Protein AF-A0A401H0Y5-F1 (afdb_monomer)

Secondary structure (DSSP, 8-state):
-HHHHHHHHHHS-THHHHHHHHHS-SS-S--TT-PPP-TT-EEEEETTTSHHHHHHHHHHHHTT-EEEEEES-HHHHHHHHHHHHHHHHTS-BTB---EEEEEE--TT-HHHHHHHHHHHHTT-S--SEEEE------PPTT-B-TTS-BHHHIIIIIHHHHHHHHHHHHHHHHHHHSTTS-EEEEEE--SGGGGSPTTS--SS-SS---SSTTHHHHHHHHHHHHHHHHHHHHHTTTTEEEEEE---SB--GGGTT--GGG--TTTSPPBPHHHHHHHHHHHHH-TT--GGGTT-EEETTTEE---S-GGGG-HHHHHHHHHHHHHHHHHTT-PPPPTT-PPPP-----------------S---------------------------S---------------------------------------------------------------------------------------------------------------------------------PPPPPPPPPPPPTTPPPP---HHHHHHHHHHHHHHHHHHHS-SS-HHHHHHHHHHHHHHHHHHHHHHHHHHHHHHHHHHTSS--SSHHHHHHHHHHHHHHHHHHHHHHHHHHHHHHHHHHHHHHHHHHHHHHHHHHHHHTS-HHHHHTS-HHHHHHHHHHHHHHHHHHHHHIIIIIHHHHHHHHHHHHHHHHHH-HHHHHHHHHHHHHHHHHHHHHHHHHHHHHHHHHHHHHHHHHHHHHHHHTHHHHHHTT-HHHHHHHHHHHHHHHHHHHHHHHHHHHHHHHHHHHHHHHHHHHHHHHHHHHHHTTSS-HHHHHHHHHHHHHHHHHHTTHHHHHHHHHHHHHHHHHHHHHHHH-------TTPBPP--SS--EEEEEEEE-SBTTB-SEEEEEEEE-TT-EEEEE-STTSSHHHHHHHHTTSS--SEEEEEETTEETTTB-HHHHHHHEEEE-SS----SSBHHHHHHTT-TT--HHHHHHHHHHTT-HHHHHHSTTGGG-B-STTS----HHHHHHHHHHHHHHH--SEEEEESTTTTS-HHHHHHHHHHHHHHHHSS--EEEEE-SSGGGGTT-SEEEEEETTEEEEEE-HHHHHHTTSHHHHHHHHHHHHHHHTTS---------

Sequence (1150 aa):
MGALGVFLSVCWPPNLIQYLRELYPSEPKWSADSIGDLTGKVVLVTGANTGIGYASALQLAKHGATVYAAARSQQKGTTAVEKMNSELAAQPRGMKPGKVNFLHLDLVNLKSVKRAADEFLSKEDKLDVLLNSAGIMTPPKGSETESGIELQFATNVLGHFALTEFLLPVLLRTAKASTDGTVRVVNVSSLSPAFAPSGGINFENLTYPIFLAFGIYGQSKMGNIVFSNELARRYTDAGIISVSLNPGNIQTELWRHQTSFFDLKTIVKKYPIEYGMLTQLYAATSPDITKADSGAYFAPWARKTILARKEAYDPVLGKRLWDWCEGQMVKAGMPPLDSDAQPAFNPVLPSSIPFYQVQSRSTKFNPVLPSSIPFYQVQSRSTKFNPVLPSSIPFYQVQSRSTKFNPVLPSSIPFYQVQSRSTKFNPILPSSIPFYQVRGQRQLMARAISHHTPALGESSIRPTSWDMHVRIPPLRLLARPCQISAVHRSIPKFSSRSAFPNLQARLTQNLAHQPAKHRSVPPKAVAKSPADLGHDPVHLTQSEQRRKDWQIVKRLAENIWPKNDWGTRGRVLFGFALLISGKLLNVQVPLIFKHVIDALNVEITAGSTVWIVAGSLILGYGAARVGSTLFGEMLNAVFARVGQRAVRKVARETFEHLLNLDLKFHLSRHTGGLTRAIDRGTKGITFIMSAVIFRIVPTALEISLVCGILTYKFGWDFAAITFATMAAYTWFTVRTTSWRTRFRREANAADNKAATVAVDSLINYEAVKHFNNEKYEVAEYDKHLSTYEKSSIKIATSLALLNSGQNVIFSTALTTMMFLAAQGVVNGTMTVGDLVMVNQLVFQLSLPLNFLGSIYREMRQSLLDMEVLFNLQTQNQPPKDNPNAKPLAMRGGAIRFENVAFAYHPERAIFRNLSFTIPAGKKVAFVGPSGCGKSTIFRLLFRFYDPASGRILIDDQDISDVQLTSLRGAIGVVPQETPLFHSNILQNVRYGRLDASDEEVFAAAKKANAHDAIMRLPERYKTKVGERGLMISGGEKQRLAVARVLLKDPQILFFDEATSALDAHTEAELMRNINSLLRDKARTSIFIAHRLRTVVEADIIFVLRDGAIVEQGTHEELLRAGGVYQSMWLEQASHANADTEEEPAEAETQ

pLDDT: mean 74.4, std 25.37, range [19.28, 97.62]

Structure (mmCIF, N/CA/C/O backbone):
data_AF-A0A401H0Y5-F1
#
_entry.id   AF-A0A401H0Y5-F1
#
loop_
_atom_site.group_PDB
_atom_site.id
_atom_site.type_symbol
_atom_site.label_atom_id
_atom_site.label_alt_id
_atom_site.label_comp_id
_atom_site.label_asym_id
_atom_site.label_entity_id
_atom_site.label_seq_id
_atom_site.pdbx_PDB_ins_code
_atom_site.Cartn_x
_atom_site.Cartn_y
_atom_site.Cartn_z
_atom_site.occupancy
_atom_site.B_iso_or_equiv
_atom_site.auth_seq_id
_atom_site.auth_comp_id
_atom_site.auth_asym_id
_atom_site.auth_atom_id
_atom_site.pdbx_PDB_model_num
ATOM 1 N N . MET A 1 1 ? 0.497 22.073 -38.805 1.00 33.94 1 MET A N 1
ATOM 2 C CA . MET A 1 1 ? -0.009 21.857 -37.426 1.00 33.94 1 MET A CA 1
ATOM 3 C C . MET A 1 1 ? -1.271 20.990 -37.354 1.00 33.94 1 MET A C 1
ATOM 5 O O . MET A 1 1 ? -1.283 20.113 -36.504 1.00 33.94 1 MET A O 1
ATOM 9 N N . GLY A 1 2 ? -2.291 21.173 -38.210 1.00 33.41 2 GLY A N 1
ATOM 10 C CA . GLY A 1 2 ? -3.602 20.494 -38.093 1.00 33.41 2 GLY A CA 1
ATOM 11 C C . GLY A 1 2 ? -3.580 18.990 -37.759 1.00 33.41 2 GLY A C 1
ATOM 12 O O . GLY A 1 2 ? -4.161 18.592 -36.754 1.00 33.41 2 GLY A O 1
ATOM 13 N N . ALA A 1 3 ? -2.847 18.170 -38.523 1.00 28.14 3 ALA A N 1
ATOM 14 C CA . ALA A 1 3 ? -2.768 16.719 -38.292 1.00 28.14 3 ALA A CA 1
ATOM 15 C C . ALA A 1 3 ? -2.239 16.330 -36.892 1.00 28.14 3 ALA A C 1
ATOM 17 O O . ALA A 1 3 ? -2.717 15.368 -36.294 1.00 28.14 3 ALA A O 1
ATOM 18 N N . LEU A 1 4 ? -1.307 17.112 -36.329 1.00 29.19 4 LEU A N 1
ATOM 19 C CA . LEU A 1 4 ? -0.806 16.893 -34.968 1.00 29.19 4 LEU A CA 1
ATOM 20 C C . LEU A 1 4 ? -1.892 17.193 -33.921 1.00 29.19 4 LEU A C 1
ATOM 22 O O . LEU A 1 4 ? -1.985 16.495 -32.918 1.00 29.19 4 LEU A O 1
ATOM 26 N N . GLY A 1 5 ? -2.747 18.189 -34.178 1.00 27.38 5 GLY A N 1
ATOM 27 C CA . GLY A 1 5 ? -3.899 18.507 -33.330 1.00 27.38 5 GLY A CA 1
ATOM 28 C C . GLY A 1 5 ? -4.936 17.381 -33.277 1.00 27.38 5 GLY A C 1
ATOM 29 O O . GLY A 1 5 ? -5.469 17.110 -32.207 1.00 27.38 5 GLY A O 1
ATOM 30 N N . VAL A 1 6 ? -5.167 16.683 -34.396 1.00 36.19 6 VAL A N 1
ATOM 31 C CA . VAL A 1 6 ? -6.063 15.511 -34.452 1.00 36.19 6 VAL A CA 1
ATOM 32 C C . VAL A 1 6 ? -5.454 14.307 -33.725 1.00 36.19 6 VAL A C 1
ATOM 34 O O . VAL A 1 6 ? -6.135 13.640 -32.955 1.00 36.19 6 VAL A O 1
ATOM 37 N N . PHE A 1 7 ? -4.155 14.040 -33.894 1.00 29.52 7 PHE A N 1
ATOM 38 C CA . PHE A 1 7 ? -3.512 12.924 -33.188 1.00 29.52 7 PHE A CA 1
ATOM 39 C C . PHE A 1 7 ? -3.423 13.160 -31.665 1.00 29.52 7 PHE A C 1
ATOM 41 O O . PHE A 1 7 ? -3.514 12.220 -30.875 1.00 29.52 7 PHE A O 1
ATOM 48 N N . LEU A 1 8 ? -3.297 14.423 -31.239 1.00 33.91 8 LEU A N 1
ATOM 49 C CA . LEU A 1 8 ? -3.313 14.819 -29.827 1.00 33.91 8 LEU A CA 1
ATOM 50 C C . LEU A 1 8 ? -4.727 14.876 -29.216 1.00 33.91 8 LEU A C 1
ATOM 52 O O . LEU A 1 8 ? -4.840 14.710 -28.004 1.00 33.91 8 LEU A O 1
ATOM 56 N N . SER A 1 9 ? -5.793 15.073 -30.007 1.00 31.31 9 SER A N 1
ATOM 57 C CA . SER A 1 9 ? -7.175 15.134 -29.489 1.00 31.31 9 SER A CA 1
ATOM 58 C C . SER A 1 9 ? -7.760 13.769 -29.118 1.00 31.31 9 SER A C 1
ATOM 60 O O . SER A 1 9 ? -8.645 13.701 -28.269 1.00 31.31 9 SER A O 1
ATOM 62 N N . VAL A 1 10 ? -7.273 12.689 -29.736 1.00 38.28 10 VAL A N 1
ATOM 63 C CA . VAL A 1 10 ? -7.771 11.319 -29.513 1.00 38.28 10 VAL A CA 1
ATOM 64 C C . VAL A 1 10 ? -7.053 10.622 -28.349 1.00 38.28 10 VAL A C 1
ATOM 66 O O . VAL A 1 10 ? -7.653 9.811 -27.648 1.00 38.28 10 VAL A O 1
ATOM 69 N N . CYS A 1 11 ? -5.774 10.937 -28.120 1.00 32.31 11 CYS A N 1
ATOM 70 C CA . CYS A 1 11 ? -4.920 10.208 -27.174 1.00 32.31 11 CYS A CA 1
ATOM 71 C C . CYS A 1 11 ? -4.796 10.852 -25.780 1.00 32.31 11 CYS A C 1
ATOM 73 O O . CYS A 1 11 ? -4.359 10.180 -24.844 1.00 32.31 11 CYS A O 1
ATOM 75 N N . TRP A 1 12 ? -5.150 12.131 -25.618 1.00 39.97 12 TRP A N 1
ATOM 76 C CA . TRP A 1 12 ? -5.001 12.883 -24.364 1.00 39.97 12 TRP A CA 1
ATOM 77 C C . TRP A 1 12 ? -6.250 13.726 -24.043 1.00 39.97 12 TRP A C 1
ATOM 79 O O . TRP A 1 12 ? -7.008 14.070 -24.947 1.00 39.97 12 TRP A O 1
ATOM 89 N N . PRO A 1 13 ? -6.513 14.039 -22.754 1.00 37.44 13 PRO A N 1
ATOM 90 C CA . PRO A 1 13 ? -7.750 14.702 -22.339 1.00 37.44 13 PRO A CA 1
ATOM 91 C C . PRO A 1 13 ? -7.903 16.101 -22.966 1.00 37.44 13 PRO A C 1
ATOM 93 O O . PRO A 1 13 ? -6.898 16.794 -23.146 1.00 37.44 13 PRO A O 1
ATOM 96 N N . PRO A 1 14 ? -9.143 16.570 -23.225 1.00 36.56 14 PRO A N 1
ATOM 97 C CA . PRO A 1 14 ? -9.415 17.797 -23.990 1.00 36.56 14 PRO A CA 1
ATOM 98 C C . PRO A 1 14 ? -8.734 19.052 -23.420 1.00 36.56 14 PRO A C 1
ATOM 100 O O . PRO A 1 14 ? -8.306 19.926 -24.176 1.00 36.56 14 PRO A O 1
ATOM 103 N N . ASN A 1 15 ? -8.534 19.093 -22.098 1.00 51.03 15 ASN A N 1
ATOM 104 C CA . ASN A 1 15 ? -7.784 20.132 -21.390 1.00 51.03 15 ASN A CA 1
ATOM 105 C C . ASN A 1 15 ? -6.383 20.379 -21.985 1.00 51.03 15 ASN A C 1
ATOM 107 O O . ASN A 1 15 ? -5.862 21.482 -21.854 1.00 51.03 15 ASN A O 1
ATOM 111 N N . LEU A 1 16 ? -5.756 19.389 -22.633 1.00 50.81 16 LEU A N 1
ATOM 112 C CA . LEU A 1 16 ? -4.398 19.516 -23.164 1.00 50.81 16 LEU A CA 1
ATOM 113 C C . LEU A 1 16 ? -4.317 20.371 -24.442 1.00 50.81 16 LEU A C 1
ATOM 115 O O . LEU A 1 16 ? -3.316 21.050 -24.656 1.00 50.81 16 LEU A O 1
ATOM 119 N N . ILE A 1 17 ? -5.368 20.418 -25.267 1.00 54.50 17 ILE A N 1
ATOM 120 C CA . ILE A 1 17 ? -5.398 21.326 -26.430 1.00 54.50 17 ILE A CA 1
ATOM 121 C C . ILE A 1 17 ? -5.550 22.776 -25.960 1.00 54.50 17 ILE A C 1
ATOM 123 O O . ILE A 1 17 ? -4.876 23.668 -26.478 1.00 54.50 17 ILE A O 1
ATOM 127 N N . GLN A 1 18 ? -6.362 23.006 -24.924 1.00 59.28 18 GLN A N 1
ATOM 128 C CA . GLN A 1 18 ? -6.441 24.302 -24.253 1.00 59.28 18 GLN A CA 1
ATOM 129 C C . GLN A 1 18 ? -5.094 24.677 -23.608 1.00 59.28 18 GLN A C 1
ATOM 131 O O . GLN A 1 18 ? -4.575 25.758 -23.868 1.00 59.28 18 GLN A O 1
ATOM 136 N N . TYR A 1 19 ? -4.471 23.756 -22.869 1.00 62.97 19 TYR A N 1
ATOM 137 C CA . TYR A 1 19 ? -3.139 23.912 -22.270 1.00 62.97 19 TYR A CA 1
ATOM 138 C C . TYR A 1 19 ? -2.064 24.298 -23.300 1.00 62.97 19 TYR A C 1
ATOM 140 O O . TYR A 1 19 ? -1.272 25.205 -23.051 1.00 62.97 19 TYR A O 1
ATOM 148 N N . LEU A 1 20 ? -2.061 23.682 -24.489 1.00 60.81 20 LEU A N 1
ATOM 149 C CA . LEU A 1 20 ? -1.145 24.046 -25.577 1.00 60.81 20 LEU A CA 1
ATOM 150 C C . LEU A 1 20 ? -1.466 25.422 -26.193 1.00 60.81 20 LEU A C 1
ATOM 152 O O . LEU A 1 20 ? -0.541 26.188 -26.446 1.00 60.81 20 LEU A O 1
ATOM 156 N N . ARG A 1 21 ? -2.747 25.779 -26.372 1.00 63.66 21 ARG A N 1
ATOM 157 C CA . ARG A 1 21 ? -3.193 27.120 -26.822 1.00 63.66 21 ARG A CA 1
ATOM 158 C C . ARG A 1 21 ? -2.920 28.224 -25.781 1.00 63.66 21 ARG A C 1
ATOM 160 O O . ARG A 1 21 ? -2.848 29.409 -26.118 1.00 63.66 21 ARG A O 1
ATOM 167 N N . GLU A 1 22 ? -2.763 27.858 -24.513 1.00 63.88 22 GLU A N 1
ATOM 168 C CA . GLU A 1 22 ? -2.388 28.780 -23.438 1.00 63.88 22 GLU A CA 1
ATOM 169 C C . GLU A 1 22 ? -0.871 28.863 -23.209 1.00 63.88 22 GLU A C 1
ATOM 171 O O . GLU A 1 22 ? -0.382 29.936 -22.864 1.00 63.88 22 GLU A O 1
ATOM 176 N N . LEU A 1 23 ? -0.112 27.803 -23.512 1.00 64.19 23 LEU A N 1
ATOM 177 C CA . LEU A 1 23 ? 1.354 27.841 -23.640 1.00 64.19 23 LEU A CA 1
ATOM 178 C C . LEU A 1 23 ? 1.837 28.632 -24.865 1.00 64.19 23 LEU A C 1
ATOM 180 O O . LEU A 1 23 ? 2.885 29.273 -24.790 1.00 64.19 23 LEU A O 1
ATOM 184 N N . TYR A 1 24 ? 1.091 28.563 -25.972 1.00 64.25 24 TYR A N 1
ATOM 185 C CA . TYR A 1 24 ? 1.426 29.161 -27.268 1.00 64.25 24 TYR A CA 1
ATOM 186 C C . TYR A 1 24 ? 0.265 30.017 -27.793 1.00 64.25 24 TYR A C 1
ATOM 188 O O . TYR A 1 24 ? -0.503 29.562 -28.647 1.00 64.25 24 TYR A O 1
ATOM 196 N N . PRO A 1 25 ? 0.103 31.253 -27.286 1.00 62.75 25 PRO A N 1
ATOM 197 C CA . PRO A 1 25 ? -0.813 32.221 -27.872 1.00 62.75 25 PRO A CA 1
ATOM 198 C C . PRO A 1 25 ? -0.250 32.772 -29.196 1.00 62.75 25 PRO A C 1
ATOM 200 O O . PRO A 1 25 ? 0.920 32.560 -29.522 1.00 62.75 25 PRO A O 1
ATOM 203 N N . SER A 1 26 ? -1.077 33.501 -29.952 1.00 57.38 26 SER A N 1
ATOM 204 C CA . SER A 1 26 ? -0.668 34.177 -31.192 1.00 57.38 26 SER A CA 1
ATOM 205 C C . SER A 1 26 ? 0.123 35.462 -30.927 1.00 57.38 26 SER A C 1
ATOM 207 O O . SER A 1 26 ? 1.282 35.547 -31.321 1.00 57.38 26 SER A O 1
ATOM 209 N N . GLU A 1 27 ? -0.473 36.424 -30.217 1.00 64.50 27 GLU A N 1
ATOM 210 C CA . GLU A 1 27 ? 0.069 37.779 -30.024 1.00 64.50 27 GLU A CA 1
ATOM 211 C C . GLU A 1 27 ? -0.161 38.303 -28.591 1.00 64.50 27 GLU A C 1
ATOM 213 O O . GLU A 1 27 ? -1.151 37.918 -27.951 1.00 64.50 27 GLU A O 1
ATOM 218 N N . PRO A 1 28 ? 0.734 39.160 -28.057 1.00 65.75 28 PRO A N 1
ATOM 219 C CA . PRO A 1 28 ? 0.591 39.735 -26.726 1.00 65.75 28 PRO A CA 1
ATOM 220 C C . PRO A 1 28 ? -0.391 40.914 -26.692 1.00 65.75 28 PRO A C 1
ATOM 222 O O . PRO A 1 28 ? -0.397 41.759 -27.579 1.00 65.75 28 PRO A O 1
ATOM 225 N N . LYS A 1 29 ? -1.174 41.022 -25.612 1.00 64.00 29 LYS A N 1
ATOM 226 C CA . LYS A 1 29 ? -2.146 42.116 -25.410 1.00 64.00 29 LYS A CA 1
ATOM 227 C C . LYS A 1 29 ? -1.540 43.506 -25.145 1.00 64.00 29 LYS A C 1
ATOM 229 O O . LYS A 1 29 ? -2.283 44.479 -25.132 1.00 64.00 29 LYS A O 1
ATOM 234 N N . TRP A 1 30 ? -0.254 43.586 -24.807 1.00 71.56 30 TRP A N 1
ATOM 235 C CA . TRP A 1 30 ? 0.348 44.740 -24.126 1.00 71.56 30 TRP A CA 1
ATOM 236 C C . TRP A 1 30 ? 1.876 44.729 -24.307 1.00 71.56 30 TRP A C 1
ATOM 238 O O . TRP A 1 30 ? 2.475 43.647 -24.290 1.00 71.56 30 TRP A O 1
ATOM 248 N N . SER A 1 31 ? 2.503 45.901 -24.484 1.00 76.88 31 SER A N 1
ATOM 249 C CA . SER A 1 31 ? 3.956 46.049 -24.699 1.00 76.88 31 SER A CA 1
ATOM 250 C C . SER A 1 31 ? 4.683 46.625 -23.477 1.00 76.88 31 SER A C 1
ATOM 252 O O . SER A 1 31 ? 4.075 47.245 -22.610 1.00 76.88 31 SER A O 1
ATOM 254 N N . ALA A 1 32 ? 6.011 46.483 -23.425 1.00 70.62 32 ALA A N 1
ATOM 255 C CA . ALA A 1 32 ? 6.837 47.053 -22.353 1.00 70.62 32 ALA A CA 1
ATOM 256 C C . ALA A 1 32 ? 6.940 48.597 -22.397 1.00 70.62 32 ALA A C 1
ATOM 258 O O . ALA A 1 32 ? 7.447 49.210 -21.455 1.00 70.62 32 ALA A O 1
ATOM 259 N N . ASP A 1 33 ? 6.459 49.206 -23.481 1.00 74.00 33 ASP A N 1
ATOM 260 C CA . ASP A 1 33 ? 6.318 50.654 -23.689 1.00 74.00 33 ASP A CA 1
ATOM 261 C C . ASP A 1 33 ? 4.937 51.154 -23.229 1.00 74.00 33 ASP A C 1
ATOM 263 O O . ASP A 1 33 ? 4.731 52.349 -23.065 1.00 74.00 33 ASP A O 1
ATOM 267 N N . SER A 1 34 ? 4.001 50.232 -22.969 1.00 76.62 34 SER A N 1
ATOM 268 C CA . SER A 1 34 ? 2.660 50.495 -22.426 1.00 76.62 34 SER A CA 1
ATOM 269 C C . SER A 1 34 ? 2.655 50.600 -20.885 1.00 76.62 34 SER A C 1
ATOM 271 O O . SER A 1 34 ? 1.625 50.391 -20.240 1.00 76.62 34 SER A O 1
ATOM 273 N N . ILE A 1 35 ? 3.819 50.870 -20.285 1.00 83.56 35 ILE A N 1
ATOM 274 C CA . ILE A 1 35 ? 4.001 51.167 -18.859 1.00 83.56 35 ILE A CA 1
ATOM 275 C C . ILE A 1 35 ? 3.910 52.692 -18.704 1.00 83.56 35 ILE A C 1
ATOM 277 O O . ILE A 1 35 ? 4.564 53.422 -19.444 1.00 83.56 35 ILE A O 1
ATOM 281 N N . GLY A 1 36 ? 3.078 53.171 -17.776 1.00 81.25 36 GLY A N 1
ATOM 282 C CA . GLY A 1 36 ? 3.013 54.596 -17.430 1.00 81.25 36 GLY A CA 1
ATOM 283 C C . GLY A 1 36 ? 4.186 55.039 -16.551 1.00 81.25 36 GLY A C 1
ATOM 284 O O . GLY A 1 36 ? 4.943 54.206 -16.061 1.00 81.25 36 GLY A O 1
ATOM 285 N N . ASP A 1 37 ? 4.314 56.344 -16.306 1.00 85.94 37 ASP A N 1
ATOM 286 C CA . ASP A 1 37 ? 5.352 56.878 -15.414 1.00 85.94 37 ASP A CA 1
ATOM 287 C C . ASP A 1 37 ? 5.226 56.290 -13.993 1.00 85.94 37 ASP A C 1
ATOM 289 O O . ASP A 1 37 ? 4.183 56.393 -13.344 1.00 85.94 37 ASP A O 1
ATOM 293 N N . LEU A 1 38 ? 6.302 55.658 -13.518 1.00 89.62 38 LEU A N 1
ATOM 294 C CA . LEU A 1 38 ? 6.440 55.073 -12.183 1.00 89.62 38 LEU A CA 1
ATOM 295 C C . LEU A 1 38 ? 7.331 55.936 -11.272 1.00 89.62 38 LEU A C 1
ATOM 297 O O . LEU A 1 38 ? 7.743 55.471 -10.207 1.00 89.62 38 LEU A O 1
ATOM 301 N N . THR A 1 39 ? 7.653 57.173 -11.666 1.00 87.75 39 THR A N 1
ATOM 302 C CA . THR A 1 39 ? 8.455 58.114 -10.872 1.00 87.75 39 THR A CA 1
ATOM 303 C C . THR A 1 39 ? 7.919 58.221 -9.442 1.00 87.75 39 THR A C 1
ATOM 305 O O . THR A 1 39 ? 6.805 58.677 -9.194 1.00 87.75 39 THR A O 1
ATOM 308 N N . GLY A 1 40 ? 8.739 57.805 -8.474 1.00 85.88 40 GLY A N 1
ATOM 309 C CA . GLY A 1 40 ? 8.397 57.839 -7.050 1.00 85.88 40 GLY A CA 1
ATOM 310 C C . GLY A 1 40 ? 7.630 56.620 -6.516 1.00 85.88 40 GLY A C 1
ATOM 311 O O . GLY A 1 40 ? 7.356 56.588 -5.313 1.00 85.88 40 GLY A O 1
ATOM 312 N N . LYS A 1 41 ? 7.330 55.611 -7.345 1.00 91.94 41 LYS A N 1
ATOM 313 C CA . LYS A 1 41 ? 6.862 54.286 -6.901 1.00 91.94 41 LYS A CA 1
ATOM 314 C C . LYS A 1 41 ? 8.049 53.418 -6.455 1.00 91.94 41 LYS A C 1
ATOM 316 O O . LYS A 1 41 ? 9.109 53.436 -7.085 1.00 91.94 41 LYS A O 1
ATOM 321 N N . VAL A 1 42 ? 7.873 52.654 -5.376 1.00 95.44 42 VAL A N 1
ATOM 322 C CA . VAL A 1 42 ? 8.891 51.757 -4.798 1.00 95.44 42 VAL A CA 1
ATOM 323 C C . VAL A 1 42 ? 8.506 50.302 -5.048 1.00 95.44 42 VAL A C 1
ATOM 325 O O . VAL A 1 42 ? 7.393 49.880 -4.730 1.00 95.44 42 VAL A O 1
ATOM 328 N N . VAL A 1 43 ? 9.430 49.520 -5.612 1.00 96.56 43 VAL A N 1
ATOM 329 C CA . VAL A 1 43 ? 9.180 48.134 -6.035 1.00 96.56 43 VAL A CA 1
ATOM 330 C C . VAL A 1 43 ? 10.251 47.184 -5.505 1.00 96.56 43 VAL A C 1
ATOM 332 O O . VAL A 1 43 ? 11.442 47.407 -5.716 1.00 96.56 43 VAL A O 1
ATOM 335 N N . LEU A 1 44 ? 9.842 46.079 -4.879 1.00 97.00 44 LEU A N 1
ATOM 336 C CA . LEU A 1 44 ? 10.741 44.991 -4.480 1.00 97.00 44 LEU A CA 1
ATOM 337 C C . LEU A 1 44 ? 10.653 43.839 -5.489 1.00 97.00 44 LEU A C 1
ATOM 339 O O . LEU A 1 44 ? 9.562 43.335 -5.755 1.00 97.00 44 LEU A O 1
ATOM 343 N N . VAL A 1 45 ? 11.787 43.382 -6.027 1.00 95.25 45 VAL A N 1
ATOM 344 C CA . VAL A 1 45 ? 11.841 42.273 -6.997 1.00 95.25 45 VAL A CA 1
ATOM 345 C C . VAL A 1 45 ? 12.776 41.183 -6.490 1.00 95.25 45 VAL A C 1
ATOM 347 O O . VAL A 1 45 ? 13.991 41.372 -6.440 1.00 95.25 45 VAL A O 1
ATOM 350 N N . THR A 1 46 ? 12.228 40.022 -6.123 1.00 94.06 46 THR A N 1
ATOM 351 C CA . THR A 1 46 ? 13.051 38.861 -5.742 1.00 94.06 46 THR A CA 1
ATOM 352 C C . THR A 1 46 ? 13.640 38.178 -6.981 1.00 94.06 46 THR A C 1
ATOM 354 O O . THR A 1 46 ? 13.136 38.331 -8.091 1.00 94.06 46 THR A O 1
ATOM 357 N N . GLY A 1 47 ? 14.761 37.466 -6.830 1.00 87.94 47 GLY A N 1
ATOM 358 C CA . GLY A 1 47 ? 15.425 36.761 -7.938 1.00 87.94 47 GLY A CA 1
ATOM 359 C C . GLY A 1 47 ? 16.035 37.673 -9.014 1.00 87.94 47 GLY A C 1
ATOM 360 O O . GLY A 1 47 ? 16.382 37.199 -10.097 1.00 87.94 47 GLY A O 1
ATOM 361 N N . ALA A 1 48 ? 16.191 38.971 -8.736 1.00 88.88 48 ALA A N 1
ATOM 362 C CA . ALA A 1 48 ? 16.510 40.002 -9.727 1.00 88.88 48 ALA A CA 1
ATOM 363 C C . ALA A 1 48 ? 17.940 39.963 -10.313 1.00 88.88 48 ALA A C 1
ATOM 365 O O . ALA A 1 48 ? 18.309 40.816 -11.115 1.00 88.88 48 ALA A O 1
ATOM 366 N N . ASN A 1 49 ? 18.761 38.972 -9.955 1.00 85.88 49 ASN A N 1
ATOM 367 C CA . ASN A 1 49 ? 20.123 38.827 -10.476 1.00 85.88 49 ASN A CA 1
ATOM 368 C C . ASN A 1 49 ? 20.205 38.113 -11.844 1.00 85.88 49 ASN A C 1
ATOM 370 O O . ASN A 1 49 ? 21.278 38.096 -12.438 1.00 85.88 49 ASN A O 1
ATOM 374 N N . THR A 1 50 ? 19.135 37.454 -12.309 1.00 84.25 50 THR A N 1
ATOM 375 C CA . THR A 1 50 ? 19.101 36.689 -13.577 1.00 84.25 50 THR A CA 1
ATOM 376 C C . THR A 1 50 ? 17.672 36.507 -14.093 1.00 84.25 50 THR A C 1
ATOM 378 O O . THR A 1 50 ? 16.732 36.431 -13.305 1.00 84.25 50 THR A O 1
ATOM 381 N N . GLY A 1 51 ? 17.504 36.301 -15.403 1.00 84.38 51 GLY A N 1
ATOM 382 C CA . GLY A 1 51 ? 16.226 35.863 -15.978 1.00 84.38 51 GLY A CA 1
ATOM 383 C C . GLY A 1 51 ? 15.123 36.921 -15.880 1.00 84.38 51 GLY A C 1
ATOM 384 O O . GLY A 1 51 ? 15.396 38.111 -16.014 1.00 84.38 51 GLY A O 1
ATOM 385 N N . ILE A 1 52 ? 13.879 36.486 -15.643 1.00 85.56 52 ILE A N 1
ATOM 386 C CA . ILE A 1 52 ? 12.711 37.388 -15.617 1.00 85.56 52 ILE A CA 1
ATOM 387 C C . ILE A 1 52 ? 12.875 38.486 -14.563 1.00 85.56 52 ILE A C 1
ATOM 389 O O . ILE A 1 52 ? 12.629 39.643 -14.867 1.00 85.56 52 ILE A O 1
ATOM 393 N N . GLY A 1 53 ? 13.338 38.146 -13.353 1.00 88.25 53 GLY A N 1
ATOM 394 C CA . GLY A 1 53 ? 13.493 39.122 -12.270 1.00 88.25 53 GLY A CA 1
ATOM 395 C C . GLY A 1 53 ? 14.439 40.267 -12.642 1.00 88.25 53 GLY A C 1
ATOM 396 O O . GLY A 1 53 ? 14.147 41.416 -12.335 1.00 88.25 53 GLY A O 1
ATOM 397 N N . TYR A 1 54 ? 15.533 39.965 -13.352 1.00 90.25 54 TYR A N 1
ATOM 398 C CA . TYR A 1 54 ? 16.460 40.976 -13.874 1.00 90.25 54 TYR A CA 1
ATOM 399 C C . TYR A 1 54 ? 15.790 41.871 -14.925 1.00 90.25 54 TYR A C 1
ATOM 401 O O . TYR A 1 54 ? 15.844 43.094 -14.824 1.00 90.25 54 TYR A O 1
ATOM 409 N N . ALA A 1 55 ? 15.119 41.264 -15.909 1.00 89.12 55 ALA A N 1
ATOM 410 C CA . ALA A 1 55 ? 14.455 41.997 -16.985 1.00 89.12 55 ALA A CA 1
ATOM 411 C C . ALA A 1 55 ? 13.330 42.906 -16.447 1.00 89.12 55 ALA A C 1
ATOM 413 O O . ALA A 1 55 ? 13.285 44.093 -16.769 1.00 89.12 55 ALA A O 1
ATOM 414 N N . SER A 1 56 ? 12.485 42.377 -15.554 1.00 91.19 56 SER A N 1
ATOM 415 C CA . SER A 1 56 ? 11.426 43.127 -14.875 1.00 91.19 56 SER A CA 1
ATOM 416 C C . SER A 1 56 ? 11.990 44.278 -14.035 1.00 91.19 56 SER A C 1
ATOM 418 O O . SER A 1 56 ? 11.496 45.397 -14.142 1.00 91.19 56 SER A O 1
ATOM 420 N N . ALA A 1 57 ? 13.038 44.039 -13.236 1.00 92.88 57 ALA A N 1
ATOM 421 C CA . ALA A 1 57 ? 13.662 45.075 -12.408 1.00 92.88 57 ALA A CA 1
ATOM 422 C C . ALA A 1 57 ? 14.241 46.228 -13.247 1.00 92.88 57 ALA A C 1
ATOM 424 O O . ALA A 1 57 ? 13.995 47.395 -12.941 1.00 92.88 57 ALA A O 1
ATOM 425 N N . LEU A 1 58 ? 14.946 45.904 -14.335 1.00 92.19 58 LEU A N 1
ATOM 426 C CA . LEU A 1 58 ? 15.483 46.889 -15.271 1.00 92.19 58 LEU A CA 1
ATOM 427 C C . LEU A 1 58 ? 14.371 47.711 -15.938 1.00 92.19 58 LEU A C 1
ATOM 429 O O . LEU A 1 58 ? 14.462 48.935 -15.981 1.00 92.19 58 LEU A O 1
ATOM 433 N N . GLN A 1 59 ? 13.322 47.062 -16.452 1.00 90.88 59 GLN A N 1
ATOM 434 C CA . GLN A 1 59 ? 12.262 47.764 -17.179 1.00 90.88 59 GLN A CA 1
ATOM 435 C C . GLN A 1 59 ? 11.422 48.664 -16.260 1.00 90.88 59 GLN A C 1
ATOM 437 O O . GLN A 1 59 ? 11.052 49.759 -16.669 1.00 90.88 59 GLN A O 1
ATOM 442 N N . LEU A 1 60 ? 11.175 48.265 -15.008 1.00 92.31 60 LEU A N 1
ATOM 443 C CA . LEU A 1 60 ? 10.507 49.122 -14.019 1.00 92.31 60 LEU A CA 1
ATOM 444 C C . LEU A 1 60 ? 11.330 50.381 -13.704 1.00 92.31 60 LEU A C 1
ATOM 446 O O . LEU A 1 60 ? 10.782 51.480 -13.651 1.00 92.31 60 LEU A O 1
ATOM 450 N N . ALA A 1 61 ? 12.650 50.240 -13.549 1.00 92.25 61 ALA A N 1
ATOM 451 C CA . ALA A 1 61 ? 13.533 51.380 -13.315 1.00 92.25 61 ALA A CA 1
ATOM 452 C C . ALA A 1 61 ? 13.658 52.297 -14.550 1.00 92.25 61 ALA A C 1
ATOM 454 O O . ALA A 1 61 ? 13.735 53.514 -14.393 1.00 92.25 61 ALA A O 1
ATOM 455 N N . LYS A 1 62 ? 13.592 51.756 -15.779 1.00 90.38 62 LYS A N 1
ATOM 456 C CA . LYS A 1 62 ? 13.554 52.556 -17.026 1.00 90.38 62 LYS A CA 1
ATOM 457 C C . LYS A 1 62 ? 12.338 53.484 -17.113 1.00 90.38 62 LYS A C 1
ATOM 459 O O . LYS A 1 62 ? 12.415 54.493 -17.806 1.00 90.38 62 LYS A O 1
ATOM 464 N N . HIS A 1 63 ? 11.263 53.156 -16.394 1.00 89.88 63 HIS A N 1
ATOM 465 C CA . HIS A 1 63 ? 10.034 53.948 -16.259 1.00 89.88 63 HIS A CA 1
ATOM 466 C C . HIS A 1 63 ? 9.961 54.738 -14.935 1.00 89.88 63 HIS A C 1
ATOM 468 O O . HIS A 1 63 ? 8.883 55.138 -14.517 1.00 89.88 63 HIS A O 1
ATOM 474 N N . GLY A 1 64 ? 11.091 54.976 -14.255 1.00 89.12 64 GLY A N 1
ATOM 475 C CA . GLY A 1 64 ? 11.180 55.910 -13.118 1.00 89.12 64 GLY A CA 1
ATOM 476 C C . GLY A 1 64 ? 11.052 55.301 -11.713 1.00 89.12 64 GLY A C 1
ATOM 477 O O . GLY A 1 64 ? 11.236 56.016 -10.727 1.00 89.12 64 GLY A O 1
ATOM 478 N N . ALA A 1 65 ? 10.785 53.996 -11.582 1.00 92.69 65 ALA A N 1
ATOM 479 C CA . ALA A 1 65 ? 10.611 53.360 -10.272 1.00 92.69 65 ALA A CA 1
ATOM 480 C C . ALA A 1 65 ? 11.925 53.239 -9.469 1.00 92.69 65 ALA A C 1
ATOM 482 O O . ALA A 1 65 ? 12.996 52.963 -10.020 1.00 92.69 65 ALA A O 1
ATOM 483 N N . THR A 1 66 ? 11.833 53.332 -8.139 1.00 95.12 66 THR A N 1
ATOM 484 C CA . THR A 1 66 ? 12.909 52.900 -7.230 1.00 95.12 66 THR A CA 1
ATOM 485 C C . THR A 1 66 ? 12.789 51.394 -7.018 1.00 95.12 66 THR A C 1
ATOM 487 O O . THR A 1 66 ? 11.835 50.920 -6.400 1.00 95.12 66 THR A O 1
ATOM 490 N N . VAL A 1 67 ? 13.750 50.624 -7.529 1.00 96.12 67 VAL A N 1
ATOM 491 C CA . VAL A 1 67 ? 13.678 49.158 -7.574 1.00 96.12 67 VAL A CA 1
ATOM 492 C C . VAL A 1 67 ? 14.701 48.523 -6.638 1.00 96.12 67 VAL A C 1
ATOM 494 O O . VAL A 1 67 ? 15.904 48.724 -6.776 1.00 96.12 67 VAL A O 1
ATOM 497 N N . TYR A 1 68 ? 14.237 47.684 -5.718 1.00 96.50 68 TYR A N 1
ATOM 498 C CA . TYR A 1 68 ? 15.076 46.852 -4.861 1.00 96.50 68 TYR A CA 1
ATOM 499 C C . TYR A 1 68 ? 15.231 45.460 -5.475 1.00 96.50 68 TYR A C 1
ATOM 501 O O . TYR A 1 68 ? 14.352 44.602 -5.374 1.00 96.50 68 TYR A O 1
ATOM 509 N N . ALA A 1 69 ? 16.372 45.247 -6.127 1.00 95.00 69 ALA A N 1
ATOM 510 C CA . ALA A 1 69 ? 16.757 43.994 -6.755 1.00 95.00 69 ALA A CA 1
ATOM 511 C C . ALA A 1 69 ? 17.305 43.022 -5.695 1.00 95.00 69 ALA A C 1
ATOM 513 O O . ALA A 1 69 ? 18.473 43.087 -5.301 1.00 95.00 69 ALA A O 1
ATOM 514 N N . ALA A 1 70 ? 16.446 42.118 -5.223 1.00 94.31 70 ALA A N 1
ATOM 515 C CA . ALA A 1 70 ? 16.738 41.216 -4.119 1.00 94.31 70 ALA A CA 1
ATOM 516 C C . ALA A 1 70 ? 17.239 39.842 -4.605 1.00 94.31 70 ALA A C 1
ATOM 518 O O . ALA A 1 70 ? 16.557 39.159 -5.376 1.00 94.31 70 ALA A O 1
ATOM 519 N N . ALA A 1 71 ? 18.422 39.408 -4.153 1.00 90.81 71 ALA A N 1
ATOM 520 C CA . ALA A 1 71 ? 19.017 38.135 -4.580 1.00 90.81 71 ALA A CA 1
ATOM 521 C C . ALA A 1 71 ? 19.928 37.463 -3.536 1.00 90.81 71 ALA A C 1
ATOM 523 O O . ALA A 1 71 ? 20.509 38.113 -2.668 1.00 90.81 71 ALA A O 1
ATOM 524 N N . ARG A 1 72 ? 20.092 36.138 -3.680 1.00 88.94 72 ARG A N 1
ATOM 525 C CA . ARG A 1 72 ? 20.828 35.255 -2.751 1.00 88.94 72 ARG A CA 1
ATOM 526 C C . ARG A 1 72 ? 22.350 35.418 -2.784 1.00 88.94 72 ARG A C 1
ATOM 528 O O . ARG A 1 72 ? 23.021 35.161 -1.796 1.00 88.94 72 ARG A O 1
ATOM 535 N N . SER A 1 73 ? 22.918 35.755 -3.940 1.00 87.06 73 SER A N 1
ATOM 536 C CA . SER A 1 73 ? 24.371 35.866 -4.111 1.00 87.06 73 SER A CA 1
ATOM 537 C C . SER A 1 73 ? 24.758 37.335 -4.125 1.00 87.06 73 SER A C 1
ATOM 539 O O . SER A 1 73 ? 24.464 38.018 -5.101 1.00 87.06 73 SER A O 1
ATOM 541 N N . GLN A 1 74 ? 25.438 37.801 -3.073 1.00 86.88 74 GLN A N 1
ATOM 542 C CA . GLN A 1 74 ? 25.889 39.191 -2.955 1.00 86.88 74 GLN A CA 1
ATOM 543 C C . GLN A 1 74 ? 26.691 39.635 -4.187 1.00 86.88 74 GLN A C 1
ATOM 545 O O . GLN A 1 74 ? 26.307 40.589 -4.847 1.00 86.88 74 GLN A O 1
ATOM 550 N N . GLN A 1 75 ? 27.729 38.880 -4.569 1.00 88.25 75 GLN A N 1
ATOM 551 C CA . GLN A 1 75 ? 28.566 39.189 -5.734 1.00 88.25 75 GLN A CA 1
ATOM 552 C C . GLN A 1 75 ? 27.749 39.314 -7.033 1.00 88.25 75 GLN A C 1
ATOM 554 O O . GLN A 1 75 ? 27.829 40.328 -7.718 1.00 88.25 75 GLN A O 1
ATOM 559 N N . LYS A 1 76 ? 26.924 38.308 -7.367 1.00 86.25 76 LYS A N 1
ATOM 560 C CA . LYS A 1 76 ? 26.126 38.325 -8.609 1.00 86.25 76 LYS A CA 1
ATOM 561 C C . LYS A 1 76 ? 25.007 39.368 -8.577 1.00 86.25 76 LYS A C 1
ATOM 563 O O . LYS A 1 76 ? 24.630 39.873 -9.627 1.00 86.25 76 LYS A O 1
ATOM 568 N N . GLY A 1 77 ? 24.469 39.660 -7.395 1.00 88.62 77 GLY A N 1
ATOM 569 C CA . GLY A 1 77 ? 23.458 40.688 -7.178 1.00 88.62 77 GLY A CA 1
ATOM 570 C C . GLY A 1 77 ? 24.019 42.088 -7.398 1.00 88.62 77 GLY A C 1
ATOM 571 O O . GLY A 1 77 ? 23.476 42.823 -8.216 1.00 88.62 77 GLY A O 1
ATOM 572 N N . THR A 1 78 ? 25.146 42.421 -6.761 1.00 89.94 78 THR A N 1
ATOM 573 C CA . THR A 1 78 ? 25.832 43.705 -6.957 1.00 89.94 78 THR A CA 1
ATOM 574 C C . THR A 1 78 ? 26.186 43.924 -8.429 1.00 89.94 78 THR A C 1
ATOM 576 O O . THR A 1 78 ? 25.753 44.921 -8.994 1.00 89.94 78 THR A O 1
ATOM 579 N N . THR A 1 79 ? 26.829 42.959 -9.101 1.00 91.88 79 THR A N 1
ATOM 580 C CA . THR A 1 79 ? 27.171 43.085 -10.534 1.00 91.88 79 THR A CA 1
ATOM 581 C C . THR A 1 79 ? 25.945 43.222 -11.445 1.00 91.88 79 THR A C 1
ATOM 583 O O . THR A 1 79 ? 25.984 43.951 -12.436 1.00 91.88 79 THR A O 1
ATOM 586 N N . ALA A 1 80 ? 24.825 42.568 -11.117 1.00 89.94 80 ALA A N 1
ATOM 587 C CA . ALA A 1 80 ? 23.576 42.759 -11.852 1.00 89.94 80 ALA A CA 1
ATOM 588 C C . ALA A 1 80 ? 23.008 44.180 -11.667 1.00 89.94 80 ALA A C 1
ATOM 590 O O . ALA A 1 80 ? 22.530 44.773 -12.633 1.00 89.94 80 ALA A O 1
ATOM 591 N N . VAL A 1 81 ? 23.091 44.740 -10.457 1.00 92.75 81 VAL A N 1
ATOM 592 C CA . VAL A 1 81 ? 22.626 46.099 -10.132 1.00 92.75 81 VAL A CA 1
ATOM 593 C C . VAL A 1 81 ? 23.533 47.179 -10.724 1.00 92.75 81 VAL A C 1
ATOM 595 O O . VAL A 1 81 ? 23.026 48.153 -11.273 1.00 92.75 81 VAL A O 1
ATOM 598 N N . GLU A 1 82 ? 24.852 46.989 -10.705 1.00 92.12 82 GLU A N 1
ATOM 599 C CA . GLU A 1 82 ? 25.823 47.844 -11.403 1.00 92.12 82 GLU A CA 1
ATOM 600 C C . GLU A 1 82 ? 25.511 47.913 -12.905 1.00 92.12 82 GLU A C 1
ATOM 602 O O . GLU A 1 82 ? 25.418 49.004 -13.466 1.00 92.12 82 GLU A O 1
ATOM 607 N N . LYS A 1 83 ? 25.251 46.759 -13.539 1.00 92.44 83 LYS A N 1
ATOM 608 C CA . LYS A 1 83 ? 24.872 46.675 -14.957 1.00 92.44 83 LYS A CA 1
ATOM 609 C C . LYS A 1 83 ? 23.508 47.311 -15.255 1.00 92.44 83 LYS A C 1
ATOM 611 O O . LYS A 1 83 ? 23.362 47.971 -16.276 1.00 92.44 83 LYS A O 1
ATOM 616 N N . MET A 1 84 ? 22.509 47.140 -14.384 1.00 93.25 84 MET A N 1
ATOM 617 C CA . MET A 1 84 ? 21.214 47.813 -14.566 1.00 93.25 84 MET A CA 1
ATOM 618 C C . MET A 1 84 ? 21.354 49.336 -14.450 1.00 93.25 84 MET A C 1
ATOM 620 O O . MET A 1 84 ? 20.827 50.056 -15.291 1.00 93.25 84 MET A O 1
ATOM 624 N N . ASN A 1 85 ? 22.106 49.838 -13.467 1.00 91.75 85 ASN A N 1
ATOM 625 C CA . ASN A 1 85 ? 22.312 51.277 -13.293 1.00 91.75 85 ASN A CA 1
ATOM 626 C C . ASN A 1 85 ? 23.157 51.907 -14.418 1.00 91.75 85 ASN A C 1
ATOM 628 O O . ASN A 1 85 ? 22.898 53.052 -14.782 1.00 91.75 85 ASN A O 1
ATOM 632 N N . SER A 1 86 ? 24.111 51.184 -15.023 1.00 88.75 86 SER A N 1
ATOM 633 C CA . SER A 1 86 ? 24.834 51.691 -16.201 1.00 88.75 86 SER A CA 1
ATOM 634 C C . SER A 1 86 ? 23.981 51.692 -17.477 1.00 88.75 86 SER A C 1
ATOM 636 O O . SER A 1 86 ? 24.080 52.631 -18.263 1.00 88.75 86 SER A O 1
ATOM 638 N N . GLU A 1 87 ? 23.080 50.720 -17.658 1.00 88.69 87 GLU A N 1
ATOM 639 C CA . GLU A 1 87 ? 22.082 50.750 -18.741 1.00 88.69 87 GLU A CA 1
ATOM 640 C C . GLU A 1 87 ? 21.053 51.882 -18.578 1.00 88.69 87 GLU A C 1
ATOM 642 O O . GLU A 1 87 ? 20.631 52.468 -19.574 1.00 88.69 87 GLU A O 1
ATOM 647 N N . LEU A 1 88 ? 20.670 52.224 -17.343 1.00 87.81 88 LEU A N 1
ATOM 648 C CA . LEU A 1 88 ? 19.799 53.371 -17.044 1.00 87.81 88 LEU A CA 1
ATOM 649 C C . LEU A 1 88 ? 20.502 54.708 -17.326 1.00 87.81 88 LEU A C 1
ATOM 651 O O . LEU A 1 88 ? 19.914 55.601 -17.932 1.00 87.81 88 LEU A O 1
ATOM 655 N N . ALA A 1 89 ? 21.782 54.830 -16.962 1.00 83.56 89 ALA A N 1
ATOM 656 C CA . ALA A 1 89 ? 22.592 56.019 -17.243 1.00 83.56 89 ALA A CA 1
ATOM 657 C C . ALA A 1 89 ? 22.825 56.274 -18.749 1.00 83.56 89 ALA A C 1
ATOM 659 O O . ALA A 1 89 ? 23.185 57.387 -19.130 1.00 83.56 89 ALA A O 1
ATOM 660 N N . ALA A 1 90 ? 22.610 55.266 -19.601 1.00 80.31 90 ALA A N 1
ATOM 661 C CA . ALA A 1 90 ? 22.745 55.352 -21.055 1.00 80.31 90 ALA A CA 1
ATOM 662 C C . ALA A 1 90 ? 21.433 55.703 -21.798 1.00 80.31 90 ALA A C 1
ATOM 664 O O . ALA A 1 90 ? 21.423 55.729 -23.031 1.00 80.31 90 ALA A O 1
ATOM 665 N N . GLN A 1 91 ? 20.320 55.955 -21.095 1.00 75.38 91 GLN A N 1
ATOM 666 C CA . GLN A 1 91 ? 19.044 56.304 -21.735 1.00 75.38 91 GLN A CA 1
ATOM 667 C C . GLN A 1 91 ? 19.057 57.711 -22.379 1.00 75.38 91 GLN A C 1
ATOM 669 O O . GLN A 1 91 ? 19.721 58.624 -21.880 1.00 75.38 91 GLN A O 1
ATOM 674 N N . PRO A 1 92 ? 18.302 57.927 -23.478 1.00 64.38 92 PRO A N 1
ATOM 675 C CA . PRO A 1 92 ? 18.197 59.235 -24.124 1.00 64.38 92 PRO A CA 1
ATOM 676 C C . PRO A 1 92 ? 17.512 60.277 -23.224 1.00 64.38 92 PRO A C 1
ATOM 678 O O . PRO A 1 92 ? 16.612 59.965 -22.443 1.00 64.38 92 PRO A O 1
ATOM 681 N N . ARG A 1 93 ? 17.923 61.545 -23.363 1.00 53.47 93 ARG A N 1
ATOM 682 C CA . ARG A 1 93 ? 17.409 62.674 -22.567 1.00 53.47 93 ARG A CA 1
ATOM 683 C C . ARG A 1 93 ? 15.907 62.885 -22.801 1.00 53.47 93 ARG A C 1
ATOM 685 O O . ARG A 1 93 ? 15.516 63.328 -23.876 1.00 53.47 93 ARG A O 1
ATOM 692 N N . GLY A 1 94 ? 15.092 62.633 -21.778 1.00 58.41 94 GLY A N 1
ATOM 693 C CA . GLY A 1 94 ? 13.653 62.927 -21.787 1.00 58.41 94 GLY A CA 1
ATOM 694 C C . GLY A 1 94 ? 12.911 62.336 -20.588 1.00 58.41 94 GLY A C 1
ATOM 695 O O . GLY A 1 94 ? 12.144 63.035 -19.933 1.00 58.41 94 GLY A O 1
ATOM 696 N N . MET A 1 95 ? 13.196 61.077 -20.248 1.00 61.34 95 MET A N 1
ATOM 697 C CA . MET A 1 95 ? 12.699 60.433 -19.025 1.00 61.34 95 MET A CA 1
ATOM 698 C C . MET A 1 95 ? 13.618 60.719 -17.829 1.00 61.34 95 MET A C 1
ATOM 700 O O . MET A 1 95 ? 14.821 60.933 -17.995 1.00 61.34 95 MET A O 1
ATOM 704 N N . LYS A 1 96 ? 13.060 60.678 -16.613 1.00 65.75 96 LYS A N 1
ATOM 705 C CA . LYS A 1 96 ? 13.834 60.570 -15.369 1.00 65.75 96 LYS A CA 1
ATOM 706 C C . LYS A 1 96 ? 14.069 59.078 -15.093 1.00 65.75 96 LYS A C 1
ATOM 708 O O . LYS A 1 96 ? 13.105 58.401 -14.741 1.00 65.75 96 LYS A O 1
ATOM 713 N N . PRO A 1 97 ? 15.288 58.535 -15.266 1.00 73.06 97 PRO A N 1
ATOM 714 C CA . PRO A 1 97 ? 15.538 57.138 -14.940 1.00 73.06 97 PRO A CA 1
ATOM 715 C C . PRO A 1 97 ? 15.367 56.914 -13.434 1.00 73.06 97 PRO A C 1
ATOM 717 O O . PRO A 1 97 ? 15.775 57.741 -12.614 1.00 73.06 97 PRO A O 1
ATOM 720 N N . GLY A 1 98 ? 14.767 55.780 -13.083 1.00 84.12 98 GLY A N 1
ATOM 721 C CA . GLY A 1 98 ? 14.695 55.289 -11.715 1.00 84.12 98 GLY A CA 1
ATOM 722 C C . GLY A 1 98 ? 16.053 54.794 -11.214 1.00 84.12 98 GLY A C 1
ATOM 723 O O . GLY A 1 98 ? 17.080 54.909 -11.887 1.00 84.12 98 GLY A O 1
ATOM 724 N N . LYS A 1 99 ? 16.067 54.204 -10.018 1.00 89.12 99 LYS A N 1
ATOM 725 C CA . LYS A 1 99 ? 17.294 53.719 -9.372 1.00 89.12 99 LYS A CA 1
ATOM 726 C C . LYS A 1 99 ? 17.145 52.262 -8.967 1.00 89.12 99 LYS A C 1
ATOM 728 O O . LYS A 1 99 ? 16.179 51.920 -8.287 1.00 89.12 99 LYS A O 1
ATOM 733 N N . VAL A 1 100 ? 18.133 51.426 -9.295 1.00 93.94 100 VAL A N 1
ATOM 734 C CA . VAL A 1 100 ? 18.198 50.054 -8.776 1.00 93.94 100 VAL A CA 1
ATOM 735 C C . VAL A 1 100 ? 19.119 49.992 -7.555 1.00 93.94 100 VAL A C 1
ATOM 737 O O . VAL A 1 100 ? 20.300 50.330 -7.628 1.00 93.94 100 VAL A O 1
ATOM 740 N N . ASN A 1 101 ? 18.581 49.535 -6.427 1.00 94.62 101 ASN A N 1
ATOM 741 C CA . ASN A 1 101 ? 19.311 49.222 -5.200 1.00 94.62 101 ASN A CA 1
ATOM 742 C C . ASN A 1 101 ? 19.458 47.694 -5.068 1.00 94.62 101 ASN A C 1
ATOM 744 O O . ASN A 1 101 ? 18.535 46.952 -5.404 1.00 94.62 101 ASN A O 1
ATOM 748 N N . PHE A 1 102 ? 20.587 47.202 -4.549 1.00 95.12 102 PHE A N 1
ATOM 749 C CA . PHE A 1 102 ? 20.746 45.779 -4.217 1.00 95.12 102 PHE A CA 1
ATOM 750 C C . PHE A 1 102 ? 20.177 45.463 -2.823 1.00 95.12 102 PHE A C 1
ATOM 752 O O . PHE A 1 102 ? 20.329 46.268 -1.903 1.00 95.12 102 PHE A O 1
ATOM 759 N N . LEU A 1 103 ? 19.582 44.275 -2.658 1.00 94.88 103 LEU A N 1
ATOM 760 C CA . LEU A 1 103 ? 19.169 43.724 -1.362 1.00 94.88 103 LEU A CA 1
ATOM 761 C C . LEU A 1 103 ? 19.589 42.248 -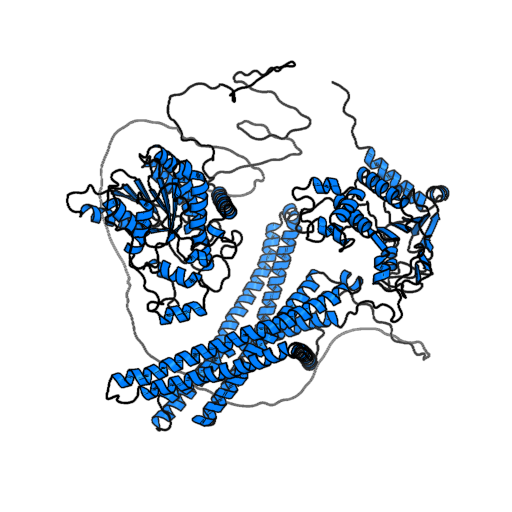1.231 1.00 94.88 103 LEU A C 1
ATOM 763 O O . LEU A 1 103 ? 19.329 41.430 -2.118 1.00 94.88 103 LEU A O 1
ATOM 767 N N . HIS A 1 104 ? 20.215 41.874 -0.113 1.00 94.69 104 HIS A N 1
ATOM 768 C CA . HIS A 1 104 ? 20.658 40.495 0.109 1.00 94.69 104 HIS A CA 1
ATOM 769 C C . HIS A 1 104 ? 19.525 39.612 0.658 1.00 94.69 104 HIS A C 1
ATOM 771 O O . HIS A 1 104 ? 19.186 39.679 1.840 1.00 94.69 104 HIS A O 1
ATOM 777 N N . LEU A 1 105 ? 18.997 38.708 -0.172 1.00 93.06 105 LEU A N 1
ATOM 778 C CA . LEU A 1 105 ? 17.844 37.867 0.159 1.00 93.06 105 LEU A CA 1
ATOM 779 C C . LEU A 1 105 ? 18.086 36.393 -0.191 1.00 93.06 105 LEU A C 1
ATOM 781 O O . LEU A 1 105 ? 18.010 36.000 -1.356 1.00 93.06 105 LEU A O 1
ATOM 785 N N . ASP A 1 106 ? 18.296 35.556 0.828 1.00 90.75 106 ASP A N 1
ATOM 786 C CA . ASP A 1 106 ? 18.202 34.101 0.698 1.00 90.75 106 ASP A CA 1
ATOM 787 C C . ASP A 1 106 ? 16.818 33.594 1.140 1.00 90.75 106 ASP A C 1
ATOM 789 O O . ASP A 1 106 ? 16.572 33.401 2.329 1.00 90.75 106 ASP A O 1
ATOM 793 N N . LEU A 1 107 ? 15.927 33.336 0.174 1.00 90.00 107 LEU A N 1
ATOM 794 C CA . LEU A 1 107 ? 14.580 32.780 0.400 1.00 90.00 107 LEU A CA 1
ATOM 795 C C . LEU A 1 107 ? 14.584 31.396 1.081 1.00 90.00 107 LEU A C 1
ATOM 797 O O . LEU A 1 107 ? 13.558 30.980 1.611 1.00 90.00 107 LEU A O 1
ATOM 801 N N . VAL A 1 108 ? 15.717 30.685 1.083 1.00 87.62 108 VAL A N 1
ATOM 802 C CA . VAL A 1 108 ? 15.884 29.398 1.782 1.00 87.62 108 VAL A CA 1
ATOM 803 C C . VAL A 1 108 ? 16.004 29.596 3.298 1.00 87.62 108 VAL A C 1
ATOM 805 O O . VAL A 1 108 ? 15.645 28.713 4.074 1.00 87.62 108 VAL A O 1
ATOM 808 N N . ASN A 1 109 ? 16.525 30.747 3.733 1.00 88.75 109 ASN A N 1
ATOM 809 C CA . ASN A 1 109 ? 16.882 31.009 5.120 1.00 88.75 109 ASN A CA 1
ATOM 810 C C . ASN A 1 109 ? 16.020 32.140 5.686 1.00 88.75 109 ASN A C 1
ATOM 812 O O . ASN A 1 109 ? 16.284 33.317 5.447 1.00 88.75 109 ASN A O 1
ATOM 816 N N . LEU A 1 110 ? 15.028 31.790 6.510 1.00 89.00 110 LEU A N 1
ATOM 817 C CA . LEU A 1 110 ? 14.097 32.754 7.106 1.00 89.00 110 LEU A CA 1
ATOM 818 C C . LEU A 1 110 ? 14.795 33.885 7.892 1.00 89.00 110 LEU A C 1
ATOM 820 O O . LEU A 1 110 ? 14.292 35.005 7.906 1.00 89.00 110 LEU A O 1
ATOM 824 N N . LYS A 1 111 ? 15.997 33.661 8.450 1.00 89.56 111 LYS A N 1
ATOM 825 C CA . LYS A 1 111 ? 16.787 34.722 9.111 1.00 89.56 111 LYS A CA 1
ATOM 826 C C . LYS A 1 111 ? 17.373 35.724 8.109 1.00 89.56 111 LYS A C 1
ATOM 828 O O . LYS A 1 111 ? 17.556 36.887 8.458 1.00 89.56 111 LYS A O 1
ATOM 833 N N . SER A 1 112 ? 17.653 35.303 6.871 1.00 92.31 112 SER A N 1
ATOM 834 C CA . SER A 1 112 ? 17.976 36.223 5.771 1.00 92.31 112 SER A CA 1
ATOM 835 C C . SER A 1 112 ? 16.732 36.909 5.220 1.00 92.31 112 SER A C 1
ATOM 837 O O . SER A 1 112 ? 16.839 38.068 4.841 1.00 92.31 112 SER A O 1
ATOM 839 N N . VAL A 1 113 ? 15.581 36.227 5.173 1.00 93.50 113 VAL A N 1
ATOM 840 C CA . VAL A 1 113 ? 14.308 36.834 4.747 1.00 93.50 113 VAL A CA 1
ATOM 841 C C . VAL A 1 113 ? 13.911 37.961 5.698 1.00 93.50 113 VAL A C 1
ATOM 843 O O . VAL A 1 113 ? 13.682 39.079 5.245 1.00 93.50 113 VAL A O 1
ATOM 846 N N . LYS A 1 114 ? 13.934 37.706 7.015 1.00 92.38 114 LYS A N 1
ATOM 847 C CA . LYS A 1 114 ? 13.678 38.736 8.025 1.00 92.38 114 LYS A CA 1
ATOM 848 C C . LYS A 1 114 ? 14.675 39.892 7.927 1.00 92.38 114 LYS A C 1
ATOM 850 O O . LYS A 1 114 ? 14.246 41.026 7.785 1.00 92.38 114 LYS A O 1
ATOM 855 N N . ARG A 1 115 ? 15.986 39.613 7.876 1.00 93.12 115 ARG A N 1
ATOM 856 C CA . ARG A 1 115 ? 17.008 40.667 7.726 1.00 93.12 115 ARG A CA 1
ATOM 857 C C . ARG A 1 115 ? 16.805 41.519 6.468 1.00 93.12 115 ARG A C 1
ATOM 859 O O . ARG A 1 115 ? 17.026 42.719 6.529 1.00 93.12 115 ARG A O 1
ATOM 866 N N . ALA A 1 116 ? 16.399 40.922 5.348 1.00 94.38 116 ALA A N 1
ATOM 867 C CA . ALA A 1 116 ? 16.128 41.656 4.114 1.00 94.38 116 ALA A CA 1
ATOM 868 C C . ALA A 1 116 ? 14.891 42.563 4.242 1.00 94.38 116 ALA A C 1
ATOM 870 O O . ALA A 1 116 ? 14.909 43.683 3.738 1.00 94.38 116 ALA A O 1
ATOM 871 N N . ALA A 1 117 ? 13.844 42.108 4.940 1.00 94.69 117 ALA A N 1
ATOM 872 C CA . ALA A 1 117 ? 12.687 42.939 5.264 1.00 94.69 117 ALA A CA 1
ATOM 873 C C . ALA A 1 117 ? 13.062 44.072 6.238 1.00 94.69 117 ALA A C 1
ATOM 875 O O . ALA A 1 117 ? 12.765 45.225 5.948 1.00 94.69 117 ALA A O 1
ATOM 876 N N . ASP A 1 118 ? 13.784 43.772 7.324 1.00 93.06 118 ASP A N 1
ATOM 877 C CA . ASP A 1 118 ? 14.288 44.764 8.286 1.00 93.06 118 ASP A CA 1
ATOM 878 C C . ASP A 1 118 ? 15.176 45.822 7.585 1.00 93.06 118 ASP A C 1
ATOM 880 O O . ASP A 1 118 ? 15.043 47.020 7.828 1.00 93.06 118 ASP A O 1
ATOM 884 N N . GLU A 1 119 ? 16.059 45.399 6.669 1.00 94.44 119 GLU A N 1
ATOM 885 C CA . GLU A 1 119 ? 16.922 46.292 5.886 1.00 94.44 119 GLU A CA 1
ATOM 886 C C . GLU A 1 119 ? 16.114 47.168 4.914 1.00 94.44 119 GLU A C 1
ATOM 888 O O . GLU A 1 119 ? 16.388 48.365 4.814 1.00 94.44 119 GLU A O 1
ATOM 893 N N . PHE A 1 120 ? 15.108 46.614 4.230 1.00 95.88 120 PHE A N 1
ATOM 894 C CA . PHE A 1 120 ? 14.208 47.385 3.365 1.00 95.88 120 PHE A CA 1
ATOM 895 C C . PHE A 1 120 ? 13.409 48.424 4.172 1.00 95.88 120 PHE A C 1
ATOM 897 O O . PHE A 1 120 ? 13.427 49.606 3.839 1.00 95.88 120 PHE A O 1
ATOM 904 N N . LEU A 1 121 ? 12.797 48.008 5.286 1.00 93.31 121 LEU A N 1
ATOM 905 C CA . LEU A 1 121 ? 12.020 48.865 6.192 1.00 93.31 121 LEU A CA 1
ATOM 906 C C . LEU A 1 121 ? 12.867 49.946 6.891 1.00 93.31 121 LEU A C 1
ATOM 908 O O . LEU A 1 121 ? 12.318 50.931 7.377 1.00 93.31 121 LEU A O 1
ATOM 912 N N . SER A 1 122 ? 14.194 49.785 6.937 1.00 92.94 122 SER A N 1
ATOM 913 C CA . SER A 1 122 ? 15.126 50.822 7.411 1.00 92.94 122 SER A CA 1
ATOM 914 C C . SER A 1 122 ? 15.472 51.891 6.361 1.00 92.94 122 SER A C 1
ATOM 916 O O . SER A 1 122 ? 16.128 52.877 6.696 1.00 92.94 122 SER A O 1
ATOM 918 N N . LYS A 1 123 ? 15.070 51.689 5.097 1.00 91.69 123 LYS A N 1
ATOM 919 C CA . LYS A 1 123 ? 15.432 52.528 3.939 1.00 91.69 123 LYS A CA 1
ATOM 920 C C . LYS A 1 123 ? 14.226 53.159 3.246 1.00 91.69 123 LYS A C 1
ATOM 922 O O . LYS A 1 123 ? 14.344 54.281 2.768 1.00 91.69 123 LYS A O 1
ATOM 927 N N . GLU A 1 124 ? 13.097 52.455 3.194 1.00 92.00 124 GLU A N 1
ATOM 928 C CA . GLU A 1 124 ? 11.864 52.899 2.538 1.00 92.00 124 GLU A CA 1
ATOM 929 C C . GLU A 1 124 ? 10.684 52.836 3.518 1.00 92.00 124 GLU A C 1
ATOM 931 O O . GLU A 1 124 ? 10.488 51.848 4.230 1.00 92.00 124 GLU A O 1
ATOM 936 N N . ASP A 1 125 ? 9.858 53.882 3.527 1.00 89.69 125 ASP A N 1
ATOM 937 C CA . ASP A 1 125 ? 8.626 53.962 4.319 1.00 89.69 125 ASP A CA 1
ATOM 938 C C . ASP A 1 125 ? 7.403 53.357 3.605 1.00 89.69 125 ASP A C 1
ATOM 940 O O . ASP A 1 125 ? 6.367 53.134 4.243 1.00 89.69 125 ASP A O 1
ATOM 944 N N . LYS A 1 126 ? 7.546 53.048 2.307 1.00 93.00 126 LYS A N 1
ATOM 945 C CA . LYS A 1 126 ? 6.509 52.558 1.390 1.00 93.00 126 LYS A CA 1
ATOM 946 C C . LYS A 1 126 ? 6.975 51.399 0.499 1.00 93.00 126 LYS A C 1
ATOM 948 O O . LYS A 1 126 ? 8.164 51.189 0.281 1.00 93.00 126 LYS A O 1
ATOM 953 N N . LEU A 1 127 ? 6.009 50.657 -0.040 1.00 96.06 127 LEU A N 1
ATOM 954 C CA . LEU A 1 127 ? 6.195 49.573 -1.004 1.00 96.06 127 LEU A CA 1
ATOM 955 C C . LEU A 1 127 ? 4.925 49.438 -1.850 1.00 96.06 127 LEU A C 1
ATOM 957 O O . LEU A 1 127 ? 3.904 48.953 -1.367 1.00 96.06 127 LEU A O 1
ATOM 961 N N . ASP A 1 128 ? 4.984 49.873 -3.106 1.00 95.31 128 ASP A N 1
ATOM 962 C CA . ASP A 1 128 ? 3.832 49.882 -4.012 1.00 95.31 128 ASP A CA 1
ATOM 963 C C . ASP A 1 128 ? 3.619 48.525 -4.699 1.00 95.31 128 ASP A C 1
ATOM 965 O O . ASP A 1 128 ? 2.483 48.102 -4.936 1.00 95.31 128 ASP A O 1
ATOM 969 N N . VAL A 1 129 ? 4.717 47.830 -5.026 1.00 96.00 129 VAL A N 1
ATOM 970 C CA . VAL A 1 129 ? 4.688 46.543 -5.735 1.00 96.00 129 VAL A CA 1
ATOM 971 C C . VAL A 1 129 ? 5.716 45.561 -5.165 1.00 96.00 129 VAL A C 1
ATOM 973 O O . VAL A 1 129 ? 6.899 45.873 -5.042 1.00 96.00 129 VAL A O 1
ATOM 976 N N . LEU A 1 130 ? 5.278 44.332 -4.886 1.00 96.81 130 LEU A N 1
ATOM 977 C CA . LEU A 1 130 ? 6.110 43.198 -4.481 1.00 96.81 130 LEU A CA 1
ATOM 978 C C . LEU A 1 130 ? 6.068 42.102 -5.559 1.00 96.81 130 LEU A C 1
ATOM 980 O O . LEU A 1 130 ? 5.040 41.455 -5.768 1.00 96.81 130 LEU A O 1
ATOM 984 N N . LEU A 1 131 ? 7.195 41.874 -6.241 1.00 94.75 131 LEU A N 1
ATOM 985 C CA . LEU A 1 131 ? 7.352 40.854 -7.281 1.00 94.75 131 LEU A CA 1
ATOM 986 C C . LEU A 1 131 ? 8.095 39.620 -6.744 1.00 94.75 131 LEU A C 1
ATOM 988 O O . LEU A 1 131 ? 9.325 39.517 -6.826 1.00 94.75 131 LEU A O 1
ATOM 992 N N . ASN A 1 132 ? 7.323 38.650 -6.250 1.00 93.69 132 ASN A N 1
ATOM 993 C CA . ASN A 1 132 ? 7.791 37.354 -5.752 1.00 93.69 132 ASN A CA 1
ATOM 994 C C . ASN A 1 132 ? 8.183 36.430 -6.927 1.00 93.69 132 ASN A C 1
ATOM 996 O O . ASN A 1 132 ? 7.408 35.590 -7.404 1.00 93.69 132 ASN A O 1
ATOM 1000 N N . SER A 1 133 ? 9.413 36.613 -7.412 1.00 84.81 133 SER A N 1
ATOM 1001 C CA . SER A 1 133 ? 9.963 36.069 -8.659 1.00 84.81 133 SER A CA 1
ATOM 1002 C C . SER A 1 133 ? 11.082 35.046 -8.406 1.00 84.81 133 SER A C 1
ATOM 1004 O O . SER A 1 133 ? 12.250 35.285 -8.702 1.00 84.81 133 SER A O 1
ATOM 1006 N N . ALA A 1 134 ? 10.735 33.850 -7.915 1.00 70.25 134 ALA A N 1
ATOM 1007 C CA . ALA A 1 134 ? 11.675 32.720 -7.845 1.00 70.25 134 ALA A CA 1
ATOM 1008 C C . ALA A 1 134 ? 11.290 31.575 -8.796 1.00 70.25 134 ALA A C 1
ATOM 1010 O O . ALA A 1 134 ? 10.122 31.173 -8.902 1.00 70.25 134 ALA A O 1
ATOM 1011 N N . GLY A 1 135 ? 12.296 31.030 -9.486 1.00 60.28 135 GLY A N 1
ATOM 1012 C CA . GLY A 1 135 ? 12.117 30.019 -10.521 1.00 60.28 135 GLY A CA 1
ATOM 1013 C C . GLY A 1 135 ? 13.224 28.966 -10.556 1.00 60.28 135 GLY A C 1
ATOM 1014 O O . GLY A 1 135 ? 14.364 29.264 -10.872 1.00 60.28 135 GLY A O 1
ATOM 1015 N N . ILE A 1 136 ? 12.827 27.715 -10.322 1.00 53.47 136 ILE A N 1
ATOM 1016 C CA . ILE A 1 136 ? 13.400 26.485 -10.899 1.00 53.47 136 ILE A CA 1
ATOM 1017 C C . ILE A 1 136 ? 14.930 26.282 -10.820 1.00 53.47 136 ILE A C 1
ATOM 1019 O O . ILE A 1 136 ? 15.565 25.992 -11.826 1.00 53.47 136 ILE A O 1
ATOM 1023 N N . MET A 1 137 ? 15.513 26.197 -9.624 1.00 49.78 137 MET A N 1
ATOM 1024 C CA . MET A 1 137 ? 16.437 25.065 -9.455 1.00 49.78 137 MET A CA 1
ATOM 1025 C C . MET A 1 137 ? 15.584 23.806 -9.289 1.00 49.78 137 MET A C 1
ATOM 1027 O O . MET A 1 137 ? 14.694 23.782 -8.439 1.00 49.78 137 MET A O 1
ATOM 1031 N N . THR A 1 138 ? 15.831 22.763 -10.083 1.00 53.91 138 THR A N 1
ATOM 1032 C CA . THR A 1 138 ? 15.566 21.384 -9.648 1.00 53.91 138 THR A CA 1
ATOM 1033 C C . THR A 1 138 ? 16.775 20.956 -8.824 1.00 53.91 138 THR A C 1
ATOM 1035 O O . THR A 1 138 ? 17.820 20.677 -9.422 1.00 53.91 138 THR A O 1
ATOM 1038 N N . PRO A 1 139 ? 16.703 20.969 -7.483 1.00 56.38 139 PRO A N 1
ATOM 1039 C CA . PRO A 1 139 ? 17.826 20.525 -6.676 1.00 56.38 139 PRO A CA 1
ATOM 1040 C C . PRO A 1 139 ? 18.008 19.000 -6.810 1.00 56.38 139 PRO A C 1
ATOM 1042 O O . PRO A 1 139 ? 17.096 18.305 -7.276 1.00 56.38 139 PRO A O 1
ATOM 1045 N N . PRO A 1 140 ? 19.164 18.446 -6.401 1.00 55.72 140 PRO A N 1
ATOM 1046 C CA . PRO A 1 140 ? 19.317 17.005 -6.225 1.00 55.72 140 PRO A CA 1
ATOM 1047 C C . PRO A 1 140 ? 18.184 16.430 -5.359 1.00 55.72 140 PRO A C 1
ATOM 1049 O O . PRO A 1 140 ? 17.761 17.060 -4.387 1.00 55.72 140 PRO A O 1
ATOM 1052 N N . LYS A 1 141 ? 17.680 15.236 -5.700 1.00 55.94 141 LYS A N 1
ATOM 1053 C CA . LYS A 1 141 ? 16.615 14.577 -4.922 1.00 55.94 141 LYS A CA 1
ATOM 1054 C C . LYS A 1 141 ? 17.053 14.418 -3.460 1.00 55.94 141 LYS A C 1
ATOM 1056 O O . LYS A 1 141 ? 18.126 13.878 -3.221 1.00 55.94 141 LYS A O 1
ATOM 1061 N N . GLY A 1 142 ? 16.209 14.851 -2.521 1.00 56.91 142 GLY A N 1
ATOM 1062 C CA . GLY A 1 142 ? 16.528 14.855 -1.086 1.00 56.91 142 GLY A CA 1
ATOM 1063 C C . GLY A 1 142 ? 17.312 16.086 -0.609 1.00 56.91 142 GLY A C 1
ATOM 1064 O O . GLY A 1 142 ? 18.007 16.002 0.394 1.00 56.91 142 GLY A O 1
ATOM 1065 N N . SER A 1 143 ? 17.243 17.214 -1.327 1.00 65.38 143 SER A N 1
ATOM 1066 C CA . SER A 1 143 ? 17.781 18.491 -0.834 1.00 65.38 143 SER A CA 1
ATOM 1067 C C . SER A 1 143 ? 16.750 19.215 0.029 1.00 65.38 143 SER A C 1
ATOM 1069 O O . SER A 1 143 ? 15.673 19.573 -0.453 1.00 65.38 143 SER A O 1
ATOM 1071 N N . GLU A 1 144 ? 17.106 19.479 1.280 1.00 75.31 144 GLU A N 1
ATOM 1072 C CA . GLU A 1 144 ? 16.246 20.113 2.284 1.00 75.31 144 GLU A CA 1
ATOM 1073 C C . GLU A 1 144 ? 16.934 21.338 2.911 1.00 75.31 144 GLU A C 1
ATOM 1075 O O . GLU A 1 144 ? 18.132 21.572 2.727 1.00 75.31 144 GLU A O 1
ATOM 1080 N N . THR A 1 145 ? 16.163 22.157 3.624 1.00 74.56 145 THR A N 1
ATOM 1081 C CA . THR A 1 145 ? 16.663 23.239 4.483 1.00 74.56 145 THR A CA 1
ATOM 1082 C C . THR A 1 145 ? 17.309 22.689 5.759 1.00 74.56 145 THR A C 1
ATOM 1084 O O . THR A 1 145 ? 17.080 21.547 6.150 1.00 74.56 145 THR A O 1
ATOM 1087 N N . GLU A 1 146 ? 18.005 23.551 6.509 1.00 67.69 146 GLU A N 1
ATOM 1088 C CA . GLU A 1 146 ? 18.430 23.277 7.899 1.00 67.69 146 GLU A CA 1
ATOM 1089 C C . GLU A 1 146 ? 17.258 22.911 8.843 1.00 67.69 146 GLU A C 1
ATOM 1091 O O . GLU A 1 146 ? 17.481 22.421 9.945 1.00 67.69 146 GLU A O 1
ATOM 1096 N N . SER A 1 147 ? 16.011 23.155 8.419 1.00 64.31 147 SER A N 1
ATOM 1097 C CA . SER A 1 147 ? 14.770 22.845 9.137 1.00 64.31 147 SER A CA 1
ATOM 1098 C C . SER A 1 147 ? 13.996 21.635 8.580 1.00 64.31 147 SER A C 1
ATOM 1100 O O . SER A 1 147 ? 12.848 21.435 8.973 1.00 64.31 147 SER A O 1
ATOM 1102 N N . GLY A 1 148 ? 14.583 20.838 7.675 1.00 73.06 148 GLY A N 1
ATOM 1103 C CA . GLY A 1 148 ? 13.948 19.629 7.121 1.00 73.06 148 GLY A CA 1
ATOM 1104 C C . GLY A 1 148 ? 12.785 19.904 6.158 1.00 73.06 148 GLY A C 1
ATOM 1105 O O . GLY A 1 148 ? 11.855 19.107 6.050 1.00 73.06 148 GLY A O 1
ATOM 1106 N N . ILE A 1 149 ? 12.785 21.062 5.491 1.00 80.12 149 ILE A N 1
ATOM 1107 C CA . ILE A 1 149 ? 11.771 21.443 4.498 1.00 80.12 149 ILE A CA 1
ATOM 1108 C C . ILE A 1 149 ? 12.376 21.274 3.103 1.00 80.12 149 ILE A C 1
ATOM 1110 O O . ILE A 1 149 ? 13.495 21.717 2.859 1.00 80.12 149 ILE A O 1
ATOM 1114 N N . GLU A 1 150 ? 11.647 20.665 2.166 1.00 84.56 150 GLU A N 1
ATOM 1115 C CA . GLU A 1 150 ? 12.133 20.479 0.793 1.00 84.56 150 GLU A CA 1
ATOM 1116 C C . GLU A 1 150 ? 12.493 21.833 0.146 1.00 84.56 150 GLU A C 1
ATOM 1118 O O . GLU A 1 150 ? 11.726 22.801 0.194 1.00 84.56 150 GLU A O 1
ATOM 1123 N N . LEU A 1 151 ? 13.693 21.905 -0.438 1.00 81.62 151 LEU A N 1
ATOM 1124 C CA . LEU A 1 151 ? 14.345 23.157 -0.822 1.00 81.62 151 LEU A CA 1
ATOM 1125 C C . LEU A 1 151 ? 13.574 23.958 -1.888 1.00 81.62 151 LEU A C 1
ATOM 1127 O O . LEU A 1 151 ? 13.557 25.193 -1.846 1.00 81.62 151 LEU A O 1
ATOM 1131 N N . GLN A 1 152 ? 12.931 23.287 -2.845 1.00 81.75 152 GLN A N 1
ATOM 1132 C CA . GLN A 1 152 ? 12.152 23.925 -3.904 1.00 81.75 152 GLN A CA 1
ATOM 1133 C C . GLN A 1 152 ? 10.818 24.488 -3.383 1.00 81.75 152 GLN A C 1
ATOM 1135 O O . GLN A 1 152 ? 10.431 25.588 -3.788 1.00 81.75 152 GLN A O 1
ATOM 1140 N N . PHE A 1 153 ? 10.142 23.801 -2.459 1.00 85.31 153 PHE A N 1
ATOM 1141 C CA . PHE A 1 153 ? 8.946 24.303 -1.777 1.00 85.31 153 PHE A CA 1
ATOM 1142 C C . PHE A 1 153 ? 9.282 25.458 -0.822 1.00 85.31 153 PHE A C 1
ATOM 1144 O O . PHE A 1 153 ? 8.605 26.488 -0.846 1.00 85.31 153 PHE A O 1
ATOM 1151 N N . ALA A 1 154 ? 10.377 25.343 -0.060 1.00 86.31 154 ALA A N 1
ATOM 1152 C CA . ALA A 1 154 ? 10.878 26.414 0.800 1.00 86.31 154 ALA A CA 1
ATOM 1153 C C . ALA A 1 154 ? 11.174 27.698 0.001 1.00 86.31 154 ALA A C 1
ATOM 1155 O O . ALA A 1 154 ? 10.685 28.769 0.352 1.00 86.31 154 ALA A O 1
ATOM 1156 N N . THR A 1 155 ? 11.898 27.578 -1.119 1.00 85.62 155 THR A N 1
ATOM 1157 C CA . THR A 1 155 ? 12.274 28.724 -1.969 1.00 85.62 155 THR A CA 1
ATOM 1158 C C . THR A 1 155 ? 11.076 29.352 -2.688 1.00 85.62 155 THR A C 1
ATOM 1160 O O . THR A 1 155 ? 10.980 30.574 -2.770 1.00 85.62 155 THR A O 1
ATOM 1163 N N . ASN A 1 156 ? 10.175 28.541 -3.259 1.00 87.25 156 ASN A N 1
ATOM 1164 C CA . ASN A 1 156 ? 9.070 29.060 -4.072 1.00 87.25 156 ASN A CA 1
ATOM 1165 C C . ASN A 1 156 ? 7.924 29.631 -3.227 1.00 87.25 156 ASN A C 1
ATOM 1167 O O . ASN A 1 156 ? 7.333 30.624 -3.658 1.00 87.25 156 ASN A O 1
ATOM 1171 N N . VAL A 1 157 ? 7.625 29.010 -2.076 1.00 90.94 157 VAL A N 1
ATOM 1172 C CA . VAL A 1 157 ? 6.431 29.283 -1.259 1.00 90.94 157 VAL A CA 1
ATOM 1173 C C . VAL A 1 157 ? 6.805 29.932 0.075 1.00 90.94 157 VAL A C 1
ATOM 1175 O O . VAL A 1 157 ? 6.521 31.108 0.274 1.00 90.94 157 VAL A O 1
ATOM 1178 N N . LEU A 1 158 ? 7.476 29.203 0.978 1.00 91.56 158 LEU A N 1
ATOM 1179 C CA . LEU A 1 158 ? 7.662 29.633 2.375 1.00 91.56 158 LEU A CA 1
ATOM 1180 C C . LEU A 1 158 ? 8.499 30.917 2.512 1.00 91.56 158 LEU A C 1
ATOM 1182 O O . LEU A 1 158 ? 8.150 31.792 3.300 1.00 91.56 158 LEU A O 1
ATOM 1186 N N . GLY A 1 159 ? 9.573 31.057 1.730 1.00 91.56 159 GLY A N 1
ATOM 1187 C CA . GLY A 1 159 ? 10.408 32.260 1.739 1.00 91.56 159 GLY A CA 1
ATOM 1188 C C . GLY A 1 159 ? 9.667 33.509 1.252 1.00 91.56 159 GLY A C 1
ATOM 1189 O O . GLY A 1 159 ? 9.841 34.583 1.821 1.00 91.56 159 GLY A O 1
ATOM 1190 N N . HIS A 1 160 ? 8.805 33.374 0.237 1.00 93.69 160 HIS A N 1
ATOM 1191 C CA . HIS A 1 160 ? 7.967 34.476 -0.251 1.00 93.69 160 HIS A CA 1
ATOM 1192 C C . HIS A 1 160 ? 6.806 34.790 0.690 1.00 93.69 160 HIS A C 1
ATOM 1194 O O . HIS A 1 160 ? 6.481 35.963 0.859 1.00 93.69 160 HIS A O 1
ATOM 1200 N N . PHE A 1 161 ? 6.209 33.773 1.318 1.00 95.00 161 PHE A N 1
ATOM 1201 C CA . PHE A 1 161 ? 5.205 33.948 2.365 1.00 95.00 161 PHE A CA 1
ATOM 1202 C C . PHE A 1 161 ? 5.780 34.809 3.496 1.00 95.00 161 PHE A C 1
ATOM 1204 O O . PHE A 1 161 ? 5.291 35.906 3.734 1.00 95.00 161 PHE A O 1
ATOM 1211 N N . ALA A 1 162 ? 6.898 34.383 4.095 1.00 93.69 162 ALA A N 1
ATOM 1212 C CA . ALA A 1 162 ? 7.538 35.108 5.191 1.00 93.69 162 ALA A CA 1
ATOM 1213 C C . ALA A 1 162 ? 7.996 36.523 4.791 1.00 93.69 162 ALA A C 1
ATOM 1215 O O . ALA A 1 162 ? 7.864 37.455 5.578 1.00 93.69 162 ALA A O 1
ATOM 1216 N N . LEU A 1 163 ? 8.499 36.707 3.562 1.00 95.19 163 LEU A N 1
ATOM 1217 C CA . LEU A 1 163 ? 8.864 38.030 3.045 1.00 95.19 163 LEU A CA 1
ATOM 1218 C C . LEU A 1 163 ? 7.647 38.954 2.919 1.00 95.19 163 LEU A C 1
ATOM 1220 O O . LEU A 1 163 ? 7.723 40.121 3.290 1.00 95.19 163 LEU A O 1
ATOM 1224 N N . THR A 1 164 ? 6.536 38.429 2.399 1.00 95.56 164 THR A N 1
ATOM 1225 C CA . THR A 1 164 ? 5.284 39.182 2.250 1.00 95.56 164 THR A CA 1
ATOM 1226 C C . THR A 1 164 ? 4.708 39.533 3.619 1.00 95.56 164 THR A C 1
ATOM 1228 O O . THR A 1 164 ? 4.276 40.662 3.809 1.00 95.56 164 THR A O 1
ATOM 1231 N N . GLU A 1 165 ? 4.781 38.611 4.581 1.00 93.50 165 GLU A N 1
ATOM 1232 C CA . GLU A 1 165 ? 4.291 38.794 5.949 1.00 93.50 165 GLU A CA 1
ATOM 1233 C C . GLU A 1 165 ? 5.079 39.877 6.703 1.00 93.50 165 GLU A C 1
ATOM 1235 O O . GLU A 1 165 ? 4.494 40.815 7.237 1.00 93.50 165 GLU A O 1
ATOM 1240 N N . PHE A 1 166 ? 6.419 39.840 6.671 1.00 93.81 166 PHE A N 1
ATOM 1241 C CA . PHE A 1 166 ? 7.238 40.892 7.293 1.00 93.81 166 PHE A CA 1
ATOM 1242 C C . PHE A 1 166 ? 7.078 42.266 6.615 1.00 93.81 166 PHE A C 1
ATOM 1244 O O . PHE A 1 166 ? 7.284 43.293 7.261 1.00 93.81 166 PHE A O 1
ATOM 1251 N N . LEU A 1 167 ? 6.696 42.306 5.333 1.00 95.06 167 LEU A N 1
ATOM 1252 C CA . LEU A 1 167 ? 6.416 43.540 4.589 1.00 95.06 167 LEU A CA 1
ATOM 1253 C C . LEU A 1 167 ? 4.927 43.943 4.607 1.00 95.06 167 LEU A C 1
ATOM 1255 O O . LEU A 1 167 ? 4.574 45.014 4.107 1.00 95.06 167 LEU A O 1
ATOM 1259 N N . LEU A 1 168 ? 4.046 43.152 5.224 1.00 93.81 168 LEU A N 1
ATOM 1260 C CA . LEU A 1 168 ? 2.609 43.420 5.278 1.00 93.81 168 LEU A CA 1
ATOM 1261 C C . LEU A 1 168 ? 2.278 44.797 5.903 1.00 93.81 168 LEU A C 1
ATOM 1263 O O . LEU A 1 168 ? 1.462 45.516 5.322 1.00 93.81 168 LEU A O 1
ATOM 1267 N N . PRO A 1 169 ? 2.949 45.272 6.980 1.00 91.31 169 PRO A N 1
ATOM 1268 C CA . PRO A 1 169 ? 2.687 46.605 7.533 1.00 91.31 169 PRO A CA 1
ATOM 1269 C C . PRO A 1 169 ? 3.131 47.770 6.638 1.00 91.31 169 PRO A C 1
ATOM 1271 O O . PRO A 1 169 ? 2.630 48.883 6.805 1.00 91.31 169 PRO A O 1
ATOM 1274 N N . VAL A 1 170 ? 4.077 47.575 5.709 1.00 93.44 170 VAL A N 1
ATOM 1275 C CA . VAL A 1 170 ? 4.440 48.619 4.732 1.00 93.44 170 VAL A CA 1
ATOM 1276 C C . VAL A 1 170 ? 3.525 48.577 3.510 1.00 93.44 170 VAL A C 1
ATOM 1278 O O . VAL A 1 170 ? 3.068 49.633 3.078 1.00 93.44 170 VAL A O 1
ATOM 1281 N N . LEU A 1 171 ? 3.139 47.386 3.041 1.00 94.06 171 LEU A N 1
ATOM 1282 C CA . LEU A 1 171 ? 2.116 47.213 2.003 1.00 94.06 171 LEU A CA 1
ATOM 1283 C C . LEU A 1 171 ? 0.782 47.859 2.422 1.00 94.06 171 LEU A C 1
ATOM 1285 O O . LEU A 1 171 ? 0.244 48.688 1.694 1.00 94.06 171 LEU A O 1
ATOM 1289 N N . LEU A 1 172 ? 0.286 47.567 3.631 1.00 91.81 172 LEU A N 1
ATOM 1290 C CA . LEU A 1 172 ? -0.978 48.115 4.146 1.00 91.81 172 LEU A CA 1
ATOM 1291 C C . LEU A 1 172 ? -0.934 49.631 4.411 1.00 91.81 172 LEU A C 1
ATOM 1293 O O . LEU A 1 172 ? -1.946 50.309 4.231 1.00 91.81 172 LEU A O 1
ATOM 1297 N N . ARG A 1 173 ? 0.214 50.188 4.827 1.00 91.69 173 ARG A N 1
ATOM 1298 C CA . ARG A 1 173 ? 0.379 51.651 4.948 1.00 91.69 173 ARG A CA 1
ATOM 1299 C C . ARG A 1 173 ? 0.421 52.324 3.577 1.00 91.69 173 ARG A C 1
ATOM 1301 O O . ARG A 1 173 ? -0.248 53.334 3.389 1.00 91.69 173 ARG A O 1
ATOM 1308 N N . THR A 1 174 ? 1.130 51.734 2.616 1.00 93.12 174 THR A N 1
ATOM 1309 C CA . THR A 1 174 ? 1.223 52.262 1.246 1.00 93.12 174 THR A CA 1
ATOM 1310 C C . THR A 1 174 ? -0.131 52.216 0.542 1.00 93.12 174 THR A C 1
ATOM 1312 O O . THR A 1 174 ? -0.528 53.204 -0.063 1.00 93.12 174 THR A O 1
ATOM 1315 N N . ALA A 1 175 ? -0.907 51.139 0.710 1.00 91.19 175 ALA A N 1
ATOM 1316 C CA . ALA A 1 175 ? -2.256 51.028 0.151 1.00 91.19 175 ALA A CA 1
ATOM 1317 C C . ALA A 1 175 ? -3.206 52.125 0.659 1.00 91.19 175 ALA A C 1
ATOM 1319 O O . ALA A 1 175 ? -4.020 52.632 -0.103 1.00 91.19 175 ALA A O 1
ATOM 1320 N N . LYS A 1 176 ? -3.073 52.533 1.929 1.00 88.50 176 LYS A N 1
ATOM 1321 C CA . LYS A 1 176 ? -3.841 53.645 2.519 1.00 88.50 176 LYS A CA 1
ATOM 1322 C C . LYS A 1 176 ? -3.364 55.036 2.079 1.00 88.50 176 LYS A C 1
ATOM 1324 O O . LYS A 1 176 ? -4.110 55.993 2.257 1.00 88.50 176 LYS A O 1
ATOM 1329 N N . ALA A 1 177 ? -2.144 55.153 1.554 1.00 84.44 177 ALA A N 1
ATOM 1330 C CA . ALA A 1 177 ? -1.527 56.416 1.138 1.00 84.44 177 ALA A CA 1
ATOM 1331 C C . ALA A 1 177 ? -1.464 56.608 -0.392 1.00 84.44 177 ALA A C 1
ATOM 1333 O O . ALA A 1 177 ? -1.245 57.726 -0.858 1.00 84.44 177 ALA A O 1
ATOM 1334 N N . SER A 1 178 ? -1.636 55.542 -1.181 1.00 84.56 178 SER A N 1
ATOM 1335 C CA . SER A 1 178 ? -1.637 55.597 -2.647 1.00 84.56 178 SER A CA 1
ATOM 1336 C C . SER A 1 178 ? -2.940 56.202 -3.180 1.00 84.56 178 SER A C 1
ATOM 1338 O O . SER A 1 178 ? -4.021 55.964 -2.644 1.00 84.56 178 SER A O 1
ATOM 1340 N N . THR A 1 179 ? -2.845 56.963 -4.271 1.00 75.94 179 THR A N 1
ATOM 1341 C CA . THR A 1 179 ? -3.964 57.698 -4.895 1.00 75.94 179 THR A CA 1
ATOM 1342 C C . THR A 1 179 ? -5.068 56.805 -5.464 1.00 75.94 179 THR A C 1
ATOM 1344 O O . THR A 1 179 ? -6.198 57.256 -5.623 1.00 75.94 179 THR A O 1
ATOM 1347 N N . ASP A 1 180 ? -4.755 55.544 -5.756 1.00 77.50 180 ASP A N 1
ATOM 1348 C CA . ASP A 1 180 ? -5.681 54.499 -6.203 1.00 77.50 180 ASP A CA 1
ATOM 1349 C C . ASP A 1 180 ? -6.217 53.626 -5.050 1.00 77.50 180 ASP A C 1
ATOM 1351 O O . ASP A 1 180 ? -7.082 52.776 -5.262 1.00 77.50 180 ASP A O 1
ATOM 1355 N N . GLY A 1 181 ? -5.699 53.804 -3.830 1.00 83.06 181 GLY A N 1
ATOM 1356 C CA . GLY A 1 181 ? -6.021 52.968 -2.676 1.00 83.06 181 GLY A CA 1
ATOM 1357 C C . GLY A 1 181 ? -5.519 51.519 -2.775 1.00 83.06 181 GLY A C 1
ATOM 1358 O O . GLY A 1 181 ? -6.116 50.642 -2.134 1.00 83.06 181 GLY A O 1
ATOM 1359 N N . THR A 1 182 ? -4.497 51.225 -3.604 1.00 89.81 182 THR A N 1
ATOM 1360 C CA . THR A 1 182 ? -4.001 49.848 -3.799 1.00 89.81 182 THR A CA 1
ATOM 1361 C C . THR A 1 182 ? -2.479 49.673 -3.798 1.00 89.81 182 THR A C 1
ATOM 1363 O O . THR A 1 182 ? -1.708 50.596 -4.050 1.00 89.81 182 THR A O 1
ATOM 1366 N N . VAL A 1 183 ? -2.053 48.438 -3.511 1.00 94.56 183 VAL A N 1
ATOM 1367 C CA . VAL A 1 183 ? -0.697 47.903 -3.737 1.00 94.56 183 VAL A CA 1
ATOM 1368 C C . VAL A 1 183 ? -0.785 46.509 -4.350 1.00 94.56 183 VAL A C 1
ATOM 1370 O O . VAL A 1 183 ? -1.818 45.842 -4.242 1.00 94.56 183 VAL A O 1
ATOM 1373 N N . ARG A 1 184 ? 0.297 46.042 -4.984 1.00 95.31 184 ARG A N 1
ATOM 1374 C CA . ARG A 1 184 ? 0.285 44.805 -5.784 1.00 95.31 184 ARG A CA 1
ATOM 1375 C C . ARG A 1 184 ? 1.290 43.768 -5.296 1.00 95.31 184 ARG A C 1
ATOM 1377 O O . ARG A 1 184 ? 2.482 44.047 -5.211 1.00 95.31 184 ARG A O 1
ATOM 1384 N N . VAL A 1 185 ? 0.826 42.543 -5.049 1.00 96.38 185 VAL A N 1
ATOM 1385 C CA . VAL A 1 185 ? 1.668 41.385 -4.695 1.00 96.38 185 VAL A CA 1
ATOM 1386 C C . VAL A 1 185 ? 1.551 40.323 -5.787 1.00 96.38 185 VAL A C 1
ATOM 1388 O O . VAL A 1 185 ? 0.524 39.653 -5.911 1.00 96.38 185 VAL A O 1
ATOM 1391 N N . VAL A 1 186 ? 2.609 40.164 -6.583 1.00 94.31 186 VAL A N 1
ATOM 1392 C CA . VAL A 1 186 ? 2.621 39.320 -7.787 1.00 94.31 186 VAL A CA 1
ATOM 1393 C C . VAL A 1 186 ? 3.462 38.064 -7.553 1.00 94.31 186 VAL A C 1
ATOM 1395 O O . VAL A 1 186 ? 4.690 38.131 -7.470 1.00 94.31 186 VAL A O 1
ATOM 1398 N N . ASN A 1 187 ? 2.812 36.900 -7.498 1.00 93.19 187 ASN A N 1
ATOM 1399 C CA . ASN A 1 187 ? 3.457 35.606 -7.260 1.00 93.19 187 ASN A CA 1
ATOM 1400 C C . ASN A 1 187 ? 3.720 34.846 -8.575 1.00 93.19 187 ASN A C 1
ATOM 1402 O O . ASN A 1 187 ? 2.796 34.382 -9.252 1.00 93.19 187 ASN A O 1
ATOM 1406 N N . VAL A 1 188 ? 4.994 34.650 -8.937 1.00 88.69 188 VAL A N 1
ATOM 1407 C CA . VAL A 1 188 ? 5.361 33.942 -10.178 1.00 88.69 188 VAL A CA 1
ATOM 1408 C C . VAL A 1 188 ? 5.188 32.429 -10.009 1.00 88.69 188 VAL A C 1
ATOM 1410 O O . VAL A 1 188 ? 5.971 31.752 -9.332 1.00 88.69 188 VAL A O 1
ATOM 1413 N N . SER A 1 189 ? 4.160 31.881 -10.650 1.00 88.12 189 SER A N 1
ATOM 1414 C CA . SER A 1 189 ? 3.876 30.449 -10.745 1.00 88.12 189 SER A CA 1
ATOM 1415 C C . SER A 1 189 ? 4.378 29.877 -12.093 1.00 88.12 189 SER A C 1
ATOM 1417 O O . SER A 1 189 ? 5.398 30.310 -12.627 1.00 88.12 189 SER A O 1
ATOM 1419 N N . SER A 1 190 ? 3.738 28.825 -12.602 1.00 81.31 190 SER A N 1
ATOM 1420 C CA . SER A 1 190 ? 3.937 28.208 -13.921 1.00 81.31 190 SER A CA 1
ATOM 1421 C C . SER A 1 190 ? 2.660 27.445 -14.303 1.00 81.31 190 SER A C 1
ATOM 1423 O O . SER A 1 190 ? 1.732 27.399 -13.499 1.00 81.31 190 SER A O 1
ATOM 1425 N N . LEU A 1 191 ? 2.608 26.792 -15.468 1.00 71.19 191 LEU A N 1
ATOM 1426 C CA . LEU A 1 191 ? 1.525 25.851 -15.820 1.00 71.19 191 LEU A CA 1
ATOM 1427 C C . LEU A 1 191 ? 1.677 24.437 -15.205 1.00 71.19 191 LEU A C 1
ATOM 1429 O O . LEU A 1 191 ? 0.847 23.559 -15.445 1.00 71.19 191 LEU A O 1
ATOM 1433 N N . SER A 1 192 ? 2.696 24.194 -14.373 1.00 72.12 192 SER A N 1
ATOM 1434 C CA . SER A 1 192 ? 2.897 22.901 -13.698 1.00 72.12 192 SER A CA 1
ATOM 1435 C C . SER A 1 192 ? 1.970 22.535 -12.516 1.00 72.12 192 SER A C 1
ATOM 1437 O O . SER A 1 192 ? 2.018 21.365 -12.132 1.00 72.12 192 SER A O 1
ATOM 1439 N N . PRO A 1 193 ? 1.089 23.395 -11.952 1.00 75.50 193 PRO A N 1
ATOM 1440 C CA . PRO A 1 193 ? 0.063 22.967 -10.987 1.00 75.50 193 PRO A CA 1
ATOM 1441 C C . PRO A 1 193 ? -0.850 21.842 -11.502 1.00 75.50 193 PRO A C 1
ATOM 1443 O O . PRO A 1 193 ? -1.385 21.068 -10.711 1.00 75.50 193 PRO A O 1
ATOM 1446 N N . ALA A 1 194 ? -0.976 21.673 -12.824 1.00 68.62 194 ALA A N 1
ATOM 1447 C CA . ALA A 1 194 ? -1.641 20.517 -13.427 1.00 68.62 194 ALA A CA 1
ATOM 1448 C C . ALA A 1 194 ? -1.040 19.163 -12.973 1.00 68.62 194 ALA A C 1
ATOM 1450 O O . ALA A 1 194 ? -1.780 18.185 -12.835 1.00 68.62 194 ALA A O 1
ATOM 1451 N N . PHE A 1 195 ? 0.267 19.118 -12.679 1.00 70.12 195 PHE A N 1
ATOM 1452 C CA . PHE A 1 195 ? 1.015 17.932 -12.232 1.00 70.12 195 PHE A CA 1
ATOM 1453 C C . PHE A 1 195 ? 1.068 17.751 -10.703 1.00 70.12 195 PHE A C 1
ATOM 1455 O O . PHE A 1 195 ? 1.748 16.846 -10.221 1.00 70.12 195 PHE A O 1
ATOM 1462 N N . ALA A 1 196 ? 0.362 18.586 -9.935 1.00 73.62 196 ALA A N 1
ATOM 1463 C CA . ALA A 1 196 ? 0.178 18.386 -8.500 1.00 73.62 196 ALA A CA 1
ATOM 1464 C C . ALA A 1 196 ? -0.573 17.062 -8.195 1.00 73.62 196 ALA A C 1
ATOM 1466 O O . ALA A 1 196 ? -1.320 16.561 -9.045 1.00 73.62 196 ALA A O 1
ATOM 1467 N N . PRO A 1 197 ? -0.414 16.465 -6.999 1.00 73.00 197 PRO A N 1
ATOM 1468 C CA . PRO A 1 197 ? -1.215 15.317 -6.583 1.00 73.00 197 PRO A CA 1
ATOM 1469 C C . PRO A 1 197 ? -2.702 15.688 -6.441 1.00 73.00 197 PRO A C 1
ATOM 1471 O O . PRO A 1 197 ? -3.073 16.858 -6.345 1.00 73.00 197 PRO A O 1
ATOM 1474 N N . SER A 1 198 ? -3.579 14.683 -6.425 1.00 68.12 198 SER A N 1
ATOM 1475 C CA . SER A 1 198 ? -4.985 14.860 -6.034 1.00 68.12 198 SER A CA 1
ATOM 1476 C C . SER A 1 198 ? -5.064 15.415 -4.607 1.00 68.12 198 SER A C 1
ATOM 1478 O O . SER A 1 198 ? -4.562 14.767 -3.689 1.00 68.12 198 SER A O 1
ATOM 1480 N N . GLY A 1 199 ? -5.668 16.595 -4.432 1.00 72.44 199 GLY A N 1
ATOM 1481 C CA . GLY A 1 199 ? -5.644 17.347 -3.166 1.00 72.44 199 GLY A CA 1
ATOM 1482 C C . GLY A 1 199 ? -4.643 18.513 -3.130 1.00 72.44 199 GLY A C 1
ATOM 1483 O O . GLY A 1 199 ? -4.504 19.165 -2.101 1.00 72.44 199 GLY A O 1
ATOM 1484 N N . GLY A 1 200 ? -3.949 18.803 -4.237 1.00 81.31 200 GLY A N 1
ATOM 1485 C CA . GLY A 1 200 ? -3.160 20.026 -4.418 1.00 81.31 200 GLY A CA 1
ATOM 1486 C C . GLY A 1 200 ? -1.773 20.008 -3.767 1.00 81.31 200 GLY A C 1
ATOM 1487 O O . GLY A 1 200 ? -0.773 20.063 -4.482 1.00 81.31 200 GLY A O 1
ATOM 1488 N N . ILE A 1 201 ? -1.690 19.948 -2.435 1.00 85.81 201 ILE A N 1
ATOM 1489 C CA . ILE A 1 201 ? -0.427 20.039 -1.675 1.00 85.81 201 ILE A CA 1
ATOM 1490 C C . ILE A 1 201 ? -0.405 18.975 -0.572 1.00 85.81 201 ILE A C 1
ATOM 1492 O O . ILE A 1 201 ? -1.296 18.934 0.275 1.00 85.81 201 ILE A O 1
ATOM 1496 N N . ASN A 1 202 ? 0.629 18.128 -0.556 1.00 85.19 202 ASN A N 1
ATOM 1497 C CA . ASN A 1 202 ? 0.840 17.147 0.504 1.00 85.19 202 ASN A CA 1
ATOM 1498 C C . ASN A 1 202 ? 1.833 17.667 1.558 1.00 85.19 202 ASN A C 1
ATOM 1500 O O . ASN A 1 202 ? 3.045 17.515 1.424 1.00 85.19 202 ASN A O 1
ATOM 1504 N N . PHE A 1 203 ? 1.297 18.248 2.629 1.00 82.69 203 PHE A N 1
ATOM 1505 C CA . PHE A 1 203 ? 2.064 18.806 3.750 1.00 82.69 203 PHE A CA 1
ATOM 1506 C C . PHE A 1 203 ? 2.811 17.765 4.601 1.00 82.69 203 PHE A C 1
ATOM 1508 O O . PHE A 1 203 ? 3.731 18.134 5.327 1.00 82.69 203 PHE A O 1
ATOM 1515 N N . GLU A 1 204 ? 2.417 16.489 4.533 1.00 75.25 204 GLU A N 1
ATOM 1516 C CA . GLU A 1 204 ? 3.042 15.380 5.273 1.00 75.25 204 GLU A CA 1
ATOM 1517 C C . GLU A 1 204 ? 4.186 14.738 4.477 1.00 75.25 204 GLU A C 1
ATOM 1519 O O . GLU A 1 204 ? 5.141 14.226 5.054 1.00 75.25 204 GLU A O 1
ATOM 1524 N N . ASN A 1 205 ? 4.109 14.777 3.143 1.00 70.31 205 ASN A N 1
ATOM 1525 C CA . ASN A 1 205 ? 5.175 14.324 2.258 1.00 70.31 205 ASN A CA 1
ATOM 1526 C C . ASN A 1 205 ? 5.196 15.143 0.955 1.00 70.31 205 ASN A C 1
ATOM 1528 O O . ASN A 1 205 ? 4.544 14.799 -0.039 1.00 70.31 205 ASN A O 1
ATOM 1532 N N . LEU A 1 206 ? 6.009 16.203 0.960 1.00 70.81 206 LEU A N 1
ATOM 1533 C CA . LEU A 1 206 ? 6.272 17.043 -0.209 1.00 70.81 206 LEU A CA 1
ATOM 1534 C C . LEU A 1 206 ? 7.014 16.274 -1.325 1.00 70.81 206 LEU A C 1
ATOM 1536 O O . LEU A 1 206 ? 6.804 16.564 -2.505 1.00 70.81 206 LEU A O 1
ATOM 1540 N N . THR A 1 207 ? 7.830 15.263 -0.994 1.00 62.41 207 THR A N 1
ATOM 1541 C CA . THR A 1 207 ? 8.650 14.471 -1.934 1.00 62.41 207 THR A CA 1
ATOM 1542 C C . THR A 1 207 ? 7.855 13.338 -2.608 1.00 62.41 207 THR A C 1
ATOM 1544 O O . THR A 1 207 ? 8.164 12.149 -2.521 1.00 62.41 207 THR A O 1
ATOM 1547 N N . TYR A 1 208 ? 6.813 13.725 -3.349 1.00 56.38 208 TYR A N 1
ATOM 1548 C CA . TYR A 1 208 ? 5.838 12.802 -3.940 1.00 56.38 208 TYR A CA 1
ATOM 1549 C C . TYR A 1 208 ? 6.451 11.824 -4.983 1.00 56.38 208 TYR A C 1
ATOM 1551 O O . TYR A 1 208 ? 7.055 12.276 -5.964 1.00 56.38 208 TYR A O 1
ATOM 1559 N N . PRO A 1 209 ? 6.264 10.490 -4.854 1.00 47.06 209 PRO A N 1
ATOM 1560 C CA . PRO A 1 209 ? 6.990 9.471 -5.629 1.00 47.06 209 PRO A CA 1
ATOM 1561 C C . PRO A 1 209 ? 6.381 9.170 -7.018 1.00 47.06 209 PRO A C 1
ATOM 1563 O O . PRO A 1 209 ? 6.119 8.020 -7.366 1.00 47.06 209 PRO A O 1
ATOM 1566 N N . ILE A 1 210 ? 6.148 10.200 -7.836 1.00 43.09 210 ILE A N 1
ATOM 1567 C CA . ILE A 1 210 ? 5.649 10.055 -9.217 1.00 43.09 210 ILE A CA 1
ATOM 1568 C C . ILE A 1 210 ? 6.803 9.846 -10.218 1.00 43.09 210 ILE A C 1
ATOM 1570 O O . ILE A 1 210 ? 7.892 10.400 -10.075 1.00 43.09 210 ILE A O 1
ATOM 1574 N N . PHE A 1 211 ? 6.550 9.047 -11.264 1.00 38.84 211 PHE A N 1
ATOM 1575 C CA . PHE A 1 211 ? 7.523 8.701 -12.317 1.00 38.84 211 PHE A CA 1
ATOM 1576 C C . PHE A 1 211 ? 7.993 9.896 -13.173 1.00 38.84 211 PHE A C 1
ATOM 1578 O O . PHE A 1 211 ? 9.041 9.818 -13.810 1.00 38.84 211 PHE A O 1
ATOM 1585 N N . LEU A 1 212 ? 7.246 11.004 -13.180 1.00 43.97 212 LEU A N 1
ATOM 1586 C CA . LEU A 1 212 ? 7.661 12.277 -13.769 1.00 43.97 212 LEU A CA 1
ATOM 1587 C C . LEU A 1 212 ? 8.304 13.178 -12.705 1.00 43.97 212 LEU A C 1
ATOM 1589 O O . LEU A 1 212 ? 7.742 13.388 -11.632 1.00 43.97 212 LEU A O 1
ATOM 1593 N N . ALA A 1 213 ? 9.422 13.822 -13.049 1.00 48.06 213 ALA A N 1
ATOM 1594 C CA . ALA A 1 213 ? 10.185 14.717 -12.168 1.00 48.06 213 ALA A CA 1
ATOM 1595 C C . ALA A 1 213 ? 9.470 16.036 -11.770 1.00 48.06 213 ALA A C 1
ATOM 1597 O O . ALA A 1 213 ? 10.096 16.932 -11.211 1.00 48.06 213 ALA A O 1
ATOM 1598 N N . PHE A 1 214 ? 8.169 16.168 -12.048 1.00 57.00 214 PHE A N 1
ATOM 1599 C CA . PHE A 1 214 ? 7.386 17.392 -11.866 1.00 57.00 214 PHE A CA 1
ATOM 1600 C C . PHE A 1 214 ? 6.507 17.411 -10.602 1.00 57.00 214 PHE A C 1
ATOM 1602 O O . PHE A 1 214 ? 5.911 18.445 -10.329 1.00 57.00 214 PHE A O 1
ATOM 1609 N N . GLY A 1 215 ? 6.426 16.332 -9.810 1.00 68.12 215 GLY A N 1
ATOM 1610 C CA . GLY A 1 215 ? 5.512 16.258 -8.651 1.00 68.12 215 GLY A CA 1
ATOM 1611 C C . GLY A 1 215 ? 5.786 17.290 -7.542 1.00 68.12 215 GLY A C 1
ATOM 1612 O O . GLY A 1 215 ? 4.869 17.963 -7.074 1.00 68.12 215 GLY A O 1
ATOM 1613 N N . ILE A 1 216 ? 7.053 17.470 -7.152 1.00 74.12 216 ILE A N 1
ATOM 1614 C CA . ILE A 1 216 ? 7.473 18.495 -6.173 1.00 74.12 216 ILE A CA 1
ATOM 1615 C C . ILE A 1 216 ? 7.264 19.899 -6.762 1.00 74.12 216 ILE A C 1
ATOM 1617 O O . ILE A 1 216 ? 6.633 20.764 -6.152 1.00 74.12 216 ILE A O 1
ATOM 1621 N N . TYR A 1 217 ? 7.710 20.096 -8.006 1.00 78.00 217 TYR A N 1
ATOM 1622 C CA . TYR A 1 217 ? 7.609 21.375 -8.705 1.00 78.00 217 TYR A CA 1
ATOM 1623 C C . TYR A 1 217 ? 6.157 21.839 -8.865 1.00 78.00 217 TYR A C 1
ATOM 1625 O O . TYR A 1 217 ? 5.842 22.989 -8.553 1.00 78.00 217 TYR A O 1
ATOM 1633 N N . GLY A 1 218 ? 5.264 20.930 -9.264 1.00 80.06 218 GLY A N 1
ATOM 1634 C CA . GLY A 1 218 ? 3.828 21.158 -9.386 1.00 80.06 218 GLY A CA 1
ATOM 1635 C C . GLY A 1 218 ? 3.176 21.546 -8.062 1.00 80.06 218 GLY A C 1
ATOM 1636 O O . GLY A 1 218 ? 2.414 22.506 -8.045 1.00 80.06 218 GLY A O 1
ATOM 1637 N N . GLN A 1 219 ? 3.533 20.896 -6.946 1.00 87.12 219 GLN A N 1
ATOM 1638 C CA . GLN A 1 219 ? 3.076 21.303 -5.608 1.00 87.12 219 GLN A CA 1
ATOM 1639 C C . GLN A 1 219 ? 3.588 22.694 -5.220 1.00 87.12 219 GLN A C 1
ATOM 1641 O O . GLN A 1 219 ? 2.804 23.529 -4.781 1.00 87.12 219 GLN A O 1
ATOM 1646 N N . SER A 1 220 ? 4.875 22.986 -5.431 1.00 86.44 220 SER A N 1
ATOM 1647 C CA . SER A 1 220 ? 5.430 24.307 -5.098 1.00 86.44 220 SER A CA 1
ATOM 1648 C C . SER A 1 220 ? 4.787 25.433 -5.919 1.00 86.44 220 SER A C 1
ATOM 1650 O O . SER A 1 220 ? 4.539 26.517 -5.406 1.00 86.44 220 SER A O 1
ATOM 1652 N N . LYS A 1 221 ? 4.438 25.176 -7.186 1.00 87.62 221 LYS A N 1
ATOM 1653 C CA . LYS A 1 221 ? 3.785 26.166 -8.051 1.00 87.62 221 LYS A CA 1
ATOM 1654 C C . LYS A 1 221 ? 2.263 26.215 -7.864 1.00 87.62 221 LYS A C 1
ATOM 1656 O O . LYS A 1 221 ? 1.682 27.275 -8.080 1.00 87.62 221 LYS A O 1
ATOM 1661 N N . MET A 1 222 ? 1.637 25.141 -7.374 1.00 88.44 222 MET A N 1
ATOM 1662 C CA . MET A 1 222 ? 0.283 25.178 -6.805 1.00 88.44 222 MET A CA 1
ATOM 1663 C C . MET A 1 222 ? 0.253 26.099 -5.577 1.00 88.44 222 MET A C 1
ATOM 1665 O O . MET A 1 222 ? -0.592 26.987 -5.508 1.00 88.44 222 MET A O 1
ATOM 1669 N N . GLY A 1 223 ? 1.235 25.962 -4.676 1.00 90.19 223 GLY A N 1
ATOM 1670 C CA . GLY A 1 223 ? 1.406 26.816 -3.497 1.00 90.19 223 GLY A CA 1
ATOM 1671 C C . GLY A 1 223 ? 1.411 28.309 -3.824 1.00 90.19 223 GLY A C 1
ATOM 1672 O O . GLY A 1 223 ? 0.707 29.067 -3.171 1.00 90.19 223 GLY A O 1
ATOM 1673 N N . ASN A 1 224 ? 2.099 28.732 -4.890 1.00 90.12 224 ASN A N 1
ATOM 1674 C CA . ASN A 1 224 ? 2.121 30.142 -5.311 1.00 90.12 224 ASN A CA 1
ATOM 1675 C C . ASN A 1 224 ? 0.743 30.689 -5.751 1.00 90.12 224 ASN A C 1
ATOM 1677 O O . ASN A 1 224 ? 0.525 31.893 -5.647 1.00 90.12 224 ASN A O 1
ATOM 1681 N N . ILE A 1 225 ? -0.171 29.841 -6.242 1.00 91.00 225 ILE A N 1
ATOM 1682 C CA . ILE A 1 225 ? -1.543 30.247 -6.609 1.00 91.00 225 ILE A CA 1
ATOM 1683 C C . ILE A 1 225 ? -2.429 30.259 -5.359 1.00 91.00 225 ILE A C 1
ATOM 1685 O O . ILE A 1 225 ? -3.073 31.263 -5.073 1.00 91.00 225 ILE A O 1
ATOM 1689 N N . VAL A 1 226 ? -2.390 29.181 -4.568 1.00 93.19 226 VAL A N 1
ATOM 1690 C CA . VAL A 1 226 ? -3.137 29.049 -3.304 1.00 93.19 226 VAL A CA 1
ATOM 1691 C C . VAL A 1 226 ? -2.785 30.183 -2.326 1.00 93.19 226 VAL A C 1
ATOM 1693 O O . VAL A 1 226 ? -3.676 30.751 -1.701 1.00 93.19 226 VAL A O 1
ATOM 1696 N N . PHE A 1 227 ? -1.507 30.572 -2.248 1.00 93.81 227 PHE A N 1
ATOM 1697 C CA . PHE A 1 227 ? -1.041 31.710 -1.450 1.00 93.81 227 PHE A CA 1
ATOM 1698 C C . PHE A 1 227 ? -1.612 33.047 -1.943 1.00 93.81 227 PHE A C 1
ATOM 1700 O O . PHE A 1 227 ? -2.138 33.800 -1.130 1.00 93.81 227 PHE A O 1
ATOM 1707 N N . SER A 1 228 ? -1.579 33.333 -3.253 1.00 93.12 228 SER A N 1
ATOM 1708 C CA . SER A 1 228 ? -2.229 34.538 -3.797 1.00 93.12 228 SER A CA 1
ATOM 1709 C C . SER A 1 228 ? -3.725 34.576 -3.498 1.00 93.12 228 SER A C 1
ATOM 1711 O O . SER A 1 228 ? -4.247 35.635 -3.166 1.00 93.12 228 SER A O 1
ATOM 1713 N N . ASN A 1 229 ? -4.404 33.432 -3.576 1.00 92.94 229 ASN A N 1
ATOM 1714 C CA . ASN A 1 229 ? -5.843 33.345 -3.352 1.00 92.94 229 ASN A CA 1
ATOM 1715 C C . ASN A 1 229 ? -6.212 33.597 -1.881 1.00 92.94 229 ASN A C 1
ATOM 1717 O O . ASN A 1 229 ? -7.141 34.354 -1.614 1.00 92.94 229 ASN A O 1
ATOM 1721 N N . GLU A 1 230 ? -5.471 33.036 -0.921 1.00 93.88 230 GLU A N 1
ATOM 1722 C CA . GLU A 1 230 ? -5.704 33.300 0.507 1.00 93.88 230 GLU A CA 1
ATOM 1723 C C . GLU A 1 230 ? -5.260 34.718 0.918 1.00 93.88 230 GLU A C 1
ATOM 1725 O O . GLU A 1 230 ? -5.963 35.369 1.688 1.00 93.88 230 GLU A O 1
ATOM 1730 N N . LEU A 1 231 ? -4.161 35.248 0.360 1.00 93.31 231 LEU A N 1
ATOM 1731 C CA . LEU A 1 231 ? -3.728 36.634 0.598 1.00 93.31 231 LEU A CA 1
ATOM 1732 C C . LEU A 1 231 ? -4.764 37.639 0.066 1.00 93.31 231 LEU A C 1
ATOM 1734 O O . LEU A 1 231 ? -5.126 38.585 0.767 1.00 93.31 231 LEU A O 1
ATOM 1738 N N . ALA A 1 232 ? -5.306 37.396 -1.132 1.00 93.06 232 ALA A N 1
ATOM 1739 C CA . ALA A 1 232 ? -6.428 38.154 -1.678 1.00 93.06 232 ALA A CA 1
ATOM 1740 C C . ALA A 1 232 ? -7.663 38.068 -0.763 1.00 93.06 232 ALA A C 1
ATOM 1742 O O . ALA A 1 232 ? -8.236 39.102 -0.412 1.00 93.06 232 ALA A O 1
ATOM 1743 N N . ARG A 1 233 ? -8.034 36.860 -0.316 1.00 91.69 233 ARG A N 1
ATOM 1744 C CA . ARG A 1 233 ? -9.187 36.624 0.573 1.00 91.69 233 ARG A CA 1
ATOM 1745 C C . ARG A 1 233 ? -9.067 37.325 1.933 1.00 91.69 233 ARG A C 1
ATOM 1747 O O . ARG A 1 233 ? -10.091 37.565 2.564 1.00 91.69 233 ARG A O 1
ATOM 1754 N N . ARG A 1 234 ? -7.849 37.643 2.388 1.00 91.69 234 ARG A N 1
ATOM 1755 C CA . ARG A 1 234 ? -7.590 38.333 3.665 1.00 91.69 234 ARG A CA 1
ATOM 1756 C C . ARG A 1 234 ? -7.428 39.854 3.546 1.00 91.69 234 ARG A C 1
ATOM 1758 O O . ARG A 1 234 ? -7.830 40.552 4.470 1.00 91.69 234 ARG A O 1
ATOM 1765 N N . TYR A 1 235 ? -6.856 40.376 2.453 1.00 93.31 235 TYR A N 1
ATOM 1766 C CA . TYR A 1 235 ? -6.397 41.780 2.404 1.00 93.31 235 TYR A CA 1
ATOM 1767 C C . TYR A 1 235 ? -6.841 42.609 1.181 1.00 93.31 235 TYR A C 1
ATOM 1769 O O . TYR A 1 235 ? -6.426 43.765 1.059 1.00 93.31 235 TYR A O 1
ATOM 1777 N N . THR A 1 236 ? -7.708 42.096 0.297 1.00 91.50 236 THR A N 1
ATOM 1778 C CA . THR A 1 236 ? -8.203 42.874 -0.867 1.00 91.50 236 THR A CA 1
ATOM 1779 C C . THR A 1 236 ? -8.979 44.127 -0.452 1.00 91.50 236 THR A C 1
ATOM 1781 O O . THR A 1 236 ? -8.743 45.214 -0.990 1.00 91.50 236 THR A O 1
ATOM 1784 N N . ASP A 1 237 ? -9.843 44.017 0.560 1.00 88.06 237 ASP A N 1
ATOM 1785 C CA . ASP A 1 237 ? -10.592 45.159 1.099 1.00 88.06 237 ASP A CA 1
ATOM 1786 C C . ASP A 1 237 ? -9.634 46.234 1.632 1.00 88.06 237 ASP A C 1
ATOM 1788 O O . ASP A 1 237 ? -9.742 47.408 1.268 1.00 88.06 237 ASP A O 1
ATOM 1792 N N . ALA A 1 238 ? -8.598 45.799 2.357 1.00 87.06 238 ALA A N 1
ATOM 1793 C CA . ALA A 1 238 ? -7.510 46.627 2.875 1.00 87.06 238 ALA A CA 1
ATOM 1794 C C . ALA A 1 238 ? -6.539 47.176 1.802 1.00 87.06 238 ALA A C 1
ATOM 1796 O O . ALA A 1 238 ? -5.603 47.896 2.144 1.00 87.06 238 ALA A O 1
ATOM 1797 N N . GLY A 1 239 ? -6.765 46.874 0.516 1.00 89.00 239 GLY A N 1
ATOM 1798 C CA . GLY A 1 239 ? -6.055 47.469 -0.622 1.00 89.00 239 GLY A CA 1
ATOM 1799 C C . GLY A 1 239 ? -4.984 46.595 -1.278 1.00 89.00 239 GLY A C 1
ATOM 1800 O O . GLY A 1 239 ? -4.358 47.043 -2.236 1.00 89.00 239 GLY A O 1
ATOM 1801 N N . ILE A 1 240 ? -4.773 45.355 -0.830 1.00 94.44 240 ILE A N 1
ATOM 1802 C CA . ILE A 1 240 ? -3.776 44.464 -1.438 1.00 94.44 240 ILE A CA 1
ATOM 1803 C C . ILE A 1 240 ? -4.398 43.677 -2.596 1.00 94.44 240 ILE A C 1
ATOM 1805 O O . ILE A 1 240 ? -5.160 42.735 -2.387 1.00 94.44 240 ILE A O 1
ATOM 1809 N N . ILE A 1 241 ? -4.015 44.019 -3.825 1.00 95.38 241 ILE A N 1
ATOM 1810 C CA . ILE A 1 241 ? -4.282 43.200 -5.010 1.00 95.38 241 ILE A CA 1
ATOM 1811 C C . ILE A 1 241 ? -3.213 42.103 -5.063 1.00 95.38 241 ILE A C 1
ATOM 1813 O O . ILE A 1 241 ? -2.051 42.379 -5.374 1.00 95.38 241 ILE A O 1
ATOM 1817 N N . SER A 1 242 ? -3.578 40.850 -4.770 1.00 95.31 242 SER A N 1
ATOM 1818 C CA . SER A 1 242 ? -2.674 39.710 -4.972 1.00 95.31 242 SER A CA 1
ATOM 1819 C C . SER A 1 242 ? -3.037 38.932 -6.225 1.00 95.31 242 SER A C 1
ATOM 1821 O O . SER A 1 242 ? -4.181 38.533 -6.403 1.00 95.31 242 SER A O 1
ATOM 1823 N N . VAL A 1 243 ? -2.054 38.674 -7.086 1.00 93.44 243 VAL A N 1
ATOM 1824 C CA . VAL A 1 243 ? -2.250 37.945 -8.345 1.00 93.44 243 VAL A CA 1
ATOM 1825 C C . VAL A 1 243 ? -1.139 36.930 -8.566 1.00 93.44 243 VAL A C 1
ATOM 1827 O O . VAL A 1 243 ? 0.010 37.135 -8.169 1.00 93.44 243 VAL A O 1
ATOM 1830 N N . SER A 1 244 ? -1.471 35.834 -9.242 1.00 92.06 244 SER A N 1
ATOM 1831 C CA . SER A 1 244 ? -0.506 34.803 -9.628 1.00 92.06 244 SER A CA 1
ATOM 1832 C C . SER A 1 244 ? -0.431 34.671 -11.149 1.00 92.06 244 SER A C 1
ATOM 1834 O O . SER A 1 244 ? -1.387 34.980 -11.858 1.00 92.06 244 SER A O 1
ATOM 1836 N N . LEU A 1 245 ? 0.708 34.237 -11.693 1.00 90.19 245 LEU A N 1
ATOM 1837 C CA . LEU A 1 245 ? 0.876 34.152 -13.152 1.00 90.19 245 LEU A CA 1
ATOM 1838 C C . LEU A 1 245 ? 1.796 33.029 -13.619 1.00 90.19 245 LEU A C 1
ATOM 1840 O O . LEU A 1 245 ? 2.698 32.599 -12.903 1.00 90.19 245 LEU A O 1
ATOM 1844 N N . ASN A 1 246 ? 1.594 32.590 -14.859 1.00 87.19 246 ASN A N 1
ATOM 1845 C CA . ASN A 1 246 ? 2.534 31.782 -15.621 1.00 87.19 246 ASN A CA 1
ATOM 1846 C C . ASN A 1 246 ? 3.297 32.678 -16.620 1.00 87.19 246 ASN A C 1
ATOM 1848 O O . ASN A 1 246 ? 2.669 33.202 -17.540 1.00 87.19 246 ASN A O 1
ATOM 1852 N N . PRO A 1 247 ? 4.635 32.802 -16.528 1.00 79.81 247 PRO A N 1
ATOM 1853 C CA . PRO A 1 247 ? 5.426 33.565 -17.498 1.00 79.81 247 PRO A CA 1
ATOM 1854 C C . PRO A 1 247 ? 5.586 32.854 -18.856 1.00 79.81 247 PRO A C 1
ATOM 1856 O O . PRO A 1 247 ? 6.172 33.410 -19.779 1.00 79.81 247 PRO A O 1
ATOM 1859 N N . GLY A 1 248 ? 5.083 31.623 -19.002 1.00 76.06 248 GLY A N 1
ATOM 1860 C CA . GLY A 1 248 ? 5.168 30.857 -20.243 1.00 76.06 248 GLY A CA 1
ATOM 1861 C C . GLY A 1 248 ? 6.471 30.071 -20.384 1.00 76.06 248 GLY A C 1
ATOM 1862 O O . GLY A 1 248 ? 7.309 30.023 -19.482 1.00 76.06 248 GLY A O 1
ATOM 1863 N N . ASN A 1 249 ? 6.622 29.398 -21.525 1.00 74.25 249 ASN A N 1
ATOM 1864 C CA . ASN A 1 249 ? 7.770 28.532 -21.785 1.00 74.25 249 ASN A CA 1
ATOM 1865 C C . ASN A 1 249 ? 8.961 29.334 -22.332 1.00 74.25 249 ASN A C 1
ATOM 1867 O O . ASN A 1 249 ? 9.230 29.340 -23.535 1.00 74.25 249 ASN A O 1
ATOM 1871 N N . ILE A 1 250 ? 9.645 30.047 -21.440 1.00 73.31 250 ILE A N 1
ATOM 1872 C CA . ILE A 1 250 ? 10.810 30.870 -21.777 1.00 73.31 250 ILE A CA 1
ATOM 1873 C C . ILE A 1 250 ? 12.144 30.117 -21.648 1.00 73.31 250 ILE A C 1
ATOM 1875 O O . ILE A 1 250 ? 12.291 29.158 -20.887 1.00 73.31 250 ILE A O 1
ATOM 1879 N N . GLN A 1 251 ? 13.150 30.584 -22.381 1.00 67.75 251 GLN A N 1
ATOM 1880 C CA . GLN A 1 251 ? 14.534 30.136 -22.264 1.00 67.75 251 GLN A CA 1
ATOM 1881 C C . GLN A 1 251 ? 15.191 30.754 -21.020 1.00 67.75 251 GLN A C 1
ATOM 1883 O O . GLN A 1 251 ? 15.223 31.969 -20.869 1.00 67.75 251 GLN A O 1
ATOM 1888 N N . THR A 1 252 ? 15.731 29.926 -20.121 1.00 62.72 252 THR A N 1
ATOM 1889 C CA . THR A 1 252 ? 16.401 30.385 -18.892 1.00 62.72 252 THR A CA 1
ATOM 1890 C C . THR A 1 252 ? 17.705 29.631 -18.651 1.00 62.72 252 THR A C 1
ATOM 1892 O O . THR A 1 252 ? 17.846 28.468 -19.028 1.00 62.72 252 THR A O 1
ATOM 1895 N N . GLU A 1 253 ? 18.659 30.259 -17.963 1.00 53.78 253 GLU A N 1
ATOM 1896 C CA . GLU A 1 253 ? 19.937 29.624 -17.602 1.00 53.78 253 GLU A CA 1
ATOM 1897 C C . GLU A 1 253 ? 19.832 28.565 -16.490 1.00 53.78 253 GLU A C 1
ATOM 1899 O O . GLU A 1 253 ? 20.825 27.965 -16.088 1.00 53.78 253 GLU A O 1
ATOM 1904 N N . LEU A 1 254 ? 18.638 28.335 -15.953 1.00 51.22 254 LEU A N 1
ATOM 1905 C CA . LEU A 1 254 ? 18.418 27.495 -14.776 1.00 51.22 254 LEU A CA 1
ATOM 1906 C C . LEU A 1 254 ? 18.472 25.985 -15.081 1.00 51.22 254 LEU A C 1
ATOM 1908 O O . LEU A 1 254 ? 18.625 25.170 -14.176 1.00 51.22 254 LEU A O 1
ATOM 1912 N N . TRP A 1 255 ? 18.446 25.606 -16.362 1.00 52.31 255 TRP A N 1
ATOM 1913 C CA . TRP A 1 255 ? 18.511 24.214 -16.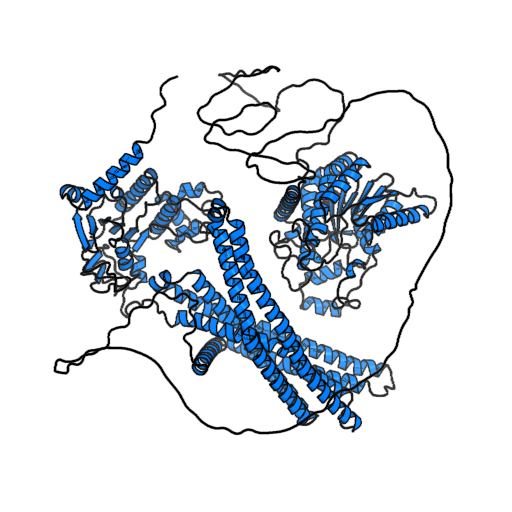825 1.00 52.31 255 TRP A CA 1
ATOM 1914 C C . TRP A 1 255 ? 19.928 23.596 -16.811 1.00 52.31 255 TRP A C 1
ATOM 1916 O O . TRP A 1 255 ? 20.085 22.449 -17.222 1.00 52.31 255 TRP A O 1
ATOM 1926 N N . ARG A 1 256 ? 20.947 24.310 -16.294 1.00 44.31 256 ARG A N 1
ATOM 1927 C CA . ARG A 1 256 ? 22.386 23.930 -16.228 1.00 44.31 256 ARG A CA 1
ATOM 1928 C C . ARG A 1 256 ? 22.709 22.527 -15.671 1.00 44.31 256 ARG A C 1
ATOM 1930 O O . ARG A 1 256 ? 23.840 22.079 -15.832 1.00 44.31 256 ARG A O 1
ATOM 1937 N N . HIS A 1 257 ? 21.770 21.853 -15.003 1.00 42.88 257 HIS A N 1
ATOM 1938 C CA . HIS A 1 257 ? 21.985 20.553 -14.350 1.00 42.88 257 HIS A CA 1
ATOM 1939 C C . HIS A 1 257 ? 21.039 19.426 -14.802 1.00 42.88 257 HIS A C 1
ATOM 1941 O O . HIS A 1 257 ? 21.082 18.344 -14.217 1.00 42.88 257 HIS A O 1
ATOM 1947 N N . GLN A 1 258 ? 20.198 19.622 -15.827 1.00 45.19 258 GLN A N 1
ATOM 1948 C CA . GLN A 1 258 ? 19.478 18.486 -16.415 1.00 45.19 258 GLN A CA 1
ATOM 1949 C C . GLN A 1 258 ? 20.360 17.711 -17.397 1.00 45.19 258 GLN A C 1
ATOM 1951 O O . GLN A 1 258 ? 21.024 18.286 -18.255 1.00 45.19 258 GLN A O 1
ATOM 1956 N N . THR A 1 259 ? 20.333 16.383 -17.283 1.00 38.56 259 THR A N 1
ATOM 1957 C CA . THR A 1 259 ? 20.941 15.477 -18.260 1.00 38.56 259 THR A CA 1
ATOM 1958 C C . THR A 1 259 ? 20.155 15.483 -19.574 1.00 38.56 259 THR A C 1
ATOM 1960 O O . THR A 1 259 ? 18.950 15.742 -19.599 1.00 38.56 259 THR A O 1
ATOM 1963 N N . SER A 1 260 ? 20.835 15.156 -20.676 1.00 37.91 260 SER A N 1
ATOM 1964 C CA . SER A 1 260 ? 20.386 15.373 -22.064 1.00 37.91 260 SER A CA 1
ATOM 1965 C C . SER A 1 260 ? 19.065 14.698 -22.472 1.00 37.91 260 SER A C 1
ATOM 1967 O O . SER A 1 260 ? 18.556 14.960 -23.556 1.00 37.91 260 SER A O 1
ATOM 1969 N N . PHE A 1 261 ? 18.481 13.858 -21.614 1.00 37.78 261 PHE A N 1
ATOM 1970 C CA . PHE A 1 261 ? 17.196 13.183 -21.829 1.00 37.78 261 PHE A CA 1
ATOM 1971 C C . PHE A 1 261 ? 16.012 14.158 -22.002 1.00 37.78 261 PHE A C 1
ATOM 1973 O O . PHE A 1 261 ? 15.011 13.805 -22.618 1.00 37.78 261 PHE A O 1
ATOM 1980 N N . PHE A 1 262 ? 16.129 15.385 -21.480 1.00 42.00 262 PHE A N 1
ATOM 1981 C CA . PHE A 1 262 ? 15.121 16.447 -21.610 1.00 42.00 262 PHE A CA 1
ATOM 1982 C C . PHE A 1 262 ? 15.508 17.569 -22.586 1.00 42.00 262 PHE A C 1
ATOM 1984 O O . PHE A 1 262 ? 14.800 18.576 -22.665 1.00 42.00 262 PHE A O 1
ATOM 1991 N N . ASP A 1 263 ? 16.578 17.413 -23.375 1.00 39.72 263 ASP A N 1
ATOM 1992 C CA . ASP A 1 263 ? 17.003 18.421 -24.359 1.00 39.72 263 ASP A CA 1
ATOM 1993 C C . ASP A 1 263 ? 16.164 18.353 -25.655 1.00 39.72 263 ASP A C 1
ATOM 1995 O O . ASP A 1 263 ? 16.661 18.228 -26.773 1.00 39.72 263 ASP A O 1
ATOM 1999 N N . LEU A 1 264 ? 14.840 18.428 -25.480 1.00 40.88 264 LEU A N 1
ATOM 2000 C CA . LEU A 1 264 ? 13.773 18.282 -26.476 1.00 40.88 264 LEU A CA 1
ATOM 2001 C C . LEU A 1 264 ? 13.653 19.513 -27.410 1.00 40.88 264 LEU A C 1
ATOM 2003 O O . LEU A 1 264 ? 12.551 19.963 -27.738 1.00 40.88 264 LEU A O 1
ATOM 2007 N N . LYS A 1 265 ? 14.800 20.082 -27.808 1.00 38.94 265 LYS A N 1
ATOM 2008 C CA . LYS A 1 265 ? 14.973 21.361 -28.528 1.00 38.94 265 LYS A CA 1
ATOM 2009 C C . LYS A 1 265 ? 14.162 21.494 -29.821 1.00 38.94 265 LYS A C 1
ATOM 2011 O O . LYS A 1 265 ? 13.927 22.610 -30.266 1.00 38.94 265 LYS A O 1
ATOM 2016 N N . THR A 1 266 ? 13.739 20.381 -30.414 1.00 41.69 266 THR A N 1
ATOM 2017 C CA . THR A 1 266 ? 13.075 20.316 -31.724 1.00 41.69 266 THR A CA 1
ATOM 2018 C C . THR A 1 266 ? 11.547 20.240 -31.679 1.00 41.69 266 THR A C 1
ATOM 2020 O O . THR A 1 266 ? 10.920 20.453 -32.711 1.00 41.69 266 THR A O 1
ATOM 2023 N N . ILE A 1 267 ? 10.925 19.950 -30.527 1.00 44.12 267 ILE A N 1
ATOM 2024 C CA . ILE A 1 267 ? 9.463 19.713 -30.449 1.00 44.12 267 ILE A CA 1
ATOM 2025 C C . ILE A 1 267 ? 8.707 20.906 -29.846 1.00 44.12 267 ILE A C 1
ATOM 2027 O O . ILE A 1 267 ? 7.542 21.136 -30.167 1.00 44.12 267 ILE A O 1
ATOM 2031 N N . VAL A 1 268 ? 9.351 21.676 -28.965 1.00 55.81 268 VAL A N 1
ATOM 2032 C CA . VAL A 1 268 ? 8.669 22.637 -28.087 1.00 55.81 268 VAL A CA 1
ATOM 2033 C C . VAL A 1 268 ? 9.396 23.988 -28.114 1.00 55.81 268 VAL A C 1
ATOM 2035 O O . VAL A 1 268 ? 10.429 24.158 -27.464 1.00 55.81 268 VAL A O 1
ATOM 2038 N N . LYS A 1 269 ? 8.855 24.960 -28.867 1.00 60.38 269 LYS A N 1
ATOM 2039 C CA . LYS A 1 269 ? 9.428 26.314 -29.024 1.00 60.38 269 LYS A CA 1
ATOM 2040 C C . LYS A 1 269 ? 9.586 26.993 -27.659 1.00 60.38 269 LYS A C 1
ATOM 2042 O O . LYS A 1 269 ? 8.618 27.081 -26.906 1.00 60.38 269 LYS A O 1
ATOM 2047 N N . LYS A 1 270 ? 10.777 27.507 -27.348 1.00 68.31 270 LYS A N 1
ATOM 2048 C CA . LYS A 1 270 ? 11.001 28.381 -26.186 1.00 68.31 270 LYS A CA 1
ATOM 2049 C C . LYS A 1 270 ? 10.985 29.839 -26.637 1.00 68.31 270 LYS A C 1
ATOM 2051 O O . LYS A 1 270 ? 11.475 30.146 -27.722 1.00 68.31 270 LYS A O 1
ATOM 2056 N N . TYR A 1 271 ? 10.406 30.718 -25.828 1.00 71.19 271 TYR A N 1
ATOM 2057 C CA . TYR A 1 271 ? 10.420 32.161 -26.073 1.00 71.19 271 TYR A CA 1
ATOM 2058 C C . TYR A 1 271 ? 11.631 32.824 -25.384 1.00 71.19 271 TYR A C 1
ATOM 2060 O O . TYR A 1 271 ? 12.091 32.324 -24.353 1.00 71.19 271 TYR A O 1
ATOM 2068 N N . PRO A 1 272 ? 12.143 33.950 -25.908 1.00 76.19 272 PRO A N 1
ATOM 2069 C CA . PRO A 1 272 ? 13.050 34.833 -25.172 1.00 76.19 272 PRO A CA 1
ATOM 2070 C C . PRO A 1 272 ? 12.453 35.315 -23.830 1.00 76.19 272 PRO A C 1
ATOM 2072 O O . PRO A 1 272 ? 11.235 35.282 -23.629 1.00 76.19 272 PRO A O 1
ATOM 2075 N N . ILE A 1 273 ? 13.309 35.730 -22.891 1.00 75.88 273 ILE A N 1
ATOM 2076 C CA . ILE A 1 273 ? 12.945 36.060 -21.493 1.00 75.88 273 ILE A CA 1
ATOM 2077 C C . ILE A 1 273 ? 11.961 37.239 -21.433 1.00 75.88 273 ILE A C 1
ATOM 2079 O O . ILE A 1 273 ? 11.055 37.270 -20.596 1.00 75.88 273 ILE A O 1
ATOM 2083 N N . GLU A 1 274 ? 12.109 38.161 -22.374 1.00 77.06 274 GLU A N 1
ATOM 2084 C CA . GLU A 1 274 ? 11.352 39.393 -22.570 1.00 77.06 274 GLU A CA 1
ATOM 2085 C C . GLU A 1 274 ? 9.843 39.108 -22.703 1.00 77.06 274 GLU A C 1
ATOM 2087 O O . GLU A 1 274 ? 9.016 39.821 -22.139 1.00 77.06 274 GLU A O 1
ATOM 2092 N N . TYR A 1 275 ? 9.463 37.997 -23.345 1.00 76.25 275 TYR A N 1
ATOM 2093 C CA . TYR A 1 275 ? 8.060 37.583 -23.485 1.00 76.25 275 TYR A CA 1
ATOM 2094 C C . TYR A 1 275 ? 7.437 37.122 -22.158 1.00 76.25 275 TYR A C 1
ATOM 2096 O O . TYR A 1 275 ? 6.230 37.273 -21.957 1.00 76.25 275 TYR A O 1
ATOM 2104 N N . GLY A 1 276 ? 8.244 36.560 -21.251 1.00 73.81 276 GLY A N 1
ATOM 2105 C CA . GLY A 1 276 ? 7.799 36.182 -19.908 1.00 73.81 276 GLY A CA 1
ATOM 2106 C C . GLY A 1 276 ? 7.701 37.382 -18.970 1.00 73.81 276 GLY A C 1
ATOM 2107 O O . GLY A 1 276 ? 6.761 37.467 -18.177 1.00 73.81 276 GLY A O 1
ATOM 2108 N N . MET A 1 277 ? 8.618 38.342 -19.128 1.00 85.56 277 MET A N 1
ATOM 2109 C CA . MET A 1 277 ? 8.611 39.632 -18.435 1.00 85.56 277 MET A CA 1
ATOM 2110 C C . MET A 1 277 ? 7.309 40.408 -18.690 1.00 85.56 277 MET A C 1
ATOM 2112 O O . MET A 1 277 ? 6.712 40.886 -17.731 1.00 85.56 277 MET A O 1
ATOM 2116 N N . LEU A 1 278 ? 6.807 40.472 -19.934 1.00 85.44 278 LEU A N 1
ATOM 2117 C CA . LEU A 1 278 ? 5.562 41.196 -20.263 1.00 85.44 278 LEU A CA 1
ATOM 2118 C C . LEU A 1 278 ? 4.367 40.788 -19.384 1.00 85.44 278 LEU A C 1
ATOM 2120 O O . LEU A 1 278 ? 3.624 41.641 -18.907 1.00 85.44 278 LEU A O 1
ATOM 2124 N N . THR A 1 279 ? 4.199 39.487 -19.123 1.00 85.56 279 THR A N 1
ATOM 2125 C CA . THR A 1 279 ? 3.096 38.982 -18.281 1.00 85.56 279 THR A CA 1
ATOM 2126 C C . THR A 1 279 ? 3.253 39.430 -16.825 1.00 85.56 279 THR A C 1
ATOM 2128 O O . THR A 1 279 ? 2.264 39.726 -16.158 1.00 85.56 279 THR A O 1
ATOM 2131 N N . GLN A 1 280 ? 4.495 39.502 -16.336 1.00 88.19 280 GLN A N 1
ATOM 2132 C CA . GLN A 1 280 ? 4.799 39.972 -14.988 1.00 88.19 280 GLN A CA 1
ATOM 2133 C C . GLN A 1 280 ? 4.642 41.486 -14.843 1.00 88.19 280 GLN A C 1
ATOM 2135 O O . GLN A 1 280 ? 4.096 41.933 -13.839 1.00 88.19 280 GLN A O 1
ATOM 2140 N N . LEU A 1 281 ? 5.084 42.268 -15.828 1.00 89.25 281 LEU A N 1
ATOM 2141 C CA . LEU A 1 281 ? 4.958 43.721 -15.782 1.00 89.25 281 LEU A CA 1
ATOM 2142 C C . LEU A 1 281 ? 3.499 44.164 -15.914 1.00 89.25 281 LEU A C 1
ATOM 2144 O O . LEU A 1 281 ? 3.069 45.000 -15.132 1.00 89.25 281 LEU A O 1
ATOM 2148 N N . TYR A 1 282 ? 2.694 43.525 -16.770 1.00 89.00 282 TYR A N 1
ATOM 2149 C CA . TYR A 1 282 ? 1.246 43.766 -16.800 1.00 89.00 282 TYR A CA 1
ATOM 2150 C C . TYR A 1 282 ? 0.592 43.522 -15.427 1.00 89.00 282 TYR A C 1
ATOM 2152 O O . TYR A 1 282 ? -0.181 44.352 -14.954 1.00 89.00 282 TYR A O 1
ATOM 2160 N N . ALA A 1 283 ? 0.946 42.423 -14.746 1.00 89.00 283 ALA A N 1
ATOM 2161 C CA . ALA A 1 283 ? 0.485 42.158 -13.380 1.00 89.00 283 ALA A CA 1
ATOM 2162 C C . ALA A 1 283 ? 0.943 43.244 -12.381 1.00 89.00 283 ALA A C 1
ATOM 2164 O O . ALA A 1 283 ? 0.176 43.666 -11.513 1.00 89.00 283 ALA A O 1
ATOM 2165 N N . ALA A 1 284 ? 2.179 43.722 -12.534 1.00 89.25 284 ALA A N 1
ATOM 2166 C CA . ALA A 1 284 ? 2.800 44.735 -11.688 1.00 89.25 284 ALA A CA 1
ATOM 2167 C C . ALA A 1 284 ? 2.217 46.148 -11.864 1.00 89.25 284 ALA A C 1
ATOM 2169 O O . ALA A 1 284 ? 2.121 46.867 -10.874 1.00 89.25 284 ALA A O 1
ATOM 2170 N N . THR A 1 285 ? 1.849 46.557 -13.086 1.00 89.19 285 THR A N 1
ATOM 2171 C CA . THR A 1 285 ? 1.584 47.974 -13.410 1.00 89.19 285 THR A CA 1
ATOM 2172 C C . THR A 1 285 ? 0.298 48.260 -14.188 1.00 89.19 285 THR A C 1
ATOM 2174 O O . THR A 1 285 ? -0.100 49.422 -14.230 1.00 89.19 285 THR A O 1
ATOM 2177 N N . SER A 1 286 ? -0.383 47.276 -14.796 1.00 87.00 286 SER A N 1
ATOM 2178 C CA . SER A 1 286 ? -1.549 47.588 -15.643 1.00 87.00 286 SER A CA 1
ATOM 2179 C C . SER A 1 286 ? -2.755 48.079 -14.824 1.00 87.00 286 SER A C 1
ATOM 2181 O O . SER A 1 286 ? -3.191 47.354 -13.916 1.00 87.00 286 SER A O 1
ATOM 2183 N N . PRO A 1 287 ? -3.354 49.243 -15.153 1.00 82.75 287 PRO A N 1
ATOM 2184 C CA . PRO A 1 287 ? -4.556 49.745 -14.486 1.00 82.75 287 PRO A CA 1
ATOM 2185 C C . PRO A 1 287 ? -5.792 48.861 -14.725 1.00 82.75 287 PRO A C 1
ATOM 2187 O O . PRO A 1 287 ? -6.731 48.924 -13.939 1.00 82.75 287 PRO A O 1
ATOM 2190 N N . ASP A 1 288 ? -5.775 47.991 -15.744 1.00 83.69 288 ASP A N 1
ATOM 2191 C CA . ASP A 1 288 ? -6.855 47.032 -16.032 1.00 83.69 288 ASP A CA 1
ATOM 2192 C C . ASP A 1 288 ? -7.139 46.069 -14.865 1.00 83.69 288 ASP A C 1
ATOM 2194 O O . ASP A 1 288 ? -8.240 45.527 -14.750 1.00 83.69 288 ASP A O 1
ATOM 2198 N N . ILE A 1 289 ? -6.122 45.794 -14.039 1.00 87.06 289 ILE A N 1
ATOM 2199 C CA . ILE A 1 289 ? -6.216 44.881 -12.898 1.00 87.06 289 ILE A CA 1
ATOM 2200 C C . ILE A 1 289 ? -6.714 45.671 -11.692 1.00 87.06 289 ILE A C 1
ATOM 2202 O O . ILE A 1 289 ? -5.983 46.474 -11.110 1.00 87.06 289 ILE A O 1
ATOM 2206 N N . THR A 1 290 ? -7.956 45.404 -11.306 1.00 87.94 290 THR A N 1
ATOM 2207 C CA . THR A 1 290 ? -8.636 46.061 -10.180 1.00 87.94 290 THR A CA 1
ATOM 2208 C C . THR A 1 290 ? -8.736 45.128 -8.967 1.00 87.94 290 THR A C 1
ATOM 2210 O O . THR A 1 290 ? -8.339 43.964 -9.029 1.00 87.94 290 THR A O 1
ATOM 2213 N N . LYS A 1 291 ? -9.326 45.596 -7.855 1.00 86.50 291 LYS A N 1
ATOM 2214 C CA . LYS A 1 291 ? -9.613 44.745 -6.682 1.00 86.50 291 LYS A CA 1
ATOM 2215 C C . LYS A 1 291 ? -10.442 43.494 -7.024 1.00 86.50 291 LYS A C 1
ATOM 2217 O O . LYS A 1 291 ? -10.245 42.462 -6.393 1.00 86.50 291 LYS A O 1
ATOM 2222 N N . ALA A 1 292 ? -11.297 43.550 -8.051 1.00 85.81 292 ALA A N 1
ATOM 2223 C CA . ALA A 1 292 ? -12.081 42.402 -8.521 1.00 85.81 292 ALA A CA 1
ATOM 2224 C C . ALA A 1 292 ? -11.230 41.273 -9.144 1.00 85.81 292 ALA A C 1
ATOM 2226 O O . ALA A 1 292 ? -11.722 40.161 -9.311 1.00 85.81 292 ALA A O 1
ATOM 2227 N N . ASP A 1 293 ? -9.961 41.548 -9.464 1.00 87.50 293 ASP A N 1
ATOM 2228 C CA . ASP A 1 293 ? -9.002 40.584 -10.014 1.00 87.50 293 ASP A CA 1
ATOM 2229 C C . ASP A 1 293 ? -8.000 40.059 -8.976 1.00 87.50 293 ASP A C 1
ATOM 2231 O O . ASP A 1 293 ? -7.085 39.307 -9.314 1.00 87.50 293 ASP A O 1
ATOM 2235 N N . SER A 1 294 ? -8.160 40.424 -7.704 1.00 90.25 294 SER A N 1
ATOM 2236 C CA . SER A 1 294 ? -7.389 39.827 -6.614 1.00 90.25 294 SER A CA 1
ATOM 2237 C C . SER A 1 294 ? -7.752 38.336 -6.488 1.00 90.25 294 SER A C 1
ATOM 2239 O O . SER A 1 294 ? -8.925 37.972 -6.442 1.00 90.25 294 SER A O 1
ATOM 2241 N N . GLY A 1 295 ? -6.751 37.453 -6.494 1.00 87.31 295 GLY A N 1
ATOM 2242 C CA . GLY A 1 295 ? -6.917 36.000 -6.647 1.00 87.31 295 GLY A CA 1
ATOM 2243 C C . GLY A 1 295 ? -6.964 35.510 -8.105 1.00 87.31 295 GLY A C 1
ATOM 2244 O O . GLY A 1 295 ? -7.126 34.314 -8.356 1.00 87.31 295 GLY A O 1
ATOM 2245 N N . ALA A 1 296 ? -6.798 36.388 -9.101 1.00 88.75 296 ALA A N 1
ATOM 2246 C CA . ALA A 1 296 ? -6.693 35.954 -10.491 1.00 88.75 296 ALA A CA 1
ATOM 2247 C C . ALA A 1 296 ? -5.370 35.213 -10.770 1.00 88.75 296 ALA A C 1
ATOM 2249 O O . ALA A 1 296 ? -4.296 35.551 -10.256 1.00 88.75 296 ALA A O 1
ATOM 2250 N N . TYR A 1 297 ? -5.458 34.217 -11.654 1.00 89.69 297 TYR A N 1
ATOM 2251 C CA . TYR A 1 297 ? -4.318 33.513 -12.232 1.00 89.69 297 TYR A CA 1
ATOM 2252 C C . TYR A 1 297 ? -4.206 33.864 -13.722 1.00 89.69 297 TYR A C 1
ATOM 2254 O O . TYR A 1 297 ? -5.161 33.698 -14.485 1.00 89.69 297 TYR A O 1
ATOM 2262 N N . PHE A 1 298 ? -3.049 34.380 -14.139 1.00 87.12 298 PHE A N 1
ATOM 2263 C CA . PHE A 1 298 ? -2.812 34.844 -15.508 1.00 87.12 298 PHE A CA 1
ATOM 2264 C C . PHE A 1 298 ? -1.971 33.849 -16.319 1.00 87.12 298 PHE A C 1
ATOM 2266 O O . PHE A 1 298 ? -0.849 33.494 -15.952 1.00 87.12 298 PHE A O 1
ATOM 2273 N N . ALA A 1 299 ? -2.503 33.439 -17.468 1.00 81.56 299 ALA A N 1
ATOM 2274 C CA . ALA A 1 299 ? -1.768 32.802 -18.551 1.00 81.56 299 ALA A CA 1
ATOM 2275 C C . ALA A 1 299 ? -0.851 33.820 -19.270 1.00 81.56 299 ALA A C 1
ATOM 2277 O O . ALA A 1 299 ? -1.049 35.035 -19.133 1.00 81.56 299 ALA A O 1
ATOM 2278 N N . PRO A 1 300 ? 0.120 33.343 -20.077 1.00 79.31 300 PRO A N 1
ATOM 2279 C CA . PRO A 1 300 ? 1.030 34.196 -20.828 1.00 79.31 300 PRO A CA 1
ATOM 2280 C C . PRO A 1 300 ? 0.313 35.285 -21.629 1.00 79.31 300 PRO A C 1
ATOM 2282 O O . PRO A 1 300 ? -0.721 35.047 -22.269 1.00 79.31 300 PRO A O 1
ATOM 2285 N N . TRP A 1 301 ? 0.913 36.472 -21.565 1.00 76.19 301 TRP A N 1
ATOM 2286 C CA . TRP A 1 301 ? 0.467 37.728 -22.163 1.00 76.19 301 TRP A CA 1
ATOM 2287 C C . TRP A 1 301 ? -0.898 38.210 -21.659 1.00 76.19 301 TRP A C 1
ATOM 2289 O O . TRP A 1 301 ? -1.805 38.504 -22.438 1.00 76.19 301 TRP A O 1
ATOM 2299 N N . ALA A 1 302 ? -1.005 38.342 -20.332 1.00 73.62 302 ALA A N 1
ATOM 2300 C CA . ALA A 1 302 ? -2.074 39.090 -19.664 1.00 73.62 302 ALA A CA 1
ATOM 2301 C C . ALA A 1 302 ? -3.495 38.522 -19.866 1.00 73.62 302 ALA A C 1
ATOM 2303 O O . ALA A 1 302 ? -4.483 39.256 -19.933 1.00 73.62 302 ALA A O 1
ATOM 2304 N N . ARG A 1 303 ? -3.628 37.192 -19.961 1.00 77.00 303 ARG A N 1
ATOM 2305 C CA . ARG A 1 303 ? -4.931 36.526 -20.130 1.00 77.00 303 ARG A CA 1
ATOM 2306 C C . ARG A 1 303 ? -5.326 35.807 -18.843 1.00 77.00 303 ARG A C 1
ATOM 2308 O O . ARG A 1 303 ? -4.649 34.868 -18.443 1.00 77.00 303 ARG A O 1
ATOM 2315 N N . LYS A 1 304 ? -6.417 36.228 -18.198 1.00 77.94 304 LYS A N 1
ATOM 2316 C CA . LYS A 1 304 ? -6.999 35.527 -17.036 1.00 77.94 304 LYS A CA 1
ATOM 2317 C C . LYS A 1 304 ? -7.353 34.088 -17.446 1.00 77.94 304 LYS A C 1
ATOM 2319 O O . LYS A 1 304 ? -7.919 33.895 -18.521 1.00 77.94 304 LYS A O 1
ATOM 2324 N N . THR A 1 305 ? -7.001 33.092 -16.632 1.00 72.62 305 THR A N 1
ATOM 2325 C CA . THR A 1 305 ? -7.242 31.669 -16.930 1.00 72.62 305 THR A CA 1
ATOM 2326 C C . THR A 1 305 ? -7.736 30.887 -15.715 1.00 72.62 305 THR A C 1
ATOM 2328 O O . THR A 1 305 ? -7.447 31.224 -14.569 1.00 72.62 305 THR A O 1
ATOM 2331 N N . ILE A 1 306 ? -8.448 29.798 -16.002 1.00 64.69 306 ILE A N 1
ATOM 2332 C CA . ILE A 1 306 ? -8.924 28.791 -15.046 1.00 64.69 306 ILE A CA 1
ATOM 2333 C C . ILE A 1 306 ? -8.193 27.443 -15.210 1.00 64.69 306 ILE A C 1
ATOM 2335 O O . ILE A 1 306 ? -8.681 26.418 -14.745 1.00 64.69 306 ILE A O 1
ATOM 2339 N N . LEU A 1 307 ? -7.029 27.411 -15.882 1.00 61.88 307 LEU A N 1
ATOM 2340 C CA . LEU A 1 307 ? -6.221 26.187 -16.054 1.00 61.88 307 LEU A CA 1
ATOM 2341 C C . LEU A 1 307 ? -5.519 25.691 -14.776 1.00 61.88 307 LEU A C 1
ATOM 2343 O O . LEU A 1 307 ? -4.956 24.591 -14.777 1.00 61.88 307 LEU A O 1
ATOM 2347 N N . ALA A 1 308 ? -5.537 26.460 -13.686 1.00 65.50 308 ALA A N 1
ATOM 2348 C CA . ALA A 1 308 ? -5.197 25.916 -12.376 1.00 65.50 308 ALA A CA 1
ATOM 2349 C C . ALA A 1 308 ? -6.241 24.857 -11.973 1.00 65.50 308 ALA A C 1
ATOM 2351 O O . ALA A 1 308 ? -7.410 24.939 -12.349 1.00 65.50 308 ALA A O 1
ATOM 2352 N N . ARG A 1 309 ? -5.838 23.829 -11.216 1.00 70.44 309 ARG A N 1
ATOM 2353 C CA . ARG A 1 309 ? -6.807 22.826 -10.749 1.00 70.44 309 ARG A CA 1
ATOM 2354 C C . ARG A 1 309 ? -7.848 23.460 -9.823 1.00 70.44 309 ARG A C 1
ATOM 2356 O O . ARG A 1 309 ? -7.568 24.471 -9.189 1.00 70.44 309 ARG A O 1
ATOM 2363 N N . LYS A 1 310 ? -9.005 22.807 -9.677 1.00 81.00 310 LYS A N 1
ATOM 2364 C CA . LYS A 1 310 ? -10.092 23.239 -8.778 1.00 81.00 310 LYS A CA 1
ATOM 2365 C C . LYS A 1 310 ? -9.575 23.475 -7.356 1.00 81.00 310 LYS A C 1
ATOM 2367 O O . LYS A 1 310 ? -9.890 24.488 -6.745 1.00 81.00 310 LYS A O 1
ATOM 2372 N N . GLU A 1 311 ? -8.704 22.575 -6.897 1.00 82.75 311 GLU A N 1
ATOM 2373 C CA . GLU A 1 311 ? -8.006 22.633 -5.610 1.00 82.75 311 GLU A CA 1
ATOM 2374 C C . GLU A 1 311 ? -7.226 23.946 -5.378 1.00 82.75 311 GLU A C 1
ATOM 2376 O O . GLU A 1 311 ? -7.031 24.335 -4.234 1.00 82.75 311 GLU A O 1
ATOM 2381 N N . ALA A 1 312 ? -6.800 24.665 -6.427 1.00 82.06 312 ALA A N 1
ATOM 2382 C CA . ALA A 1 312 ? -6.085 25.940 -6.291 1.00 82.06 312 ALA A CA 1
ATOM 2383 C C . ALA A 1 312 ? -6.955 27.066 -5.701 1.00 82.06 312 ALA A C 1
ATOM 2385 O O . ALA A 1 312 ? -6.426 28.014 -5.122 1.00 82.06 312 ALA A O 1
ATOM 2386 N N . TYR A 1 313 ? -8.276 26.963 -5.864 1.00 84.81 313 TYR A N 1
ATOM 2387 C CA . TYR A 1 313 ? -9.272 27.941 -5.419 1.00 84.81 313 TYR A CA 1
ATOM 2388 C C . TYR A 1 313 ? -10.076 27.439 -4.204 1.00 84.81 313 TYR A C 1
ATOM 2390 O O . TYR A 1 313 ? -11.089 28.034 -3.846 1.00 84.81 313 TYR A O 1
ATOM 2398 N N . ASP A 1 314 ? -9.645 26.341 -3.574 1.00 87.50 314 ASP A N 1
ATOM 2399 C CA . ASP A 1 314 ? -10.260 25.802 -2.360 1.00 87.50 314 ASP A CA 1
ATOM 2400 C C . ASP A 1 314 ? -9.825 26.629 -1.128 1.00 87.50 314 ASP A C 1
ATOM 2402 O O . ASP A 1 314 ? -8.640 26.610 -0.774 1.00 87.50 314 ASP A O 1
ATOM 2406 N N . PRO A 1 315 ? -10.741 27.334 -0.431 1.00 86.44 315 PRO A N 1
ATOM 2407 C CA . PRO A 1 315 ? -10.397 28.128 0.749 1.00 86.44 315 PRO A CA 1
ATOM 2408 C C . PRO A 1 315 ? -9.938 27.269 1.939 1.00 86.44 315 PRO A C 1
ATOM 2410 O O . PRO A 1 315 ? -9.236 27.775 2.815 1.00 86.44 315 PRO A O 1
ATOM 2413 N N . VAL A 1 316 ? -10.277 25.974 1.981 1.00 89.56 316 VAL A N 1
ATOM 2414 C CA . VAL A 1 316 ? -9.776 25.045 3.006 1.00 89.56 316 VAL A CA 1
ATOM 2415 C C . VAL A 1 316 ? -8.298 24.737 2.760 1.00 89.56 316 VAL A C 1
ATOM 2417 O O . VAL A 1 316 ? -7.510 24.723 3.707 1.00 89.56 316 VAL A O 1
ATOM 2420 N N . LEU A 1 317 ? -7.890 24.560 1.496 1.00 89.62 317 LEU A N 1
ATOM 2421 C CA . LEU A 1 317 ? -6.475 24.423 1.136 1.00 89.62 317 LEU A CA 1
ATOM 2422 C C . LEU A 1 317 ? -5.717 25.750 1.304 1.00 89.62 317 LEU A C 1
ATOM 2424 O O . LEU A 1 317 ? -4.583 25.732 1.780 1.00 89.62 317 LEU A O 1
ATOM 2428 N N . GLY A 1 318 ? -6.361 26.880 0.982 1.00 90.12 318 GLY A N 1
ATOM 2429 C CA . GLY A 1 318 ? -5.872 28.240 1.240 1.00 90.12 318 GLY A CA 1
ATOM 2430 C C . GLY A 1 318 ? -5.485 28.448 2.699 1.00 90.12 318 GLY A C 1
ATOM 2431 O O . GLY A 1 318 ? -4.314 28.685 3.003 1.00 90.12 318 GLY A O 1
ATOM 2432 N N . LYS A 1 319 ? -6.443 28.250 3.614 1.00 90.75 319 LYS A N 1
ATOM 2433 C CA . LYS A 1 319 ? -6.180 28.317 5.053 1.00 90.75 319 LYS A CA 1
ATOM 2434 C C . LYS A 1 319 ? -5.126 27.292 5.497 1.00 90.75 319 LYS A C 1
ATOM 2436 O O . LYS A 1 319 ? -4.181 27.671 6.176 1.00 90.75 319 LYS A O 1
ATOM 2441 N N . ARG A 1 320 ? -5.218 26.019 5.080 1.00 92.75 320 ARG A N 1
ATOM 2442 C CA . ARG A 1 320 ? -4.244 24.980 5.488 1.00 92.75 320 ARG A CA 1
ATOM 2443 C C . ARG A 1 320 ? -2.807 25.309 5.060 1.00 92.75 320 ARG A C 1
ATOM 2445 O O . ARG A 1 320 ? -1.880 24.970 5.791 1.00 92.75 320 ARG A O 1
ATOM 2452 N N . LEU A 1 321 ? -2.610 25.958 3.908 1.00 93.19 321 LEU A N 1
ATOM 2453 C CA . LEU A 1 321 ? -1.292 26.435 3.480 1.00 93.19 321 LEU A CA 1
ATOM 2454 C C . LEU A 1 321 ? -0.789 27.580 4.367 1.00 93.19 321 LEU A C 1
ATOM 2456 O O . LEU A 1 321 ? 0.374 27.561 4.764 1.00 93.19 321 LEU A O 1
ATOM 2460 N N . TRP A 1 322 ? -1.662 28.536 4.691 1.00 93.38 322 TRP A N 1
ATOM 2461 C CA . TRP A 1 322 ? -1.342 29.671 5.556 1.00 93.38 322 TRP A CA 1
ATOM 2462 C C . TRP A 1 322 ? -0.927 29.214 6.961 1.00 93.38 322 TRP A C 1
ATOM 2464 O O . TRP A 1 322 ? 0.204 29.462 7.378 1.00 93.38 322 TRP A O 1
ATOM 2474 N N . ASP A 1 323 ? -1.795 28.450 7.631 1.00 91.19 323 ASP A N 1
ATOM 2475 C CA . ASP A 1 323 ? -1.574 27.916 8.979 1.00 91.19 323 ASP A CA 1
ATOM 2476 C C . ASP A 1 323 ? -0.285 27.054 9.042 1.00 91.19 323 ASP A C 1
ATOM 2478 O O . ASP A 1 323 ? 0.453 27.063 10.032 1.00 91.19 323 ASP A O 1
ATOM 2482 N N . TRP A 1 324 ? 0.035 26.317 7.965 1.00 92.75 324 TRP A N 1
ATOM 2483 C CA . TRP A 1 324 ? 1.288 25.558 7.857 1.00 92.75 324 TRP A CA 1
ATOM 2484 C C . TRP A 1 324 ? 2.510 26.475 7.737 1.00 92.75 324 TRP A C 1
ATOM 2486 O O . TRP A 1 324 ? 3.513 26.229 8.407 1.00 92.75 324 TRP A O 1
ATOM 2496 N N . CYS A 1 325 ? 2.449 27.524 6.910 1.00 91.81 325 CYS A N 1
ATOM 2497 C CA . CYS A 1 325 ? 3.550 28.469 6.729 1.00 91.81 325 CYS A CA 1
ATOM 2498 C C . CYS A 1 325 ? 3.873 29.230 8.025 1.00 91.81 325 CYS A C 1
ATOM 2500 O O . CYS A 1 325 ? 5.039 29.248 8.430 1.00 91.81 325 CYS A O 1
ATOM 2502 N N . GLU A 1 326 ? 2.861 29.754 8.723 1.00 89.94 326 GLU A N 1
ATOM 2503 C CA . GLU A 1 326 ? 3.016 30.351 10.060 1.00 89.94 326 GLU A CA 1
ATOM 2504 C C . GLU A 1 326 ? 3.643 29.352 11.043 1.00 89.94 326 GLU A C 1
ATOM 2506 O O . GLU A 1 326 ? 4.624 29.667 11.718 1.00 89.94 326 GLU A O 1
ATOM 2511 N N . GLY A 1 327 ? 3.155 28.106 11.059 1.00 86.88 327 GLY A N 1
ATOM 2512 C CA . GLY A 1 327 ? 3.699 27.039 11.898 1.00 86.88 327 GLY A CA 1
ATOM 2513 C C . GLY A 1 327 ? 5.181 26.727 11.643 1.00 86.88 327 GLY A C 1
ATOM 2514 O O . GLY A 1 327 ? 5.894 26.367 12.581 1.00 86.88 327 GLY A O 1
ATOM 2515 N N . GLN A 1 328 ? 5.684 26.883 10.411 1.00 87.44 328 GLN A N 1
ATOM 2516 C CA . GLN A 1 328 ? 7.122 26.756 10.119 1.00 87.44 328 GLN A CA 1
ATOM 2517 C C . GLN A 1 328 ? 7.918 28.006 10.522 1.00 87.44 328 GLN A C 1
ATOM 2519 O O . GLN A 1 328 ? 9.046 27.882 11.001 1.00 87.44 328 GLN A O 1
ATOM 2524 N N . MET A 1 329 ? 7.342 29.201 10.375 1.00 86.94 329 MET A N 1
ATOM 2525 C CA . MET A 1 329 ? 7.963 30.457 10.811 1.00 86.94 329 MET A CA 1
ATOM 2526 C C . MET A 1 329 ? 8.136 30.496 12.342 1.00 86.94 329 MET A C 1
ATOM 2528 O O . MET A 1 329 ? 9.244 30.736 12.834 1.00 86.94 329 MET A O 1
ATOM 2532 N N . VAL A 1 330 ? 7.099 30.118 13.100 1.00 84.50 330 VAL A N 1
ATOM 2533 C CA . VAL A 1 330 ? 7.144 29.966 14.567 1.00 84.50 330 VAL A CA 1
ATOM 2534 C C . VAL A 1 330 ? 8.234 28.971 14.988 1.00 84.50 330 VAL A C 1
ATOM 2536 O O . VAL A 1 330 ? 9.073 29.304 15.826 1.00 84.50 330 VAL A O 1
ATOM 2539 N N . LYS A 1 331 ? 8.308 27.787 14.356 1.00 82.00 331 LYS A N 1
ATOM 2540 C CA . LYS A 1 331 ? 9.378 26.793 14.608 1.00 82.00 331 LYS A CA 1
ATOM 2541 C C . LYS A 1 331 ? 10.786 27.326 14.326 1.00 82.00 331 LYS A C 1
ATOM 2543 O O . LYS A 1 331 ? 11.735 26.909 14.984 1.00 82.00 331 LYS A O 1
ATOM 2548 N N . ALA A 1 332 ? 10.936 28.251 13.379 1.00 79.50 332 ALA A N 1
ATOM 2549 C CA . ALA A 1 332 ? 12.210 28.895 13.065 1.00 79.50 332 ALA A CA 1
ATOM 2550 C C . ALA A 1 332 ? 12.595 30.035 14.037 1.00 79.50 332 ALA A C 1
ATOM 2552 O O . ALA A 1 332 ? 13.635 30.673 13.844 1.00 79.50 332 ALA A O 1
ATOM 2553 N N . GLY A 1 333 ? 11.786 30.297 15.074 1.00 79.38 333 GLY A N 1
ATOM 2554 C CA . GLY A 1 333 ? 11.991 31.389 16.031 1.00 79.38 333 GLY A CA 1
ATOM 2555 C C . GLY A 1 333 ? 11.574 32.760 15.492 1.00 79.38 333 GLY A C 1
ATOM 2556 O O . GLY A 1 333 ? 12.105 33.779 15.929 1.00 79.38 333 GLY A O 1
ATOM 2557 N N . MET A 1 334 ? 10.668 32.789 14.513 1.00 80.38 334 MET A N 1
ATOM 2558 C CA . MET A 1 334 ? 10.155 33.997 13.871 1.00 80.38 334 MET A CA 1
ATOM 2559 C C . MET A 1 334 ? 8.628 33.901 13.788 1.00 80.38 334 MET A C 1
ATOM 2561 O O . MET A 1 334 ? 8.121 33.501 12.746 1.00 80.38 334 MET A O 1
ATOM 2565 N N . PRO A 1 335 ? 7.874 34.216 14.856 1.00 71.31 335 PRO A N 1
ATOM 2566 C CA . PRO A 1 335 ? 6.420 34.307 14.742 1.00 71.31 335 PRO A CA 1
ATOM 2567 C C . PRO A 1 335 ? 6.015 35.319 13.647 1.00 71.31 335 PRO A C 1
ATOM 2569 O O . PRO A 1 335 ? 6.799 36.235 13.353 1.00 71.31 335 PRO A O 1
ATOM 2572 N N . PRO A 1 336 ? 4.823 35.164 13.038 1.00 65.25 336 PRO A N 1
ATOM 2573 C CA . PRO A 1 336 ? 4.216 36.233 12.248 1.00 65.25 336 PRO A CA 1
ATOM 2574 C C . PRO A 1 336 ? 4.008 37.485 13.117 1.00 65.25 336 PRO A C 1
ATOM 2576 O O . PRO A 1 336 ? 4.155 37.448 14.341 1.00 65.25 336 PRO A O 1
ATOM 2579 N N . LEU A 1 337 ? 3.701 38.611 12.481 1.00 61.69 337 LEU A N 1
ATOM 2580 C CA . LEU A 1 337 ? 3.341 39.832 13.200 1.00 61.69 337 LEU A CA 1
ATOM 2581 C C . LEU A 1 337 ? 1.927 39.663 13.775 1.00 61.69 337 LEU A C 1
ATOM 2583 O O . LEU A 1 337 ? 1.048 39.174 13.069 1.00 61.69 337 LEU A O 1
ATOM 2587 N N . ASP A 1 338 ? 1.714 40.037 15.041 1.00 49.62 338 ASP A N 1
ATOM 2588 C CA . ASP A 1 338 ? 0.425 39.834 15.719 1.00 49.62 338 ASP A CA 1
ATOM 2589 C C . ASP A 1 338 ? -0.735 40.435 14.911 1.00 49.62 338 ASP A C 1
ATOM 2591 O O . ASP A 1 338 ? -0.708 41.609 14.533 1.00 49.62 338 ASP A O 1
ATOM 2595 N N . SER A 1 339 ? -1.776 39.636 14.664 1.00 40.50 339 SER A N 1
ATOM 2596 C CA . SER A 1 339 ? -2.858 39.967 13.722 1.00 40.50 339 SER A CA 1
ATOM 2597 C C . SER A 1 339 ? -3.731 41.163 14.126 1.00 40.50 339 SER A C 1
ATOM 2599 O O . SER A 1 339 ? -4.502 41.652 13.303 1.00 40.50 339 SER A O 1
ATOM 2601 N N . ASP A 1 340 ? -3.587 41.655 15.359 1.00 38.03 340 ASP A N 1
ATOM 2602 C CA . ASP A 1 340 ? -4.274 42.839 15.892 1.00 38.03 340 ASP A CA 1
ATOM 2603 C C . ASP A 1 340 ? -3.422 44.131 15.819 1.00 38.03 340 ASP A C 1
ATOM 2605 O O . ASP A 1 340 ? -3.871 45.209 16.219 1.00 38.03 340 ASP A O 1
ATOM 2609 N N . ALA A 1 341 ? -2.190 44.065 15.297 1.00 30.48 341 ALA A N 1
ATOM 2610 C CA . ALA A 1 341 ? -1.258 45.193 15.256 1.00 30.48 341 ALA A CA 1
ATOM 2611 C C . ALA A 1 341 ? -1.605 46.238 14.171 1.00 30.48 341 ALA A C 1
ATOM 2613 O O . ALA A 1 341 ? -1.076 46.231 13.055 1.00 30.48 341 ALA A O 1
ATOM 2614 N N . GLN A 1 342 ? -2.454 47.211 14.520 1.00 27.17 342 GLN A N 1
ATOM 2615 C CA . GLN A 1 342 ? -2.567 48.463 13.759 1.00 27.17 342 GLN A CA 1
ATOM 2616 C C . GLN A 1 342 ? -1.229 49.244 13.749 1.00 27.17 342 GLN A C 1
ATOM 2618 O O . GLN A 1 342 ? -0.430 49.115 14.678 1.00 27.17 342 GLN A O 1
ATOM 2623 N N . PRO A 1 343 ? -0.944 50.050 12.702 1.00 25.78 343 PRO A N 1
ATOM 2624 C CA . PRO A 1 343 ? 0.361 50.690 12.534 1.00 25.78 343 PRO A CA 1
ATOM 2625 C C . PRO A 1 343 ? 0.685 51.684 13.658 1.00 25.78 343 PRO A C 1
ATOM 2627 O O . PRO A 1 343 ? -0.143 52.510 14.034 1.00 25.78 343 PRO A O 1
ATOM 2630 N N . ALA A 1 344 ? 1.922 51.619 14.154 1.00 23.66 344 ALA A N 1
ATOM 2631 C CA . ALA A 1 344 ? 2.383 52.405 15.293 1.00 23.66 344 ALA A CA 1
ATOM 2632 C C . ALA A 1 344 ? 2.394 53.923 15.030 1.00 23.66 344 ALA A C 1
ATOM 2634 O O . ALA A 1 344 ? 2.865 54.386 13.989 1.00 23.66 344 ALA A O 1
ATOM 2635 N N . PHE A 1 345 ? 1.960 54.686 16.035 1.00 21.78 345 PHE A N 1
ATOM 2636 C CA . PHE A 1 345 ? 2.123 56.137 16.125 1.00 21.78 345 PHE A CA 1
ATOM 2637 C C . PHE A 1 345 ? 3.240 56.473 17.127 1.00 21.78 345 PHE A C 1
ATOM 2639 O O . PHE A 1 345 ? 3.401 55.785 18.132 1.00 21.78 345 PHE A O 1
ATOM 2646 N N . ASN A 1 346 ? 4.020 57.517 16.849 1.00 23.67 346 ASN A N 1
ATOM 2647 C CA . ASN A 1 346 ? 5.160 57.973 17.653 1.00 23.67 346 ASN A CA 1
ATOM 2648 C C . ASN A 1 346 ? 5.450 59.454 17.316 1.00 23.67 346 ASN A C 1
ATOM 2650 O O . ASN A 1 346 ? 5.176 59.843 16.180 1.00 23.67 346 ASN A O 1
ATOM 2654 N N . PRO A 1 347 ? 6.129 60.243 18.178 1.00 31.44 347 PRO A N 1
ATOM 2655 C CA . PRO A 1 347 ? 6.376 60.041 19.615 1.00 31.44 347 PRO A CA 1
ATOM 2656 C C . PRO A 1 347 ? 6.122 61.306 20.479 1.00 31.44 347 PRO A C 1
ATOM 2658 O O . PRO A 1 347 ? 6.421 62.420 20.055 1.00 31.44 347 PRO A O 1
ATOM 2661 N N . VAL A 1 348 ? 5.705 61.153 21.747 1.00 21.78 348 VAL A N 1
ATOM 2662 C CA . VAL A 1 348 ? 5.860 62.213 22.773 1.00 21.78 348 VAL A CA 1
ATOM 2663 C C . VAL A 1 348 ? 6.347 61.625 24.107 1.00 21.78 348 VAL A C 1
ATOM 2665 O O . VAL A 1 348 ? 5.941 60.547 24.520 1.00 21.78 348 VAL A O 1
ATOM 2668 N N . LEU A 1 349 ? 7.263 62.387 24.706 1.00 23.92 349 LEU A N 1
ATOM 2669 C CA . LEU A 1 349 ? 8.111 62.254 25.901 1.00 23.92 349 LEU A CA 1
ATOM 2670 C C . LEU A 1 349 ? 7.496 61.687 27.217 1.00 23.92 349 LEU A C 1
ATOM 2672 O O . LEU A 1 349 ? 6.286 61.509 27.326 1.00 23.92 349 LEU A O 1
ATOM 2676 N N . PRO A 1 350 ? 8.331 61.361 28.236 1.00 28.05 350 PRO A N 1
ATOM 2677 C CA . PRO A 1 350 ? 7.972 60.378 29.262 1.00 28.05 350 PRO A CA 1
ATOM 2678 C C . PRO A 1 350 ? 7.312 60.952 30.525 1.00 28.05 350 PRO A C 1
ATOM 2680 O O . PRO A 1 350 ? 7.880 61.815 31.189 1.00 28.05 350 PRO A O 1
ATOM 2683 N N . SER A 1 351 ? 6.188 60.362 30.946 1.00 24.86 351 SER A N 1
ATOM 2684 C CA . SER A 1 351 ? 5.835 60.117 32.361 1.00 24.86 351 SER A CA 1
ATOM 2685 C C . SER A 1 351 ? 4.530 59.306 32.488 1.00 24.86 351 SER A C 1
ATOM 2687 O O . SER A 1 351 ? 3.736 59.262 31.558 1.00 24.86 351 SER A O 1
ATOM 2689 N N . SER A 1 352 ? 4.318 58.705 33.667 1.00 22.20 352 SER A N 1
ATOM 2690 C CA . SER A 1 352 ? 3.007 58.327 34.240 1.00 22.20 352 SER A CA 1
ATOM 2691 C C . SER A 1 352 ? 2.150 57.212 33.593 1.00 22.20 352 SER A C 1
ATOM 2693 O O . SER A 1 352 ? 1.615 57.319 32.498 1.00 22.20 352 SER A O 1
ATOM 2695 N N . ILE A 1 353 ? 1.904 56.178 34.403 1.00 22.75 353 ILE A N 1
ATOM 2696 C CA . ILE A 1 353 ? 0.812 55.177 34.348 1.00 22.75 353 ILE A CA 1
ATOM 2697 C C . ILE A 1 353 ? -0.129 55.507 35.542 1.00 22.75 353 ILE A C 1
ATOM 2699 O O . ILE A 1 353 ? 0.427 55.988 36.538 1.00 22.75 353 ILE A O 1
ATOM 2703 N N . PRO A 1 354 ? -1.466 55.239 35.569 1.00 30.73 354 PRO A N 1
ATOM 2704 C CA . PRO A 1 354 ? -2.342 54.488 34.639 1.00 30.73 354 PRO A CA 1
ATOM 2705 C C . PRO A 1 354 ? -3.633 55.230 34.183 1.00 30.73 354 PRO A C 1
ATOM 2707 O O . PRO A 1 354 ? -3.955 56.310 34.666 1.00 30.73 354 PRO A O 1
ATOM 2710 N N . PHE A 1 355 ? -4.458 54.565 33.358 1.00 22.20 355 PHE A N 1
ATOM 2711 C CA . PHE A 1 355 ? -5.927 54.711 33.370 1.00 22.20 355 PHE A CA 1
ATOM 2712 C C . PHE A 1 355 ? -6.605 53.366 33.021 1.00 22.20 355 PHE A C 1
ATOM 2714 O O . PHE A 1 355 ? -5.966 52.513 32.404 1.00 22.20 355 PHE A O 1
ATOM 2721 N N . TYR A 1 356 ? -7.872 53.159 33.406 1.00 22.94 356 TYR A N 1
ATOM 2722 C CA . TYR A 1 356 ? -8.622 51.908 33.188 1.00 22.94 356 TYR A CA 1
ATOM 2723 C C . TYR A 1 356 ? -9.949 52.123 32.435 1.00 22.94 356 TYR A C 1
ATOM 2725 O O . TYR A 1 356 ? -10.694 53.039 32.750 1.00 22.94 356 TYR A O 1
ATOM 2733 N N . GLN A 1 357 ? -10.231 51.194 31.511 1.00 22.86 357 GLN A N 1
ATOM 2734 C CA . GLN A 1 357 ? -11.542 50.681 31.061 1.00 22.86 357 GLN A CA 1
ATOM 2735 C C . GLN A 1 357 ? -12.683 51.653 30.659 1.00 22.86 357 GLN A C 1
ATOM 2737 O O . GLN A 1 357 ? -13.184 52.426 31.460 1.00 22.86 357 GLN A O 1
ATOM 2742 N N . VAL A 1 358 ? -13.239 51.440 29.456 1.00 20.67 358 VAL A N 1
ATOM 2743 C CA . VAL A 1 358 ? -14.679 51.154 29.214 1.00 20.67 358 VAL A CA 1
ATOM 2744 C C . VAL A 1 358 ? -14.838 50.585 27.793 1.00 20.67 358 VAL A C 1
ATOM 2746 O O . VAL A 1 358 ? -14.128 50.985 26.874 1.00 20.67 358 VAL A O 1
ATOM 2749 N N . GLN A 1 359 ? -15.750 49.624 27.608 1.00 29.91 359 GLN A N 1
ATOM 2750 C CA . GLN A 1 359 ? -16.107 49.051 26.302 1.00 29.91 359 GLN A CA 1
ATOM 2751 C C . GLN A 1 359 ? -17.535 49.450 25.907 1.00 29.91 359 GLN A C 1
ATOM 2753 O O . GLN A 1 359 ? -18.448 49.293 26.718 1.00 29.91 359 GLN A O 1
ATOM 2758 N N . SER A 1 360 ? -17.751 49.794 24.628 1.00 24.08 360 SER A N 1
ATOM 2759 C CA . SER A 1 360 ? -19.073 50.052 24.003 1.00 24.08 360 SER A CA 1
ATOM 2760 C C . SER A 1 360 ? -19.816 51.293 24.576 1.00 24.08 360 SER A C 1
ATOM 2762 O O . SER A 1 360 ? -19.422 51.827 25.604 1.00 24.08 360 SER A O 1
ATOM 2764 N N . ARG A 1 361 ? -20.822 51.905 23.928 1.00 27.48 361 ARG A N 1
ATOM 2765 C CA . ARG A 1 361 ? -22.015 51.329 23.274 1.00 27.48 361 ARG A CA 1
ATOM 2766 C C . ARG A 1 361 ? -22.658 52.206 22.189 1.00 27.48 361 ARG A C 1
ATOM 2768 O O . ARG A 1 361 ? -22.497 53.419 22.170 1.00 27.48 361 ARG A O 1
ATOM 2775 N N . SER A 1 362 ? -23.543 51.566 21.419 1.00 23.64 362 SER A N 1
ATOM 2776 C CA . SER A 1 362 ? -24.788 52.153 20.894 1.00 23.64 362 SER A CA 1
ATOM 2777 C C . SER A 1 362 ? -26.019 51.620 21.670 1.00 23.64 362 SER A C 1
ATOM 2779 O O . SER A 1 362 ? -25.905 50.717 22.500 1.00 23.64 362 SER A O 1
ATOM 2781 N N . THR A 1 363 ? -27.204 52.209 21.468 1.00 24.28 363 THR A N 1
ATOM 2782 C CA . THR A 1 363 ? -28.421 51.933 22.273 1.00 24.28 363 THR A CA 1
ATOM 2783 C C . THR A 1 363 ? -28.889 50.463 22.187 1.00 24.28 363 THR A C 1
ATOM 2785 O O . THR A 1 363 ? -28.683 49.831 21.158 1.00 24.28 363 THR A O 1
ATOM 2788 N N . LYS A 1 364 ? -29.579 49.860 23.170 1.00 20.12 364 LYS A N 1
ATOM 2789 C CA . LYS A 1 364 ? -30.384 50.418 24.286 1.00 20.12 364 LYS A CA 1
ATOM 2790 C C . LYS A 1 364 ? -29.986 49.845 25.670 1.00 20.12 364 LYS A C 1
ATOM 2792 O O . LYS A 1 364 ? -28.949 49.195 25.813 1.00 20.12 364 LYS A O 1
ATOM 2797 N N . PHE A 1 365 ? -30.797 50.135 26.692 1.00 23.88 365 PHE A N 1
ATOM 2798 C CA . PHE A 1 365 ? -30.609 49.829 28.117 1.00 23.88 365 PHE A CA 1
ATOM 2799 C C . PHE A 1 365 ? -31.978 49.745 28.834 1.00 23.88 365 PHE A C 1
ATOM 2801 O O . PHE A 1 365 ? -32.933 50.331 28.329 1.00 23.88 365 PHE A O 1
ATOM 2808 N N . ASN A 1 366 ? -32.066 49.031 29.968 1.00 21.25 366 ASN A N 1
ATOM 2809 C CA . ASN A 1 366 ? -33.067 49.181 31.050 1.00 21.25 366 ASN A CA 1
ATOM 2810 C C . ASN A 1 366 ? -32.637 48.338 32.291 1.00 21.25 366 ASN A C 1
ATOM 2812 O O . ASN A 1 366 ? -31.749 47.495 32.130 1.00 21.25 366 ASN A O 1
ATOM 2816 N N . PRO A 1 367 ? -33.137 48.597 33.527 1.00 22.84 367 PRO A N 1
ATOM 2817 C CA . PRO A 1 367 ? -32.207 48.678 34.667 1.00 22.84 367 PRO A CA 1
ATOM 2818 C C . PRO A 1 367 ? -32.393 47.735 35.886 1.00 22.84 367 PRO A C 1
ATOM 2820 O O . PRO A 1 367 ? -33.480 47.606 36.431 1.00 22.84 367 PRO A O 1
ATOM 2823 N N . VAL A 1 368 ? -31.251 47.182 36.332 1.00 25.12 368 VAL A N 1
ATOM 2824 C CA . VAL A 1 368 ? -30.615 47.219 37.685 1.00 25.12 368 VAL A CA 1
ATOM 2825 C C . VAL A 1 368 ? -31.453 47.065 38.979 1.00 25.12 368 VAL A C 1
ATOM 2827 O O . VAL A 1 368 ? -32.338 47.873 39.228 1.00 25.12 368 VAL A O 1
ATOM 2830 N N . LEU A 1 369 ? -31.017 46.146 39.871 1.00 23.06 369 LEU A N 1
ATOM 2831 C CA . LEU A 1 369 ? -30.661 46.295 41.321 1.00 23.06 369 LEU A CA 1
ATOM 2832 C C . LEU A 1 369 ? -30.691 44.906 42.035 1.00 23.06 369 LEU A C 1
ATOM 2834 O O . LEU A 1 369 ? -31.416 44.030 41.569 1.00 23.06 369 LEU A O 1
ATOM 2838 N N . PRO A 1 370 ? -30.031 44.683 43.198 1.00 27.83 370 PRO A N 1
ATOM 2839 C CA . PRO A 1 370 ? -28.730 45.205 43.652 1.00 27.83 370 PRO A CA 1
ATOM 2840 C C . PRO A 1 370 ? -27.798 44.148 44.312 1.00 27.83 370 PRO A C 1
ATOM 2842 O O . PRO A 1 370 ? -28.244 43.275 45.051 1.00 27.83 370 PRO A O 1
ATOM 2845 N N . SER A 1 371 ? -26.478 44.296 44.153 1.00 23.19 371 SER A N 1
ATOM 2846 C CA . SER A 1 371 ? -25.422 44.000 45.159 1.00 23.19 371 SER A CA 1
ATOM 2847 C C . SER A 1 371 ? -24.047 44.296 44.539 1.00 23.19 371 SER A C 1
ATOM 2849 O O . SER A 1 371 ? -23.893 44.220 43.319 1.00 23.19 371 SER A O 1
ATOM 2851 N N . SER A 1 372 ? -23.076 44.746 45.344 1.00 21.25 372 SER A N 1
ATOM 2852 C CA . SER A 1 372 ? -22.050 45.684 44.852 1.00 21.25 372 SER A CA 1
ATOM 2853 C C . SER A 1 372 ? -20.597 45.308 45.157 1.00 21.25 372 SER A C 1
ATOM 2855 O O . SER A 1 372 ? -20.285 44.668 46.155 1.00 21.25 372 SER A O 1
ATOM 2857 N N . ILE A 1 373 ? -19.714 45.799 44.282 1.00 26.55 373 ILE A N 1
ATOM 2858 C CA . ILE A 1 373 ? -18.243 45.800 44.385 1.00 26.55 373 ILE A CA 1
ATOM 2859 C C . ILE A 1 373 ? -17.772 46.728 45.538 1.00 26.55 373 ILE A C 1
ATOM 2861 O O . ILE A 1 373 ? -18.551 47.578 45.978 1.00 26.55 373 ILE A O 1
ATOM 2865 N N . PRO A 1 374 ? -16.499 46.649 45.984 1.00 27.66 374 PRO A N 1
ATOM 2866 C CA . PRO A 1 374 ? -15.509 47.566 45.396 1.00 27.66 374 PRO A CA 1
ATOM 2867 C C . PRO A 1 374 ? -14.101 46.983 45.145 1.00 27.66 374 PRO A C 1
ATOM 2869 O O . PRO A 1 374 ? -13.571 46.174 45.899 1.00 27.66 374 PRO A O 1
ATOM 2872 N N . PHE A 1 375 ? -13.471 47.497 44.089 1.00 20.86 375 PHE A N 1
ATOM 2873 C CA . PHE A 1 375 ? -12.030 47.448 43.801 1.00 20.86 375 PHE A CA 1
ATOM 2874 C C . PHE A 1 375 ? -11.412 48.792 44.204 1.00 20.86 375 PHE A C 1
ATOM 2876 O O . PHE A 1 375 ? -12.079 49.800 43.997 1.00 20.86 375 PHE A O 1
ATOM 2883 N N . TYR A 1 376 ? -10.147 48.835 44.652 1.00 21.09 376 TYR A N 1
ATOM 2884 C CA . TYR A 1 376 ? -9.283 50.020 44.493 1.00 21.09 376 TYR A CA 1
ATOM 2885 C C . TYR A 1 376 ? -7.784 49.670 44.416 1.00 21.09 376 TYR A C 1
ATOM 2887 O O . TYR A 1 376 ? -7.356 48.555 44.703 1.00 21.09 376 TYR A O 1
ATOM 2895 N N . GLN A 1 377 ? -6.997 50.650 43.969 1.00 22.66 377 GLN A N 1
ATOM 2896 C CA . GLN A 1 377 ? -5.603 50.571 43.519 1.00 22.66 377 GLN A CA 1
ATOM 2897 C C . GLN A 1 377 ? -4.806 51.720 44.159 1.00 22.66 377 GLN A C 1
ATOM 2899 O O . GLN A 1 377 ? -5.368 52.806 44.241 1.00 22.66 377 GLN A O 1
ATOM 2904 N N . VAL A 1 378 ? -3.516 51.541 44.514 1.00 20.53 378 VAL A N 1
ATOM 2905 C CA . VAL A 1 378 ? -2.450 52.579 44.407 1.00 20.53 378 VAL A CA 1
ATOM 2906 C C . VAL A 1 378 ? -1.038 52.044 44.750 1.00 20.53 378 VAL A C 1
ATOM 2908 O O . VAL A 1 378 ? -0.848 50.904 45.156 1.00 20.53 378 VAL A O 1
ATOM 2911 N N . GLN A 1 379 ? -0.036 52.865 44.435 1.00 22.33 379 GLN A N 1
ATOM 2912 C CA . GLN A 1 379 ? 1.381 52.599 44.182 1.00 22.33 379 GLN A CA 1
ATOM 2913 C C . GLN A 1 379 ? 2.302 52.260 45.388 1.00 22.33 379 GLN A C 1
ATOM 2915 O O . GLN A 1 379 ? 2.569 53.103 46.236 1.00 22.33 379 GLN A O 1
ATOM 2920 N N . SER A 1 380 ? 3.064 51.171 45.218 1.00 24.67 380 SER A N 1
ATOM 2921 C CA . SER A 1 380 ? 4.542 51.113 45.356 1.00 24.67 380 SER A CA 1
ATOM 2922 C C . SER A 1 380 ? 5.267 50.996 46.721 1.00 24.67 380 SER A C 1
ATOM 2924 O O . SER A 1 380 ? 4.919 51.616 47.716 1.00 24.67 380 SER A O 1
ATOM 2926 N N . ARG A 1 381 ? 6.435 50.325 46.625 1.00 24.22 381 ARG A N 1
ATOM 2927 C CA . ARG A 1 381 ? 7.600 50.250 47.544 1.00 24.22 381 ARG A CA 1
ATOM 2928 C C . ARG A 1 381 ? 7.515 49.331 48.782 1.00 24.22 381 ARG A C 1
ATOM 2930 O O . ARG A 1 381 ? 6.468 49.079 49.353 1.00 24.22 381 ARG A O 1
ATOM 2937 N N . SER A 1 382 ? 8.712 48.877 49.182 1.00 23.91 382 SER A N 1
ATOM 2938 C CA . SER A 1 382 ? 9.101 48.316 50.497 1.00 23.91 382 SER A CA 1
ATOM 2939 C C . SER A 1 382 ? 8.440 47.017 51.013 1.00 23.91 382 SER A C 1
ATOM 2941 O O . SER A 1 382 ? 7.611 47.028 51.907 1.00 23.91 382 SER A O 1
ATOM 2943 N N . THR A 1 383 ? 9.024 45.891 50.576 1.00 23.08 383 THR A N 1
ATOM 2944 C CA . THR A 1 383 ? 9.540 44.784 51.429 1.00 23.08 383 THR A CA 1
ATOM 2945 C C . THR A 1 383 ? 8.639 43.976 52.391 1.00 23.08 383 THR A C 1
ATOM 2947 O O . THR A 1 383 ? 8.265 44.458 53.449 1.00 23.08 383 THR A O 1
ATOM 2950 N N . LYS A 1 384 ? 8.633 42.651 52.139 1.00 24.38 384 LYS A N 1
ATOM 2951 C CA . LYS A 1 384 ? 8.603 41.509 53.093 1.00 24.38 384 LYS A CA 1
ATOM 2952 C C . LYS A 1 384 ? 7.377 41.297 54.010 1.00 24.38 384 LYS A C 1
ATOM 2954 O O . LYS A 1 384 ? 7.319 41.868 55.091 1.00 24.38 384 LYS A O 1
ATOM 2959 N N . PHE A 1 385 ? 6.640 40.211 53.742 1.00 23.11 385 PHE A N 1
ATOM 2960 C CA . PHE A 1 385 ? 6.517 39.090 54.698 1.00 23.11 385 PHE A CA 1
ATOM 2961 C C . PHE A 1 385 ? 6.289 37.745 53.963 1.00 23.11 385 PHE A C 1
ATOM 2963 O O . PHE A 1 385 ? 6.090 37.754 52.753 1.00 23.11 385 PHE A O 1
ATOM 2970 N N . ASN A 1 386 ? 6.419 36.619 54.678 1.00 23.59 386 ASN A N 1
ATOM 2971 C CA . ASN A 1 386 ? 6.263 35.203 54.265 1.00 23.59 386 ASN A CA 1
ATOM 2972 C C . ASN A 1 386 ? 6.168 34.354 55.564 1.00 23.59 386 ASN A C 1
ATOM 2974 O O . ASN A 1 386 ? 6.678 34.842 56.577 1.00 23.59 386 ASN A O 1
ATOM 2978 N N . PRO A 1 387 ? 5.708 33.077 55.575 1.00 29.95 387 PRO A N 1
ATOM 2979 C CA . PRO A 1 387 ? 5.076 32.270 54.508 1.00 29.95 387 PRO A CA 1
ATOM 2980 C C . PRO A 1 387 ? 3.534 32.516 54.464 1.00 29.95 387 PRO A C 1
ATOM 2982 O O . PRO A 1 387 ? 3.184 33.685 54.574 1.00 29.95 387 PRO A O 1
ATOM 2985 N N . VAL A 1 388 ? 2.548 31.612 54.266 1.00 21.25 388 VAL A N 1
ATOM 2986 C CA . VAL A 1 388 ? 2.425 30.125 54.188 1.00 21.25 388 VAL A CA 1
ATOM 2987 C C . VAL A 1 388 ? 1.280 29.722 53.215 1.00 21.25 388 VAL A C 1
ATOM 2989 O O . VAL A 1 388 ? 0.752 30.576 52.510 1.00 21.25 388 VAL A O 1
ATOM 2992 N N . LEU A 1 389 ? 0.910 28.431 53.164 1.00 28.56 389 LEU A N 1
ATOM 2993 C CA . LEU A 1 389 ? -0.216 27.830 52.421 1.00 28.56 389 LEU A CA 1
ATOM 2994 C C . LEU A 1 389 ? -0.894 26.755 53.307 1.00 28.56 389 LEU A C 1
ATOM 2996 O O . LEU A 1 389 ? -0.255 26.296 54.259 1.00 28.56 389 LEU A O 1
ATOM 3000 N N . PRO A 1 390 ? -2.136 26.328 52.998 1.00 23.64 390 PRO A N 1
ATOM 3001 C CA . PRO A 1 390 ? -2.258 25.132 52.149 1.00 23.64 390 PRO A CA 1
ATOM 3002 C C . PRO A 1 390 ? -3.272 25.235 50.984 1.00 23.64 390 PRO A C 1
ATOM 3004 O O . PRO A 1 390 ? -4.237 25.991 51.024 1.00 23.64 390 PRO A O 1
ATOM 3007 N N . SER A 1 391 ? -3.078 24.352 49.994 1.00 24.06 391 SER A N 1
ATOM 3008 C CA . SER A 1 391 ? -3.963 24.040 48.848 1.00 24.06 391 SER A CA 1
ATOM 3009 C C . SER A 1 391 ? -4.105 25.072 47.702 1.00 24.06 391 SER A C 1
ATOM 3011 O O . SER A 1 391 ? -3.910 26.270 47.865 1.00 24.06 391 SER A O 1
ATOM 3013 N N . SER A 1 392 ? -4.457 24.550 46.517 1.00 23.89 392 SER A N 1
ATOM 3014 C CA . SER A 1 392 ? -5.060 25.247 45.359 1.00 23.89 392 SER A CA 1
ATOM 3015 C C . SER A 1 392 ? -4.309 26.423 44.696 1.00 23.89 392 SER A C 1
ATOM 3017 O O . SER A 1 392 ? -4.619 27.585 44.941 1.00 23.89 392 SER A O 1
ATOM 3019 N N . ILE A 1 393 ? -3.423 26.144 43.720 1.00 23.44 393 ILE A N 1
ATOM 3020 C CA . ILE A 1 393 ? -2.914 27.159 42.763 1.00 23.44 393 ILE A CA 1
ATOM 3021 C C . ILE A 1 393 ? -2.777 26.602 41.333 1.00 23.44 393 ILE A C 1
ATOM 3023 O O . ILE A 1 393 ? -2.023 25.654 41.112 1.00 23.44 393 ILE A O 1
ATOM 3027 N N . PRO A 1 394 ? -3.370 27.288 40.338 1.00 28.97 394 PRO A N 1
ATOM 3028 C CA . PRO A 1 394 ? -2.840 27.350 38.978 1.00 28.97 394 PRO A CA 1
ATOM 3029 C C . PRO A 1 394 ? -2.630 28.811 38.518 1.00 28.97 394 PRO A C 1
ATOM 3031 O O . PRO A 1 394 ? -3.584 29.491 38.144 1.00 28.97 394 PRO A O 1
ATOM 3034 N N . PHE A 1 395 ? -1.384 29.306 38.489 1.00 21.52 395 PHE A N 1
ATOM 3035 C CA . PHE A 1 395 ? -1.051 30.572 37.809 1.00 21.52 395 PHE A CA 1
ATOM 3036 C C . PHE A 1 395 ? 0.417 30.657 37.350 1.00 21.52 395 PHE A C 1
ATOM 3038 O O . PHE A 1 395 ? 1.255 29.851 37.754 1.00 21.52 395 PHE A O 1
ATOM 3045 N N . TYR A 1 396 ? 0.731 31.638 36.496 1.00 23.81 396 TYR A N 1
ATOM 3046 C CA . TYR A 1 396 ? 2.005 31.768 35.780 1.00 23.81 396 TYR A CA 1
ATOM 3047 C C . TYR A 1 396 ? 2.755 33.100 36.042 1.00 23.81 396 TYR A C 1
ATOM 3049 O O . TYR A 1 396 ? 2.176 34.177 35.974 1.00 23.81 396 TYR A O 1
ATOM 3057 N N . GLN A 1 397 ? 4.090 32.982 36.166 1.00 22.75 397 GLN A N 1
ATOM 3058 C CA . GLN A 1 397 ? 5.123 33.866 35.573 1.00 22.75 397 GLN A CA 1
ATOM 3059 C C . GLN A 1 397 ? 5.613 35.171 36.288 1.00 22.75 397 GLN A C 1
ATOM 3061 O O . GLN A 1 397 ? 5.085 36.249 36.055 1.00 22.75 397 GLN A O 1
ATOM 3066 N N . VAL A 1 398 ? 6.828 35.077 36.892 1.00 24.89 398 VAL A N 1
ATOM 3067 C CA . VAL A 1 398 ? 7.967 36.064 36.814 1.00 24.89 398 VAL A CA 1
ATOM 3068 C C . VAL A 1 398 ? 7.843 37.354 37.690 1.00 24.89 398 VAL A C 1
ATOM 3070 O O . VAL A 1 398 ? 6.745 37.806 37.960 1.00 24.89 398 VAL A O 1
ATOM 3073 N N . GLN A 1 399 ? 8.888 37.989 38.275 1.00 22.66 399 GLN A N 1
ATOM 3074 C CA . GLN A 1 399 ? 10.307 38.202 37.891 1.00 22.66 399 GLN A CA 1
ATOM 3075 C C . GLN A 1 399 ? 11.324 38.262 39.083 1.00 22.66 399 GLN A C 1
ATOM 3077 O O . GLN A 1 399 ? 10.961 38.139 40.245 1.00 22.66 399 GLN A O 1
ATOM 3082 N N . SER A 1 400 ? 12.625 38.431 38.782 1.00 25.81 400 SER A N 1
ATOM 3083 C CA . SER A 1 400 ? 13.810 38.408 39.692 1.00 25.81 400 SER A CA 1
ATOM 3084 C C . SER A 1 400 ? 13.997 39.657 40.604 1.00 25.81 400 SER A C 1
ATOM 3086 O O . SER A 1 400 ? 13.420 40.688 40.281 1.00 25.81 400 SER A O 1
ATOM 3088 N N . ARG A 1 401 ? 14.841 39.726 41.666 1.00 25.23 401 ARG A N 1
ATOM 3089 C CA . ARG A 1 401 ? 16.135 39.054 42.004 1.00 25.23 401 ARG A CA 1
ATOM 3090 C C . ARG A 1 401 ? 16.429 38.976 43.535 1.00 25.23 401 ARG A C 1
ATOM 3092 O O . ARG A 1 401 ? 15.984 39.854 44.255 1.00 25.23 401 ARG A O 1
ATOM 3099 N N . SER A 1 402 ? 17.337 38.057 43.937 1.00 26.19 402 SER A N 1
ATOM 3100 C CA . SER A 1 402 ? 18.430 38.165 44.965 1.00 26.19 402 SER A CA 1
ATOM 3101 C C . SER A 1 402 ? 18.140 38.700 46.398 1.00 26.19 402 SER A C 1
ATOM 3103 O O . SER A 1 402 ? 17.591 39.783 46.528 1.00 26.19 402 SER A O 1
ATOM 3105 N N . THR A 1 403 ? 18.596 38.105 47.521 1.00 24.48 403 THR A N 1
ATOM 3106 C CA . THR A 1 403 ? 19.810 37.284 47.804 1.00 24.48 403 THR A CA 1
ATOM 3107 C C . THR A 1 403 ? 19.638 36.223 48.931 1.00 24.48 403 THR A C 1
ATOM 3109 O O . THR A 1 403 ? 18.792 36.371 49.801 1.00 24.48 403 THR A O 1
ATOM 3112 N N . LYS A 1 404 ? 20.534 35.208 48.936 1.00 23.66 404 LYS A N 1
ATOM 3113 C CA . LYS A 1 404 ? 20.994 34.308 50.040 1.00 23.66 404 LYS A CA 1
ATOM 3114 C C . LYS A 1 404 ? 19.986 33.652 51.026 1.00 23.66 404 LYS A C 1
ATOM 3116 O O . LYS A 1 404 ? 19.595 34.283 52.000 1.00 23.66 404 LYS A O 1
ATOM 3121 N N . PHE A 1 405 ? 19.857 32.316 50.949 1.00 23.94 405 PHE A N 1
ATOM 3122 C CA . PHE A 1 405 ? 20.012 31.390 52.101 1.00 23.94 405 PHE A CA 1
ATOM 3123 C C . PHE A 1 405 ? 20.390 29.958 51.632 1.00 23.94 405 PHE A C 1
ATOM 3125 O O . PHE A 1 405 ? 20.424 29.724 50.427 1.00 23.94 405 PHE A O 1
ATOM 3132 N N . ASN A 1 406 ? 20.733 29.048 52.559 1.00 24.62 406 ASN A N 1
ATOM 3133 C CA . ASN A 1 406 ? 21.171 27.648 52.356 1.00 24.62 406 ASN A CA 1
ATOM 3134 C C . ASN A 1 406 ? 21.126 26.896 53.725 1.00 24.62 406 ASN A C 1
ATOM 3136 O O . ASN A 1 406 ? 21.421 27.551 54.722 1.00 24.62 406 ASN A O 1
ATOM 3140 N N . PRO A 1 407 ? 20.990 25.552 53.819 1.00 33.53 407 PRO A N 1
ATOM 3141 C CA . PRO A 1 407 ? 19.978 24.677 53.194 1.00 33.53 407 PRO A CA 1
ATOM 3142 C C . PRO A 1 407 ? 19.451 23.538 54.132 1.00 33.53 407 PRO A C 1
ATOM 3144 O O . PRO A 1 407 ? 20.224 22.964 54.894 1.00 33.53 407 PRO A O 1
ATOM 3147 N N . VAL A 1 408 ? 18.182 23.107 54.017 1.00 21.91 408 VAL A N 1
ATOM 3148 C CA . VAL A 1 408 ? 17.673 21.827 54.591 1.00 21.91 408 VAL A CA 1
ATOM 3149 C C . VAL A 1 408 ? 16.657 21.181 53.621 1.00 21.91 408 VAL A C 1
ATOM 3151 O O . VAL A 1 408 ? 16.037 21.883 52.826 1.00 21.91 408 VAL A O 1
ATOM 3154 N N . LEU A 1 409 ? 16.542 19.847 53.643 1.00 25.70 409 LEU A N 1
ATOM 3155 C CA . LEU A 1 409 ? 15.712 18.980 52.776 1.00 25.70 409 LEU A CA 1
ATOM 3156 C C . LEU A 1 409 ? 14.451 18.461 53.522 1.00 25.70 409 LEU A C 1
ATOM 3158 O O . LEU A 1 409 ? 14.441 18.574 54.748 1.00 25.70 409 LEU A O 1
ATOM 3162 N N . PRO A 1 410 ? 13.439 17.836 52.863 1.00 29.12 410 PRO A N 1
ATOM 3163 C CA . PRO A 1 410 ? 13.374 17.397 51.457 1.00 29.12 410 PRO A CA 1
ATOM 3164 C C . PRO A 1 410 ? 12.151 17.908 50.640 1.00 29.12 410 PRO A C 1
ATOM 3166 O O . PRO A 1 410 ? 11.320 18.667 51.122 1.00 29.12 410 PRO A O 1
ATOM 3169 N N . SER A 1 411 ? 12.049 17.430 49.386 1.00 26.16 411 SER A N 1
ATOM 3170 C CA . SER A 1 411 ? 10.917 17.525 48.427 1.00 26.16 411 SER A CA 1
ATOM 3171 C C . SER A 1 411 ? 10.473 18.908 47.886 1.00 26.16 411 SER A C 1
ATOM 3173 O O . SER A 1 411 ? 9.631 19.559 48.496 1.00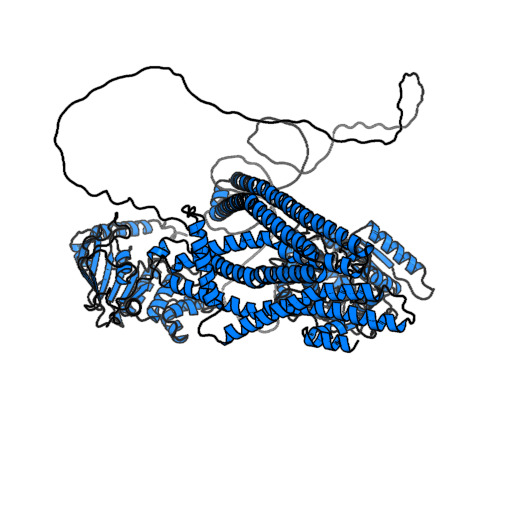 26.16 411 SER A O 1
ATOM 3175 N N . SER A 1 412 ? 10.926 19.269 46.659 1.00 24.94 412 SER A N 1
ATOM 3176 C CA . SER A 1 412 ? 10.086 19.604 45.457 1.00 24.94 412 SER A CA 1
ATOM 3177 C C . SER A 1 412 ? 10.684 20.646 44.450 1.00 24.94 412 SER A C 1
ATOM 3179 O O . SER A 1 412 ? 10.444 21.838 44.606 1.00 24.94 412 SER A O 1
ATOM 3181 N N . ILE A 1 413 ? 11.326 20.196 43.339 1.00 37.03 413 ILE A N 1
ATOM 3182 C CA . ILE A 1 413 ? 11.610 20.925 42.042 1.00 37.03 413 ILE A CA 1
ATOM 3183 C C . ILE A 1 413 ? 12.383 22.300 42.117 1.00 37.03 413 ILE A C 1
ATOM 3185 O O . ILE A 1 413 ? 12.886 22.585 43.202 1.00 37.03 413 ILE A O 1
ATOM 3189 N N . PRO A 1 414 ? 12.636 23.148 41.058 1.00 41.91 414 PRO A N 1
ATOM 3190 C CA . PRO A 1 414 ? 12.355 23.119 39.600 1.00 41.91 414 PRO A CA 1
ATOM 3191 C C . PRO A 1 414 ? 13.570 23.369 38.621 1.00 41.91 414 PRO A C 1
ATOM 3193 O O . PRO A 1 414 ? 14.337 22.446 38.366 1.00 41.91 414 PRO A O 1
ATOM 3196 N N . PHE A 1 415 ? 13.678 24.544 37.950 1.00 22.89 415 PHE A N 1
ATOM 3197 C CA . PHE A 1 415 ? 14.230 24.758 36.573 1.00 22.89 415 PHE A CA 1
ATOM 3198 C C . PHE A 1 415 ? 14.464 26.283 36.295 1.00 22.89 415 PHE A C 1
ATOM 3200 O O . PHE A 1 415 ? 13.673 27.062 36.818 1.00 22.89 415 PHE A O 1
ATOM 3207 N N . TYR A 1 416 ? 15.410 26.875 35.518 1.00 35.22 416 TYR A N 1
ATOM 3208 C CA . TYR A 1 416 ? 16.623 26.493 34.726 1.00 35.22 416 TYR A CA 1
ATOM 3209 C C . TYR A 1 416 ? 17.699 27.657 34.805 1.00 35.22 416 TYR A C 1
ATOM 3211 O O . TYR A 1 416 ? 17.924 28.084 35.931 1.00 35.22 416 TYR A O 1
ATOM 3219 N N . GLN A 1 417 ? 18.446 28.279 33.847 1.00 26.77 417 GLN A N 1
ATOM 3220 C CA . GLN A 1 417 ? 18.559 28.336 32.360 1.00 26.77 417 GLN A CA 1
ATOM 3221 C C . GLN A 1 417 ? 19.940 28.938 31.871 1.00 26.77 417 GLN A C 1
ATOM 3223 O O . GLN A 1 417 ? 20.880 29.072 32.647 1.00 26.77 417 GLN A O 1
ATOM 3228 N N . VAL A 1 418 ? 20.068 29.252 30.566 1.00 28.30 418 VAL A N 1
ATOM 3229 C CA . VAL A 1 418 ? 21.249 29.542 29.681 1.00 28.30 418 VAL A CA 1
ATOM 3230 C C . VAL A 1 418 ? 21.854 30.987 29.792 1.00 28.30 418 VAL A C 1
ATOM 3232 O O . VAL A 1 418 ? 21.075 31.928 29.879 1.00 28.30 418 VAL A O 1
ATOM 3235 N N . GLN A 1 419 ? 23.194 31.251 29.787 1.00 24.39 419 GLN A N 1
ATOM 3236 C CA . GLN A 1 419 ? 24.049 31.638 28.608 1.00 24.39 419 GLN A CA 1
ATOM 3237 C C . GLN A 1 419 ? 25.609 31.758 28.837 1.00 24.39 419 GLN A C 1
ATOM 3239 O O . GLN A 1 419 ? 26.062 32.396 29.777 1.00 24.39 419 GLN A O 1
ATOM 3244 N N . SER A 1 420 ? 26.395 31.227 27.868 1.00 23.72 420 SER A N 1
ATOM 3245 C CA . SER A 1 420 ? 27.716 31.629 27.254 1.00 23.72 420 SER A CA 1
ATOM 3246 C C . SER A 1 420 ? 29.078 31.925 27.984 1.00 23.72 420 SER A C 1
ATOM 3248 O O . SER A 1 420 ? 29.255 33.026 28.485 1.00 23.72 420 SER A O 1
ATOM 3250 N N . ARG A 1 421 ? 30.091 31.040 27.731 1.00 26.92 421 ARG A N 1
ATOM 3251 C CA . ARG A 1 421 ? 31.562 31.203 27.367 1.00 26.92 421 ARG A CA 1
ATOM 3252 C C . ARG A 1 421 ? 32.523 32.079 28.249 1.00 26.92 421 ARG A C 1
ATOM 3254 O O . ARG A 1 421 ? 32.087 33.084 28.775 1.00 26.92 421 ARG A O 1
ATOM 3261 N N . SER A 1 422 ? 33.846 31.830 28.429 1.00 23.67 422 SER A N 1
ATOM 3262 C CA . SER A 1 422 ? 34.884 30.990 27.745 1.00 23.67 422 SER A CA 1
ATOM 3263 C C . SER A 1 422 ? 36.154 30.651 28.601 1.00 23.67 422 SER A C 1
ATOM 3265 O O . SER A 1 422 ? 36.620 31.536 29.303 1.00 23.67 422 SER A O 1
ATOM 3267 N N . THR A 1 423 ? 36.767 29.453 28.421 1.00 23.70 423 THR A N 1
ATOM 3268 C CA . THR A 1 423 ? 38.222 29.046 28.556 1.00 23.70 423 THR A CA 1
ATOM 3269 C C . THR A 1 423 ? 39.135 29.542 29.719 1.00 23.70 423 THR A C 1
ATOM 3271 O O . THR A 1 423 ? 39.235 30.742 29.914 1.00 23.70 423 THR A O 1
ATOM 3274 N N . LYS A 1 424 ? 40.013 28.746 30.389 1.00 24.48 424 LYS A N 1
ATOM 3275 C CA . LYS A 1 424 ? 40.343 27.284 30.369 1.00 24.48 424 LYS A CA 1
ATOM 3276 C C . LYS A 1 424 ? 41.364 26.895 31.495 1.00 24.48 424 LYS A C 1
ATOM 3278 O O . LYS A 1 424 ? 42.496 27.357 31.420 1.00 24.48 424 LYS A O 1
ATOM 3283 N N . PHE A 1 425 ? 41.040 25.998 32.446 1.00 21.41 425 PHE A N 1
ATOM 3284 C CA . PHE A 1 425 ? 42.000 25.165 33.237 1.00 21.41 425 PHE A CA 1
ATOM 3285 C C . PHE A 1 425 ? 41.282 23.953 33.901 1.00 21.41 425 PHE A C 1
ATOM 3287 O O . PHE A 1 425 ? 40.066 23.851 33.766 1.00 21.41 425 PHE A O 1
ATOM 3294 N N . ASN A 1 426 ? 42.012 23.016 34.533 1.00 24.42 426 ASN A N 1
ATOM 3295 C CA . ASN A 1 426 ? 41.572 21.678 35.015 1.00 24.42 426 ASN A CA 1
ATOM 3296 C C . ASN A 1 426 ? 42.590 21.111 36.055 1.00 24.42 426 ASN A C 1
ATOM 3298 O O . ASN A 1 426 ? 43.700 21.643 36.060 1.00 24.42 426 ASN A O 1
ATOM 3302 N N . PRO A 1 427 ? 42.363 19.996 36.806 1.00 29.77 427 PRO A N 1
ATOM 3303 C CA . PRO A 1 427 ? 41.143 19.183 37.034 1.00 29.77 427 PRO A CA 1
ATOM 3304 C C . PRO A 1 427 ? 40.912 18.747 38.530 1.00 29.77 427 PRO A C 1
ATOM 3306 O O . PRO A 1 427 ? 41.668 19.146 39.403 1.00 29.77 427 PRO A O 1
ATOM 3309 N N . ILE A 1 428 ? 39.934 17.844 38.784 1.00 23.91 428 ILE A N 1
ATOM 3310 C CA . ILE A 1 428 ? 39.706 17.017 40.017 1.00 23.91 428 ILE A CA 1
ATOM 3311 C C . ILE A 1 428 ? 39.318 17.793 41.307 1.00 23.91 428 ILE A C 1
ATOM 3313 O O . ILE A 1 428 ? 40.084 18.609 41.792 1.00 23.91 428 ILE 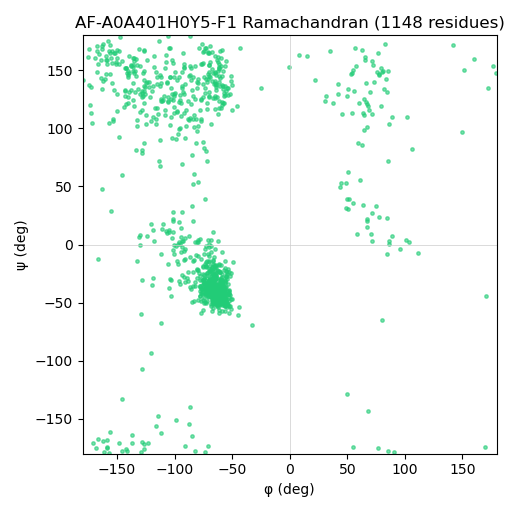A O 1
ATOM 3317 N N . LEU A 1 429 ? 38.193 17.547 42.000 1.00 40.09 429 LEU A N 1
ATOM 3318 C CA . LEU A 1 429 ? 36.968 16.768 41.724 1.00 40.09 429 LEU A CA 1
ATOM 3319 C C . LEU A 1 429 ? 35.809 17.386 42.561 1.00 40.09 429 LEU A C 1
ATOM 3321 O O . LEU A 1 429 ? 35.827 17.228 43.781 1.00 40.09 429 LEU A O 1
ATOM 3325 N N . PRO A 1 430 ? 34.820 18.098 41.973 1.00 23.05 430 PRO A N 1
ATOM 3326 C CA . PRO A 1 430 ? 33.751 18.723 42.765 1.00 23.05 430 PRO A CA 1
ATOM 3327 C C . PRO A 1 430 ? 32.323 18.425 42.270 1.00 23.05 430 PRO A C 1
ATOM 3329 O O . PRO A 1 430 ? 31.881 18.923 41.234 1.00 23.05 430 PRO A O 1
ATOM 3332 N N . SER A 1 431 ? 31.540 17.709 43.076 1.00 24.83 431 SER A N 1
ATOM 3333 C CA . SER A 1 431 ? 30.086 17.590 42.916 1.00 24.83 431 SER A CA 1
ATOM 3334 C C . SER A 1 431 ? 29.335 18.638 43.757 1.00 24.83 431 SER A C 1
ATOM 3336 O O . SER A 1 431 ? 28.688 18.270 44.734 1.00 24.83 431 SER A O 1
ATOM 3338 N N . SER A 1 432 ? 29.427 19.936 43.405 1.00 21.19 432 SER A N 1
ATOM 3339 C CA . SER A 1 432 ? 28.461 20.998 43.803 1.00 21.19 432 SER A CA 1
ATOM 3340 C C . SER A 1 432 ? 28.676 22.361 43.101 1.00 21.19 432 SER A C 1
ATOM 3342 O O . SER A 1 432 ? 29.562 23.137 43.440 1.00 21.19 432 SER A O 1
ATOM 3344 N N . ILE A 1 433 ? 27.788 22.625 42.137 1.00 32.78 433 ILE A N 1
ATOM 3345 C CA . ILE A 1 433 ? 27.271 23.898 41.563 1.00 32.78 433 ILE A CA 1
ATOM 3346 C C . ILE A 1 433 ? 27.360 25.119 42.531 1.00 32.78 433 ILE A C 1
ATOM 3348 O O . ILE A 1 433 ? 26.936 24.933 43.674 1.00 32.78 433 ILE A O 1
ATOM 3352 N N . PRO A 1 434 ? 27.815 26.358 42.144 1.00 30.83 434 PRO A N 1
ATOM 3353 C CA . PRO A 1 434 ? 26.882 27.421 41.650 1.00 30.83 434 PRO A CA 1
ATOM 3354 C C . PRO A 1 434 ? 27.404 28.683 40.864 1.00 30.83 434 PRO A C 1
ATOM 3356 O O . PRO A 1 434 ? 28.535 29.116 41.020 1.00 30.83 434 PRO A O 1
ATOM 3359 N N . PHE A 1 435 ? 26.476 29.305 40.104 1.00 23.34 435 PHE A N 1
ATOM 3360 C CA . PHE A 1 435 ? 26.124 30.747 39.850 1.00 23.34 435 PHE A CA 1
ATOM 3361 C C . PHE A 1 435 ? 27.140 31.947 39.790 1.00 23.34 435 PHE A C 1
ATOM 3363 O O . PHE A 1 435 ? 28.249 31.877 40.294 1.00 23.34 435 PHE A O 1
ATOM 3370 N N . TYR A 1 436 ? 26.650 33.109 39.278 1.00 20.97 436 TYR A N 1
ATOM 3371 C CA . TYR A 1 436 ? 27.268 34.473 39.139 1.00 20.97 436 TYR A CA 1
ATOM 3372 C C . TYR A 1 436 ? 28.230 34.684 37.929 1.00 20.97 436 TYR A C 1
ATOM 3374 O O . TYR A 1 436 ? 28.870 33.733 37.505 1.00 20.97 436 TYR A O 1
ATOM 3382 N N . GLN A 1 437 ? 28.398 35.858 37.268 1.00 19.28 437 GLN A N 1
ATOM 3383 C CA . GLN A 1 437 ? 27.775 37.213 37.296 1.00 19.28 437 GLN A CA 1
ATOM 3384 C C . GLN A 1 437 ? 27.890 37.916 35.901 1.00 19.28 437 GLN A C 1
ATOM 3386 O O . GLN A 1 437 ? 28.692 37.518 35.063 1.00 19.28 437 GLN A O 1
ATOM 3391 N N . VAL A 1 438 ? 27.125 38.995 35.648 1.00 23.45 438 VAL A N 1
ATOM 3392 C CA . VAL A 1 438 ? 27.204 39.863 34.441 1.00 23.45 438 VAL A CA 1
ATOM 3393 C C . VAL A 1 438 ? 28.122 41.093 34.636 1.00 23.45 438 VAL A C 1
ATOM 3395 O O . VAL A 1 438 ? 27.968 41.789 35.632 1.00 23.45 438 VAL A O 1
ATOM 3398 N N . ARG A 1 439 ? 28.991 41.374 33.637 1.00 24.38 439 ARG A N 1
ATOM 3399 C CA . ARG A 1 439 ? 29.765 42.615 33.306 1.00 24.38 439 ARG A CA 1
ATOM 3400 C C . ARG A 1 439 ? 30.235 43.566 34.438 1.00 24.38 439 ARG A C 1
ATOM 3402 O O . ARG A 1 439 ? 29.420 44.208 35.088 1.00 24.38 439 ARG A O 1
ATOM 3409 N N . GLY A 1 440 ? 31.538 43.884 34.455 1.00 22.97 440 GLY A N 1
ATOM 3410 C CA . GLY A 1 440 ? 32.082 45.112 35.071 1.00 22.97 440 GLY A CA 1
ATOM 3411 C C . GLY A 1 440 ? 33.611 45.253 34.945 1.00 22.97 440 GLY A C 1
ATOM 3412 O O . GLY A 1 440 ? 34.318 44.259 35.047 1.00 22.97 440 GLY A O 1
ATOM 3413 N N . GLN A 1 441 ? 34.124 46.470 34.716 1.00 31.22 441 GLN A N 1
ATOM 3414 C CA . GLN A 1 441 ? 35.563 46.814 34.716 1.00 31.22 441 GLN A CA 1
ATOM 3415 C C . GLN A 1 441 ? 35.876 47.805 35.854 1.00 31.22 441 GLN A C 1
ATOM 3417 O O . GLN A 1 441 ? 35.056 48.698 36.061 1.00 31.22 441 GLN A O 1
ATOM 3422 N N . ARG A 1 442 ? 37.092 47.756 36.441 1.00 25.12 442 ARG A N 1
ATOM 3423 C CA . ARG A 1 442 ? 38.117 48.848 36.466 1.00 25.12 442 ARG A CA 1
ATOM 3424 C C . ARG A 1 442 ? 39.048 48.846 37.700 1.00 25.12 442 ARG A C 1
ATOM 3426 O O . ARG A 1 442 ? 38.586 48.580 38.798 1.00 25.12 442 ARG A O 1
ATOM 3433 N N . GLN A 1 443 ? 40.281 49.346 37.475 1.00 26.33 443 GLN A N 1
ATOM 3434 C CA . GLN A 1 443 ? 41.210 49.989 38.444 1.00 26.33 443 GLN A CA 1
ATOM 3435 C C . GLN A 1 443 ? 41.749 49.076 39.578 1.00 26.33 443 GLN A C 1
ATOM 3437 O O . GLN A 1 443 ? 41.190 48.020 39.833 1.00 26.33 443 GLN A O 1
ATOM 3442 N N . LEU A 1 444 ? 42.868 49.342 40.271 1.00 22.47 444 LEU A N 1
ATOM 3443 C CA . LEU A 1 444 ? 43.861 50.444 40.313 1.00 22.47 444 LEU A CA 1
ATOM 3444 C C . LEU A 1 444 ? 45.249 49.943 39.798 1.00 22.47 444 LEU A C 1
ATOM 3446 O O . LEU A 1 444 ? 45.374 48.764 39.498 1.00 22.47 444 LEU A O 1
ATOM 3450 N N . MET A 1 445 ? 46.331 50.718 39.617 1.00 20.48 445 MET A N 1
ATOM 3451 C CA . MET A 1 445 ? 46.741 52.035 40.144 1.00 20.48 445 MET A CA 1
ATOM 3452 C C . MET A 1 445 ? 46.923 53.128 39.086 1.00 20.48 445 MET A C 1
ATOM 3454 O O . MET A 1 445 ? 47.113 52.866 37.903 1.00 20.48 445 MET A O 1
ATOM 3458 N N . ALA A 1 446 ? 46.917 54.373 39.565 1.00 21.33 446 ALA A N 1
ATOM 3459 C CA . ALA A 1 446 ? 47.331 55.543 38.811 1.00 21.33 446 ALA A CA 1
ATOM 3460 C C . ALA A 1 446 ? 48.755 55.971 39.193 1.00 21.33 446 ALA A C 1
ATOM 3462 O O . ALA A 1 446 ? 49.095 56.028 40.375 1.00 21.33 446 ALA A O 1
ATOM 3463 N N . ARG A 1 447 ? 49.512 56.446 38.204 1.00 23.22 447 ARG A N 1
ATOM 3464 C CA . ARG A 1 447 ? 50.225 57.721 38.330 1.00 23.22 447 ARG A CA 1
ATOM 3465 C C . ARG A 1 447 ? 50.185 58.451 36.988 1.00 23.22 447 ARG A C 1
ATOM 3467 O O . ARG A 1 447 ? 49.989 57.828 35.949 1.00 23.22 447 ARG A O 1
ATOM 3474 N N . ALA A 1 448 ? 50.235 59.777 37.053 1.00 22.94 448 ALA A N 1
ATOM 3475 C CA . ALA A 1 448 ? 50.186 60.664 35.893 1.00 22.94 448 ALA A CA 1
ATOM 3476 C C . ALA A 1 448 ? 51.606 60.894 35.329 1.00 22.94 448 ALA A C 1
ATOM 3478 O O . ALA A 1 448 ? 52.501 60.102 35.607 1.00 22.94 448 ALA A O 1
ATOM 3479 N N . ILE A 1 449 ? 51.806 62.034 34.650 1.00 24.33 449 ILE A N 1
ATOM 3480 C CA . ILE A 1 449 ? 53.092 62.558 34.140 1.00 24.33 449 ILE A CA 1
ATOM 3481 C C . ILE A 1 449 ? 53.482 62.000 32.753 1.00 24.33 449 ILE A C 1
ATOM 3483 O O . ILE A 1 449 ? 54.367 61.171 32.612 1.00 24.33 449 ILE A O 1
ATOM 3487 N N . SER A 1 450 ? 52.725 62.483 31.756 1.00 24.48 450 SER A N 1
ATOM 3488 C CA . SER A 1 450 ? 53.187 63.339 30.637 1.00 24.48 450 SER A CA 1
ATOM 3489 C C . SER A 1 450 ? 54.321 62.909 29.676 1.00 24.48 450 SER A C 1
ATOM 3491 O O . SER A 1 450 ? 55.057 61.960 29.879 1.00 24.48 450 SER A O 1
ATOM 3493 N N . HIS A 1 451 ? 54.421 63.715 28.608 1.00 25.77 451 HIS A N 1
ATOM 3494 C CA . HIS A 1 451 ? 55.510 63.865 27.635 1.00 25.77 451 HIS A CA 1
ATOM 3495 C C . HIS A 1 451 ? 55.858 62.715 26.668 1.00 25.77 451 HIS A C 1
ATOM 3497 O O . HIS A 1 451 ? 56.322 61.650 27.037 1.00 25.77 451 HIS A O 1
ATOM 3503 N N . HIS A 1 452 ? 55.754 63.090 25.388 1.00 25.38 452 HIS A N 1
ATOM 3504 C CA . HIS A 1 452 ? 56.743 62.892 24.323 1.00 25.38 452 HIS A CA 1
ATOM 3505 C C . HIS A 1 452 ? 57.140 61.472 23.844 1.00 25.38 452 HIS A C 1
ATOM 3507 O O . HIS A 1 452 ? 57.640 60.622 24.563 1.00 25.38 452 HIS A O 1
ATOM 3513 N N . THR A 1 453 ? 56.994 61.286 22.525 1.00 24.62 453 THR A N 1
ATOM 3514 C CA . THR A 1 453 ? 58.098 61.252 21.529 1.00 24.62 453 THR A CA 1
ATOM 3515 C C . THR A 1 453 ? 59.570 61.250 22.019 1.00 24.62 453 THR A C 1
ATOM 3517 O O . THR A 1 453 ? 59.859 61.822 23.060 1.00 24.62 453 THR A O 1
ATOM 3520 N N . PRO A 1 454 ? 60.559 60.873 21.178 1.00 46.44 454 PRO A N 1
ATOM 3521 C CA . PRO A 1 454 ? 60.497 60.121 19.917 1.00 46.44 454 PRO A CA 1
ATOM 3522 C C . PRO A 1 454 ? 61.619 59.047 19.813 1.00 46.44 454 PRO A C 1
ATOM 3524 O O . PRO A 1 454 ? 62.326 58.771 20.771 1.00 46.44 454 PRO A O 1
ATOM 3527 N N . ALA A 1 455 ? 61.834 58.577 18.578 1.00 24.12 455 ALA A N 1
ATOM 3528 C CA . ALA A 1 455 ? 63.155 58.466 17.939 1.00 24.12 455 ALA A CA 1
ATOM 3529 C C . ALA A 1 455 ? 64.072 57.251 18.204 1.00 24.12 455 ALA A C 1
ATOM 3531 O O . ALA A 1 455 ? 64.262 56.807 19.326 1.00 24.12 455 ALA A O 1
ATOM 3532 N N . LEU A 1 456 ? 64.741 56.876 17.098 1.00 23.88 456 LEU A N 1
ATOM 3533 C CA . LEU A 1 456 ? 65.995 56.115 16.960 1.00 23.88 456 LEU A CA 1
ATOM 3534 C C . LEU A 1 456 ? 65.972 54.634 17.426 1.00 23.88 456 LEU A C 1
ATOM 3536 O O . LEU A 1 456 ? 65.387 54.285 18.439 1.00 23.88 456 LEU A O 1
ATOM 3540 N N . GLY A 1 457 ? 66.588 53.698 16.698 1.00 22.31 457 GLY A N 1
ATOM 3541 C CA . GLY A 1 457 ? 67.268 53.834 15.405 1.00 22.31 457 GLY A CA 1
ATOM 3542 C C . GLY A 1 457 ? 67.602 52.483 14.757 1.00 22.31 457 GLY A C 1
ATOM 3543 O O . GLY A 1 457 ? 67.161 51.435 15.214 1.00 22.31 457 GLY A O 1
ATOM 3544 N N . GLU A 1 458 ? 68.316 52.565 13.633 1.00 24.03 458 GLU A N 1
ATOM 3545 C CA . GLU A 1 458 ? 69.550 51.824 13.296 1.00 24.03 458 GLU A CA 1
ATOM 3546 C C . GLU A 1 458 ? 69.882 50.494 14.028 1.00 24.03 458 GLU A C 1
ATOM 3548 O O . GLU A 1 458 ? 69.792 50.398 15.243 1.00 24.03 458 GLU A O 1
ATOM 3553 N N . SER A 1 459 ? 70.428 49.457 13.374 1.00 23.11 459 SER A N 1
ATOM 3554 C CA . SER A 1 459 ? 70.703 49.234 11.941 1.00 23.11 459 SER A CA 1
ATOM 3555 C C . SER A 1 459 ? 71.031 47.742 11.668 1.00 23.11 459 SER A C 1
ATOM 3557 O O . SER A 1 459 ? 70.781 46.881 12.503 1.00 23.11 459 SER A O 1
ATOM 3559 N N . SER A 1 460 ? 71.551 47.465 10.463 1.00 22.86 460 SER A N 1
ATOM 3560 C CA . SER A 1 460 ? 72.562 46.456 10.060 1.00 22.86 460 SER A CA 1
ATOM 3561 C C . SER A 1 460 ? 73.201 45.522 11.136 1.00 22.86 460 SER A C 1
ATOM 3563 O O . SER A 1 460 ? 73.371 45.911 12.281 1.00 22.86 460 SER A O 1
ATOM 3565 N N . ILE A 1 461 ? 73.675 44.293 10.845 1.00 23.52 461 ILE A N 1
ATOM 3566 C CA . ILE A 1 461 ? 74.273 43.773 9.592 1.00 23.52 461 ILE A CA 1
ATOM 3567 C C . ILE A 1 461 ? 74.265 42.207 9.523 1.00 23.52 461 ILE A C 1
ATOM 3569 O O . ILE A 1 461 ? 73.729 41.539 10.402 1.00 23.52 461 ILE A O 1
ATOM 3573 N N . ARG A 1 462 ? 74.811 41.619 8.442 1.00 23.59 462 ARG A N 1
ATOM 3574 C CA . ARG A 1 462 ? 74.959 40.158 8.123 1.00 23.59 462 ARG A CA 1
ATOM 3575 C C . ARG A 1 462 ? 76.270 39.552 8.738 1.00 23.59 462 ARG A C 1
ATOM 3577 O O . ARG A 1 462 ? 76.975 40.366 9.323 1.00 23.59 462 ARG A O 1
ATOM 3584 N N . PRO A 1 463 ? 76.684 38.244 8.630 1.00 35.22 463 PRO A N 1
ATOM 3585 C CA . PRO A 1 463 ? 76.662 37.377 7.421 1.00 35.22 463 PRO A CA 1
ATOM 3586 C C . PRO A 1 463 ? 76.641 35.819 7.616 1.00 35.22 463 PRO A C 1
ATOM 3588 O O . PRO A 1 463 ? 76.315 35.326 8.687 1.00 35.22 463 PRO A O 1
ATOM 3591 N N . THR A 1 464 ? 77.017 35.078 6.545 1.00 24.45 464 THR A N 1
ATOM 3592 C CA . THR A 1 464 ? 77.405 33.632 6.428 1.00 24.45 464 THR A CA 1
ATOM 3593 C C . THR A 1 464 ? 76.338 32.565 6.772 1.00 24.45 464 THR A C 1
ATOM 3595 O O . THR A 1 464 ? 75.823 32.556 7.879 1.00 24.45 464 THR A O 1
ATOM 3598 N N . SER A 1 465 ? 75.814 31.731 5.847 1.00 25.52 465 SER A N 1
ATOM 3599 C CA . SER A 1 465 ? 76.400 30.635 5.008 1.00 25.52 465 SER A CA 1
ATOM 3600 C C . SER A 1 465 ? 76.790 29.382 5.823 1.00 25.52 465 SER A C 1
ATOM 3602 O O . SER A 1 465 ? 77.463 29.528 6.835 1.00 25.52 465 SER A O 1
ATOM 3604 N N . TRP A 1 466 ? 76.428 28.137 5.463 1.00 25.42 466 TRP A N 1
ATOM 3605 C CA . TRP A 1 466 ? 76.336 27.521 4.119 1.00 25.42 466 TRP A CA 1
ATOM 3606 C C . TRP A 1 466 ? 75.153 26.532 3.907 1.00 25.42 466 TRP A C 1
ATOM 3608 O O . TRP A 1 466 ? 74.708 25.889 4.849 1.00 25.42 466 TRP A O 1
ATOM 3618 N N . ASP A 1 467 ? 74.711 26.449 2.641 1.00 26.78 467 ASP A N 1
ATOM 3619 C CA . ASP A 1 467 ? 74.291 25.317 1.761 1.00 26.78 467 ASP A CA 1
ATOM 3620 C C . ASP A 1 467 ? 73.968 23.871 2.271 1.00 26.78 467 ASP A C 1
ATOM 3622 O O . ASP A 1 467 ? 74.347 23.469 3.361 1.00 26.78 467 ASP A O 1
ATOM 3626 N N . MET A 1 468 ? 73.267 22.993 1.511 1.00 24.48 468 MET A N 1
ATOM 3627 C CA . MET A 1 468 ? 73.179 22.927 0.032 1.00 24.48 468 MET A CA 1
ATOM 3628 C C . MET A 1 468 ? 71.866 22.375 -0.601 1.00 24.48 468 MET A C 1
ATOM 3630 O O . MET A 1 468 ? 71.439 21.261 -0.327 1.00 24.48 468 MET A O 1
ATOM 3634 N N . HIS A 1 469 ? 71.346 23.157 -1.559 1.00 26.05 469 HIS A N 1
ATOM 3635 C CA . HIS A 1 469 ? 70.590 22.855 -2.806 1.00 26.05 469 HIS A CA 1
ATOM 3636 C C . HIS A 1 469 ? 69.288 22.012 -2.930 1.00 26.05 469 HIS A C 1
ATOM 3638 O O . HIS A 1 469 ? 69.006 21.030 -2.258 1.00 26.05 469 HIS A O 1
ATOM 3644 N N . VAL A 1 470 ? 68.534 22.423 -3.967 1.00 28.03 470 VAL A N 1
ATOM 3645 C CA . VAL A 1 470 ? 67.274 21.905 -4.547 1.00 28.03 470 VAL A CA 1
ATOM 3646 C C . VAL A 1 470 ? 67.486 21.685 -6.059 1.00 28.03 470 VAL A C 1
ATOM 3648 O O . VAL A 1 470 ? 68.211 22.488 -6.650 1.00 28.03 470 VAL A O 1
ATOM 3651 N N . ARG A 1 471 ? 66.820 20.709 -6.721 1.00 24.50 471 ARG A N 1
ATOM 3652 C CA . ARG A 1 471 ? 66.517 20.743 -8.185 1.00 24.50 471 ARG A CA 1
ATOM 3653 C C . ARG A 1 471 ? 65.491 19.694 -8.680 1.00 24.50 471 ARG A C 1
ATOM 3655 O O . ARG A 1 471 ? 65.048 18.843 -7.921 1.00 24.50 471 ARG A O 1
ATOM 3662 N N . ILE A 1 472 ? 65.089 19.859 -9.949 1.00 28.55 472 ILE A N 1
ATOM 3663 C CA . ILE A 1 472 ? 63.896 19.405 -10.726 1.00 28.55 472 ILE A CA 1
ATOM 3664 C C . ILE A 1 472 ? 64.312 19.496 -12.242 1.00 28.55 472 ILE A C 1
ATOM 3666 O O . ILE A 1 472 ? 65.284 20.234 -12.456 1.00 28.55 472 ILE A O 1
ATOM 3670 N N . PRO A 1 473 ? 63.696 18.882 -13.310 1.00 40.06 473 PRO A N 1
ATOM 3671 C CA . PRO A 1 473 ? 62.372 18.216 -13.447 1.00 40.06 473 PRO A CA 1
ATOM 3672 C C . PRO A 1 473 ? 62.252 16.691 -13.879 1.00 40.06 473 PRO A C 1
ATOM 3674 O O . PRO A 1 473 ? 62.148 15.900 -12.947 1.00 40.06 473 PRO A O 1
ATOM 3677 N N . PRO A 1 474 ? 62.077 16.212 -15.160 1.00 47.88 474 PRO A N 1
ATOM 3678 C CA . PRO A 1 474 ? 60.958 15.274 -15.479 1.00 47.88 474 PRO A CA 1
ATOM 3679 C C . PRO A 1 474 ? 61.171 14.074 -16.475 1.00 47.88 474 PRO A C 1
ATOM 3681 O O . PRO A 1 474 ? 62.184 13.973 -17.155 1.00 47.88 474 PRO A O 1
ATOM 3684 N N . LEU A 1 475 ? 60.065 13.327 -16.714 1.00 25.05 475 LEU A N 1
ATOM 3685 C CA . LEU A 1 475 ? 59.584 12.725 -18.000 1.00 25.05 475 LEU A CA 1
ATOM 3686 C C . LEU A 1 475 ? 60.066 11.335 -18.538 1.00 25.05 475 LEU A C 1
ATOM 3688 O O . LEU A 1 475 ? 61.227 10.971 -18.446 1.00 25.05 475 LEU A O 1
ATOM 3692 N N . ARG A 1 476 ? 59.124 10.684 -19.274 1.00 25.58 476 ARG A N 1
ATOM 3693 C CA . ARG A 1 476 ? 59.201 9.607 -20.322 1.00 25.58 476 ARG A CA 1
ATOM 3694 C C . ARG A 1 476 ? 59.168 8.085 -19.979 1.00 25.58 476 ARG A C 1
ATOM 3696 O O . ARG A 1 476 ? 60.169 7.510 -19.597 1.00 25.58 476 ARG A O 1
ATOM 3703 N N . LEU A 1 477 ? 58.029 7.461 -20.360 1.00 25.86 477 LEU A N 1
ATOM 3704 C CA . LEU A 1 477 ? 57.814 6.374 -21.369 1.00 25.86 477 LEU A CA 1
ATOM 3705 C C . LEU A 1 477 ? 58.518 4.981 -21.307 1.00 25.86 477 LEU A C 1
ATOM 3707 O O . LEU A 1 477 ? 59.664 4.871 -20.908 1.00 25.86 477 LEU A O 1
ATOM 3711 N N . LEU A 1 478 ? 57.833 3.969 -21.902 1.00 26.86 478 LEU A N 1
ATOM 3712 C CA . LEU A 1 478 ? 58.216 2.542 -22.145 1.00 26.86 478 LEU A CA 1
ATOM 3713 C C . LEU A 1 478 ? 58.158 1.606 -20.898 1.00 26.86 478 LEU A C 1
ATOM 3715 O O . LEU A 1 478 ? 58.380 2.078 -19.794 1.00 26.86 478 LEU A O 1
ATOM 3719 N N . ALA A 1 479 ? 57.857 0.287 -20.952 1.00 23.69 479 ALA A N 1
ATOM 3720 C CA . ALA A 1 479 ? 57.226 -0.601 -21.963 1.00 23.69 479 ALA A CA 1
ATOM 3721 C C . ALA A 1 479 ? 56.648 -1.919 -21.320 1.00 23.69 479 ALA A C 1
ATOM 3723 O O . ALA A 1 479 ? 56.600 -2.046 -20.101 1.00 23.69 479 ALA A O 1
ATOM 3724 N N . ARG A 1 480 ? 56.159 -2.873 -22.148 1.00 24.50 480 ARG A N 1
ATOM 3725 C CA . ARG A 1 480 ? 55.646 -4.255 -21.838 1.00 24.50 480 ARG A CA 1
ATOM 3726 C C . ARG A 1 480 ? 56.794 -5.256 -21.492 1.00 24.50 480 ARG A C 1
ATOM 3728 O O . ARG A 1 480 ? 57.928 -4.799 -21.606 1.00 24.50 480 ARG A O 1
ATOM 3735 N N . PRO A 1 481 ? 56.606 -6.586 -21.199 1.00 33.03 481 PRO A N 1
ATOM 3736 C CA . PRO A 1 481 ? 55.429 -7.510 -21.137 1.00 33.03 481 PRO A CA 1
ATOM 3737 C C . PRO A 1 481 ? 55.271 -8.200 -19.740 1.00 33.03 481 PRO A C 1
ATOM 3739 O O . PRO A 1 481 ? 55.890 -7.737 -18.795 1.00 33.03 481 PRO A O 1
ATOM 3742 N N . CYS A 1 482 ? 54.437 -9.209 -19.402 1.00 22.44 482 CYS A N 1
ATOM 3743 C CA . CYS A 1 482 ? 53.510 -10.180 -20.040 1.00 22.44 482 CYS A CA 1
ATOM 3744 C C . CYS A 1 482 ? 53.991 -11.658 -20.246 1.00 22.44 482 CYS A C 1
ATOM 3746 O O . CYS A 1 482 ? 54.732 -11.935 -21.179 1.00 22.44 482 CYS A O 1
ATOM 3748 N N . GLN A 1 483 ? 53.393 -12.584 -19.461 1.00 26.47 483 GLN A N 1
ATOM 3749 C CA . GLN A 1 483 ? 53.117 -14.032 -19.709 1.00 26.47 483 GLN A CA 1
ATOM 3750 C C . GLN A 1 483 ? 54.207 -15.147 -19.629 1.00 26.47 483 GLN A C 1
ATOM 3752 O O . GLN A 1 483 ? 55.402 -14.896 -19.684 1.00 26.47 483 GLN A O 1
ATOM 3757 N N . ILE A 1 484 ? 53.691 -16.402 -19.570 1.00 23.95 484 ILE A N 1
ATOM 3758 C CA . ILE A 1 484 ? 54.328 -17.746 -19.725 1.00 23.95 484 ILE A CA 1
ATOM 3759 C C . ILE A 1 484 ? 55.136 -18.271 -18.501 1.00 23.95 484 ILE A C 1
ATOM 3761 O O . ILE A 1 484 ? 55.821 -17.495 -17.853 1.00 23.95 484 ILE A O 1
ATOM 3765 N N . SER A 1 485 ? 55.211 -19.577 -18.164 1.00 24.31 485 SER A N 1
ATOM 3766 C CA . SER A 1 485 ? 54.214 -20.663 -17.914 1.00 24.31 485 SER A CA 1
ATOM 3767 C C . SER A 1 485 ? 54.918 -22.034 -17.756 1.00 24.31 485 SER A C 1
ATOM 3769 O O . SER A 1 485 ? 55.718 -22.394 -18.610 1.00 24.31 485 SER A O 1
ATOM 3771 N N . ALA A 1 486 ? 54.541 -22.844 -16.753 1.00 25.75 486 ALA A N 1
ATOM 3772 C CA . ALA A 1 486 ? 54.780 -24.303 -16.672 1.00 25.75 486 ALA A CA 1
ATOM 3773 C C . ALA A 1 486 ? 53.687 -24.946 -15.763 1.00 25.75 486 ALA A C 1
ATOM 3775 O O . ALA A 1 486 ? 53.268 -24.283 -14.820 1.00 25.75 486 ALA A O 1
ATOM 3776 N N . VAL A 1 487 ? 53.041 -26.113 -15.982 1.00 26.47 487 VAL A N 1
ATOM 3777 C CA . VAL A 1 487 ? 53.406 -27.433 -16.578 1.00 26.47 487 VAL A CA 1
ATOM 3778 C C . VAL A 1 487 ? 54.197 -28.295 -15.559 1.00 26.47 487 VAL A C 1
ATOM 3780 O O . VAL A 1 487 ? 55.245 -27.847 -15.126 1.00 26.47 487 VAL A O 1
ATOM 3783 N N . HIS A 1 488 ? 53.780 -29.499 -15.100 1.00 24.47 488 HIS A N 1
ATOM 3784 C CA . HIS A 1 488 ? 52.645 -30.385 -15.468 1.00 24.47 488 HIS A CA 1
ATOM 3785 C C . HIS A 1 488 ? 52.246 -31.429 -14.363 1.00 24.47 488 HIS A C 1
ATOM 3787 O O . HIS A 1 488 ? 53.082 -31.819 -13.565 1.00 24.47 488 HIS A O 1
ATOM 3793 N N . ARG A 1 489 ? 50.997 -31.946 -14.434 1.00 26.09 489 ARG A N 1
ATOM 3794 C CA . ARG A 1 489 ? 50.466 -33.319 -14.118 1.00 26.09 489 ARG A CA 1
ATOM 3795 C C . ARG A 1 489 ? 50.615 -34.078 -12.750 1.00 26.09 489 ARG A C 1
ATOM 3797 O O . ARG A 1 489 ? 51.696 -34.361 -12.265 1.00 26.09 489 ARG A O 1
ATOM 3804 N N . SER A 1 490 ? 49.448 -34.605 -12.316 1.00 23.72 490 SER A N 1
ATOM 3805 C CA . SER A 1 490 ? 49.103 -35.966 -11.785 1.00 23.72 490 SER A CA 1
ATOM 3806 C C . SER A 1 490 ? 49.609 -36.561 -10.440 1.00 23.72 490 SER A C 1
ATOM 3808 O O . SER A 1 490 ? 50.648 -37.205 -10.391 1.00 23.72 490 SER A O 1
ATOM 3810 N N . ILE A 1 491 ? 48.728 -36.530 -9.419 1.00 31.89 491 ILE A N 1
ATOM 3811 C CA . ILE A 1 491 ? 47.983 -37.674 -8.793 1.00 31.89 491 ILE A CA 1
ATOM 3812 C C . ILE A 1 491 ? 48.718 -39.036 -8.628 1.00 31.89 491 ILE A C 1
ATOM 3814 O O . ILE A 1 491 ? 49.005 -39.680 -9.636 1.00 31.89 491 ILE A O 1
ATOM 3818 N N . PRO A 1 492 ? 48.851 -39.569 -7.385 1.00 35.59 492 PRO A N 1
ATOM 3819 C CA . PRO A 1 492 ? 48.063 -40.759 -6.965 1.00 35.59 492 PRO A CA 1
ATOM 3820 C C . PRO A 1 492 ? 47.553 -40.765 -5.488 1.00 35.59 492 PRO A C 1
ATOM 3822 O O . PRO A 1 492 ? 47.675 -39.781 -4.766 1.00 35.59 492 PRO A O 1
ATOM 3825 N N . LYS A 1 493 ? 46.905 -41.869 -5.059 1.00 28.03 493 LYS A N 1
ATOM 3826 C CA . LYS A 1 493 ? 46.276 -42.121 -3.728 1.00 28.03 493 LYS A CA 1
ATOM 3827 C C . LYS A 1 493 ? 47.106 -43.128 -2.894 1.00 28.03 493 LYS A C 1
ATOM 3829 O O . LYS A 1 493 ? 47.687 -43.989 -3.542 1.00 28.03 493 LYS A O 1
ATOM 3834 N N . PHE A 1 494 ? 47.009 -43.156 -1.543 1.00 25.62 494 PHE A N 1
ATOM 3835 C CA . PHE A 1 494 ? 46.539 -44.325 -0.726 1.00 25.62 494 PHE A CA 1
ATOM 3836 C C . PHE A 1 494 ? 46.583 -44.157 0.835 1.00 25.62 494 PHE A C 1
ATOM 3838 O O . PHE A 1 494 ? 47.354 -43.377 1.373 1.00 25.62 494 PHE A O 1
ATOM 3845 N N . SER A 1 495 ? 45.695 -44.906 1.518 1.00 23.66 495 SER A N 1
ATOM 3846 C CA . SER A 1 495 ? 45.686 -45.526 2.883 1.00 23.66 495 SER A CA 1
ATOM 3847 C C . SER A 1 495 ? 46.399 -44.998 4.175 1.00 23.66 495 SER A C 1
ATOM 3849 O O . SER A 1 495 ? 47.611 -45.080 4.309 1.00 23.66 495 SER A O 1
ATOM 3851 N N . SER A 1 496 ? 45.569 -44.798 5.226 1.00 26.12 496 SER A N 1
ATOM 3852 C CA . SER A 1 496 ? 45.503 -45.540 6.533 1.00 26.12 496 SER A CA 1
ATOM 3853 C C . SER A 1 496 ? 46.376 -45.282 7.803 1.00 26.12 496 SER A C 1
ATOM 3855 O O . SER A 1 496 ? 47.581 -45.479 7.784 1.00 26.12 496 SER A O 1
ATOM 3857 N N . ARG A 1 497 ? 45.644 -45.197 8.946 1.00 26.42 497 ARG A N 1
ATOM 3858 C CA . ARG A 1 497 ? 45.828 -45.825 10.301 1.00 26.42 497 ARG A CA 1
ATOM 3859 C C . ARG A 1 497 ? 46.781 -45.263 11.399 1.00 26.42 497 ARG A C 1
ATOM 3861 O O . ARG A 1 497 ? 47.986 -45.189 11.222 1.00 26.42 497 ARG A O 1
ATOM 3868 N N . SER A 1 498 ? 46.210 -45.213 12.625 1.00 25.39 498 SER A N 1
ATOM 3869 C CA . SER A 1 498 ? 46.820 -45.358 13.986 1.00 25.39 498 SER A CA 1
ATOM 3870 C C . SER A 1 498 ? 47.724 -44.215 14.526 1.00 25.39 498 SER A C 1
ATOM 3872 O O . SER A 1 498 ? 48.187 -43.410 13.735 1.00 25.39 498 SER A O 1
ATOM 3874 N N . ALA A 1 499 ? 47.953 -44.026 15.845 1.00 24.12 499 ALA A N 1
ATOM 3875 C CA . ALA A 1 499 ? 47.669 -44.860 17.038 1.00 24.12 499 ALA A CA 1
ATOM 3876 C C . ALA A 1 499 ? 47.301 -44.064 18.339 1.00 24.12 499 ALA A C 1
ATOM 3878 O O . ALA A 1 499 ? 47.189 -42.843 18.321 1.00 24.12 499 ALA A O 1
ATOM 3879 N N . PHE A 1 500 ? 47.096 -44.802 19.446 1.00 27.02 500 PHE A N 1
ATOM 3880 C CA . PHE A 1 500 ? 46.776 -44.413 20.852 1.00 27.02 500 PHE A CA 1
ATOM 3881 C C . PHE A 1 500 ? 48.064 -44.211 21.716 1.00 27.02 500 PHE A C 1
ATOM 3883 O O . PHE A 1 500 ? 49.131 -44.296 21.102 1.00 27.02 500 PHE A O 1
ATOM 3890 N N . PRO A 1 501 ? 48.075 -43.982 23.070 1.00 50.91 501 PRO A N 1
ATOM 3891 C CA . PRO A 1 501 ? 47.069 -44.143 24.161 1.00 50.91 501 PRO A CA 1
ATOM 3892 C C . PRO A 1 501 ? 46.669 -42.786 24.824 1.00 50.91 501 PRO A C 1
ATOM 3894 O O . PRO A 1 501 ? 46.746 -41.785 24.124 1.00 50.91 501 PRO A O 1
ATOM 3897 N N . ASN A 1 502 ? 46.170 -42.592 26.065 1.00 30.47 502 ASN A N 1
ATOM 3898 C CA . ASN A 1 502 ? 45.941 -43.378 27.313 1.00 30.47 502 ASN A CA 1
ATOM 3899 C C . ASN A 1 502 ? 44.825 -42.649 28.162 1.00 30.47 502 ASN A C 1
ATOM 3901 O O . ASN A 1 502 ? 44.221 -41.741 27.600 1.00 30.47 502 ASN A O 1
ATOM 3905 N N . LEU A 1 503 ? 44.434 -42.861 29.442 1.00 25.92 503 LEU A N 1
ATOM 3906 C CA . LEU A 1 503 ? 44.748 -43.754 30.590 1.00 25.92 503 LEU A CA 1
ATOM 3907 C C . LEU A 1 503 ? 43.570 -43.707 31.624 1.00 25.92 503 LEU A C 1
ATOM 3909 O O . LEU A 1 503 ? 43.119 -42.606 31.900 1.00 25.92 503 LEU A O 1
ATOM 3913 N N . GLN A 1 504 ? 43.175 -44.842 32.251 1.00 28.22 504 GLN A N 1
ATOM 3914 C CA . GLN A 1 504 ? 42.367 -45.020 33.511 1.00 28.22 504 GLN A CA 1
ATOM 3915 C C . GLN A 1 504 ? 40.982 -44.315 33.680 1.00 28.22 504 GLN A C 1
ATOM 3917 O O . GLN A 1 504 ? 40.808 -43.174 33.288 1.00 28.22 504 GLN A O 1
ATOM 3922 N N . ALA A 1 505 ? 39.947 -44.846 34.366 1.00 29.62 505 ALA A N 1
ATOM 3923 C CA . ALA A 1 505 ? 39.502 -46.178 34.862 1.00 29.62 505 ALA A CA 1
ATOM 3924 C C . ALA A 1 505 ? 38.027 -46.000 35.403 1.00 29.62 505 ALA A C 1
ATOM 3926 O O . ALA A 1 505 ? 37.474 -44.930 35.175 1.00 29.62 505 ALA A O 1
ATOM 3927 N N . ARG A 1 506 ? 37.272 -46.878 36.108 1.00 29.56 506 ARG A N 1
ATOM 3928 C CA . ARG A 1 506 ? 37.352 -48.277 36.618 1.00 29.56 506 ARG A CA 1
ATOM 3929 C C . ARG A 1 506 ? 35.913 -48.767 37.001 1.00 29.56 506 ARG A C 1
ATOM 3931 O O . ARG A 1 506 ? 35.052 -47.922 37.188 1.00 29.56 506 ARG A O 1
ATOM 3938 N N . LEU A 1 507 ? 35.726 -50.079 37.255 1.00 26.81 507 LEU A N 1
ATOM 3939 C CA . LEU A 1 507 ? 34.595 -50.767 37.961 1.00 26.81 507 LEU A CA 1
ATOM 3940 C C . LEU A 1 507 ? 33.211 -50.788 37.236 1.00 26.81 507 LEU A C 1
ATOM 3942 O O . LEU A 1 507 ? 32.699 -49.734 36.892 1.00 26.81 507 LEU A O 1
ATOM 3946 N N . THR A 1 508 ? 32.589 -51.909 36.808 1.00 29.30 508 THR A N 1
ATOM 3947 C CA . THR A 1 508 ? 32.133 -53.194 37.444 1.00 29.30 508 THR A CA 1
ATOM 3948 C C . THR A 1 508 ? 30.891 -53.041 38.353 1.00 29.30 508 THR A C 1
ATOM 3950 O O . THR A 1 508 ? 30.838 -52.074 39.097 1.00 29.30 508 THR A O 1
ATOM 3953 N N . GLN A 1 509 ? 29.881 -53.936 38.389 1.00 27.84 509 GLN A N 1
ATOM 3954 C CA . GLN A 1 509 ? 29.787 -55.355 37.957 1.00 27.84 509 GLN A CA 1
ATOM 3955 C C . GLN A 1 509 ? 28.314 -55.810 37.682 1.00 27.84 509 GLN A C 1
ATOM 3957 O O . GLN A 1 509 ? 27.383 -55.053 37.937 1.00 27.84 509 GLN A O 1
ATOM 3962 N N . ASN A 1 510 ? 28.099 -57.042 37.181 1.00 27.08 510 ASN A N 1
ATOM 3963 C CA . ASN A 1 510 ? 26.775 -57.717 37.047 1.00 27.08 510 ASN A CA 1
ATOM 3964 C C . ASN A 1 510 ? 26.350 -58.386 38.404 1.00 27.08 510 ASN A C 1
ATOM 3966 O O . ASN A 1 510 ? 27.119 -58.279 39.351 1.00 27.08 510 ASN A O 1
ATOM 3970 N N . LEU A 1 511 ? 25.235 -59.122 38.629 1.00 26.95 511 LEU A N 1
ATOM 3971 C CA . LEU A 1 511 ? 24.327 -59.909 37.758 1.00 26.95 511 LEU A CA 1
ATOM 3972 C C . LEU A 1 511 ? 23.063 -60.408 38.535 1.00 26.95 511 LEU A C 1
ATOM 3974 O O . LEU A 1 511 ? 23.238 -60.973 39.608 1.00 26.95 511 LEU A O 1
ATOM 3978 N N . ALA A 1 512 ? 21.835 -60.307 37.986 1.00 24.48 512 ALA A N 1
ATOM 3979 C CA . ALA A 1 512 ? 20.648 -61.163 38.285 1.00 24.48 512 ALA A CA 1
ATOM 3980 C C . ALA A 1 512 ? 19.495 -60.827 37.289 1.00 24.48 512 ALA A C 1
ATOM 3982 O O . ALA A 1 512 ? 19.118 -59.666 37.210 1.00 24.48 512 ALA A O 1
ATOM 3983 N N . HIS A 1 513 ? 19.014 -61.648 36.340 1.00 27.39 513 HIS A N 1
ATOM 3984 C CA . HIS A 1 513 ? 18.384 -62.992 36.319 1.00 27.39 513 HIS A CA 1
ATOM 3985 C C . HIS A 1 513 ? 16.849 -62.994 36.039 1.00 27.39 513 HIS A C 1
ATOM 3987 O O . HIS A 1 513 ? 16.052 -63.182 36.946 1.00 27.39 513 HIS A O 1
ATOM 3993 N N . GLN A 1 514 ? 16.492 -62.916 34.737 1.00 23.33 514 GLN A N 1
ATOM 3994 C CA . GLN A 1 514 ? 15.272 -63.456 34.068 1.00 23.33 514 GLN A CA 1
ATOM 3995 C C . GLN A 1 514 ? 13.855 -62.944 34.474 1.00 23.33 514 GLN A C 1
ATOM 3997 O O . GLN A 1 514 ? 13.713 -62.297 35.506 1.00 23.33 514 GLN A O 1
ATOM 4002 N N . PRO A 1 515 ? 12.770 -63.241 33.701 1.00 35.22 515 PRO A N 1
ATOM 4003 C CA . PRO A 1 515 ? 12.660 -63.791 32.336 1.00 35.22 515 PRO A CA 1
ATOM 4004 C C . PRO A 1 515 ? 12.041 -62.767 31.334 1.00 35.22 515 PRO A C 1
ATOM 4006 O O . PRO A 1 515 ? 12.322 -61.577 31.429 1.00 35.22 515 PRO A O 1
ATOM 4009 N N . ALA A 1 516 ? 11.283 -63.201 30.310 1.00 26.31 516 ALA A N 1
ATOM 4010 C CA . ALA A 1 516 ? 11.010 -62.418 29.089 1.00 26.31 516 ALA A CA 1
ATOM 4011 C C . ALA A 1 516 ? 9.528 -62.314 28.642 1.00 26.31 516 ALA A C 1
ATOM 4013 O O . ALA A 1 516 ? 8.686 -63.110 29.040 1.00 26.31 516 ALA A O 1
ATOM 4014 N N . LYS A 1 517 ? 9.298 -61.401 27.675 1.00 35.38 517 LYS A N 1
ATOM 4015 C CA . LYS A 1 517 ? 8.102 -61.178 26.820 1.00 35.38 517 LYS A CA 1
ATOM 4016 C C . LYS A 1 517 ? 6.837 -60.586 27.470 1.00 35.38 517 LYS A C 1
ATOM 4018 O O . LYS A 1 517 ? 6.046 -61.302 28.060 1.00 35.38 517 LYS A O 1
ATOM 4023 N N . HIS A 1 518 ? 6.513 -59.350 27.078 1.00 25.00 518 HIS A N 1
ATOM 4024 C CA . HIS A 1 518 ? 5.194 -59.014 26.513 1.00 25.00 518 HIS A CA 1
ATOM 4025 C C . HIS A 1 518 ? 5.316 -57.832 25.527 1.00 25.00 518 HIS A C 1
ATOM 4027 O O . HIS A 1 518 ? 6.274 -57.064 25.593 1.00 25.00 518 HIS A O 1
ATOM 4033 N N . ARG A 1 519 ? 4.382 -57.703 24.571 1.00 35.62 519 ARG A N 1
ATOM 4034 C CA . ARG A 1 519 ? 4.313 -56.551 23.645 1.00 35.62 519 ARG A CA 1
ATOM 4035 C C . ARG A 1 519 ? 3.755 -55.319 24.367 1.00 35.62 519 ARG A C 1
ATOM 4037 O O . ARG A 1 519 ? 2.722 -55.430 25.018 1.00 35.62 519 ARG A O 1
ATOM 4044 N N . SER A 1 520 ? 4.338 -54.145 24.129 1.00 26.02 520 SER A N 1
ATOM 4045 C CA . SER A 1 520 ? 3.735 -52.843 24.443 1.00 26.02 520 SER A CA 1
ATOM 4046 C C . SER A 1 520 ? 3.857 -51.874 23.257 1.00 26.02 520 SER A C 1
ATOM 4048 O O . SER A 1 520 ? 4.699 -52.040 22.374 1.00 26.02 520 SER A O 1
ATOM 4050 N N . VAL A 1 521 ? 2.940 -50.907 23.194 1.00 27.89 521 VAL A N 1
ATOM 4051 C CA . VAL A 1 521 ? 2.800 -49.926 22.101 1.00 27.89 521 VAL A CA 1
ATOM 4052 C C . VAL A 1 521 ? 3.735 -48.731 22.362 1.00 27.89 521 VAL A C 1
ATOM 4054 O O . VAL A 1 521 ? 3.857 -48.330 23.520 1.00 27.89 521 VAL A O 1
ATOM 4057 N N . PRO A 1 522 ? 4.389 -48.133 21.342 1.00 30.00 522 PRO A N 1
ATOM 4058 C CA . PRO A 1 522 ? 5.227 -46.950 21.547 1.00 30.00 522 PRO A CA 1
ATOM 4059 C C . PRO A 1 522 ? 4.420 -45.763 22.114 1.00 30.00 522 PRO A C 1
ATOM 4061 O O . PRO A 1 522 ? 3.259 -45.573 21.734 1.00 30.00 522 PRO A O 1
ATOM 4064 N N . PRO A 1 523 ? 5.010 -44.946 23.008 1.00 29.61 523 PRO A N 1
ATOM 4065 C CA . PRO A 1 523 ? 4.306 -43.847 23.663 1.00 29.61 523 PRO A CA 1
ATOM 4066 C C . PRO A 1 523 ? 3.902 -42.743 22.675 1.00 29.61 523 PRO A C 1
ATOM 4068 O O . PRO A 1 523 ? 4.598 -42.467 21.695 1.00 29.61 523 PRO A O 1
ATOM 4071 N N . LYS A 1 524 ? 2.768 -42.085 22.951 1.00 31.31 524 LYS A N 1
ATOM 4072 C CA . LYS A 1 524 ? 2.277 -40.949 22.155 1.00 31.31 524 LYS A CA 1
ATOM 4073 C C . LYS A 1 524 ? 3.241 -39.760 22.241 1.00 31.31 524 LYS A C 1
ATOM 4075 O O . LYS A 1 524 ? 3.851 -39.514 23.278 1.00 31.31 524 LYS A O 1
ATOM 4080 N N . ALA A 1 525 ? 3.349 -39.014 21.144 1.00 27.89 525 ALA A N 1
ATOM 4081 C CA . ALA A 1 525 ? 4.237 -37.861 21.042 1.00 27.89 525 ALA A CA 1
ATOM 4082 C C . ALA A 1 525 ? 3.819 -36.710 21.976 1.00 27.89 525 ALA A C 1
ATOM 4084 O O . ALA A 1 525 ? 2.640 -36.364 22.056 1.00 27.89 525 ALA A O 1
ATOM 4085 N N . VAL A 1 526 ? 4.812 -36.083 22.613 1.00 29.41 526 VAL A N 1
ATOM 4086 C CA . VAL A 1 526 ? 4.660 -34.838 23.383 1.00 29.41 526 VAL A CA 1
ATOM 4087 C C . VAL A 1 526 ? 4.242 -33.696 22.448 1.00 29.41 526 VAL A C 1
ATOM 4089 O O . VAL A 1 526 ? 4.755 -33.578 21.330 1.00 29.41 526 VAL A O 1
ATOM 4092 N N . ALA A 1 527 ? 3.308 -32.854 22.893 1.00 28.27 527 ALA A N 1
ATOM 4093 C CA . ALA A 1 527 ? 2.796 -31.741 22.101 1.00 28.27 527 ALA A CA 1
ATOM 4094 C C . ALA A 1 527 ? 3.861 -30.648 21.874 1.00 28.27 527 ALA A C 1
ATOM 4096 O O . ALA A 1 527 ? 4.632 -30.306 22.769 1.00 28.27 527 ALA A O 1
ATOM 4097 N N . LYS A 1 528 ? 3.889 -30.064 20.668 1.00 30.33 528 LYS A N 1
ATOM 4098 C CA . LYS A 1 528 ? 4.739 -28.903 20.356 1.00 30.33 528 LYS A CA 1
ATOM 4099 C C . LYS A 1 528 ? 4.027 -27.589 20.689 1.00 30.33 528 LYS A C 1
ATOM 4101 O O . LYS A 1 528 ? 2.821 -27.464 20.486 1.00 30.33 528 LYS A O 1
ATOM 4106 N N . SER A 1 529 ? 4.809 -26.611 21.146 1.00 26.89 529 SER A N 1
ATOM 4107 C CA . SER A 1 529 ? 4.369 -25.237 21.431 1.00 26.89 529 SER A CA 1
ATOM 4108 C C . SER A 1 529 ? 3.800 -24.530 20.178 1.00 26.89 529 SER A C 1
ATOM 4110 O O . SER A 1 529 ? 4.198 -24.893 19.064 1.00 26.89 529 SER A O 1
ATOM 4112 N N . PRO A 1 530 ? 2.893 -23.535 20.304 1.00 34.91 530 PRO A N 1
ATOM 4113 C CA . PRO A 1 530 ? 2.305 -22.841 19.155 1.00 34.91 530 PRO A CA 1
ATOM 4114 C C . PRO A 1 530 ? 3.361 -22.110 18.311 1.00 34.91 530 PRO A C 1
ATOM 4116 O O . PRO A 1 530 ? 4.029 -21.192 18.779 1.00 34.91 530 PRO A O 1
ATOM 4119 N N . ALA A 1 531 ? 3.509 -22.517 17.049 1.00 31.92 531 ALA A N 1
ATOM 4120 C CA . ALA A 1 531 ? 4.518 -21.965 16.149 1.00 31.92 531 ALA A CA 1
ATOM 4121 C C . ALA A 1 531 ? 4.049 -20.673 15.460 1.00 31.92 531 ALA A C 1
ATOM 4123 O O . ALA A 1 531 ? 3.015 -20.672 14.782 1.00 31.92 531 ALA A O 1
ATOM 4124 N N . ASP A 1 532 ? 4.853 -19.612 15.554 1.00 34.38 532 ASP A N 1
ATOM 4125 C CA . ASP A 1 532 ? 4.682 -18.376 14.782 1.00 34.38 532 ASP A CA 1
ATOM 4126 C C . ASP A 1 532 ? 4.734 -18.625 13.254 1.00 34.38 532 ASP A C 1
ATOM 4128 O O . ASP A 1 532 ? 5.253 -19.630 12.763 1.00 34.38 532 ASP A O 1
ATOM 4132 N N . LEU A 1 533 ? 4.196 -17.681 12.480 1.00 38.97 533 LEU A N 1
ATOM 4133 C CA . LEU A 1 533 ? 4.142 -17.682 11.013 1.00 38.97 533 LEU A CA 1
ATOM 4134 C C . LEU A 1 533 ? 5.522 -17.516 10.332 1.00 38.97 533 LEU A C 1
ATOM 4136 O O . LEU A 1 533 ? 5.582 -17.414 9.105 1.00 38.97 533 LEU A O 1
ATOM 4140 N N . GLY A 1 534 ? 6.610 -17.472 11.108 1.00 34.75 534 GLY A N 1
ATOM 4141 C CA . GLY A 1 534 ? 7.997 -17.351 10.652 1.00 34.75 534 GLY A CA 1
ATOM 4142 C C . GLY A 1 534 ? 8.878 -18.591 10.851 1.00 34.75 534 GLY A C 1
ATOM 4143 O O . GLY A 1 534 ? 10.094 -18.460 10.749 1.00 34.75 534 GLY A O 1
ATOM 4144 N N . HIS A 1 535 ? 8.319 -19.768 11.162 1.00 33.38 535 HIS A N 1
ATOM 4145 C CA . HIS A 1 535 ? 9.133 -20.963 11.427 1.00 33.38 535 HIS A CA 1
ATOM 4146 C C . HIS A 1 535 ? 9.976 -21.389 10.208 1.00 33.38 535 HIS A C 1
ATOM 4148 O O . HIS A 1 535 ? 9.494 -21.368 9.071 1.00 33.38 535 HIS A O 1
ATOM 4154 N N . ASP A 1 536 ? 11.222 -21.806 10.457 1.00 33.41 536 ASP A N 1
ATOM 4155 C CA . ASP A 1 536 ? 12.128 -22.341 9.440 1.00 33.41 536 ASP A CA 1
ATOM 4156 C C . ASP A 1 536 ? 11.476 -23.454 8.608 1.00 33.41 536 ASP A C 1
ATOM 4158 O O . ASP A 1 536 ? 10.689 -24.254 9.133 1.00 33.41 536 ASP A O 1
ATOM 4162 N N . PRO A 1 537 ? 11.801 -23.552 7.306 1.00 34.88 537 PRO A N 1
ATOM 4163 C CA . PRO A 1 537 ? 11.234 -24.589 6.471 1.00 34.88 537 PRO A CA 1
ATOM 4164 C C . PRO A 1 537 ? 11.638 -25.963 7.006 1.00 34.88 537 PRO A C 1
ATOM 4166 O O . PRO A 1 537 ? 12.819 -26.313 7.037 1.00 34.88 537 PRO A O 1
ATOM 4169 N N . VAL A 1 538 ? 10.635 -26.797 7.299 1.00 37.50 538 VAL A N 1
ATOM 4170 C CA . VAL A 1 538 ? 10.788 -28.250 7.161 1.00 37.50 538 VAL A CA 1
ATOM 4171 C C . VAL A 1 538 ? 11.449 -28.470 5.801 1.00 37.50 538 VAL A C 1
ATOM 4173 O O . VAL A 1 538 ? 10.910 -28.016 4.790 1.00 37.50 538 VAL A O 1
ATOM 4176 N N . HIS A 1 539 ? 12.640 -29.074 5.787 1.00 39.78 539 HIS A N 1
ATOM 4177 C CA . HIS A 1 539 ? 13.508 -29.141 4.609 1.00 39.78 539 HIS A CA 1
ATOM 4178 C C . HIS A 1 539 ? 12.951 -30.101 3.541 1.00 39.78 539 HIS A C 1
ATOM 4180 O O . HIS A 1 539 ? 13.479 -31.184 3.301 1.00 39.78 539 HIS A O 1
ATOM 4186 N N . LEU A 1 540 ? 11.872 -29.669 2.885 1.00 56.38 540 LEU A N 1
ATOM 4187 C CA . LEU A 1 540 ? 11.288 -30.289 1.703 1.00 56.38 540 LEU A CA 1
ATOM 4188 C C . LEU A 1 540 ? 12.370 -30.451 0.640 1.00 56.38 540 LEU A C 1
ATOM 4190 O O . LEU A 1 540 ? 13.139 -29.522 0.360 1.00 56.38 540 LEU A O 1
ATOM 4194 N N . THR A 1 541 ? 12.420 -31.622 0.012 1.00 65.94 541 THR A N 1
ATOM 4195 C CA . THR A 1 541 ? 13.367 -31.854 -1.075 1.00 65.94 541 THR A CA 1
ATOM 4196 C C . THR A 1 541 ? 13.077 -30.889 -2.229 1.00 65.94 541 THR A C 1
ATOM 4198 O O . THR A 1 541 ? 11.936 -30.484 -2.476 1.00 65.94 541 THR A O 1
ATOM 4201 N N . GLN A 1 542 ? 14.104 -30.524 -3.003 1.00 66.31 542 GLN A N 1
ATOM 4202 C CA . GLN A 1 542 ? 13.922 -29.601 -4.135 1.00 66.31 542 GLN A CA 1
ATOM 4203 C C . GLN A 1 542 ? 12.961 -30.139 -5.212 1.00 66.31 542 GLN A C 1
ATOM 4205 O O . GLN A 1 542 ? 12.493 -29.371 -6.053 1.00 66.31 542 GLN A O 1
ATOM 4210 N N . SER A 1 543 ? 12.702 -31.446 -5.216 1.00 66.25 543 SER A N 1
ATOM 4211 C CA . SER A 1 543 ? 11.673 -32.147 -5.988 1.00 66.25 543 SER A CA 1
ATOM 4212 C C . SER A 1 543 ? 10.263 -31.881 -5.457 1.00 66.25 543 SER A C 1
ATOM 4214 O O . SER A 1 543 ? 9.380 -31.512 -6.230 1.00 66.25 543 SER A O 1
ATOM 4216 N N . GLU A 1 544 ? 10.047 -32.012 -4.147 1.00 74.50 544 GLU A N 1
ATOM 4217 C CA . GLU A 1 544 ? 8.743 -31.773 -3.516 1.00 74.50 544 GLU A CA 1
ATOM 4218 C C . GLU A 1 544 ? 8.332 -30.307 -3.616 1.00 74.50 544 GLU A C 1
ATOM 4220 O O . GLU A 1 544 ? 7.195 -30.021 -3.996 1.00 74.50 544 GLU A O 1
ATOM 4225 N N . GLN A 1 545 ? 9.264 -29.375 -3.378 1.00 73.75 545 GLN A N 1
ATOM 4226 C CA . GLN A 1 545 ? 8.975 -27.952 -3.556 1.00 73.75 545 GLN A CA 1
ATOM 4227 C C . GLN A 1 545 ? 8.615 -27.640 -5.014 1.00 73.75 545 GLN A C 1
ATOM 4229 O O . GLN A 1 545 ? 7.594 -27.012 -5.261 1.00 73.75 545 GLN A O 1
ATOM 4234 N N . ARG A 1 546 ? 9.364 -28.163 -6.001 1.00 75.00 546 ARG A N 1
ATOM 4235 C CA . ARG A 1 546 ? 9.021 -27.996 -7.429 1.00 75.00 546 ARG A CA 1
ATOM 4236 C C . ARG A 1 546 ? 7.638 -28.560 -7.779 1.00 75.00 546 ARG A C 1
ATOM 4238 O O . ARG A 1 546 ? 6.923 -27.957 -8.577 1.00 75.00 546 ARG A O 1
ATOM 4245 N N . ARG A 1 547 ? 7.236 -29.683 -7.173 1.00 78.25 547 ARG A N 1
ATOM 4246 C CA . ARG A 1 547 ? 5.891 -30.261 -7.332 1.00 78.25 547 ARG A CA 1
ATOM 4247 C C . ARG A 1 547 ? 4.804 -29.351 -6.743 1.00 78.25 547 ARG A C 1
ATOM 4249 O O . ARG A 1 547 ? 3.779 -29.168 -7.399 1.00 78.25 547 ARG A O 1
ATOM 4256 N N . LYS A 1 548 ? 5.025 -28.755 -5.565 1.00 76.69 548 LYS A N 1
ATOM 4257 C CA . LYS A 1 548 ? 4.123 -27.746 -4.974 1.00 76.69 548 LYS A CA 1
ATOM 4258 C C . LYS A 1 548 ? 4.036 -26.485 -5.835 1.00 76.69 548 LYS A C 1
ATOM 4260 O O . LYS A 1 548 ? 2.934 -26.080 -6.197 1.00 76.69 548 LYS A O 1
ATOM 4265 N N . ASP A 1 549 ? 5.183 -25.922 -6.222 1.00 81.00 549 ASP A N 1
ATOM 4266 C CA . ASP A 1 549 ? 5.285 -24.734 -7.077 1.00 81.00 549 ASP A CA 1
ATOM 4267 C C . ASP A 1 549 ? 4.420 -24.904 -8.346 1.00 81.00 549 ASP A C 1
ATOM 4269 O O . ASP A 1 549 ? 3.622 -24.033 -8.698 1.00 81.00 549 ASP A O 1
ATOM 4273 N N . TRP A 1 550 ? 4.521 -26.068 -9.002 1.00 81.81 550 TRP A N 1
ATOM 4274 C CA . TRP A 1 550 ? 3.753 -26.395 -10.206 1.00 81.81 550 TRP A CA 1
ATOM 4275 C C . TRP A 1 550 ? 2.247 -26.565 -9.951 1.00 81.81 550 TRP A C 1
ATOM 4277 O O . TRP A 1 550 ? 1.431 -26.108 -10.752 1.00 81.81 550 TRP A O 1
ATOM 4287 N N . GLN A 1 551 ? 1.851 -27.168 -8.824 1.00 82.62 551 GLN A N 1
ATOM 4288 C CA . GLN A 1 551 ? 0.439 -27.256 -8.430 1.00 82.62 551 GLN A CA 1
ATOM 4289 C C . GLN A 1 551 ? -0.180 -25.869 -8.199 1.00 82.62 551 GLN A C 1
ATOM 4291 O O . GLN A 1 551 ? -1.328 -25.645 -8.588 1.00 82.62 551 GLN A O 1
ATOM 4296 N N . ILE A 1 552 ? 0.579 -24.926 -7.630 1.00 83.00 552 ILE A N 1
ATOM 4297 C CA . ILE A 1 552 ? 0.129 -23.539 -7.459 1.00 83.00 552 ILE A CA 1
ATOM 4298 C C . ILE A 1 552 ? -0.028 -22.858 -8.827 1.00 83.00 552 ILE A C 1
ATOM 4300 O O . ILE A 1 552 ? -1.091 -22.305 -9.109 1.00 83.00 552 ILE A O 1
ATOM 4304 N N . VAL A 1 553 ? 0.966 -22.964 -9.718 1.00 81.88 553 VAL A N 1
ATOM 4305 C CA . VAL A 1 553 ? 0.880 -22.416 -11.088 1.00 81.88 553 VAL A CA 1
ATOM 4306 C C . VAL A 1 553 ? -0.322 -22.987 -11.854 1.00 81.88 553 VAL A C 1
ATOM 4308 O O . VAL A 1 553 ? -1.040 -22.228 -12.507 1.00 81.88 553 VAL A O 1
ATOM 4311 N N . LYS A 1 554 ? -0.621 -24.288 -11.717 1.00 83.25 554 LYS A N 1
ATOM 4312 C CA . LYS A 1 554 ? -1.814 -24.906 -12.320 1.00 83.25 554 LYS A CA 1
ATOM 4313 C C . LYS A 1 554 ? -3.121 -24.296 -11.788 1.00 83.25 554 LYS A C 1
ATOM 4315 O O . LYS A 1 554 ? -3.977 -23.923 -12.588 1.00 83.25 554 LYS A O 1
ATOM 4320 N N . ARG A 1 555 ? -3.258 -24.120 -10.466 1.00 79.81 555 ARG A N 1
ATOM 4321 C CA . ARG A 1 555 ? -4.431 -23.458 -9.852 1.00 79.81 555 ARG A CA 1
ATOM 4322 C C . ARG A 1 555 ? -4.602 -22.007 -10.320 1.00 79.81 555 ARG A C 1
ATOM 4324 O O . ARG A 1 555 ? -5.730 -21.527 -10.424 1.00 79.81 555 ARG A O 1
ATOM 4331 N N . LEU A 1 556 ? -3.515 -21.298 -10.631 1.00 79.25 556 LEU A N 1
ATOM 4332 C CA . LEU A 1 556 ? -3.599 -19.962 -11.234 1.00 79.25 556 LEU A CA 1
ATOM 4333 C C . LEU A 1 556 ? -4.048 -20.019 -12.698 1.00 79.25 556 LEU A C 1
ATOM 4335 O O . LEU A 1 556 ? -4.923 -19.247 -13.083 1.00 79.25 556 LEU A O 1
ATOM 4339 N N . ALA A 1 557 ? -3.530 -20.957 -13.495 1.00 80.38 557 ALA A N 1
ATOM 4340 C CA . ALA A 1 557 ? -3.954 -21.146 -14.885 1.00 80.38 557 ALA A CA 1
ATOM 4341 C C . ALA A 1 557 ? -5.467 -21.430 -15.001 1.00 80.38 557 ALA A C 1
ATOM 4343 O O . ALA A 1 557 ? -6.135 -20.856 -15.858 1.00 80.38 557 ALA A O 1
ATOM 4344 N N . GLU A 1 558 ? -6.032 -22.218 -14.082 1.00 81.12 558 GLU A N 1
ATOM 4345 C CA . GLU A 1 558 ? -7.478 -22.491 -13.994 1.00 81.12 558 GLU A CA 1
ATOM 4346 C C . GLU A 1 558 ? -8.325 -21.237 -13.671 1.00 81.12 558 GLU A C 1
ATOM 4348 O O . GLU A 1 558 ? -9.497 -21.171 -14.044 1.00 81.12 558 GLU A O 1
ATOM 4353 N N . ASN A 1 559 ? -7.740 -20.215 -13.033 1.00 77.62 559 ASN A N 1
ATOM 4354 C CA . ASN A 1 559 ? -8.384 -18.914 -12.801 1.00 77.62 559 ASN A CA 1
ATOM 4355 C C . ASN A 1 559 ? -8.163 -17.908 -13.950 1.00 77.62 559 ASN A C 1
ATOM 4357 O O . ASN A 1 559 ? -8.979 -17.005 -14.125 1.00 77.62 559 ASN A O 1
ATOM 4361 N N . ILE A 1 560 ? -7.098 -18.064 -14.746 1.00 78.94 560 ILE A N 1
ATOM 4362 C CA . ILE A 1 560 ? -6.850 -17.282 -15.974 1.00 78.94 560 ILE A CA 1
ATOM 4363 C C . ILE A 1 560 ? -7.754 -17.763 -17.115 1.00 78.94 560 ILE A C 1
ATOM 4365 O O . ILE A 1 560 ? -8.273 -16.947 -17.876 1.00 78.94 560 ILE A O 1
ATOM 4369 N N . TRP A 1 561 ? -7.970 -19.077 -17.213 1.00 82.81 561 TRP A N 1
ATOM 4370 C CA . TRP A 1 561 ? -8.836 -19.717 -18.201 1.00 82.81 561 TRP A CA 1
ATOM 4371 C C . TRP A 1 561 ? -10.067 -20.358 -17.531 1.00 82.81 561 TRP A C 1
ATOM 4373 O O . TRP A 1 561 ? -10.194 -21.588 -17.493 1.00 82.81 561 TRP A O 1
ATOM 4383 N N . PRO A 1 562 ? -10.991 -19.548 -16.974 1.00 80.31 562 PRO A N 1
ATOM 4384 C CA . PRO A 1 562 ? -12.168 -20.060 -16.284 1.00 80.31 562 PRO A CA 1
ATOM 4385 C C . PRO A 1 562 ? -13.021 -20.928 -17.218 1.00 80.31 562 PRO A C 1
ATOM 4387 O O . PRO A 1 562 ? -13.154 -20.652 -18.416 1.00 80.31 562 PRO A O 1
ATOM 4390 N N . LYS A 1 563 ? -13.640 -21.978 -16.665 1.00 75.31 563 LYS A N 1
ATOM 4391 C CA . LYS A 1 563 ? -14.481 -22.896 -17.450 1.00 75.31 563 LYS A CA 1
ATOM 4392 C C . LYS A 1 563 ? -15.743 -22.225 -18.016 1.00 75.31 563 LYS A C 1
ATOM 4394 O O . LYS A 1 563 ? -16.119 -22.542 -19.139 1.00 75.31 563 LYS A O 1
ATOM 4399 N N . ASN A 1 564 ? -16.322 -21.265 -17.283 1.00 78.75 564 ASN A N 1
ATOM 4400 C CA . ASN A 1 564 ? -17.678 -20.755 -17.534 1.00 78.75 564 ASN A CA 1
ATOM 4401 C C . ASN A 1 564 ? -17.747 -19.248 -17.898 1.00 78.75 564 ASN A C 1
ATOM 4403 O O . ASN A 1 564 ? -18.844 -18.730 -18.068 1.00 78.75 564 ASN A O 1
ATOM 4407 N N . ASP A 1 565 ? -16.621 -18.526 -18.026 1.00 84.69 565 ASP A N 1
ATOM 4408 C CA . ASP A 1 565 ? -16.603 -17.101 -18.437 1.00 84.69 565 ASP A CA 1
ATOM 4409 C C . ASP A 1 565 ? -15.947 -16.929 -19.820 1.00 84.69 565 ASP A C 1
ATOM 4411 O O . ASP A 1 565 ? -14.738 -16.705 -19.952 1.00 84.69 565 ASP A O 1
ATOM 4415 N N . TRP A 1 566 ? -16.779 -17.005 -20.864 1.00 86.00 566 TRP A N 1
ATOM 4416 C CA . TRP A 1 566 ? -16.391 -16.741 -22.253 1.00 86.00 566 TRP A CA 1
ATOM 4417 C C . TRP A 1 566 ? -15.868 -15.313 -22.478 1.00 86.00 566 TRP A C 1
ATOM 4419 O O . TRP A 1 566 ? -14.969 -15.118 -23.294 1.00 86.00 566 TRP A O 1
ATOM 4429 N N . GLY A 1 567 ? -16.349 -14.323 -21.719 1.00 87.00 567 GLY A N 1
ATOM 4430 C CA . GLY A 1 567 ? -15.886 -12.935 -21.807 1.00 87.00 567 GLY A CA 1
ATOM 4431 C C . GLY A 1 567 ? -14.475 -12.724 -21.246 1.00 87.00 567 GLY A C 1
ATOM 4432 O O . GLY A 1 567 ? -13.765 -11.817 -21.681 1.00 87.00 567 GLY A O 1
ATOM 4433 N N . THR A 1 568 ? -14.033 -13.563 -20.306 1.00 86.69 568 THR A N 1
ATOM 4434 C CA . THR A 1 568 ? -12.624 -13.624 -19.884 1.00 86.69 568 THR A CA 1
ATOM 4435 C C . THR A 1 568 ? -11.780 -14.402 -20.895 1.00 86.69 568 THR A C 1
ATOM 4437 O O . THR A 1 568 ? -10.735 -13.894 -21.298 1.00 86.69 568 THR A O 1
ATOM 4440 N N . ARG A 1 569 ? -12.248 -15.556 -21.398 1.00 88.44 569 ARG A N 1
ATOM 4441 C CA . ARG A 1 569 ? -11.543 -16.323 -22.451 1.00 88.44 569 ARG A CA 1
ATOM 4442 C C . ARG A 1 569 ? -11.264 -15.489 -23.704 1.00 88.44 569 ARG A C 1
ATOM 4444 O O . ARG A 1 569 ? -10.129 -15.454 -24.168 1.00 88.44 569 ARG A O 1
ATOM 4451 N N . GLY A 1 570 ? -12.266 -14.762 -24.207 1.00 90.19 570 GLY A N 1
ATOM 4452 C CA . GLY A 1 570 ? -12.122 -13.887 -25.374 1.00 90.19 570 GLY A CA 1
ATOM 4453 C C . GLY A 1 570 ? -11.076 -12.785 -25.173 1.00 90.19 570 GLY A C 1
ATOM 4454 O O . GLY A 1 570 ? -10.296 -12.510 -26.080 1.00 90.19 570 GLY A O 1
ATOM 4455 N N . ARG A 1 571 ? -10.975 -12.212 -23.963 1.00 90.62 571 ARG A N 1
ATOM 4456 C CA . ARG A 1 571 ? -9.914 -11.244 -23.620 1.00 90.62 571 ARG A CA 1
ATOM 4457 C C . ARG A 1 571 ? -8.529 -11.879 -23.564 1.00 90.62 571 ARG A C 1
ATOM 4459 O O . ARG A 1 571 ? -7.575 -11.244 -23.994 1.00 90.62 571 ARG A O 1
ATOM 4466 N N . VAL A 1 572 ? -8.412 -13.109 -23.062 1.00 89.81 572 VAL A N 1
ATOM 4467 C CA . VAL A 1 572 ? -7.137 -13.843 -23.049 1.00 89.81 572 VAL A CA 1
ATOM 4468 C C . VAL A 1 572 ? -6.679 -14.147 -24.480 1.00 89.81 572 VAL A C 1
ATOM 4470 O O . VAL A 1 572 ? -5.524 -13.886 -24.804 1.00 89.81 572 VAL A O 1
ATOM 4473 N N . LEU A 1 573 ? -7.580 -14.601 -25.361 1.00 91.38 573 LEU A N 1
ATOM 4474 C CA . LEU A 1 573 ? -7.284 -14.827 -26.784 1.00 91.38 573 LEU A CA 1
ATOM 4475 C C . LEU A 1 573 ? -6.897 -13.531 -27.516 1.00 91.38 573 LEU A C 1
ATOM 4477 O O . LEU A 1 573 ? -5.875 -13.498 -28.197 1.00 91.38 573 LEU A O 1
ATOM 4481 N N . PHE A 1 574 ? -7.658 -12.448 -27.330 1.00 93.31 574 PHE A N 1
ATOM 4482 C CA . PHE A 1 574 ? -7.334 -11.135 -27.899 1.00 93.31 574 PHE A CA 1
ATOM 4483 C C . PHE A 1 574 ? -5.990 -10.595 -27.381 1.00 93.31 574 PHE A C 1
ATOM 4485 O O . PHE A 1 574 ? -5.200 -10.049 -28.147 1.00 93.31 574 PHE A O 1
ATOM 4492 N N . GLY A 1 575 ? -5.684 -10.817 -26.100 1.00 92.50 575 GLY A N 1
ATOM 4493 C CA . GLY A 1 575 ? -4.374 -10.530 -25.526 1.00 92.50 575 GLY A CA 1
ATOM 4494 C C . GLY A 1 575 ? -3.252 -11.329 -26.198 1.00 92.50 575 GLY A C 1
ATOM 4495 O O . GLY A 1 575 ? -2.251 -10.744 -26.595 1.00 92.50 575 GLY A O 1
ATOM 4496 N N . PHE A 1 576 ? -3.415 -12.640 -26.406 1.00 91.06 576 PHE A N 1
ATOM 4497 C CA . PHE A 1 576 ? -2.425 -13.436 -27.146 1.00 91.06 576 PHE A CA 1
ATOM 4498 C C . PHE A 1 576 ? -2.236 -12.961 -28.596 1.00 91.06 576 PHE A C 1
ATOM 4500 O O . PHE A 1 576 ? -1.100 -12.930 -29.067 1.00 91.06 576 PHE A O 1
ATOM 4507 N N . ALA A 1 577 ? -3.300 -12.522 -29.276 1.00 93.88 577 ALA A N 1
ATOM 4508 C CA . ALA A 1 577 ? -3.188 -11.910 -30.600 1.00 93.88 577 ALA A CA 1
ATOM 4509 C C . ALA A 1 577 ? -2.356 -10.612 -30.560 1.00 93.88 577 ALA A C 1
ATOM 4511 O O . ALA A 1 577 ? -1.395 -10.489 -31.315 1.00 93.88 577 ALA A O 1
ATOM 4512 N N . LEU A 1 578 ? -2.639 -9.698 -29.619 1.00 94.69 578 LEU A N 1
ATOM 4513 C CA . LEU A 1 578 ? -1.848 -8.475 -29.408 1.00 94.69 578 LEU A CA 1
ATOM 4514 C C . LEU A 1 578 ? -0.373 -8.772 -29.092 1.00 94.69 578 LEU A C 1
ATOM 4516 O O . LEU A 1 578 ? 0.510 -8.099 -29.620 1.00 94.69 578 LEU A O 1
ATOM 4520 N N . LEU A 1 579 ? -0.088 -9.794 -28.277 1.00 94.00 579 LEU A N 1
ATOM 4521 C CA . LEU A 1 579 ? 1.281 -10.227 -27.981 1.00 94.00 579 LEU A CA 1
ATOM 4522 C C . LEU A 1 579 ? 2.027 -10.661 -29.251 1.00 94.00 579 LEU A C 1
ATOM 4524 O O . LEU A 1 579 ? 3.144 -10.203 -29.497 1.00 94.00 579 LEU A O 1
ATOM 4528 N N . ILE A 1 580 ? 1.415 -11.532 -30.056 1.00 94.38 580 ILE A N 1
ATOM 4529 C CA . ILE A 1 580 ? 2.025 -12.043 -31.289 1.00 94.38 580 ILE A CA 1
ATOM 4530 C C . ILE A 1 580 ? 2.234 -10.893 -32.282 1.00 94.38 580 ILE A C 1
ATOM 4532 O O . ILE A 1 580 ? 3.350 -10.707 -32.763 1.00 94.38 580 ILE A O 1
ATOM 4536 N N . SER A 1 581 ? 1.214 -10.062 -32.521 1.00 94.94 581 SER A N 1
ATOM 4537 C CA . SER A 1 581 ? 1.316 -8.887 -33.397 1.00 94.94 581 SER A CA 1
ATOM 4538 C C . SER A 1 581 ? 2.395 -7.903 -32.932 1.00 94.94 581 SER A C 1
ATOM 4540 O O . SER A 1 581 ? 3.190 -7.436 -33.746 1.00 94.94 581 SER A O 1
ATOM 4542 N N . GLY A 1 582 ? 2.478 -7.623 -31.627 1.00 94.62 582 GLY A N 1
ATOM 4543 C CA . GLY A 1 582 ? 3.493 -6.740 -31.050 1.00 94.62 582 GLY A CA 1
ATOM 4544 C C . GLY A 1 582 ? 4.915 -7.269 -31.241 1.00 94.62 582 GLY A C 1
ATOM 4545 O O . GLY A 1 582 ? 5.799 -6.514 -31.642 1.00 94.62 582 GLY A O 1
ATOM 4546 N N . LYS A 1 583 ? 5.146 -8.573 -31.029 1.00 93.94 583 LYS A N 1
ATOM 4547 C CA . LYS A 1 583 ? 6.470 -9.184 -31.238 1.00 93.94 583 LYS A CA 1
ATOM 4548 C C . LYS A 1 583 ? 6.857 -9.310 -32.709 1.00 93.94 583 LYS A C 1
ATOM 4550 O O . LYS A 1 583 ? 8.017 -9.061 -33.027 1.00 93.94 583 LYS A O 1
ATOM 4555 N N . LEU A 1 584 ? 5.91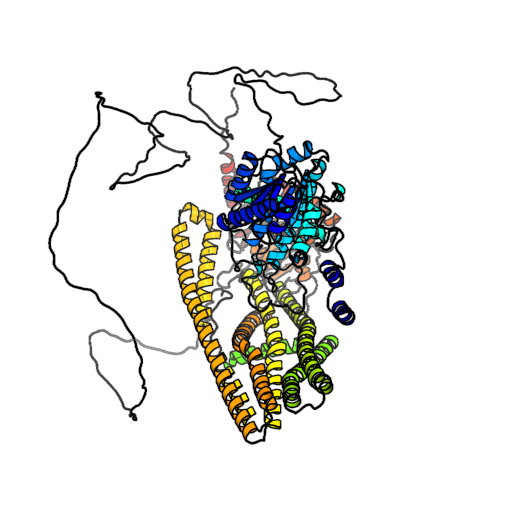0 -9.590 -33.607 1.00 94.69 584 LEU A N 1
ATOM 4556 C CA . LEU A 1 584 ? 6.162 -9.547 -35.051 1.00 94.69 584 LEU A CA 1
ATOM 4557 C C . LEU A 1 584 ? 6.578 -8.137 -35.502 1.00 94.69 584 LEU A C 1
ATOM 4559 O O . LEU A 1 584 ? 7.600 -7.999 -36.172 1.00 94.69 584 LEU A O 1
ATOM 4563 N N . LEU A 1 585 ? 5.876 -7.084 -35.060 1.00 94.75 585 LEU A N 1
ATOM 4564 C CA . LEU A 1 585 ? 6.291 -5.700 -35.324 1.00 94.75 585 LEU A CA 1
ATOM 4565 C C . LEU A 1 585 ? 7.663 -5.372 -34.712 1.00 94.75 585 LEU A C 1
ATOM 4567 O O . LEU A 1 585 ? 8.481 -4.731 -35.367 1.00 94.75 585 LEU A O 1
ATOM 4571 N N . ASN A 1 586 ? 7.958 -5.827 -33.488 1.00 94.00 586 ASN A N 1
ATOM 4572 C CA . ASN A 1 586 ? 9.236 -5.525 -32.831 1.00 94.00 586 ASN A CA 1
ATOM 4573 C C . ASN A 1 586 ? 10.447 -6.079 -33.599 1.00 94.00 586 ASN A C 1
ATOM 4575 O O . ASN A 1 586 ? 11.481 -5.416 -33.696 1.00 94.00 586 ASN A O 1
ATOM 4579 N N . VAL A 1 587 ? 10.288 -7.276 -34.167 1.00 94.75 587 VAL A N 1
ATOM 4580 C CA . VAL A 1 587 ? 11.295 -7.982 -34.970 1.00 94.75 587 VAL A CA 1
ATOM 4581 C C . VAL A 1 587 ? 11.360 -7.447 -36.413 1.00 94.75 587 VAL A C 1
ATOM 4583 O O . VAL A 1 587 ? 12.402 -7.539 -37.061 1.00 94.75 587 VAL A O 1
ATOM 4586 N N . GLN A 1 588 ? 10.301 -6.792 -36.904 1.00 94.25 588 GLN A N 1
ATOM 4587 C CA . GLN A 1 588 ? 10.345 -6.022 -38.154 1.00 94.25 588 GLN A CA 1
ATOM 4588 C C . GLN A 1 588 ? 11.141 -4.711 -38.035 1.00 94.25 588 GLN A C 1
ATOM 4590 O O . GLN A 1 588 ? 11.676 -4.252 -39.039 1.00 94.25 588 GLN A O 1
ATOM 4595 N N . VAL A 1 589 ? 11.285 -4.112 -36.845 1.00 94.94 589 VAL A N 1
ATOM 4596 C CA . VAL A 1 589 ? 12.015 -2.836 -36.678 1.00 94.94 589 VAL A CA 1
ATOM 4597 C C . VAL A 1 589 ? 13.479 -2.915 -37.170 1.00 94.94 589 VAL A C 1
ATOM 4599 O O . VAL A 1 589 ? 13.866 -2.051 -37.961 1.00 94.94 589 VAL A O 1
ATOM 4602 N N . PRO A 1 590 ? 14.295 -3.934 -36.815 1.00 94.44 590 PRO A N 1
ATOM 4603 C CA . PRO A 1 590 ? 15.619 -4.141 -37.416 1.00 94.44 590 PRO A CA 1
ATOM 4604 C C . PRO A 1 590 ? 15.587 -4.423 -38.921 1.00 94.44 590 PRO A C 1
ATOM 4606 O O . PRO A 1 590 ? 16.450 -3.938 -39.647 1.00 94.44 590 PRO A O 1
ATOM 4609 N N . LEU A 1 591 ? 14.594 -5.183 -39.398 1.00 93.38 591 LEU A N 1
ATOM 4610 C CA . LEU A 1 591 ? 14.444 -5.501 -40.821 1.00 93.38 591 LEU A CA 1
ATOM 4611 C C . LEU A 1 591 ? 14.175 -4.238 -41.645 1.00 93.38 591 LEU A C 1
ATOM 4613 O O . LEU A 1 591 ? 14.801 -4.053 -42.681 1.00 93.38 591 LEU A O 1
ATOM 4617 N N . ILE A 1 592 ? 13.296 -3.339 -41.199 1.00 94.38 592 ILE A N 1
ATOM 4618 C CA . ILE A 1 592 ? 13.057 -2.067 -41.898 1.00 94.38 592 ILE A CA 1
ATOM 4619 C C . ILE A 1 592 ? 14.304 -1.177 -41.809 1.00 94.38 592 ILE A C 1
ATOM 4621 O O . ILE A 1 592 ? 14.680 -0.560 -42.802 1.00 94.38 592 ILE A O 1
ATOM 4625 N N . PHE A 1 593 ? 15.000 -1.161 -40.664 1.00 94.00 593 PHE A N 1
ATOM 4626 C CA . PHE A 1 593 ? 16.229 -0.376 -40.513 1.00 94.00 593 PHE A CA 1
ATOM 4627 C C . PHE A 1 593 ? 17.355 -0.845 -41.451 1.00 94.00 593 PHE A C 1
ATOM 4629 O O . PHE A 1 593 ? 18.032 0.007 -42.019 1.00 94.00 593 PHE A O 1
ATOM 4636 N N . LYS A 1 594 ? 17.489 -2.158 -41.714 1.00 94.00 594 LYS A N 1
ATOM 4637 C CA . LYS A 1 594 ? 18.349 -2.679 -42.795 1.00 94.00 594 LYS A CA 1
ATOM 4638 C C . LYS A 1 594 ? 18.042 -1.987 -44.128 1.00 94.00 594 LYS A C 1
ATOM 4640 O O . LYS A 1 594 ? 18.938 -1.406 -44.728 1.00 94.00 594 LYS A O 1
ATOM 4645 N N . HIS A 1 595 ? 16.781 -2.020 -44.565 1.00 91.19 595 HIS A N 1
ATOM 4646 C CA . HIS A 1 595 ? 16.397 -1.479 -45.873 1.00 91.19 595 HIS A CA 1
ATOM 4647 C C . HIS A 1 595 ? 16.600 0.043 -45.962 1.00 91.19 595 HIS A C 1
ATOM 4649 O O . HIS A 1 595 ? 16.911 0.533 -47.040 1.00 91.19 595 HIS A O 1
ATOM 4655 N N . VAL A 1 596 ? 16.488 0.788 -44.851 1.00 90.25 596 VAL A N 1
ATOM 4656 C CA . VAL A 1 596 ? 16.870 2.216 -44.805 1.00 90.25 596 VAL A CA 1
ATOM 4657 C C . VAL A 1 596 ? 18.360 2.400 -45.107 1.00 90.25 596 VAL A C 1
ATOM 4659 O O . VAL A 1 596 ? 18.708 3.281 -45.886 1.00 90.25 596 VAL A O 1
ATOM 4662 N N . ILE A 1 597 ? 19.237 1.585 -44.510 1.00 91.00 597 ILE A N 1
ATOM 4663 C CA . ILE A 1 597 ? 20.689 1.667 -44.732 1.00 91.00 597 ILE A CA 1
ATOM 4664 C C . ILE A 1 597 ? 21.048 1.264 -46.166 1.00 91.00 597 ILE A C 1
ATOM 4666 O O . ILE A 1 597 ? 21.764 2.001 -46.837 1.00 91.00 597 ILE A O 1
ATOM 4670 N N . ASP A 1 598 ? 20.514 0.147 -46.666 1.00 89.56 598 ASP A N 1
ATOM 4671 C CA . ASP A 1 598 ? 20.822 -0.326 -48.021 1.00 89.56 598 ASP A CA 1
ATOM 4672 C C . ASP A 1 598 ? 20.299 0.633 -49.107 1.00 89.56 598 ASP A C 1
ATOM 4674 O O . ASP A 1 598 ? 21.001 0.899 -50.080 1.00 89.56 598 ASP A O 1
ATOM 4678 N N . ALA A 1 599 ? 19.103 1.212 -48.931 1.00 84.88 599 ALA A N 1
ATOM 4679 C CA . ALA A 1 599 ? 18.531 2.175 -49.879 1.00 84.88 599 ALA A CA 1
ATOM 4680 C C . ALA A 1 599 ? 19.274 3.526 -49.913 1.00 84.88 599 ALA A C 1
ATOM 4682 O O . ALA A 1 599 ? 19.122 4.277 -50.873 1.00 84.88 599 ALA A O 1
ATOM 4683 N N . LEU A 1 600 ? 20.071 3.838 -48.885 1.00 83.00 600 LEU A N 1
ATOM 4684 C CA . LEU A 1 600 ? 20.956 5.008 -48.842 1.00 83.00 600 LEU A CA 1
ATOM 4685 C C . LEU A 1 600 ? 22.372 4.711 -49.375 1.00 83.00 600 LEU A C 1
ATOM 4687 O O . LEU A 1 600 ? 23.183 5.627 -49.467 1.00 83.00 600 LEU A O 1
ATOM 4691 N N . ASN A 1 601 ? 22.673 3.459 -49.737 1.00 78.75 601 ASN A N 1
ATOM 4692 C CA . ASN A 1 601 ? 23.994 2.997 -50.183 1.00 78.75 601 ASN A CA 1
ATOM 4693 C C . ASN A 1 601 ? 24.089 2.855 -51.722 1.00 78.75 601 ASN A C 1
ATOM 4695 O O . ASN A 1 601 ? 24.833 2.021 -52.236 1.00 78.75 601 ASN A O 1
ATOM 4699 N N . VAL A 1 602 ? 23.303 3.645 -52.458 1.00 75.00 602 VAL A N 1
ATOM 4700 C CA . VAL A 1 602 ? 23.229 3.672 -53.930 1.00 75.00 602 VAL A CA 1
ATOM 4701 C C . VAL A 1 602 ? 23.412 5.119 -54.398 1.00 75.00 602 VAL A C 1
ATOM 4703 O O . VAL A 1 602 ? 22.982 6.043 -53.710 1.00 75.00 602 VAL A O 1
ATOM 4706 N N . GLU A 1 603 ? 24.018 5.345 -55.566 1.00 63.97 603 GLU A N 1
ATOM 4707 C CA . GLU A 1 603 ? 24.080 6.682 -56.171 1.00 63.97 603 GLU A CA 1
ATOM 4708 C C . GLU A 1 603 ? 22.684 7.135 -56.635 1.00 63.97 603 GLU A C 1
ATOM 4710 O O . GLU A 1 603 ? 22.156 6.668 -57.646 1.00 63.97 603 GLU A O 1
ATOM 4715 N N . ILE A 1 604 ? 22.052 8.040 -55.881 1.00 62.12 604 ILE A N 1
ATOM 4716 C CA . ILE A 1 604 ? 20.692 8.508 -56.179 1.00 62.12 604 ILE A CA 1
ATOM 4717 C C . ILE A 1 604 ? 20.753 9.733 -57.099 1.00 62.12 604 ILE A C 1
ATOM 4719 O O . ILE A 1 604 ? 20.973 10.861 -56.661 1.00 62.12 604 ILE A O 1
ATOM 4723 N N . THR A 1 605 ? 20.491 9.506 -58.386 1.00 59.72 605 THR A N 1
ATOM 4724 C CA . THR A 1 605 ? 20.587 10.493 -59.479 1.00 59.72 605 THR A CA 1
ATOM 4725 C C . THR A 1 605 ? 19.554 11.629 -59.444 1.00 59.72 605 THR A C 1
ATOM 4727 O O . THR A 1 605 ? 19.657 12.567 -60.232 1.00 59.72 605 THR A O 1
ATOM 4730 N N . ALA A 1 606 ? 18.571 11.593 -58.536 1.00 60.47 606 ALA A N 1
ATOM 4731 C CA . ALA A 1 606 ? 17.587 12.663 -58.352 1.00 60.47 606 ALA A CA 1
ATOM 4732 C C . ALA A 1 606 ? 17.233 12.864 -56.868 1.00 60.47 606 ALA A C 1
ATOM 4734 O O . ALA A 1 606 ? 16.715 11.964 -56.204 1.00 60.47 606 ALA A O 1
ATOM 4735 N N . GLY A 1 607 ? 17.459 14.077 -56.348 1.00 62.00 607 GLY A N 1
ATOM 4736 C CA . GLY A 1 607 ? 17.314 14.384 -54.917 1.00 62.00 607 GLY A CA 1
ATOM 4737 C C . GLY A 1 607 ? 15.904 14.190 -54.336 1.00 62.00 607 GLY A C 1
ATOM 4738 O O . GLY A 1 607 ? 15.765 13.956 -53.138 1.00 62.00 607 GLY A O 1
ATOM 4739 N N . SER A 1 608 ? 14.855 14.231 -55.162 1.00 61.00 608 SER A N 1
ATOM 4740 C CA . SER A 1 608 ? 13.470 13.942 -54.758 1.00 61.00 608 SER A CA 1
ATOM 4741 C C . SER A 1 608 ? 13.248 12.464 -54.411 1.00 61.00 608 SER A C 1
ATOM 4743 O O . SER A 1 608 ? 12.535 12.157 -53.454 1.00 61.00 608 SER A O 1
ATOM 4745 N N . THR A 1 609 ? 13.893 11.547 -55.136 1.00 67.00 609 THR A N 1
ATOM 4746 C CA . THR A 1 609 ? 13.766 10.093 -54.944 1.00 67.00 609 THR A CA 1
ATOM 4747 C C . THR A 1 609 ? 14.279 9.655 -53.571 1.00 67.00 609 THR A C 1
ATOM 4749 O O . THR A 1 609 ? 13.658 8.803 -52.934 1.00 67.00 609 THR A O 1
ATOM 4752 N N . VAL A 1 610 ? 15.348 10.296 -53.069 1.00 67.75 610 VAL A N 1
ATOM 4753 C CA . VAL A 1 610 ? 15.914 10.057 -51.725 1.00 67.75 610 VAL A CA 1
ATOM 4754 C C . VAL A 1 610 ? 14.831 10.188 -50.650 1.00 67.75 610 VAL A C 1
ATOM 4756 O O . VAL A 1 610 ? 14.622 9.280 -49.846 1.00 67.75 610 VAL A O 1
ATOM 4759 N N . TRP A 1 611 ? 14.104 11.310 -50.659 1.00 69.50 611 TRP A N 1
ATOM 4760 C CA . TRP A 1 611 ? 13.106 11.633 -49.639 1.00 69.50 611 TRP A CA 1
ATOM 4761 C C . TRP A 1 611 ? 11.868 10.740 -49.710 1.00 69.50 611 TRP A C 1
ATOM 4763 O O . TRP A 1 611 ? 11.282 10.440 -48.672 1.00 69.50 611 TRP A O 1
ATOM 4773 N N . ILE A 1 612 ? 11.489 10.275 -50.902 1.00 76.06 612 ILE A N 1
ATOM 4774 C CA . ILE A 1 612 ? 10.353 9.363 -51.078 1.00 76.06 612 ILE A CA 1
ATOM 4775 C C . ILE A 1 612 ? 10.716 7.957 -50.577 1.00 76.06 612 ILE A C 1
ATOM 4777 O O . ILE A 1 612 ? 9.992 7.394 -49.754 1.00 76.06 612 ILE A O 1
ATOM 4781 N N . VAL A 1 613 ? 11.849 7.395 -51.013 1.00 76.12 613 VAL A N 1
ATOM 4782 C CA . VAL A 1 613 ? 12.235 6.013 -50.677 1.00 76.12 613 VAL A CA 1
ATOM 4783 C C . VAL A 1 613 ? 12.740 5.904 -49.236 1.00 76.12 613 VAL A C 1
ATOM 4785 O O . VAL A 1 613 ? 12.164 5.164 -48.439 1.00 76.12 613 VAL A O 1
ATOM 4788 N N . ALA A 1 614 ? 13.759 6.675 -48.848 1.00 75.94 614 ALA A N 1
ATOM 4789 C CA . ALA A 1 614 ? 14.291 6.603 -47.487 1.00 75.94 614 ALA A CA 1
ATOM 4790 C C . ALA A 1 614 ? 13.295 7.167 -46.460 1.00 75.94 614 ALA A C 1
ATOM 4792 O O . ALA A 1 614 ? 13.143 6.602 -45.378 1.00 75.94 614 ALA A O 1
ATOM 4793 N N . GLY A 1 615 ? 12.557 8.232 -46.799 1.00 82.62 615 GLY A N 1
ATOM 4794 C CA . GLY A 1 615 ? 11.551 8.817 -45.908 1.00 82.62 615 GLY A CA 1
ATOM 4795 C C . GLY A 1 615 ? 10.384 7.871 -45.616 1.00 82.62 615 GLY A C 1
ATOM 4796 O O . GLY A 1 615 ? 9.996 7.734 -44.455 1.00 82.62 615 GLY A O 1
ATOM 4797 N N . SER A 1 616 ? 9.861 7.160 -46.623 1.00 86.69 616 SER A N 1
ATOM 4798 C CA . SER A 1 616 ? 8.795 6.168 -46.407 1.00 86.69 616 SER A CA 1
ATOM 4799 C C . SER A 1 616 ? 9.267 4.973 -45.567 1.00 86.69 616 SER A C 1
ATOM 4801 O O . SER A 1 616 ? 8.555 4.561 -44.649 1.00 86.69 616 SER A O 1
ATOM 4803 N N . LEU A 1 617 ? 10.492 4.479 -45.780 1.00 88.38 617 LEU A N 1
ATOM 4804 C CA . LEU A 1 617 ? 11.088 3.421 -44.954 1.00 88.38 617 LEU A CA 1
ATOM 4805 C C . LEU A 1 617 ? 11.359 3.878 -43.506 1.00 88.38 617 LEU A C 1
ATOM 4807 O O . LEU A 1 617 ? 11.083 3.130 -42.567 1.00 88.38 617 LEU A O 1
ATOM 4811 N N . ILE A 1 618 ? 11.825 5.114 -43.290 1.00 90.38 618 ILE A N 1
ATOM 4812 C CA . ILE A 1 618 ? 12.027 5.693 -41.947 1.00 90.38 618 ILE A CA 1
ATOM 4813 C C . ILE A 1 618 ? 10.686 5.887 -41.216 1.00 90.38 618 ILE A C 1
ATOM 4815 O O . ILE A 1 618 ? 10.584 5.589 -40.022 1.00 90.38 618 ILE A O 1
ATOM 4819 N N . LEU A 1 619 ? 9.635 6.316 -41.923 1.00 90.88 619 LEU A N 1
ATOM 4820 C CA . LEU A 1 619 ? 8.273 6.364 -41.379 1.00 90.88 619 LEU A CA 1
ATOM 4821 C C . LEU A 1 619 ? 7.756 4.959 -41.036 1.00 90.88 619 LEU A C 1
ATOM 4823 O O . LEU A 1 619 ? 7.182 4.779 -39.963 1.00 90.88 619 LEU A O 1
ATOM 4827 N N . GLY A 1 620 ? 8.023 3.955 -41.878 1.00 93.00 620 GLY A N 1
ATOM 4828 C CA . GLY A 1 620 ? 7.714 2.548 -41.607 1.00 93.00 620 GLY A CA 1
ATOM 4829 C C . GLY A 1 620 ? 8.421 2.009 -40.358 1.00 93.00 620 GLY A C 1
ATOM 4830 O O . GLY A 1 620 ? 7.783 1.392 -39.506 1.00 93.00 620 GLY A O 1
ATOM 4831 N N . TYR A 1 621 ? 9.713 2.311 -40.189 1.00 93.75 621 TYR A N 1
ATOM 4832 C CA . TYR A 1 621 ? 10.490 1.993 -38.984 1.00 93.75 621 TYR A CA 1
ATOM 4833 C C . TYR A 1 621 ? 9.861 2.623 -37.730 1.00 93.75 621 TYR A C 1
ATOM 4835 O O . TYR A 1 621 ? 9.673 1.947 -36.713 1.00 93.75 621 TYR A O 1
ATOM 4843 N N . GLY A 1 622 ? 9.491 3.906 -37.810 1.00 92.88 622 GLY A N 1
ATOM 4844 C CA . GLY A 1 622 ? 8.814 4.622 -36.728 1.00 92.88 622 GLY A CA 1
ATOM 4845 C C . GLY A 1 622 ? 7.458 4.003 -36.381 1.00 92.88 622 GLY A C 1
ATOM 4846 O O . GLY A 1 622 ? 7.192 3.719 -35.213 1.00 92.88 622 GLY A O 1
ATOM 4847 N N . ALA A 1 623 ? 6.633 3.725 -37.392 1.00 94.56 623 ALA A N 1
ATOM 4848 C CA . ALA A 1 623 ? 5.313 3.123 -37.240 1.00 94.56 623 ALA A CA 1
ATOM 4849 C C . ALA A 1 623 ? 5.380 1.706 -36.646 1.00 94.56 623 ALA A C 1
ATOM 4851 O O . ALA A 1 623 ? 4.649 1.416 -35.701 1.00 94.56 623 ALA A O 1
ATOM 4852 N N . ALA A 1 624 ? 6.293 0.849 -37.116 1.00 94.00 624 ALA A N 1
ATOM 4853 C CA . ALA A 1 624 ? 6.493 -0.493 -36.564 1.00 94.00 624 ALA A CA 1
ATOM 4854 C C . ALA A 1 624 ? 6.960 -0.449 -35.098 1.00 94.00 624 ALA A C 1
ATOM 4856 O O . ALA A 1 624 ? 6.466 -1.205 -34.259 1.00 94.00 624 ALA A O 1
ATOM 4857 N N . ARG A 1 625 ? 7.855 0.486 -34.750 1.00 92.69 625 ARG A N 1
ATOM 4858 C CA . ARG A 1 625 ? 8.353 0.671 -33.377 1.00 92.69 625 ARG A CA 1
ATOM 4859 C C . ARG A 1 625 ? 7.271 1.188 -32.422 1.00 92.69 625 ARG A C 1
ATOM 4861 O O . ARG A 1 625 ? 7.157 0.691 -31.298 1.00 92.69 625 ARG A O 1
ATOM 4868 N N . VAL A 1 626 ? 6.458 2.147 -32.869 1.00 94.75 626 VAL A N 1
ATOM 4869 C CA . VAL A 1 626 ? 5.297 2.648 -32.114 1.00 94.75 626 VAL A CA 1
ATOM 4870 C C . VAL A 1 626 ? 4.226 1.563 -31.986 1.00 94.75 626 VAL A C 1
ATOM 4872 O O . VAL A 1 626 ? 3.748 1.332 -30.880 1.00 94.75 626 VAL A O 1
ATOM 4875 N N . GLY A 1 627 ? 3.903 0.840 -33.062 1.00 95.31 627 GLY A N 1
ATOM 4876 C CA . GLY A 1 627 ? 2.920 -0.249 -33.066 1.00 95.31 627 GLY A CA 1
ATOM 4877 C C . GLY A 1 627 ? 3.308 -1.429 -32.168 1.00 95.31 627 GLY A C 1
ATOM 4878 O O . GLY A 1 627 ? 2.475 -1.912 -31.406 1.00 95.31 627 GLY A O 1
ATOM 4879 N N . SER A 1 628 ? 4.586 -1.830 -32.174 1.00 92.75 628 SER A N 1
ATOM 4880 C CA . SER A 1 628 ? 5.160 -2.809 -31.233 1.00 92.75 628 SER A CA 1
ATOM 4881 C C . SER A 1 628 ? 4.886 -2.415 -29.774 1.00 92.75 628 SER A C 1
ATOM 4883 O O . SER A 1 628 ? 4.359 -3.207 -28.989 1.00 92.75 628 SER A O 1
ATOM 4885 N N . THR A 1 629 ? 5.161 -1.152 -29.429 1.00 91.94 629 THR A N 1
ATOM 4886 C CA . THR A 1 629 ? 4.960 -0.623 -28.071 1.00 91.94 629 THR A CA 1
ATOM 4887 C C . THR A 1 629 ? 3.470 -0.508 -27.734 1.00 91.94 629 THR A C 1
ATOM 4889 O O . THR A 1 629 ? 3.049 -0.910 -26.652 1.00 91.94 629 THR A O 1
ATOM 4892 N N . LEU A 1 630 ? 2.653 -0.023 -28.674 1.00 94.69 630 LEU A N 1
ATOM 4893 C CA . LEU A 1 630 ? 1.206 0.124 -28.520 1.00 94.69 630 LEU A CA 1
ATOM 4894 C C . LEU A 1 630 ? 0.521 -1.224 -28.268 1.00 94.69 630 LEU A C 1
ATOM 4896 O O . LEU A 1 630 ? -0.256 -1.338 -27.325 1.00 94.69 630 LEU A O 1
ATOM 4900 N N . PHE A 1 631 ? 0.835 -2.263 -29.047 1.00 94.50 631 PHE A N 1
ATOM 4901 C CA . PHE A 1 631 ? 0.289 -3.602 -28.816 1.00 94.50 631 PHE A CA 1
ATOM 4902 C C . PHE A 1 631 ? 0.783 -4.215 -27.497 1.00 94.50 631 PHE A C 1
ATOM 4904 O O . PHE A 1 631 ? 0.008 -4.901 -26.832 1.00 94.50 631 PHE A O 1
ATOM 4911 N N . GLY A 1 632 ? 2.012 -3.907 -27.063 1.00 90.81 632 GLY A N 1
ATOM 4912 C CA . GLY A 1 632 ? 2.515 -4.260 -25.731 1.00 90.81 632 GLY A CA 1
ATOM 4913 C C . GLY A 1 632 ? 1.716 -3.621 -24.586 1.00 90.81 632 GLY A C 1
ATOM 4914 O O . GLY A 1 632 ? 1.337 -4.308 -23.638 1.00 90.81 632 GLY A O 1
ATOM 4915 N N . GLU A 1 633 ? 1.376 -2.335 -24.682 1.00 91.69 633 GLU A N 1
ATOM 4916 C CA . GLU A 1 633 ? 0.577 -1.664 -23.647 1.00 91.69 633 GLU A CA 1
ATOM 4917 C C . GLU A 1 633 ? -0.924 -1.995 -23.730 1.00 91.69 633 GLU A C 1
ATOM 4919 O O . GLU A 1 633 ? -1.594 -2.108 -22.701 1.00 91.69 633 GLU A O 1
ATOM 4924 N N . MET A 1 634 ? -1.461 -2.261 -24.925 1.00 93.25 634 MET A N 1
ATOM 4925 C CA . MET A 1 634 ? -2.814 -2.812 -25.081 1.00 93.25 634 MET A CA 1
ATOM 4926 C C . MET A 1 634 ? -2.919 -4.219 -24.472 1.00 93.25 634 MET A C 1
ATOM 4928 O O . MET A 1 634 ? -3.896 -4.511 -23.781 1.00 93.25 634 MET A O 1
ATOM 4932 N N . LEU A 1 635 ? -1.902 -5.070 -24.657 1.00 91.44 635 LEU A N 1
ATOM 4933 C CA . LEU A 1 635 ? -1.774 -6.370 -23.991 1.00 91.44 635 LEU A CA 1
ATOM 4934 C C . LEU A 1 635 ? -1.808 -6.207 -22.461 1.00 91.44 635 LEU A C 1
ATOM 4936 O O . LEU A 1 635 ? -2.603 -6.880 -21.794 1.00 91.44 635 LEU A O 1
ATOM 4940 N N . ASN A 1 636 ? -1.001 -5.289 -21.914 1.00 89.00 636 ASN A N 1
ATOM 4941 C CA . ASN A 1 636 ? -0.978 -4.973 -20.482 1.00 89.00 636 ASN A CA 1
ATOM 4942 C C . ASN A 1 636 ? -2.375 -4.557 -19.981 1.00 89.00 636 ASN A C 1
ATOM 4944 O O . ASN A 1 636 ? -2.878 -5.119 -19.004 1.00 89.00 636 ASN A O 1
ATOM 4948 N N . ALA A 1 637 ? -3.039 -3.625 -20.673 1.00 89.69 637 ALA A N 1
ATOM 4949 C CA . ALA A 1 637 ? -4.358 -3.111 -20.300 1.00 89.69 637 ALA A CA 1
ATOM 4950 C C . ALA A 1 637 ? -5.469 -4.180 -20.352 1.00 89.69 637 ALA A C 1
ATOM 4952 O O . ALA A 1 637 ? -6.299 -4.264 -19.440 1.00 89.69 637 ALA A O 1
ATOM 4953 N N . VAL A 1 638 ? -5.477 -5.035 -21.383 1.00 90.31 638 VAL A N 1
ATOM 4954 C CA . VAL A 1 638 ? -6.454 -6.130 -21.531 1.00 90.31 638 VAL A CA 1
ATOM 4955 C C . VAL A 1 638 ? -6.291 -7.165 -20.414 1.00 90.31 638 VAL A C 1
ATOM 4957 O O . VAL A 1 638 ? -7.279 -7.534 -19.766 1.00 90.31 638 VAL A O 1
ATOM 4960 N N . PHE A 1 639 ? -5.059 -7.605 -20.136 1.00 87.81 639 PHE A N 1
ATOM 4961 C CA . PHE A 1 639 ? -4.798 -8.597 -19.089 1.00 87.81 639 PHE A CA 1
ATOM 4962 C C . PHE A 1 639 ? -4.905 -8.039 -17.668 1.00 87.81 639 PHE A C 1
ATOM 4964 O O . PHE A 1 639 ? -5.265 -8.800 -16.768 1.00 87.81 639 PHE A O 1
ATOM 4971 N N . ALA A 1 640 ? -4.689 -6.739 -17.433 1.00 87.75 640 ALA A N 1
ATOM 4972 C CA . ALA A 1 640 ? -4.872 -6.132 -16.111 1.00 87.75 640 ALA A CA 1
ATOM 4973 C C . ALA A 1 640 ? -6.279 -6.404 -15.543 1.00 87.75 640 ALA A C 1
ATOM 4975 O O . ALA A 1 640 ? -6.425 -6.769 -14.374 1.00 87.75 640 ALA A O 1
ATOM 4976 N N . ARG A 1 641 ? -7.321 -6.339 -16.388 1.00 86.31 641 ARG A N 1
ATOM 4977 C CA . ARG A 1 641 ? -8.707 -6.657 -15.995 1.00 86.31 641 ARG A CA 1
ATOM 4978 C C . ARG A 1 641 ? -8.927 -8.146 -15.690 1.00 86.31 641 ARG A C 1
ATOM 4980 O O . ARG A 1 641 ? -9.816 -8.469 -14.904 1.00 86.31 641 ARG A O 1
ATOM 4987 N N . VAL A 1 642 ? -8.136 -9.045 -16.281 1.00 86.25 642 VAL A N 1
ATOM 4988 C CA . VAL A 1 642 ? -8.156 -10.493 -15.990 1.00 86.25 642 VAL A CA 1
ATOM 4989 C C . VAL A 1 642 ? -7.431 -10.779 -14.670 1.00 86.25 642 VAL A C 1
ATOM 4991 O O . VAL A 1 642 ? -8.000 -11.416 -13.785 1.00 86.25 642 VAL A O 1
ATOM 4994 N N . GLY A 1 643 ? -6.225 -10.233 -14.486 1.00 85.88 643 GLY A N 1
ATOM 4995 C CA . GLY A 1 643 ? -5.439 -10.387 -13.260 1.00 85.88 643 GLY A CA 1
ATOM 4996 C C . GLY A 1 643 ? -6.149 -9.848 -12.021 1.00 85.88 643 GLY A C 1
ATOM 4997 O O . GLY A 1 643 ? -6.304 -10.571 -11.041 1.00 85.88 643 GLY A O 1
ATOM 4998 N N . GLN A 1 644 ? -6.681 -8.625 -12.079 1.00 87.19 644 GLN A N 1
ATOM 4999 C CA . GLN A 1 644 ? -7.396 -8.032 -10.941 1.00 87.19 644 GLN A CA 1
ATOM 5000 C C . GLN A 1 644 ? -8.705 -8.769 -10.598 1.00 87.19 644 GLN A C 1
ATOM 5002 O O . GLN A 1 644 ? -9.097 -8.815 -9.432 1.00 87.19 644 GLN A O 1
ATOM 5007 N N . ARG A 1 645 ? -9.361 -9.422 -11.574 1.00 86.12 645 ARG A N 1
ATOM 5008 C CA . ARG A 1 645 ? -10.491 -10.334 -11.309 1.00 86.12 645 ARG A CA 1
ATOM 5009 C C . ARG A 1 645 ? -10.045 -11.571 -10.521 1.00 86.12 645 ARG A C 1
ATOM 5011 O O . ARG A 1 645 ? -10.684 -11.896 -9.523 1.00 86.12 645 ARG A O 1
ATOM 5018 N N . ALA A 1 646 ? -8.958 -12.225 -10.935 1.00 84.31 646 ALA A N 1
ATOM 5019 C CA . ALA A 1 646 ? -8.415 -13.395 -10.241 1.00 84.31 646 ALA A CA 1
ATOM 5020 C C . ALA A 1 646 ? -7.944 -13.050 -8.815 1.00 84.31 646 ALA A C 1
ATOM 5022 O O . ALA A 1 646 ? -8.289 -13.751 -7.866 1.00 84.31 646 ALA A O 1
ATOM 5023 N N . VAL A 1 647 ? -7.244 -11.923 -8.649 1.00 88.44 647 VAL A N 1
ATOM 5024 C CA . VAL A 1 647 ? -6.796 -11.414 -7.342 1.00 88.44 647 VAL A CA 1
ATOM 5025 C C . VAL A 1 647 ? -7.984 -11.118 -6.424 1.00 88.44 647 VAL A C 1
ATOM 5027 O O . VAL A 1 647 ? -8.016 -11.628 -5.307 1.00 88.44 647 VAL A O 1
ATOM 5030 N N . ARG A 1 648 ? -9.001 -10.374 -6.893 1.00 88.81 648 ARG A N 1
ATOM 5031 C CA . ARG A 1 648 ? -10.219 -10.089 -6.108 1.00 88.81 648 ARG A CA 1
ATOM 5032 C C . ARG A 1 648 ? -10.937 -11.368 -5.674 1.00 88.81 648 ARG A C 1
ATOM 5034 O O . ARG A 1 648 ? -11.418 -11.426 -4.544 1.00 88.81 648 ARG A O 1
ATOM 5041 N N . LYS A 1 649 ? -11.021 -12.369 -6.557 1.00 87.06 649 LYS A N 1
ATOM 5042 C CA . LYS A 1 649 ? -11.644 -13.665 -6.264 1.00 87.06 649 LYS A CA 1
ATOM 5043 C C . LYS A 1 649 ? -10.911 -14.376 -5.120 1.00 87.06 649 LYS A C 1
ATOM 5045 O O . LYS A 1 649 ? -11.516 -14.600 -4.077 1.00 87.06 649 LYS A O 1
ATOM 5050 N N . VAL A 1 650 ? -9.611 -14.645 -5.276 1.00 86.38 650 VAL A N 1
ATOM 5051 C CA . VAL A 1 650 ? -8.826 -15.389 -4.271 1.00 86.38 650 VAL A CA 1
ATOM 5052 C C . VAL A 1 650 ? -8.710 -14.616 -2.950 1.00 86.38 650 VAL A C 1
ATOM 5054 O O . VAL A 1 650 ? -8.744 -15.221 -1.881 1.00 86.38 650 VAL A O 1
ATOM 5057 N N . ALA A 1 651 ? -8.623 -13.282 -2.994 1.00 87.94 651 ALA A N 1
ATOM 5058 C CA . ALA A 1 651 ? -8.643 -12.449 -1.791 1.00 87.94 651 ALA A CA 1
ATOM 5059 C C . ALA A 1 651 ? -9.957 -12.606 -1.006 1.00 87.94 651 ALA A C 1
ATOM 5061 O O . ALA A 1 651 ? -9.915 -12.800 0.210 1.00 87.94 651 ALA A O 1
ATOM 5062 N N . ARG A 1 652 ? -11.110 -12.573 -1.696 1.00 91.25 652 ARG A N 1
ATOM 5063 C CA . ARG A 1 652 ? -12.422 -12.789 -1.068 1.00 91.25 652 ARG A CA 1
ATOM 5064 C C . ARG A 1 652 ? -12.532 -14.201 -0.507 1.00 91.25 652 ARG A C 1
ATOM 5066 O O . ARG A 1 652 ? -12.849 -14.335 0.662 1.00 91.25 652 ARG A O 1
ATOM 5073 N N . GLU A 1 653 ? -12.219 -15.220 -1.303 1.00 89.25 653 GLU A N 1
ATOM 5074 C CA . GLU A 1 653 ? -12.331 -16.632 -0.907 1.00 89.25 653 GLU A CA 1
ATOM 5075 C C . GLU A 1 653 ? -11.447 -16.964 0.309 1.00 89.25 653 GLU A C 1
ATOM 5077 O O . GLU A 1 653 ? -11.884 -17.679 1.205 1.00 89.25 653 GLU A O 1
ATOM 5082 N N . THR A 1 654 ? -10.241 -16.389 0.410 1.00 89.31 654 THR A N 1
ATOM 5083 C CA . THR A 1 654 ? -9.405 -16.522 1.618 1.00 89.31 654 THR A CA 1
ATOM 5084 C C . THR A 1 654 ? -9.994 -15.788 2.822 1.00 89.31 654 THR A C 1
ATOM 5086 O O . THR A 1 654 ? -9.986 -16.338 3.916 1.00 89.31 654 THR A O 1
ATOM 5089 N N . PHE A 1 655 ? -10.496 -14.560 2.658 1.00 90.00 655 PHE A N 1
ATOM 5090 C CA . PHE A 1 655 ? -11.077 -13.793 3.768 1.00 90.00 655 PHE A CA 1
ATOM 5091 C C . PHE A 1 655 ? -12.370 -14.435 4.298 1.00 90.00 655 PHE A C 1
ATOM 5093 O O . PHE A 1 655 ? -12.547 -14.582 5.502 1.00 90.00 655 PHE A O 1
ATOM 5100 N N . GLU A 1 656 ? -13.224 -14.892 3.384 1.00 91.06 656 GLU A N 1
ATOM 5101 C CA . GLU A 1 656 ? -14.447 -15.658 3.631 1.00 91.06 656 GLU A CA 1
ATOM 5102 C C . GLU A 1 656 ? -14.140 -16.980 4.352 1.00 91.06 656 GLU A C 1
ATOM 5104 O O . GLU A 1 656 ? -14.766 -17.283 5.363 1.00 91.06 656 GLU A O 1
ATOM 5109 N N . HIS A 1 657 ? -13.117 -17.725 3.918 1.00 90.12 657 HIS A N 1
ATOM 5110 C CA . HIS A 1 657 ? -12.650 -18.918 4.627 1.00 90.12 657 HIS A CA 1
ATOM 5111 C C . HIS A 1 657 ? -12.130 -18.590 6.038 1.00 90.12 657 HIS A C 1
ATOM 5113 O O . HIS A 1 657 ? -12.530 -19.244 6.997 1.00 90.12 657 HIS A O 1
ATOM 5119 N N . LEU A 1 658 ? -11.279 -17.565 6.180 1.00 89.75 658 LEU A N 1
ATOM 5120 C CA . LEU A 1 658 ? -10.694 -17.169 7.467 1.00 89.75 658 LEU A CA 1
ATOM 5121 C C . LEU A 1 658 ? -11.751 -16.736 8.490 1.00 89.75 658 LEU A C 1
ATOM 5123 O O . LEU A 1 658 ? -11.605 -17.084 9.651 1.00 89.75 658 LEU A O 1
ATOM 5127 N N . LEU A 1 659 ? -12.809 -16.023 8.086 1.00 89.62 659 LEU A N 1
ATOM 5128 C CA . LEU A 1 659 ? -13.903 -15.630 8.989 1.00 89.62 659 LEU A CA 1
ATOM 5129 C C . LEU A 1 659 ? -14.740 -16.810 9.508 1.00 89.62 659 LEU A C 1
ATOM 5131 O O . LEU A 1 659 ? -15.474 -16.645 10.479 1.00 89.62 659 LEU A O 1
ATOM 5135 N N . ASN A 1 660 ? -14.654 -17.974 8.862 1.00 88.94 660 ASN A N 1
ATOM 5136 C CA . ASN A 1 660 ? -15.376 -19.178 9.264 1.00 88.94 660 ASN A CA 1
ATOM 5137 C C . ASN A 1 660 ? -14.511 -20.164 10.072 1.00 88.94 660 ASN A C 1
ATOM 5139 O O . ASN A 1 660 ? -15.025 -21.205 10.470 1.00 88.94 660 ASN A O 1
ATOM 5143 N N . LEU A 1 661 ? -13.224 -19.881 10.316 1.00 89.88 661 LEU A N 1
ATOM 5144 C CA . LEU A 1 661 ? -12.362 -20.759 11.116 1.00 89.88 661 LEU A CA 1
ATOM 5145 C C . LEU A 1 661 ? -12.717 -20.739 12.612 1.00 89.88 661 LEU A C 1
ATOM 5147 O O . LEU A 1 661 ? -13.466 -19.897 13.108 1.00 89.88 661 LEU A O 1
ATOM 5151 N N . ASP A 1 662 ? -12.192 -21.723 13.337 1.00 87.19 662 ASP A N 1
ATOM 5152 C CA . ASP A 1 662 ? -12.423 -21.888 14.766 1.00 87.19 662 ASP A CA 1
ATOM 5153 C C . ASP A 1 662 ? -11.735 -20.795 15.608 1.00 87.19 662 ASP A C 1
ATOM 5155 O O . ASP A 1 662 ? -10.709 -20.216 15.238 1.00 87.19 662 ASP A O 1
ATOM 5159 N N . LEU A 1 663 ? -12.273 -20.526 16.802 1.00 87.25 663 LEU A N 1
ATOM 5160 C CA . LEU A 1 663 ? -11.739 -19.476 17.674 1.00 87.25 663 LEU A CA 1
ATOM 5161 C C . LEU A 1 663 ? -10.300 -19.771 18.143 1.00 87.25 663 LEU A C 1
ATOM 5163 O O . LEU A 1 663 ? -9.540 -18.840 18.407 1.00 87.25 663 LEU A O 1
ATOM 5167 N N . LYS A 1 664 ? -9.888 -21.042 18.212 1.00 86.12 664 LYS A N 1
ATOM 5168 C CA . LYS A 1 664 ? -8.527 -21.441 18.601 1.00 86.12 664 LYS A CA 1
ATOM 5169 C C . LYS A 1 664 ? -7.507 -21.156 17.498 1.00 86.12 664 LYS A C 1
ATOM 5171 O O . LYS A 1 664 ? -6.388 -20.754 17.825 1.00 86.12 664 LYS A O 1
ATOM 5176 N N . PHE A 1 665 ? -7.875 -21.244 16.221 1.00 86.88 665 PHE A N 1
ATOM 5177 C CA . PHE A 1 665 ? -7.068 -20.716 15.122 1.00 86.88 665 PHE A CA 1
ATOM 5178 C C . PHE A 1 665 ? -6.830 -19.209 15.288 1.00 86.88 665 PHE A C 1
ATOM 5180 O O . PHE A 1 665 ? -5.687 -18.762 15.226 1.00 86.88 665 PHE A O 1
ATOM 5187 N N . HIS A 1 666 ? -7.873 -18.423 15.574 1.00 87.19 666 HIS A N 1
ATOM 5188 C CA . HIS A 1 666 ? -7.726 -16.975 15.760 1.00 87.19 666 HIS A CA 1
ATOM 5189 C C . HIS A 1 666 ? -6.907 -16.605 17.006 1.00 87.19 666 HIS A C 1
ATOM 5191 O O . HIS A 1 666 ? -6.015 -15.767 16.917 1.00 87.19 666 HIS A O 1
ATOM 5197 N N . LEU A 1 667 ? -7.140 -17.257 18.150 1.00 84.75 667 LEU A N 1
ATOM 5198 C CA . LEU A 1 667 ? -6.398 -16.985 19.390 1.00 84.75 667 LEU A CA 1
ATOM 5199 C C . LEU A 1 667 ? -4.925 -17.432 19.339 1.00 84.75 667 LEU A C 1
ATOM 5201 O O . LEU A 1 667 ? -4.108 -16.911 20.091 1.00 84.75 667 LEU A O 1
ATOM 5205 N N . SER A 1 668 ? -4.563 -18.367 18.453 1.00 81.12 668 SER A N 1
ATOM 5206 C CA . SER A 1 668 ? -3.175 -18.825 18.260 1.00 81.12 668 SER A CA 1
ATOM 5207 C C . SER A 1 668 ? -2.424 -18.103 17.131 1.00 81.12 668 SER A C 1
ATOM 5209 O O . SER A 1 668 ? -1.300 -18.486 16.793 1.00 81.12 668 SER A O 1
ATOM 5211 N N . ARG A 1 669 ? -3.014 -17.061 16.522 1.00 77.50 669 ARG A N 1
ATOM 5212 C CA . ARG A 1 669 ? -2.446 -16.348 15.368 1.00 77.50 669 ARG A CA 1
ATOM 5213 C C . ARG A 1 669 ? -2.559 -14.833 15.515 1.00 77.50 669 ARG A C 1
ATOM 5215 O O . ARG A 1 669 ? -3.648 -14.277 15.490 1.00 77.50 669 ARG A O 1
ATOM 5222 N N . HIS A 1 670 ? -1.421 -14.138 15.529 1.00 76.56 670 HIS A N 1
ATOM 5223 C CA . HIS A 1 670 ? -1.407 -12.675 15.460 1.00 76.56 670 HIS A CA 1
ATOM 5224 C C . HIS A 1 670 ? -2.114 -12.176 14.186 1.00 76.56 670 HIS A C 1
ATOM 5226 O O . HIS A 1 670 ? -1.685 -12.480 13.068 1.00 76.56 670 HIS A O 1
ATOM 5232 N N . THR A 1 671 ? -3.154 -11.351 14.340 1.00 77.19 671 THR A N 1
ATOM 5233 C CA . THR A 1 671 ? -3.983 -10.822 13.239 1.00 77.19 671 THR A CA 1
ATOM 5234 C C . THR A 1 671 ? -3.149 -10.131 12.156 1.00 77.19 671 THR A C 1
ATOM 5236 O O . THR A 1 671 ? -3.325 -10.389 10.966 1.00 77.19 671 THR A O 1
ATOM 5239 N N . GLY A 1 672 ? -2.149 -9.331 12.549 1.00 76.88 672 GLY A N 1
ATOM 5240 C CA . GLY A 1 672 ? -1.207 -8.693 11.620 1.00 76.88 672 GLY A CA 1
ATOM 5241 C C . GLY A 1 672 ? -0.308 -9.673 10.847 1.00 76.88 672 GLY A C 1
ATOM 5242 O O . GLY A 1 672 ? 0.254 -9.317 9.812 1.00 76.88 672 GLY A O 1
ATOM 5243 N N . GLY A 1 673 ? -0.167 -10.920 11.300 1.00 77.88 673 GLY A N 1
ATOM 5244 C CA . GLY A 1 673 ? 0.447 -12.008 10.535 1.00 77.88 673 GLY A CA 1
ATOM 5245 C C . GLY A 1 673 ? -0.472 -12.525 9.425 1.00 77.88 673 GLY A C 1
ATOM 5246 O O . GLY A 1 673 ? -0.038 -12.629 8.277 1.00 77.88 673 GLY A O 1
ATOM 5247 N N . LEU A 1 674 ? -1.750 -12.760 9.741 1.00 83.69 674 LEU A N 1
ATOM 5248 C CA . LEU A 1 674 ? -2.766 -13.208 8.779 1.00 83.69 674 LEU A CA 1
ATOM 5249 C C . LEU A 1 674 ? -3.007 -12.154 7.684 1.00 83.69 674 LEU A C 1
ATOM 5251 O O . LEU A 1 674 ? -2.937 -12.475 6.499 1.00 83.69 674 LEU A O 1
ATOM 5255 N N . THR A 1 675 ? -3.167 -10.876 8.047 1.00 82.25 675 THR A N 1
ATOM 5256 C CA . THR A 1 675 ? -3.312 -9.775 7.073 1.00 82.25 675 THR A CA 1
ATOM 5257 C C . THR A 1 675 ? -2.101 -9.676 6.135 1.00 82.25 675 THR A C 1
ATOM 5259 O O . THR A 1 675 ? -2.268 -9.546 4.922 1.00 82.25 675 THR A O 1
ATOM 5262 N N . ARG A 1 676 ? -0.872 -9.828 6.660 1.00 82.31 676 ARG A N 1
ATOM 5263 C CA . ARG A 1 676 ? 0.359 -9.881 5.844 1.00 82.31 676 ARG A CA 1
ATOM 5264 C C . ARG A 1 676 ? 0.460 -11.135 4.971 1.00 82.31 676 ARG A C 1
ATOM 5266 O O . ARG A 1 676 ? 1.175 -11.095 3.973 1.00 82.31 676 ARG A O 1
ATOM 5273 N N . ALA A 1 677 ? -0.198 -12.241 5.318 1.00 82.75 677 ALA A N 1
ATOM 5274 C CA . ALA A 1 677 ? -0.267 -13.427 4.463 1.00 82.75 677 ALA A CA 1
ATOM 5275 C C . ALA A 1 677 ? -1.227 -13.209 3.280 1.00 82.75 677 ALA A C 1
ATOM 5277 O O . ALA A 1 677 ? -0.862 -13.514 2.145 1.00 82.75 677 ALA A O 1
ATOM 5278 N N . ILE A 1 678 ? -2.399 -12.603 3.516 1.00 88.00 678 ILE A N 1
ATOM 5279 C CA . ILE A 1 678 ? -3.351 -12.233 2.451 1.00 88.00 678 ILE A CA 1
ATOM 5280 C C . ILE A 1 678 ? -2.705 -11.241 1.473 1.00 88.00 678 ILE A C 1
ATOM 5282 O O . ILE A 1 678 ? -2.714 -11.464 0.260 1.00 88.00 678 ILE A O 1
ATOM 5286 N N . ASP A 1 679 ? -2.102 -10.168 1.990 1.00 87.69 679 ASP A N 1
ATOM 5287 C CA . ASP A 1 679 ? -1.465 -9.121 1.185 1.00 87.69 679 ASP A CA 1
ATOM 5288 C C . ASP A 1 679 ? -0.277 -9.651 0.360 1.00 87.69 679 ASP A C 1
ATOM 5290 O O . ASP A 1 679 ? -0.235 -9.469 -0.859 1.00 87.69 679 ASP A O 1
ATOM 5294 N N . ARG A 1 680 ? 0.662 -10.382 0.982 1.00 88.12 680 ARG A N 1
ATOM 5295 C CA . ARG A 1 680 ? 1.798 -10.967 0.249 1.00 88.12 680 ARG A CA 1
ATOM 5296 C C . ARG A 1 680 ? 1.358 -12.025 -0.757 1.00 88.12 680 ARG A C 1
ATOM 5298 O O . ARG A 1 680 ? 1.837 -12.005 -1.887 1.00 88.12 680 ARG A O 1
ATOM 5305 N N . GLY A 1 681 ? 0.430 -12.910 -0.392 1.00 88.62 681 GLY A N 1
ATOM 5306 C CA . GLY A 1 681 ? -0.071 -13.948 -1.292 1.00 88.62 681 GLY A CA 1
ATOM 5307 C C . GLY A 1 681 ? -0.756 -13.363 -2.531 1.00 88.62 681 GLY A C 1
ATOM 5308 O O . GLY A 1 681 ? -0.451 -13.759 -3.653 1.00 88.62 681 GLY A O 1
ATOM 5309 N N . THR A 1 682 ? -1.620 -12.359 -2.358 1.00 89.62 682 THR A N 1
ATOM 5310 C CA . THR A 1 682 ? -2.309 -11.681 -3.476 1.00 89.62 682 THR A CA 1
ATOM 5311 C C . THR A 1 682 ? -1.363 -10.850 -4.352 1.00 89.62 682 THR A C 1
ATOM 5313 O O . THR A 1 682 ? -1.489 -10.859 -5.584 1.00 89.62 682 THR A O 1
ATOM 5316 N N . LYS A 1 683 ? -0.345 -10.209 -3.763 1.00 89.56 683 LYS A N 1
ATOM 5317 C CA . LYS A 1 683 ? 0.769 -9.598 -4.512 1.00 89.56 683 LYS A CA 1
ATOM 5318 C C . LYS A 1 683 ? 1.582 -10.647 -5.278 1.00 89.56 683 LYS A C 1
ATOM 5320 O O . LYS A 1 683 ? 1.914 -10.410 -6.437 1.00 89.56 683 LYS A O 1
ATOM 5325 N N . GLY A 1 684 ? 1.819 -11.823 -4.695 1.00 89.19 684 GLY A N 1
ATOM 5326 C CA . GLY A 1 684 ? 2.501 -12.948 -5.338 1.00 89.19 684 GLY A CA 1
ATOM 5327 C C . GLY A 1 684 ? 1.754 -13.500 -6.558 1.00 89.19 684 GLY A C 1
ATOM 5328 O O . GLY A 1 684 ? 2.363 -13.701 -7.611 1.00 89.19 684 GLY A O 1
ATOM 5329 N N . ILE A 1 685 ? 0.424 -13.641 -6.464 1.00 87.75 685 ILE A N 1
ATOM 5330 C CA . ILE A 1 685 ? -0.452 -13.971 -7.606 1.00 87.75 685 ILE A CA 1
ATOM 5331 C C . ILE A 1 685 ? -0.265 -12.934 -8.721 1.00 87.75 685 ILE A C 1
ATOM 5333 O O . ILE A 1 685 ? 0.040 -13.285 -9.863 1.00 87.75 685 ILE A O 1
ATOM 5337 N N . THR A 1 686 ? -0.398 -11.650 -8.372 1.00 88.69 686 THR A N 1
ATOM 5338 C CA . THR A 1 686 ? -0.268 -10.526 -9.314 1.00 88.69 686 THR A CA 1
ATOM 5339 C C . THR A 1 686 ? 1.093 -10.536 -10.011 1.00 88.69 686 THR A C 1
ATOM 5341 O O . THR A 1 686 ? 1.169 -10.375 -11.233 1.00 88.69 686 THR A O 1
ATOM 5344 N N . PHE A 1 687 ? 2.167 -10.766 -9.250 1.00 90.69 687 PHE A N 1
ATOM 5345 C CA . PHE A 1 687 ? 3.524 -10.819 -9.773 1.00 90.69 687 PHE A CA 1
ATOM 5346 C C . PHE A 1 687 ? 3.712 -11.978 -10.753 1.00 90.69 687 PHE A C 1
ATOM 5348 O O . PHE A 1 687 ? 4.180 -11.751 -11.865 1.00 90.69 687 PHE A O 1
ATOM 5355 N N . ILE A 1 688 ? 3.336 -13.207 -10.385 1.00 88.94 688 ILE A N 1
ATOM 5356 C CA . ILE A 1 688 ? 3.589 -14.385 -11.228 1.00 88.94 688 ILE A CA 1
ATOM 5357 C C . ILE A 1 688 ? 2.775 -14.348 -12.516 1.00 88.94 688 ILE A C 1
ATOM 5359 O O . ILE A 1 688 ? 3.326 -14.634 -13.579 1.00 88.94 688 ILE A O 1
ATOM 5363 N N . MET A 1 689 ? 1.513 -13.914 -12.458 1.00 85.62 689 MET A N 1
ATOM 5364 C CA . MET A 1 689 ? 0.724 -13.677 -13.669 1.00 85.62 689 MET A CA 1
ATOM 5365 C C . MET A 1 689 ? 1.424 -12.677 -14.599 1.00 85.62 689 MET A C 1
ATOM 5367 O O . MET A 1 689 ? 1.610 -12.957 -15.783 1.00 85.62 689 MET A O 1
ATOM 5371 N N . SER A 1 690 ? 1.884 -11.550 -14.051 1.00 87.25 690 SER A N 1
ATOM 5372 C CA . SER A 1 690 ? 2.565 -10.499 -14.817 1.00 87.25 690 SER A CA 1
ATOM 5373 C C . SER A 1 690 ? 3.920 -10.955 -15.373 1.00 87.25 690 SER A C 1
ATOM 5375 O O . SER A 1 690 ? 4.271 -10.640 -16.508 1.00 87.25 690 SER A O 1
ATOM 5377 N N . ALA A 1 691 ? 4.688 -11.722 -14.598 1.00 89.62 691 ALA A N 1
ATOM 5378 C CA . ALA A 1 691 ? 5.989 -12.245 -14.997 1.00 89.62 691 ALA A CA 1
ATOM 5379 C C . ALA A 1 691 ? 5.867 -13.284 -16.119 1.00 89.62 691 ALA A C 1
ATOM 5381 O O . ALA A 1 691 ? 6.631 -13.228 -17.080 1.00 89.62 691 ALA A O 1
ATOM 5382 N N . VAL A 1 692 ? 4.896 -14.200 -16.039 1.00 87.50 692 VAL A N 1
ATOM 5383 C CA . VAL A 1 692 ? 4.672 -15.206 -17.086 1.00 87.50 692 VAL A CA 1
ATOM 5384 C C . VAL A 1 692 ? 4.162 -14.550 -18.372 1.00 87.50 692 VAL A C 1
ATOM 5386 O O . VAL A 1 692 ? 4.769 -14.741 -19.425 1.00 87.50 692 VAL A O 1
ATOM 5389 N N . ILE A 1 693 ? 3.094 -13.748 -18.281 1.00 85.19 693 ILE A N 1
ATOM 5390 C CA . ILE A 1 693 ? 2.361 -13.229 -19.448 1.00 85.19 693 ILE A CA 1
ATOM 5391 C C . ILE A 1 693 ? 3.110 -12.084 -20.143 1.00 85.19 693 ILE A C 1
ATOM 5393 O O . ILE A 1 693 ? 3.157 -12.061 -21.368 1.00 85.19 693 ILE A O 1
ATOM 5397 N N . PHE A 1 694 ? 3.719 -11.156 -19.395 1.00 86.44 694 PHE A N 1
ATOM 5398 C CA . PHE A 1 694 ? 4.346 -9.956 -19.974 1.00 86.44 694 PHE A CA 1
ATOM 5399 C C . PHE A 1 694 ? 5.871 -10.046 -20.110 1.00 86.44 694 PHE A C 1
ATOM 5401 O O . PHE A 1 694 ? 6.475 -9.157 -20.709 1.00 86.44 694 PHE A O 1
ATOM 5408 N N . ARG A 1 695 ? 6.525 -11.084 -19.560 1.00 88.38 695 ARG A N 1
ATOM 5409 C CA . ARG A 1 695 ? 7.996 -11.207 -19.606 1.00 88.38 695 ARG A CA 1
ATOM 5410 C C . ARG A 1 695 ? 8.484 -12.560 -20.113 1.00 88.38 695 ARG A C 1
ATOM 5412 O O . ARG A 1 695 ? 9.150 -12.591 -21.141 1.00 88.38 695 ARG A O 1
ATOM 5419 N N . ILE A 1 696 ? 8.145 -13.668 -19.455 1.00 89.62 696 ILE A N 1
ATOM 5420 C CA . ILE A 1 696 ? 8.699 -14.993 -19.789 1.00 89.62 696 ILE A CA 1
ATOM 5421 C C . ILE A 1 696 ? 8.216 -15.465 -21.167 1.00 89.62 696 ILE A C 1
ATOM 5423 O O . ILE A 1 696 ? 9.046 -15.700 -22.043 1.00 89.62 696 ILE A O 1
ATOM 5427 N N . VAL A 1 697 ? 6.899 -15.552 -21.394 1.00 90.19 697 VAL A N 1
ATOM 5428 C CA . VAL A 1 697 ? 6.347 -16.000 -22.688 1.00 90.19 697 VAL A CA 1
ATOM 5429 C C . VAL A 1 697 ? 6.721 -15.047 -23.840 1.00 90.19 697 VAL A C 1
ATOM 5431 O O . VAL A 1 697 ? 7.193 -15.542 -24.864 1.00 90.19 697 VAL A O 1
ATOM 5434 N N . PRO A 1 698 ? 6.630 -13.706 -23.696 1.00 90.81 698 PRO A N 1
ATOM 5435 C CA . PRO A 1 698 ? 7.049 -12.778 -24.749 1.00 90.81 698 PRO A CA 1
ATOM 5436 C C . PRO A 1 698 ? 8.537 -12.859 -25.099 1.00 90.81 698 PRO A C 1
ATOM 5438 O O . PRO A 1 698 ? 8.877 -12.735 -26.270 1.00 90.81 698 PRO A O 1
ATOM 5441 N N . THR A 1 699 ? 9.419 -13.069 -24.115 1.00 90.94 699 THR A N 1
ATOM 5442 C CA . THR A 1 699 ? 10.870 -13.171 -24.363 1.00 90.94 699 THR A CA 1
ATOM 5443 C C . THR A 1 699 ? 11.228 -14.511 -25.001 1.00 90.94 699 THR A C 1
ATOM 5445 O O . THR A 1 699 ? 12.053 -14.546 -25.906 1.00 90.94 699 THR A O 1
ATOM 5448 N N . ALA A 1 700 ? 10.583 -15.609 -24.590 1.00 91.50 700 ALA A N 1
ATOM 5449 C CA . ALA A 1 700 ? 10.768 -16.910 -25.230 1.00 91.50 700 ALA A CA 1
ATOM 5450 C C . ALA A 1 700 ? 10.345 -16.875 -26.710 1.00 91.50 700 ALA A C 1
ATOM 5452 O O . ALA A 1 700 ? 11.113 -17.297 -27.569 1.00 91.50 700 ALA A O 1
ATOM 5453 N N . LEU A 1 701 ? 9.178 -16.287 -27.010 1.00 92.69 701 LEU A N 1
ATOM 5454 C CA . LEU A 1 701 ? 8.705 -16.076 -28.382 1.00 92.69 701 LEU A CA 1
ATOM 5455 C C . LEU A 1 701 ? 9.683 -15.216 -29.202 1.00 92.69 701 LEU A C 1
ATOM 5457 O O . LEU A 1 701 ? 9.989 -15.547 -30.342 1.00 92.69 701 LEU A O 1
ATOM 5461 N N . GLU A 1 702 ? 10.197 -14.131 -28.623 1.00 92.31 702 GLU A N 1
ATOM 5462 C CA . GLU A 1 702 ? 11.130 -13.221 -29.295 1.00 92.31 702 GLU A CA 1
ATOM 5463 C C . GLU A 1 702 ? 12.493 -13.871 -29.579 1.00 92.31 702 GLU A C 1
ATOM 5465 O O . GLU A 1 702 ? 12.996 -13.748 -30.693 1.00 92.31 702 GLU A O 1
ATOM 5470 N N . ILE A 1 703 ? 13.050 -14.641 -28.635 1.00 92.19 703 ILE A N 1
ATOM 5471 C CA . ILE A 1 703 ? 14.270 -15.437 -28.857 1.00 92.19 703 ILE A CA 1
ATOM 5472 C C . ILE A 1 703 ? 14.047 -16.455 -29.985 1.00 92.19 703 ILE A C 1
ATOM 5474 O O . ILE A 1 703 ? 14.900 -16.577 -30.864 1.00 92.19 703 ILE A O 1
ATOM 5478 N N . SER A 1 704 ? 12.904 -17.154 -30.001 1.00 93.50 704 SER A N 1
ATOM 5479 C CA . SER A 1 704 ? 12.565 -18.108 -31.066 1.00 93.50 704 SER A CA 1
ATOM 5480 C C . SER A 1 704 ? 12.448 -17.438 -32.440 1.00 93.50 704 SER A C 1
ATOM 5482 O O . SER A 1 704 ? 12.993 -17.958 -33.412 1.00 93.50 704 SER A O 1
ATOM 5484 N N . LEU A 1 705 ? 11.797 -16.271 -32.525 1.00 94.50 705 LEU A N 1
ATOM 5485 C CA . LEU A 1 705 ? 11.674 -15.497 -33.766 1.00 94.50 705 LEU A CA 1
ATOM 5486 C C . LEU A 1 705 ? 13.038 -14.999 -34.270 1.00 94.50 705 LEU A C 1
ATOM 5488 O O . LEU A 1 705 ? 13.344 -15.159 -35.451 1.00 94.50 705 LEU A O 1
ATOM 5492 N N . VAL A 1 706 ? 13.877 -14.443 -33.388 1.00 94.19 706 VAL A N 1
ATOM 5493 C CA . VAL A 1 706 ? 15.219 -13.961 -33.758 1.00 94.19 706 VAL A CA 1
ATOM 5494 C C . VAL A 1 706 ? 16.109 -15.117 -34.222 1.00 94.19 706 VAL A C 1
ATOM 5496 O O . VAL A 1 706 ? 16.700 -15.023 -35.295 1.00 94.19 706 VAL A O 1
ATOM 5499 N N . CYS A 1 707 ? 16.162 -16.235 -33.489 1.00 94.06 707 CYS A N 1
ATOM 5500 C CA . CYS A 1 707 ? 16.966 -17.394 -33.896 1.00 94.06 707 CYS A CA 1
ATOM 5501 C C . CYS A 1 707 ? 16.476 -17.993 -35.227 1.00 94.06 707 CYS A C 1
ATOM 5503 O O . CYS A 1 707 ? 17.299 -18.365 -36.063 1.00 94.06 707 CYS A O 1
ATOM 5505 N N . GLY A 1 708 ? 15.159 -18.036 -35.460 1.00 94.69 708 GLY A N 1
ATOM 5506 C CA . GLY A 1 708 ? 14.585 -18.478 -36.734 1.00 94.69 708 GLY A CA 1
ATOM 5507 C C . GLY A 1 708 ? 14.995 -17.590 -37.914 1.00 94.69 708 GLY A C 1
ATOM 5508 O O . GLY A 1 708 ? 15.440 -18.100 -38.939 1.00 94.69 708 GLY A O 1
ATOM 5509 N N . ILE A 1 709 ? 14.923 -16.263 -37.758 1.00 94.25 709 ILE A N 1
ATOM 5510 C CA . ILE A 1 709 ? 15.311 -15.303 -38.808 1.00 94.25 709 ILE A CA 1
ATOM 5511 C C . ILE A 1 709 ? 16.816 -15.334 -39.083 1.00 94.25 709 ILE A C 1
ATOM 5513 O O . ILE A 1 709 ? 17.207 -15.299 -40.248 1.00 94.25 709 ILE A O 1
ATOM 5517 N N . LEU A 1 710 ? 17.653 -15.428 -38.043 1.00 93.69 710 LEU A N 1
ATOM 5518 C CA . LEU A 1 710 ? 19.104 -15.556 -38.213 1.00 93.69 710 LEU A CA 1
ATOM 5519 C C . LEU A 1 710 ? 19.456 -16.852 -38.957 1.00 93.69 710 LEU A C 1
ATOM 5521 O O . LEU A 1 710 ? 20.195 -16.790 -39.934 1.00 93.69 710 LEU A O 1
ATOM 5525 N N . THR A 1 711 ? 18.846 -17.984 -38.577 1.00 94.81 711 THR A N 1
ATOM 5526 C CA . THR A 1 711 ? 19.032 -19.274 -39.271 1.00 94.81 711 THR A CA 1
ATOM 5527 C C . THR A 1 711 ? 18.634 -19.185 -40.746 1.00 94.81 711 THR A C 1
ATOM 5529 O O . THR A 1 711 ? 19.374 -19.644 -41.611 1.00 94.81 711 THR A O 1
ATOM 5532 N N . TYR A 1 712 ? 17.478 -18.579 -41.036 1.00 93.81 712 TYR A N 1
ATOM 5533 C CA . TYR A 1 712 ? 16.932 -18.479 -42.391 1.00 93.81 712 TYR A CA 1
ATOM 5534 C C . TYR A 1 712 ? 17.719 -17.525 -43.305 1.00 93.81 712 TYR A C 1
ATOM 5536 O O . TYR A 1 712 ? 17.808 -17.777 -44.503 1.00 93.81 712 TYR A O 1
ATOM 5544 N N . LYS A 1 713 ? 18.274 -16.425 -42.771 1.00 90.00 713 LYS A N 1
ATOM 5545 C CA . LYS A 1 713 ? 18.982 -15.413 -43.578 1.00 90.00 713 LYS A CA 1
ATOM 5546 C C . LYS A 1 713 ? 20.500 -15.562 -43.634 1.00 90.00 713 LYS A C 1
ATOM 5548 O O . LYS A 1 713 ? 21.080 -15.172 -44.639 1.00 90.00 713 LYS A O 1
ATOM 5553 N N . PHE A 1 714 ? 21.135 -16.067 -42.577 1.00 89.00 714 PHE A N 1
ATOM 5554 C CA . PHE A 1 714 ? 22.599 -16.047 -42.427 1.00 89.00 714 PHE A CA 1
ATOM 5555 C C . PHE A 1 714 ? 23.197 -17.408 -42.050 1.00 89.00 714 PHE A C 1
ATOM 5557 O O . PHE A 1 714 ? 24.382 -17.495 -41.740 1.00 89.00 714 PHE A O 1
ATOM 5564 N N . GLY A 1 715 ? 22.388 -18.470 -42.056 1.00 89.12 715 GLY A N 1
ATOM 5565 C CA . GLY A 1 715 ? 22.810 -19.795 -41.621 1.00 89.12 715 GLY A CA 1
ATOM 5566 C C . GLY A 1 715 ? 22.749 -19.990 -40.105 1.00 89.12 715 GLY A C 1
ATOM 5567 O O . GLY A 1 715 ? 22.469 -19.083 -39.315 1.00 89.12 715 GLY A O 1
ATOM 5568 N N . TRP A 1 716 ? 22.971 -21.235 -39.692 1.00 92.25 716 TRP A N 1
ATOM 5569 C CA . TRP A 1 716 ? 22.760 -21.681 -38.316 1.00 92.25 716 TRP A CA 1
ATOM 5570 C C . TRP A 1 716 ? 23.779 -21.099 -37.322 1.00 92.25 716 TRP A C 1
ATOM 5572 O O . TRP A 1 716 ? 23.453 -20.987 -36.142 1.00 92.25 716 TRP A O 1
ATOM 5582 N N . ASP A 1 717 ? 24.961 -20.666 -37.771 1.00 92.19 717 ASP A N 1
ATOM 5583 C CA . ASP A 1 717 ? 26.044 -20.160 -36.915 1.00 92.19 717 ASP A CA 1
ATOM 5584 C C . ASP A 1 717 ? 25.624 -18.938 -36.081 1.00 92.19 717 ASP A C 1
ATOM 5586 O O . ASP A 1 717 ? 25.798 -18.911 -34.860 1.00 92.19 717 ASP A O 1
ATOM 5590 N N . PHE A 1 718 ? 24.977 -17.946 -36.705 1.00 92.75 718 PHE A N 1
ATOM 5591 C CA . PHE A 1 718 ? 24.467 -16.754 -36.012 1.00 92.75 718 PHE A CA 1
ATOM 5592 C C . PHE A 1 718 ? 23.381 -17.103 -34.981 1.00 92.75 718 PHE A C 1
ATOM 5594 O O . PHE A 1 718 ? 23.320 -16.508 -33.899 1.00 92.75 718 PHE A O 1
ATOM 5601 N N . ALA A 1 719 ? 22.535 -18.091 -35.284 1.00 93.06 719 ALA A N 1
ATOM 5602 C CA . ALA A 1 719 ? 21.518 -18.579 -34.360 1.00 93.06 719 ALA A CA 1
ATOM 5603 C C . ALA A 1 719 ? 22.128 -19.397 -33.209 1.00 93.06 719 ALA A C 1
ATOM 5605 O O . ALA A 1 719 ? 21.696 -19.248 -32.066 1.00 93.06 719 ALA A O 1
ATOM 5606 N N . ALA A 1 720 ? 23.171 -20.190 -33.471 1.00 93.94 720 ALA A N 1
ATOM 5607 C CA . ALA A 1 720 ? 23.912 -20.940 -32.461 1.00 93.94 720 ALA A CA 1
ATOM 5608 C C . ALA A 1 720 ? 24.644 -20.006 -31.486 1.00 93.94 720 ALA A C 1
ATOM 5610 O O . ALA A 1 720 ? 24.510 -20.177 -30.273 1.00 93.94 720 ALA A O 1
ATOM 5611 N N . ILE A 1 721 ? 25.333 -18.971 -31.985 1.00 94.69 721 ILE A N 1
ATOM 5612 C CA . ILE A 1 721 ? 25.966 -17.943 -31.141 1.00 94.69 721 ILE A CA 1
ATOM 5613 C C . ILE A 1 721 ? 24.902 -17.208 -30.317 1.00 94.69 721 ILE A C 1
ATOM 5615 O O . ILE A 1 721 ? 25.068 -17.042 -29.106 1.00 94.69 721 ILE A O 1
ATOM 5619 N N . THR A 1 722 ? 23.777 -16.821 -30.928 1.00 93.00 722 THR A N 1
ATOM 5620 C CA . THR A 1 722 ? 22.666 -16.165 -30.218 1.00 93.00 722 THR A CA 1
ATOM 5621 C C . THR A 1 722 ? 22.115 -17.056 -29.101 1.00 93.00 722 THR A C 1
ATOM 5623 O O . THR A 1 722 ? 22.055 -16.625 -27.949 1.00 93.00 722 THR A O 1
ATOM 5626 N N . PHE A 1 723 ? 21.780 -18.315 -29.393 1.00 91.81 723 PHE A N 1
ATOM 5627 C CA . PHE A 1 723 ? 21.248 -19.266 -28.415 1.00 91.81 723 PHE A CA 1
ATOM 5628 C C . PHE A 1 723 ? 22.246 -19.567 -27.286 1.00 91.81 723 PHE A C 1
ATOM 5630 O O . PHE A 1 723 ? 21.876 -19.515 -26.111 1.00 91.81 723 PHE A O 1
ATOM 5637 N N . ALA A 1 724 ? 23.521 -19.799 -27.616 1.00 94.81 724 ALA A N 1
ATOM 5638 C CA . ALA A 1 724 ? 24.588 -19.991 -26.635 1.00 94.81 724 ALA A CA 1
ATOM 5639 C C . ALA A 1 724 ? 24.749 -18.763 -25.723 1.00 94.81 724 ALA A C 1
ATOM 5641 O O . ALA A 1 724 ? 24.898 -18.913 -24.510 1.00 94.81 724 ALA A O 1
ATOM 5642 N N . THR A 1 725 ? 24.623 -17.553 -26.276 1.00 94.44 725 THR A N 1
ATOM 5643 C CA . THR A 1 725 ? 24.637 -16.297 -25.510 1.00 94.44 725 THR A CA 1
ATOM 5644 C C . THR A 1 725 ? 23.443 -16.211 -24.560 1.00 94.44 725 THR A C 1
ATOM 5646 O O . THR A 1 725 ? 23.630 -15.927 -23.377 1.00 94.44 725 THR A O 1
ATOM 5649 N N . MET A 1 726 ? 22.223 -16.522 -25.022 1.00 92.88 726 MET A N 1
ATOM 5650 C CA . MET A 1 726 ? 21.027 -16.523 -24.165 1.00 92.88 726 MET A CA 1
ATOM 5651 C C . MET A 1 726 ? 21.146 -17.556 -23.032 1.00 92.88 726 MET A C 1
ATOM 5653 O O . MET A 1 726 ? 20.774 -17.273 -21.888 1.00 92.88 726 MET A O 1
ATOM 5657 N N . ALA A 1 727 ? 21.697 -18.739 -23.323 1.00 93.06 727 ALA A N 1
ATOM 5658 C CA . ALA A 1 727 ? 21.929 -19.801 -22.349 1.00 93.06 727 ALA A CA 1
ATOM 5659 C C . ALA A 1 727 ? 22.999 -19.413 -21.313 1.00 93.06 727 ALA A C 1
ATOM 5661 O O . ALA A 1 727 ? 22.748 -19.512 -20.109 1.00 93.06 727 ALA A O 1
ATOM 5662 N N . ALA A 1 728 ? 24.153 -18.903 -21.756 1.00 95.00 728 ALA A N 1
ATOM 5663 C CA . ALA A 1 728 ? 25.235 -18.438 -20.889 1.00 95.00 728 ALA A CA 1
ATOM 5664 C C . ALA A 1 728 ? 24.789 -17.269 -19.997 1.00 95.00 728 ALA A C 1
ATOM 5666 O O . ALA A 1 728 ? 25.012 -17.293 -18.785 1.00 95.00 728 ALA A O 1
ATOM 5667 N N . TYR A 1 729 ? 24.082 -16.288 -20.569 1.00 93.50 729 TYR A N 1
ATOM 5668 C CA . TYR A 1 729 ? 23.496 -15.166 -19.836 1.00 93.50 729 TYR A CA 1
ATOM 5669 C C . TYR A 1 729 ? 22.498 -15.647 -18.778 1.00 93.50 729 TYR A C 1
ATOM 5671 O O . TYR A 1 729 ? 22.556 -15.210 -17.626 1.00 93.50 729 TYR A O 1
ATOM 5679 N N . THR A 1 730 ? 21.596 -16.565 -19.140 1.00 91.12 730 THR A N 1
ATOM 5680 C CA . THR A 1 730 ? 20.591 -17.134 -18.228 1.00 91.12 730 THR A CA 1
ATOM 5681 C C . THR A 1 730 ? 21.254 -17.887 -17.078 1.00 91.12 730 THR A C 1
ATOM 5683 O O . THR A 1 730 ? 20.949 -17.625 -15.912 1.00 91.12 730 THR A O 1
ATOM 5686 N N . TRP A 1 731 ? 22.207 -18.770 -17.389 1.00 93.69 731 TRP A N 1
ATOM 5687 C CA . TRP A 1 731 ? 22.970 -19.530 -16.401 1.00 93.69 731 TRP A CA 1
ATOM 5688 C C . TRP A 1 731 ? 23.725 -18.604 -15.444 1.00 93.69 731 TRP A C 1
ATOM 5690 O O . TRP A 1 731 ? 23.535 -18.700 -14.230 1.00 93.69 731 TRP A O 1
ATOM 5700 N N . PHE A 1 732 ? 24.505 -17.654 -15.971 1.00 94.75 732 PHE A N 1
ATOM 5701 C CA . PHE A 1 732 ? 25.268 -16.695 -15.171 1.00 94.75 732 PHE A CA 1
ATOM 5702 C C . PHE A 1 732 ? 24.348 -15.841 -14.290 1.00 94.75 732 PHE A C 1
ATOM 5704 O O . PHE A 1 732 ? 24.582 -15.705 -13.086 1.00 94.75 732 PHE A O 1
ATOM 5711 N N . THR A 1 733 ? 23.258 -15.322 -14.860 1.00 92.25 733 THR A N 1
ATOM 5712 C CA . THR A 1 733 ? 22.292 -14.477 -14.148 1.00 92.25 733 THR A CA 1
ATOM 5713 C C . THR A 1 733 ? 21.636 -15.230 -12.996 1.00 92.25 733 THR A C 1
ATOM 5715 O O . THR A 1 733 ? 21.628 -14.726 -11.871 1.00 92.25 733 THR A O 1
ATOM 5718 N N . VAL A 1 734 ? 21.129 -16.447 -13.222 1.00 88.88 734 VAL A N 1
ATOM 5719 C CA . VAL A 1 734 ? 20.478 -17.255 -12.175 1.00 88.88 734 VAL A CA 1
ATOM 5720 C C . VAL A 1 734 ? 21.493 -17.720 -11.125 1.00 88.88 734 VAL A C 1
ATOM 5722 O O . VAL A 1 734 ? 21.241 -17.577 -9.925 1.00 88.88 734 VAL A O 1
ATOM 5725 N N . ARG A 1 735 ? 22.673 -18.202 -11.541 1.00 91.38 735 ARG A N 1
ATOM 5726 C CA . ARG A 1 735 ? 23.736 -18.696 -10.646 1.00 91.38 735 ARG A CA 1
ATOM 5727 C C . ARG A 1 735 ? 24.298 -17.603 -9.734 1.00 91.38 735 ARG A C 1
ATOM 5729 O O . ARG A 1 735 ? 24.550 -17.871 -8.554 1.00 91.38 735 ARG A O 1
ATOM 5736 N N . THR A 1 736 ? 24.459 -16.388 -10.255 1.00 91.00 736 THR A N 1
ATOM 5737 C CA . THR A 1 736 ? 24.928 -15.212 -9.505 1.00 91.00 736 THR A CA 1
ATOM 5738 C C . THR A 1 736 ? 23.814 -14.627 -8.635 1.00 91.00 736 THR A C 1
ATOM 5740 O O . THR A 1 736 ? 24.051 -14.339 -7.462 1.00 91.00 736 THR A O 1
ATOM 5743 N N . THR A 1 737 ? 22.576 -14.538 -9.143 1.00 89.25 737 THR A N 1
ATOM 5744 C CA . THR A 1 737 ? 21.392 -14.089 -8.378 1.00 89.25 737 THR A CA 1
ATOM 5745 C C . THR A 1 737 ? 21.127 -14.983 -7.167 1.00 89.25 737 THR A C 1
ATOM 5747 O O . THR A 1 737 ? 20.930 -14.480 -6.058 1.00 89.25 737 THR A O 1
ATOM 5750 N N . SER A 1 738 ? 21.163 -16.308 -7.345 1.00 85.12 738 SER A N 1
ATOM 5751 C CA . SER A 1 738 ? 20.942 -17.260 -6.252 1.00 85.12 738 SER A CA 1
ATOM 5752 C C . SER A 1 738 ? 22.012 -17.138 -5.163 1.00 85.12 738 SER A C 1
ATOM 5754 O O . SER A 1 738 ? 21.687 -17.213 -3.982 1.00 85.12 738 SER A O 1
ATOM 5756 N N . TRP A 1 739 ? 23.272 -16.892 -5.542 1.00 88.81 739 TRP A N 1
ATOM 5757 C CA . TRP A 1 739 ? 24.368 -16.658 -4.598 1.00 88.81 739 TRP A CA 1
ATOM 5758 C C . TRP A 1 739 ? 24.182 -15.354 -3.812 1.00 88.81 739 TRP A C 1
ATOM 5760 O O . TRP A 1 739 ? 24.139 -15.383 -2.584 1.00 88.81 739 TRP A O 1
ATOM 5770 N N . ARG A 1 740 ? 24.000 -14.214 -4.492 1.00 90.44 740 ARG A N 1
ATOM 5771 C CA . ARG A 1 740 ? 23.898 -12.896 -3.832 1.00 90.44 740 ARG A CA 1
ATOM 5772 C C . ARG A 1 740 ? 22.610 -12.675 -3.036 1.00 90.44 740 ARG A C 1
ATOM 5774 O O . ARG A 1 740 ? 22.554 -11.769 -2.210 1.00 90.44 740 ARG A O 1
ATOM 5781 N N . THR A 1 741 ? 21.589 -13.514 -3.232 1.00 84.88 741 THR A N 1
ATOM 5782 C CA . THR A 1 741 ? 20.349 -13.474 -2.435 1.00 84.88 741 THR A CA 1
ATOM 5783 C C . THR A 1 741 ? 20.622 -13.679 -0.936 1.00 84.88 741 THR A C 1
ATOM 5785 O O . THR A 1 741 ? 19.876 -13.140 -0.119 1.00 84.88 741 THR A O 1
ATOM 5788 N N . ARG A 1 742 ? 21.723 -14.350 -0.552 1.00 87.19 742 ARG A N 1
ATOM 5789 C CA . ARG A 1 742 ? 22.149 -14.466 0.857 1.00 87.19 742 ARG A CA 1
ATOM 5790 C C . ARG A 1 742 ? 22.408 -13.107 1.519 1.00 87.19 742 ARG A C 1
ATOM 5792 O O . ARG A 1 742 ? 21.849 -12.851 2.574 1.00 87.19 742 ARG A O 1
ATOM 5799 N N . PHE A 1 743 ? 23.095 -12.188 0.835 1.00 89.50 743 PHE A N 1
ATOM 5800 C CA . PHE A 1 743 ? 23.412 -10.857 1.367 1.00 89.50 743 PHE A CA 1
ATOM 5801 C C . PHE A 1 743 ? 22.156 -10.011 1.606 1.00 89.50 743 PHE A C 1
ATOM 5803 O O . PHE A 1 743 ? 22.110 -9.200 2.524 1.00 89.50 743 PHE A O 1
ATOM 5810 N N . ARG A 1 744 ? 21.106 -10.232 0.802 1.00 83.62 744 ARG A N 1
ATOM 5811 C CA . ARG A 1 744 ? 19.795 -9.613 1.017 1.00 83.62 744 ARG A CA 1
ATOM 5812 C C . ARG A 1 744 ? 19.031 -10.251 2.177 1.00 83.62 744 ARG A C 1
ATOM 5814 O O . ARG A 1 744 ? 18.338 -9.531 2.876 1.00 83.62 744 ARG A O 1
ATOM 5821 N N . ARG A 1 745 ? 19.192 -11.552 2.443 1.00 84.12 745 ARG A N 1
ATOM 5822 C CA . ARG A 1 745 ? 18.677 -12.176 3.678 1.00 84.12 745 ARG A CA 1
ATOM 5823 C C . ARG A 1 745 ? 19.422 -11.671 4.918 1.00 84.12 745 ARG A C 1
ATOM 5825 O O . ARG A 1 745 ? 18.765 -11.326 5.888 1.00 84.12 745 ARG A O 1
ATOM 5832 N N . GLU A 1 746 ? 20.753 -11.563 4.855 1.00 88.12 746 GLU A N 1
ATOM 5833 C CA . GLU A 1 746 ? 21.600 -10.952 5.898 1.00 88.12 746 GLU A CA 1
ATOM 5834 C C . GLU A 1 746 ? 21.132 -9.519 6.215 1.00 88.12 746 GLU A C 1
ATOM 5836 O O . GLU A 1 746 ? 20.853 -9.208 7.371 1.00 88.12 746 GLU A O 1
ATOM 5841 N N . ALA A 1 747 ? 20.956 -8.675 5.188 1.00 87.94 747 ALA A N 1
ATOM 5842 C CA . ALA A 1 747 ? 20.455 -7.311 5.355 1.00 87.94 747 ALA A CA 1
ATOM 5843 C C . ALA A 1 747 ? 19.032 -7.279 5.934 1.00 87.94 747 ALA A C 1
ATOM 5845 O O . ALA A 1 747 ? 18.829 -6.664 6.971 1.00 87.94 747 ALA A O 1
ATOM 5846 N N . ASN A 1 748 ? 18.064 -7.983 5.332 1.00 80.38 748 ASN A N 1
ATOM 5847 C CA . ASN A 1 748 ? 16.681 -8.026 5.822 1.00 80.38 748 ASN A CA 1
ATOM 5848 C C . ASN A 1 748 ? 16.567 -8.558 7.269 1.00 80.38 748 ASN A C 1
ATOM 5850 O O . ASN A 1 748 ? 15.663 -8.156 7.993 1.00 80.38 748 ASN A O 1
ATOM 5854 N N . ALA A 1 749 ? 17.465 -9.446 7.710 1.00 84.62 749 ALA A N 1
ATOM 5855 C CA . ALA A 1 749 ? 17.495 -9.926 9.091 1.00 84.62 749 ALA A CA 1
ATOM 5856 C C . ALA A 1 749 ? 18.058 -8.883 10.074 1.00 84.62 749 ALA A C 1
ATOM 5858 O O . ALA A 1 749 ? 17.594 -8.814 11.209 1.00 84.62 749 ALA A O 1
ATOM 5859 N N . ALA A 1 750 ? 19.030 -8.066 9.653 1.00 90.12 750 ALA A N 1
ATOM 5860 C CA . ALA A 1 750 ? 19.534 -6.942 10.444 1.00 90.12 750 ALA A CA 1
ATOM 5861 C C . ALA A 1 750 ? 18.527 -5.776 10.496 1.00 90.12 750 ALA A C 1
ATOM 5863 O O . ALA A 1 750 ? 18.283 -5.236 11.568 1.00 90.12 750 ALA A O 1
ATOM 5864 N N . ASP A 1 751 ? 17.893 -5.467 9.364 1.00 91.25 751 ASP A N 1
ATOM 5865 C CA . ASP A 1 751 ? 16.812 -4.484 9.201 1.00 91.25 751 ASP A CA 1
ATOM 5866 C C . ASP A 1 751 ? 15.621 -4.801 10.121 1.00 91.25 751 ASP A C 1
ATOM 5868 O O . ASP A 1 751 ? 15.238 -3.981 10.948 1.00 91.25 751 ASP A O 1
ATOM 5872 N N . ASN A 1 752 ? 15.122 -6.045 10.097 1.00 83.50 752 ASN A N 1
ATOM 5873 C CA . ASN A 1 752 ? 14.065 -6.496 11.011 1.00 83.50 752 ASN A CA 1
ATOM 5874 C C . ASN A 1 752 ? 14.449 -6.347 12.496 1.00 83.50 752 ASN A C 1
ATOM 5876 O O . ASN A 1 752 ? 13.587 -6.027 13.314 1.00 83.50 752 ASN A O 1
ATOM 5880 N N . LYS A 1 753 ? 15.715 -6.588 12.866 1.00 89.38 753 LYS A N 1
ATOM 5881 C CA . LYS A 1 753 ? 16.180 -6.431 14.255 1.00 89.38 753 LYS A CA 1
ATOM 5882 C C . LYS A 1 753 ? 16.294 -4.965 14.660 1.00 89.38 753 LYS A C 1
ATOM 5884 O O . LYS A 1 753 ? 15.830 -4.614 15.737 1.00 89.38 753 LYS A O 1
ATOM 5889 N N . ALA A 1 754 ? 16.837 -4.113 13.790 1.00 91.25 754 ALA A N 1
ATOM 5890 C CA . ALA A 1 754 ? 16.859 -2.668 13.994 1.00 91.25 754 ALA A CA 1
ATOM 5891 C C . ALA A 1 754 ? 15.429 -2.118 14.151 1.00 91.25 754 ALA A C 1
ATOM 5893 O O . ALA A 1 754 ? 15.152 -1.378 15.089 1.00 91.25 754 ALA A O 1
ATOM 5894 N N . ALA A 1 755 ? 14.499 -2.550 13.294 1.00 85.38 755 ALA A N 1
ATOM 5895 C CA . ALA A 1 755 ? 13.089 -2.185 13.378 1.00 85.38 755 ALA A CA 1
ATOM 5896 C C . ALA A 1 755 ? 12.404 -2.713 14.651 1.00 85.38 755 ALA A C 1
ATOM 5898 O O . ALA A 1 755 ? 11.580 -2.002 15.211 1.00 85.38 755 ALA A O 1
ATOM 5899 N N . THR A 1 756 ? 12.747 -3.918 15.125 1.00 88.69 756 THR A N 1
ATOM 5900 C CA . THR A 1 756 ? 12.234 -4.455 16.401 1.00 88.69 756 THR A CA 1
ATOM 5901 C C . THR A 1 756 ? 12.690 -3.584 17.566 1.00 88.69 756 THR A C 1
ATOM 5903 O O . THR A 1 756 ? 11.836 -3.063 18.270 1.00 88.69 756 THR A O 1
ATOM 5906 N N . VAL A 1 757 ? 14.000 -3.319 17.692 1.00 92.56 757 VAL A N 1
ATOM 5907 C CA . VAL A 1 757 ? 14.540 -2.419 18.729 1.00 92.56 757 VAL A CA 1
ATOM 5908 C C . VAL A 1 757 ? 13.847 -1.059 18.662 1.00 92.56 757 VAL A C 1
ATOM 5910 O O . VAL A 1 757 ? 13.237 -0.650 19.637 1.00 92.56 757 VAL A O 1
ATOM 5913 N N . ALA A 1 758 ? 13.826 -0.399 17.500 1.00 91.88 758 ALA A N 1
ATOM 5914 C CA . ALA A 1 758 ? 13.203 0.919 17.366 1.00 91.88 758 ALA A CA 1
ATOM 5915 C C . ALA A 1 758 ? 11.697 0.935 17.699 1.00 91.88 758 ALA A C 1
ATOM 5917 O O . ALA A 1 758 ? 11.208 1.928 18.231 1.00 91.88 758 ALA A O 1
ATOM 5918 N N . VAL A 1 759 ? 10.952 -0.135 17.398 1.00 89.88 759 VAL A N 1
ATOM 5919 C CA . VAL A 1 759 ? 9.537 -0.262 17.784 1.00 89.88 759 VAL A CA 1
ATOM 5920 C C . VAL A 1 759 ? 9.400 -0.477 19.289 1.00 89.88 759 VAL A C 1
ATOM 5922 O O . VAL A 1 759 ? 8.584 0.198 19.911 1.00 89.88 759 VAL A O 1
ATOM 5925 N N . ASP A 1 760 ? 10.217 -1.340 19.889 1.00 89.50 760 ASP A N 1
ATOM 5926 C CA . ASP A 1 760 ? 10.172 -1.626 21.323 1.00 89.50 760 ASP A CA 1
ATOM 5927 C C . ASP A 1 760 ? 10.596 -0.398 22.154 1.00 89.50 760 ASP A C 1
ATOM 5929 O O . ASP A 1 760 ? 9.903 -0.060 23.115 1.00 89.50 760 ASP A O 1
ATOM 5933 N N . SER A 1 761 ? 11.633 0.349 21.750 1.00 92.56 761 SER A N 1
ATOM 5934 C CA . SER A 1 761 ? 12.037 1.613 22.394 1.00 92.56 761 SER A CA 1
ATOM 5935 C C . SER A 1 761 ? 10.968 2.712 22.281 1.00 92.56 761 SER A C 1
ATOM 5937 O O . SER A 1 761 ? 10.904 3.594 23.135 1.00 92.56 761 SER A O 1
ATOM 5939 N N . LEU A 1 762 ? 10.145 2.698 21.221 1.00 91.75 762 LEU A N 1
ATOM 5940 C CA . LEU A 1 762 ? 9.078 3.685 20.997 1.00 91.75 762 LEU A CA 1
ATOM 5941 C C . LEU A 1 762 ? 7.762 3.312 21.691 1.00 91.75 762 LEU A C 1
ATOM 5943 O O . LEU A 1 762 ? 7.081 4.201 22.194 1.00 91.75 762 LEU A O 1
ATOM 5947 N N . ILE A 1 763 ? 7.411 2.024 21.754 1.00 89.56 763 ILE A N 1
ATOM 5948 C CA . ILE A 1 763 ? 6.275 1.536 22.552 1.00 89.56 763 ILE A CA 1
ATOM 5949 C C . ILE A 1 763 ? 6.562 1.756 24.040 1.00 89.56 763 ILE A C 1
ATOM 5951 O O . ILE A 1 763 ? 5.715 2.268 24.763 1.00 89.56 763 ILE A O 1
ATOM 5955 N N . ASN A 1 764 ? 7.780 1.441 24.485 1.00 93.44 764 ASN A N 1
ATOM 5956 C CA . ASN A 1 764 ? 8.213 1.596 25.873 1.00 93.44 764 ASN A CA 1
ATOM 5957 C C . ASN A 1 764 ? 8.916 2.947 26.124 1.00 93.44 764 ASN A C 1
ATOM 5959 O O . ASN A 1 764 ? 9.760 3.047 27.015 1.00 93.44 764 ASN A O 1
ATOM 5963 N N . TYR A 1 765 ? 8.580 3.991 25.353 1.00 92.00 765 TYR A N 1
ATOM 5964 C CA . TYR A 1 765 ? 9.227 5.312 25.419 1.00 92.00 765 TYR A CA 1
ATOM 5965 C C . TYR A 1 765 ? 9.261 5.894 26.841 1.00 92.00 765 TYR A C 1
ATOM 5967 O O . TYR A 1 765 ? 10.277 6.450 27.261 1.00 92.00 765 TYR A O 1
ATOM 5975 N N . GLU A 1 766 ? 8.178 5.726 27.604 1.00 93.25 766 GLU A N 1
ATOM 5976 C CA . GLU A 1 766 ? 8.100 6.169 28.999 1.00 93.25 766 GLU A CA 1
ATOM 5977 C C . GLU A 1 766 ? 9.123 5.441 29.878 1.00 93.25 766 GLU A C 1
ATOM 5979 O O . GLU A 1 766 ? 9.880 6.097 30.588 1.00 93.25 766 GLU A O 1
ATOM 5984 N N . ALA A 1 767 ? 9.264 4.116 29.752 1.00 96.56 767 ALA A N 1
ATOM 5985 C CA . ALA A 1 767 ? 10.283 3.351 30.473 1.00 96.56 767 ALA A CA 1
ATOM 5986 C C . ALA A 1 767 ? 11.712 3.769 30.076 1.00 96.56 767 ALA A C 1
ATOM 5988 O O . ALA A 1 767 ? 12.550 4.004 30.950 1.00 96.56 767 ALA A O 1
ATOM 5989 N N . VAL A 1 768 ? 11.987 3.946 28.777 1.00 97.38 768 VAL A N 1
ATOM 5990 C CA . VAL A 1 768 ? 13.290 4.440 28.287 1.00 97.38 768 VAL A CA 1
ATOM 5991 C C . VAL A 1 768 ? 13.637 5.795 28.922 1.00 97.38 768 VAL A C 1
ATOM 5993 O O . VAL A 1 768 ? 14.794 6.027 29.281 1.00 97.38 768 VAL A O 1
ATOM 5996 N N . LYS A 1 769 ? 12.638 6.668 29.122 1.00 94.50 769 LYS A N 1
ATOM 5997 C CA . LYS A 1 769 ? 12.790 7.970 29.789 1.00 94.50 769 LYS A CA 1
ATOM 5998 C C . LYS A 1 769 ? 12.903 7.872 31.309 1.00 94.50 769 LYS A C 1
ATOM 6000 O O . LYS A 1 769 ? 13.767 8.536 31.873 1.00 94.50 769 LYS A O 1
ATOM 6005 N N . HIS A 1 770 ? 12.108 7.034 31.973 1.00 96.81 770 HIS A N 1
ATOM 6006 C CA . HIS A 1 770 ? 12.194 6.812 33.421 1.00 96.81 770 HIS A CA 1
ATOM 6007 C C . HIS A 1 770 ? 13.580 6.304 33.845 1.00 96.81 770 HIS A C 1
ATOM 6009 O O . HIS A 1 770 ? 14.089 6.711 34.888 1.00 96.81 770 HIS A O 1
ATOM 6015 N N . PHE A 1 771 ? 14.225 5.480 33.011 1.00 96.56 771 PHE A N 1
ATOM 6016 C CA . PHE A 1 771 ? 15.569 4.956 33.266 1.00 96.56 771 PHE A CA 1
ATOM 6017 C C . PHE A 1 771 ? 16.710 5.742 32.581 1.00 96.56 771 PHE A C 1
ATOM 6019 O O . PHE A 1 771 ? 17.868 5.369 32.746 1.00 96.56 771 PHE A O 1
ATOM 6026 N N . ASN A 1 772 ? 16.425 6.839 31.858 1.00 94.25 772 ASN A N 1
ATOM 6027 C CA . ASN A 1 772 ? 17.404 7.649 31.097 1.00 94.25 772 ASN A CA 1
ATOM 6028 C C . ASN A 1 772 ? 18.325 6.819 30.167 1.00 94.25 772 ASN A C 1
ATOM 6030 O O . ASN A 1 772 ? 19.531 7.069 30.051 1.00 94.25 772 ASN A O 1
ATOM 6034 N N . ASN A 1 773 ? 17.757 5.795 29.525 1.00 96.62 773 ASN A N 1
ATOM 6035 C CA . ASN A 1 773 ? 18.494 4.783 28.766 1.00 96.62 773 ASN A CA 1
ATOM 6036 C C . ASN A 1 773 ? 18.597 5.078 27.258 1.00 96.62 773 ASN A C 1
ATOM 6038 O O . ASN A 1 773 ? 19.012 4.207 26.496 1.00 96.62 773 ASN A O 1
ATOM 6042 N N . GLU A 1 774 ? 18.307 6.297 26.785 1.00 96.75 774 GLU A N 1
ATOM 6043 C CA . GLU A 1 774 ? 18.291 6.606 25.342 1.00 96.75 774 GLU A CA 1
ATOM 6044 C C . GLU A 1 774 ? 19.621 6.285 24.641 1.00 96.75 774 GLU A C 1
ATOM 6046 O O . GLU A 1 774 ? 19.637 5.891 23.478 1.00 96.75 774 GLU A O 1
ATOM 6051 N N . LYS A 1 775 ? 20.751 6.424 25.347 1.00 97.12 775 LYS A N 1
ATOM 6052 C CA . LYS A 1 775 ? 22.082 6.080 24.817 1.00 97.12 775 LYS A CA 1
ATOM 6053 C C . LYS A 1 775 ? 22.274 4.577 24.604 1.00 97.12 775 LYS A C 1
ATOM 6055 O O . LYS A 1 775 ? 23.025 4.200 23.711 1.00 97.12 775 LYS A O 1
ATOM 6060 N N . TYR A 1 776 ? 21.632 3.742 25.421 1.00 96.75 776 TYR A N 1
ATOM 6061 C CA . TYR A 1 776 ? 21.664 2.287 25.285 1.00 96.75 776 TYR A CA 1
ATOM 6062 C C . TYR A 1 776 ? 20.806 1.849 24.092 1.00 96.75 776 TYR A C 1
ATOM 6064 O O . TYR A 1 776 ? 21.318 1.180 23.196 1.00 96.75 776 TYR A O 1
ATOM 6072 N N . GLU A 1 777 ? 19.564 2.337 24.013 1.00 97.25 777 GLU A N 1
ATOM 6073 C CA . GLU A 1 777 ? 18.648 2.068 22.893 1.00 97.25 777 GLU A CA 1
ATOM 6074 C C . GLU A 1 777 ? 19.261 2.477 21.541 1.00 97.25 777 GLU A C 1
ATOM 6076 O O . GLU A 1 777 ? 19.283 1.694 20.590 1.00 97.25 777 GLU A O 1
ATOM 6081 N N . VAL A 1 778 ? 19.848 3.680 21.463 1.00 97.31 778 VAL A N 1
ATOM 6082 C CA . VAL A 1 778 ? 20.530 4.170 20.251 1.00 97.31 778 VAL A CA 1
ATOM 6083 C C . VAL A 1 778 ? 21.741 3.305 19.882 1.00 97.31 778 VAL A C 1
ATOM 6085 O O . VAL A 1 778 ? 21.970 3.071 18.696 1.00 97.31 778 VAL A O 1
ATOM 6088 N N . ALA A 1 779 ? 22.503 2.799 20.857 1.00 97.44 779 ALA A N 1
ATOM 6089 C CA . ALA A 1 779 ? 23.666 1.951 20.592 1.00 97.44 779 ALA A CA 1
ATOM 6090 C C . ALA A 1 779 ? 23.279 0.538 20.112 1.00 97.44 779 ALA A C 1
ATOM 6092 O O . ALA A 1 779 ? 23.911 0.009 19.196 1.00 97.44 779 ALA A O 1
ATOM 6093 N N . GLU A 1 780 ? 22.233 -0.069 20.681 1.00 96.31 780 GLU A N 1
ATOM 6094 C CA . GLU A 1 780 ? 21.739 -1.383 20.242 1.00 96.31 780 GLU A CA 1
ATOM 6095 C C . GLU A 1 780 ? 21.057 -1.296 18.861 1.00 96.31 780 GLU A C 1
ATOM 6097 O O . GLU A 1 780 ? 21.217 -2.190 18.024 1.00 96.31 780 GLU A O 1
ATOM 6102 N N . TYR A 1 781 ? 20.395 -0.172 18.564 1.00 96.12 781 TYR A N 1
ATOM 6103 C CA . TYR A 1 781 ? 19.885 0.143 17.229 1.00 96.12 781 TYR A CA 1
ATOM 6104 C C . TYR A 1 781 ? 21.020 0.324 16.199 1.00 96.12 781 TYR A C 1
ATOM 6106 O O . TYR A 1 781 ? 21.012 -0.337 15.155 1.00 96.12 781 TYR A O 1
ATOM 6114 N N . ASP A 1 782 ? 22.043 1.138 16.495 1.00 97.56 782 ASP A N 1
ATOM 6115 C CA . ASP A 1 782 ? 23.188 1.379 15.597 1.00 97.56 782 ASP A CA 1
ATOM 6116 C C . ASP A 1 782 ? 23.995 0.101 15.298 1.00 97.56 782 ASP A C 1
ATOM 6118 O O . ASP A 1 782 ? 24.338 -0.189 14.150 1.00 97.56 782 ASP A O 1
ATOM 6122 N N . LYS A 1 783 ? 24.200 -0.753 16.303 1.00 97.06 783 LYS A N 1
ATOM 6123 C CA . LYS A 1 783 ? 24.788 -2.099 16.169 1.00 97.06 783 LYS A CA 1
ATOM 6124 C C . LYS A 1 783 ? 24.077 -2.951 15.105 1.00 97.06 783 LYS A C 1
ATOM 6126 O O . LYS A 1 783 ? 24.726 -3.682 14.340 1.00 97.06 783 LYS A O 1
ATOM 6131 N N . HIS A 1 784 ? 22.750 -2.859 15.013 1.00 95.25 784 HIS A N 1
ATOM 6132 C CA . HIS A 1 784 ? 21.976 -3.513 13.959 1.00 95.25 784 HIS A CA 1
ATOM 6133 C C . HIS A 1 784 ? 22.047 -2.759 12.622 1.00 95.25 784 HIS A C 1
ATOM 6135 O O . HIS A 1 784 ? 22.258 -3.407 11.590 1.00 95.25 784 HIS A O 1
ATOM 6141 N N . LEU A 1 785 ? 22.010 -1.421 12.619 1.00 95.81 785 LEU A N 1
ATOM 6142 C CA . LEU A 1 785 ? 22.209 -0.612 11.408 1.00 95.81 785 LEU A CA 1
ATOM 6143 C C . LEU A 1 785 ? 23.573 -0.852 10.745 1.00 95.81 785 LEU A C 1
ATOM 6145 O O . LEU A 1 785 ? 23.622 -1.068 9.539 1.00 95.81 785 LEU A O 1
ATOM 6149 N N . SER A 1 786 ? 24.673 -0.926 11.495 1.00 97.50 786 SER A N 1
ATOM 6150 C CA . SER A 1 786 ? 26.000 -1.223 10.936 1.00 97.50 786 SER A CA 1
ATOM 6151 C C . SER A 1 786 ? 26.079 -2.641 10.344 1.00 97.50 786 SER A C 1
ATOM 6153 O O . SER A 1 786 ? 26.796 -2.896 9.373 1.00 97.50 786 SER A O 1
ATOM 6155 N N . THR A 1 787 ? 25.297 -3.588 10.874 1.00 94.88 787 THR A N 1
ATOM 6156 C CA . THR A 1 787 ? 25.167 -4.937 10.293 1.00 94.88 787 THR A CA 1
ATOM 6157 C C . THR A 1 787 ? 24.364 -4.906 8.983 1.00 94.88 787 THR A C 1
ATOM 6159 O O . THR A 1 787 ? 24.725 -5.581 8.009 1.00 94.88 787 THR A O 1
ATOM 6162 N N . TYR A 1 788 ? 23.314 -4.082 8.923 1.00 94.62 788 TYR A N 1
ATOM 6163 C CA . TYR A 1 788 ? 22.534 -3.813 7.714 1.00 94.62 788 TYR A CA 1
ATOM 6164 C C . TYR A 1 788 ? 23.356 -3.080 6.638 1.00 94.62 788 TYR A C 1
ATOM 6166 O O . TYR A 1 788 ? 23.325 -3.480 5.475 1.00 94.62 788 TYR A O 1
ATOM 6174 N N . GLU A 1 789 ? 24.151 -2.078 7.013 1.00 96.19 789 GLU A N 1
ATOM 6175 C CA . GLU A 1 789 ? 25.057 -1.309 6.151 1.00 96.19 789 GLU A CA 1
ATOM 6176 C C . GLU A 1 789 ? 26.081 -2.228 5.468 1.00 96.19 789 GLU A C 1
ATOM 6178 O O . GLU A 1 789 ? 26.107 -2.342 4.238 1.00 96.19 789 GLU A O 1
ATOM 6183 N N . LYS A 1 790 ? 26.859 -2.979 6.262 1.00 96.56 790 LYS A N 1
ATOM 6184 C CA . LYS A 1 790 ? 27.854 -3.954 5.774 1.00 96.56 790 LYS A CA 1
ATOM 6185 C C . LYS A 1 790 ? 27.233 -4.998 4.843 1.00 96.56 790 LYS A C 1
ATOM 6187 O O . LYS A 1 790 ? 27.882 -5.462 3.905 1.00 96.56 790 LYS A O 1
ATOM 6192 N N . SER A 1 791 ? 25.973 -5.368 5.071 1.00 94.00 791 SER A N 1
ATOM 6193 C CA . SER A 1 791 ? 25.228 -6.286 4.202 1.00 94.00 791 SER A CA 1
ATOM 6194 C C . SER A 1 791 ? 24.730 -5.601 2.923 1.00 94.00 791 SER A C 1
ATOM 6196 O O . SER A 1 791 ? 24.832 -6.170 1.837 1.00 94.00 791 SER A O 1
ATOM 6198 N N . SER A 1 792 ? 24.285 -4.350 3.011 1.00 92.44 792 SER A N 1
ATOM 6199 C CA . SER A 1 792 ? 23.821 -3.535 1.882 1.00 92.44 792 SER A CA 1
ATOM 6200 C C . SER A 1 792 ? 24.946 -3.185 0.905 1.00 92.44 792 SER A C 1
ATOM 6202 O O . SER A 1 792 ? 24.750 -3.265 -0.310 1.00 92.44 792 SER A O 1
ATOM 6204 N N . ILE A 1 793 ? 26.163 -2.937 1.399 1.00 95.75 793 ILE A N 1
ATOM 6205 C CA . ILE A 1 793 ? 27.363 -2.768 0.562 1.00 95.75 793 ILE A CA 1
ATOM 6206 C C . ILE A 1 793 ? 27.646 -4.046 -0.254 1.00 95.75 793 ILE A C 1
ATOM 6208 O O . ILE A 1 793 ? 27.927 -3.962 -1.454 1.00 95.75 793 ILE A O 1
ATOM 6212 N N . LYS A 1 794 ? 27.481 -5.247 0.329 1.00 95.62 794 LYS A N 1
ATOM 6213 C CA . LYS A 1 794 ? 27.555 -6.524 -0.418 1.00 95.62 794 LYS A CA 1
ATOM 6214 C C . LYS A 1 794 ? 26.431 -6.656 -1.458 1.00 95.62 794 LYS A C 1
ATOM 6216 O O . LYS A 1 794 ? 26.650 -7.223 -2.531 1.00 95.62 794 LYS A O 1
ATOM 6221 N N . ILE A 1 795 ? 25.224 -6.144 -1.192 1.00 91.81 795 ILE A N 1
ATOM 6222 C CA . ILE A 1 795 ? 24.120 -6.139 -2.174 1.00 91.81 795 ILE A CA 1
ATOM 6223 C C . ILE A 1 795 ? 24.464 -5.237 -3.367 1.00 91.81 795 ILE A C 1
ATOM 6225 O O . ILE A 1 795 ? 24.278 -5.669 -4.507 1.00 91.81 795 ILE A O 1
ATOM 6229 N N . ALA A 1 796 ? 24.989 -4.033 -3.124 1.00 92.19 796 ALA A N 1
ATOM 6230 C CA . ALA A 1 796 ? 25.368 -3.077 -4.164 1.00 92.19 796 ALA A CA 1
ATOM 6231 C C . ALA A 1 796 ? 26.552 -3.575 -5.014 1.00 92.19 796 ALA A C 1
ATOM 6233 O O . ALA A 1 796 ? 26.448 -3.661 -6.237 1.00 92.19 796 ALA A O 1
ATOM 6234 N N . THR A 1 797 ? 27.646 -4.006 -4.383 1.00 95.19 797 THR A N 1
ATOM 6235 C CA . THR A 1 797 ? 28.825 -4.545 -5.091 1.00 95.19 797 THR A CA 1
ATOM 6236 C C . THR A 1 797 ? 28.500 -5.815 -5.886 1.00 95.19 797 THR A C 1
ATOM 6238 O O . THR A 1 797 ? 28.918 -5.950 -7.036 1.00 95.19 797 THR A O 1
ATOM 6241 N N . SER A 1 798 ? 27.661 -6.712 -5.354 1.00 94.62 798 SER A N 1
ATOM 6242 C CA . SER A 1 798 ? 27.176 -7.875 -6.117 1.00 94.62 798 SER A CA 1
ATOM 6243 C C . SER A 1 798 ? 26.165 -7.528 -7.223 1.00 94.62 798 SER A C 1
ATOM 6245 O O . SER A 1 798 ? 25.914 -8.373 -8.083 1.00 94.62 798 SER A O 1
ATOM 6247 N N . LEU A 1 799 ? 25.588 -6.314 -7.239 1.00 91.69 799 LEU A N 1
ATOM 6248 C CA . LEU A 1 799 ? 24.832 -5.808 -8.394 1.00 91.69 799 LEU A CA 1
ATOM 6249 C C . LEU A 1 799 ? 25.789 -5.389 -9.506 1.00 91.69 799 LEU A C 1
ATOM 6251 O O . LEU A 1 799 ? 25.602 -5.812 -10.639 1.00 91.69 799 LEU A O 1
ATOM 6255 N N . ALA A 1 800 ? 26.832 -4.625 -9.171 1.00 92.56 800 ALA A N 1
ATOM 6256 C CA . ALA A 1 800 ? 27.854 -4.223 -10.132 1.00 92.56 800 ALA A CA 1
ATOM 6257 C C . ALA A 1 800 ? 28.505 -5.446 -10.802 1.00 92.56 800 ALA A C 1
ATOM 6259 O O . ALA A 1 800 ? 28.569 -5.503 -12.025 1.00 92.56 800 ALA A O 1
ATOM 6260 N N . LEU A 1 801 ? 28.883 -6.472 -10.028 1.00 93.75 801 LEU A N 1
ATOM 6261 C CA . LEU A 1 801 ? 29.442 -7.718 -10.572 1.00 93.75 801 LEU A CA 1
ATOM 6262 C C . LEU A 1 801 ? 28.473 -8.454 -11.519 1.00 93.75 801 LEU A C 1
ATOM 6264 O O . LEU A 1 801 ? 28.897 -8.945 -12.565 1.00 93.75 801 LEU A O 1
ATOM 6268 N N . LEU A 1 802 ? 27.180 -8.520 -11.172 1.00 92.69 802 LEU A N 1
ATOM 6269 C CA . LEU A 1 802 ? 26.157 -9.124 -12.032 1.00 92.69 802 LEU A CA 1
ATOM 6270 C C . LEU A 1 802 ? 26.018 -8.342 -13.345 1.00 92.69 802 LEU A C 1
ATOM 6272 O O . LEU A 1 802 ? 26.136 -8.934 -14.414 1.00 92.69 802 LEU A O 1
ATOM 6276 N N . ASN A 1 803 ? 25.829 -7.024 -13.262 1.00 91.50 803 ASN A N 1
ATOM 6277 C CA . ASN A 1 803 ? 25.630 -6.162 -14.424 1.00 91.50 803 ASN A CA 1
ATOM 6278 C C . ASN A 1 803 ? 26.865 -6.169 -15.346 1.00 91.50 803 ASN A C 1
ATOM 6280 O O . ASN A 1 803 ? 26.726 -6.260 -16.563 1.00 91.50 803 ASN A O 1
ATOM 6284 N N . SER A 1 804 ? 28.079 -6.123 -14.787 1.00 94.00 804 SER A N 1
ATOM 6285 C CA . SER A 1 804 ? 29.321 -6.194 -15.565 1.00 94.00 804 SER A CA 1
ATOM 6286 C C . SER A 1 804 ? 29.477 -7.537 -16.279 1.00 94.00 804 SER A C 1
ATOM 6288 O O . SER A 1 804 ? 29.775 -7.550 -17.469 1.00 94.00 804 SER A O 1
ATOM 6290 N N . GLY A 1 805 ? 29.217 -8.666 -15.608 1.00 94.75 805 GLY A N 1
ATOM 6291 C CA . GLY A 1 805 ? 29.271 -9.984 -16.253 1.00 94.75 805 GLY A CA 1
ATOM 6292 C C . GLY A 1 805 ? 28.205 -10.165 -17.341 1.00 94.75 805 GLY A C 1
ATOM 6293 O O . GLY A 1 805 ? 28.500 -10.690 -18.411 1.00 94.75 805 GLY A O 1
ATOM 6294 N N . GLN A 1 806 ? 26.990 -9.657 -17.111 1.00 93.88 806 GLN A N 1
ATOM 6295 C CA . GLN A 1 806 ? 25.911 -9.625 -18.105 1.00 93.88 806 GLN A CA 1
ATOM 6296 C C . GLN A 1 806 ? 26.293 -8.806 -19.350 1.00 93.88 806 GLN A C 1
ATOM 6298 O O . GLN A 1 806 ? 26.096 -9.277 -20.470 1.00 93.88 806 GLN A O 1
ATOM 6303 N N . ASN A 1 807 ? 26.891 -7.624 -19.159 1.00 93.19 807 ASN A N 1
ATOM 6304 C CA . ASN A 1 807 ? 27.395 -6.794 -20.254 1.00 93.19 807 ASN A CA 1
ATOM 6305 C C . ASN A 1 807 ? 28.550 -7.469 -21.007 1.00 93.19 807 ASN A C 1
ATOM 6307 O O . ASN A 1 807 ? 28.548 -7.456 -22.230 1.00 93.19 807 ASN A O 1
ATOM 6311 N N . VAL A 1 808 ? 29.507 -8.106 -20.321 1.00 96.25 808 VAL A N 1
ATOM 6312 C CA . VAL A 1 808 ? 30.616 -8.828 -20.981 1.00 96.25 808 VAL A CA 1
ATOM 6313 C C . VAL A 1 808 ? 30.097 -9.961 -21.876 1.00 96.25 808 VAL A C 1
ATOM 6315 O O . VAL A 1 808 ? 30.558 -10.093 -23.011 1.00 96.25 808 VAL A O 1
ATOM 6318 N N . ILE A 1 809 ? 29.111 -10.738 -21.411 1.00 95.50 809 ILE A N 1
ATOM 6319 C CA . ILE A 1 809 ? 28.489 -11.818 -22.199 1.00 95.50 809 ILE A CA 1
ATOM 6320 C C . ILE A 1 809 ? 27.810 -11.265 -23.463 1.00 95.50 809 ILE A C 1
ATOM 6322 O O . ILE A 1 809 ? 28.010 -11.810 -24.545 1.00 95.50 809 ILE A O 1
ATOM 6326 N N . PHE A 1 810 ? 27.052 -10.167 -23.359 1.00 92.25 810 PHE A N 1
ATOM 6327 C CA . PHE A 1 810 ? 26.411 -9.566 -24.535 1.00 92.25 810 PHE A CA 1
ATOM 6328 C C . PHE A 1 810 ? 27.410 -8.886 -25.478 1.00 92.25 810 PHE A C 1
ATOM 6330 O O . PHE A 1 810 ? 27.337 -9.105 -26.684 1.00 92.25 810 PHE A O 1
ATOM 6337 N N . SER A 1 811 ? 28.357 -8.099 -24.963 1.00 93.62 811 SER A N 1
ATOM 6338 C CA . SER A 1 811 ? 29.317 -7.360 -25.790 1.00 93.62 811 SER A CA 1
ATOM 6339 C C . SER A 1 811 ? 30.268 -8.276 -26.555 1.00 93.62 811 SER A C 1
ATOM 6341 O O . SER A 1 811 ? 30.581 -7.980 -27.705 1.00 93.62 811 SER A O 1
ATOM 6343 N N . THR A 1 812 ? 30.707 -9.394 -25.967 1.00 95.69 812 THR A N 1
ATOM 6344 C CA . THR A 1 812 ? 31.534 -10.379 -26.690 1.00 95.69 812 THR A CA 1
ATOM 6345 C C . THR A 1 812 ? 30.745 -11.029 -27.823 1.00 95.69 812 THR A C 1
ATOM 6347 O O . THR A 1 812 ? 31.179 -10.954 -28.968 1.00 95.69 812 THR A O 1
ATOM 6350 N N . ALA A 1 813 ? 29.548 -11.552 -27.543 1.00 94.31 813 ALA A N 1
ATOM 6351 C CA . ALA A 1 813 ? 28.674 -12.147 -28.554 1.00 94.31 813 ALA A CA 1
ATOM 6352 C C . ALA A 1 813 ? 28.328 -11.180 -29.700 1.00 94.31 813 ALA A C 1
ATOM 6354 O O . ALA A 1 813 ? 28.408 -11.547 -30.872 1.00 94.31 813 ALA A O 1
ATOM 6355 N N . LEU A 1 814 ? 27.987 -9.932 -29.364 1.00 93.38 814 LEU A N 1
ATOM 6356 C CA . LEU A 1 814 ? 27.670 -8.882 -30.331 1.00 93.38 814 LEU A CA 1
ATOM 6357 C C . LEU A 1 814 ? 28.889 -8.542 -31.200 1.00 93.38 814 LEU A C 1
ATOM 6359 O O . LEU A 1 814 ? 28.765 -8.483 -32.418 1.00 93.38 814 LEU A O 1
ATOM 6363 N N . THR A 1 815 ? 30.078 -8.418 -30.598 1.00 94.38 815 THR A N 1
ATOM 6364 C CA . THR A 1 815 ? 31.339 -8.181 -31.327 1.00 94.38 815 THR A CA 1
ATOM 6365 C C . THR A 1 815 ? 31.668 -9.343 -32.267 1.00 94.38 815 THR A C 1
ATOM 6367 O O . THR A 1 815 ? 32.013 -9.109 -33.423 1.00 94.38 815 THR A O 1
ATOM 6370 N N . THR A 1 816 ? 31.511 -10.595 -31.821 1.00 94.75 816 THR A N 1
ATOM 6371 C CA . THR A 1 816 ? 31.722 -11.784 -32.663 1.00 94.75 816 THR A CA 1
ATOM 6372 C C . THR A 1 816 ? 30.758 -11.811 -33.849 1.00 94.75 816 THR A C 1
ATOM 6374 O O . THR A 1 816 ? 31.192 -12.027 -34.976 1.00 94.75 816 THR A O 1
ATOM 6377 N N . MET A 1 817 ? 29.467 -11.538 -33.637 1.00 93.12 817 MET A N 1
ATOM 6378 C CA . MET A 1 817 ? 28.487 -11.520 -34.730 1.00 93.12 817 MET A CA 1
ATOM 6379 C C . MET A 1 817 ? 28.655 -10.317 -35.668 1.00 93.12 817 MET A C 1
ATOM 6381 O O . MET A 1 817 ? 28.453 -10.469 -36.868 1.00 93.12 817 MET A O 1
ATOM 6385 N N . MET A 1 818 ? 29.094 -9.153 -35.175 1.00 93.31 818 MET A N 1
ATOM 6386 C CA . MET A 1 818 ? 29.481 -8.025 -36.034 1.00 93.31 818 MET A CA 1
ATOM 6387 C C . MET A 1 818 ? 30.727 -8.339 -36.872 1.00 93.31 818 MET A C 1
ATOM 6389 O O . MET A 1 818 ? 30.778 -7.950 -38.034 1.00 93.31 818 MET A O 1
ATOM 6393 N N . PHE A 1 819 ? 31.707 -9.065 -36.323 1.00 94.69 819 PHE A N 1
ATOM 6394 C CA . PHE A 1 819 ? 32.892 -9.505 -37.065 1.00 94.69 819 PHE A CA 1
ATOM 6395 C C . PHE A 1 819 ? 32.533 -10.512 -38.169 1.00 94.69 819 PHE A C 1
ATOM 6397 O O . PHE A 1 819 ? 32.932 -10.321 -39.315 1.00 94.69 819 PHE A O 1
ATOM 6404 N N . LEU A 1 820 ? 31.711 -11.522 -37.859 1.00 93.19 820 LEU A N 1
ATOM 6405 C CA . LEU A 1 820 ? 31.201 -12.476 -38.853 1.00 93.19 820 LEU A CA 1
ATOM 6406 C C . LEU A 1 820 ? 30.365 -11.778 -39.938 1.00 93.19 820 LEU A C 1
ATOM 6408 O O . LEU A 1 820 ? 30.543 -12.054 -41.122 1.00 93.19 820 LEU A O 1
ATOM 6412 N N . ALA A 1 821 ? 29.507 -10.824 -39.562 1.00 93.38 821 ALA A N 1
ATOM 6413 C CA . ALA A 1 821 ? 28.751 -10.026 -40.524 1.00 93.38 821 ALA A CA 1
ATOM 6414 C C . ALA A 1 821 ? 29.668 -9.162 -41.409 1.00 93.38 821 ALA A C 1
ATOM 6416 O O . ALA A 1 821 ? 29.453 -9.085 -42.615 1.00 93.38 821 ALA A O 1
ATOM 6417 N N . ALA A 1 822 ? 30.721 -8.557 -40.849 1.00 93.62 822 ALA A N 1
ATOM 6418 C CA . ALA A 1 822 ? 31.703 -7.791 -41.615 1.00 93.62 822 ALA A CA 1
ATOM 6419 C C . ALA A 1 822 ? 32.492 -8.673 -42.600 1.00 93.62 822 ALA A C 1
ATOM 6421 O O . ALA A 1 822 ? 32.708 -8.261 -43.738 1.00 93.62 822 ALA A O 1
ATOM 6422 N N . GLN A 1 823 ? 32.859 -9.901 -42.214 1.00 93.56 823 GLN A N 1
ATOM 6423 C CA . GLN A 1 823 ? 33.429 -10.885 -43.144 1.00 93.56 823 GLN A CA 1
ATOM 6424 C C . GLN A 1 823 ? 32.433 -11.251 -44.255 1.00 93.56 823 GLN A C 1
ATOM 6426 O O . GLN A 1 823 ? 32.812 -11.295 -45.422 1.00 93.56 823 GLN A O 1
ATOM 6431 N N . GLY A 1 824 ? 31.151 -11.435 -43.922 1.00 92.62 824 GLY A N 1
ATOM 6432 C CA . GLY A 1 824 ? 30.089 -11.661 -44.905 1.00 92.62 824 GLY A CA 1
ATOM 6433 C C . GLY A 1 824 ? 29.932 -10.515 -45.912 1.00 92.62 824 GLY A C 1
ATOM 6434 O O . GLY A 1 824 ? 29.739 -10.781 -47.100 1.00 92.62 824 GLY A O 1
ATOM 6435 N N . VAL A 1 825 ? 30.076 -9.260 -45.464 1.00 93.56 825 VAL A N 1
ATOM 6436 C CA . VAL A 1 825 ? 30.071 -8.058 -46.321 1.00 93.56 825 VAL A CA 1
ATOM 6437 C C . VAL A 1 825 ? 31.303 -8.008 -47.228 1.00 93.56 825 VAL A C 1
ATOM 6439 O O . VAL A 1 825 ? 31.158 -7.797 -48.428 1.00 93.56 825 VAL A O 1
ATOM 6442 N N . VAL A 1 826 ? 32.506 -8.261 -46.696 1.00 93.88 826 VAL A N 1
ATOM 6443 C CA . VAL A 1 826 ? 33.749 -8.322 -47.497 1.00 93.88 826 VAL A CA 1
ATOM 6444 C C . VAL A 1 826 ? 33.689 -9.434 -48.551 1.00 93.88 826 VAL A C 1
ATOM 6446 O O . VAL A 1 826 ? 34.156 -9.244 -49.670 1.00 93.88 826 VAL A O 1
ATOM 6449 N N . ASN A 1 827 ? 33.050 -10.561 -48.230 1.00 91.88 827 ASN A N 1
ATOM 6450 C CA . ASN A 1 827 ? 32.842 -11.681 -49.150 1.00 91.88 827 ASN A CA 1
ATOM 6451 C C . ASN A 1 827 ? 31.662 -11.472 -50.129 1.00 91.88 827 ASN A C 1
ATOM 6453 O O . ASN A 1 827 ? 31.337 -12.386 -50.882 1.00 91.88 827 ASN A O 1
ATOM 6457 N N . GLY A 1 828 ? 30.973 -10.322 -50.101 1.00 89.19 828 GLY A N 1
ATOM 6458 C CA . GLY A 1 828 ? 29.823 -10.027 -50.971 1.00 89.19 828 GLY A CA 1
ATOM 6459 C C . GLY A 1 828 ? 28.540 -10.817 -50.665 1.00 89.19 828 GLY A C 1
ATOM 6460 O O . GLY A 1 828 ? 27.586 -10.762 -51.435 1.00 89.19 828 GLY A O 1
ATOM 6461 N N . THR A 1 829 ? 28.495 -11.548 -49.548 1.00 89.69 829 THR A N 1
ATOM 6462 C CA . THR A 1 829 ? 27.358 -12.407 -49.146 1.00 89.69 829 THR A CA 1
ATOM 6463 C C . THR A 1 829 ? 26.321 -11.703 -48.264 1.00 89.69 829 THR A C 1
ATOM 6465 O O . THR A 1 829 ? 25.225 -12.223 -48.069 1.00 89.69 829 THR A O 1
ATOM 6468 N N . MET A 1 830 ? 26.653 -10.529 -47.719 1.00 92.94 830 MET A N 1
ATOM 6469 C CA . MET A 1 830 ? 25.801 -9.728 -46.831 1.00 92.94 830 MET A CA 1
ATOM 6470 C C . MET A 1 830 ? 25.900 -8.243 -47.201 1.00 92.94 830 MET A C 1
ATOM 6472 O O . MET A 1 830 ? 26.922 -7.802 -47.726 1.00 92.94 830 MET A O 1
ATOM 6476 N N . THR A 1 831 ? 24.869 -7.449 -46.907 1.00 93.62 831 THR A N 1
ATOM 6477 C CA . THR A 1 831 ? 24.904 -5.989 -47.109 1.00 93.62 831 THR A CA 1
ATOM 6478 C C . THR A 1 831 ? 25.360 -5.245 -45.850 1.00 93.62 831 THR A C 1
ATOM 6480 O O . THR A 1 831 ? 25.328 -5.781 -44.739 1.00 93.62 831 THR A O 1
ATOM 6483 N N . VAL A 1 832 ? 25.732 -3.967 -45.985 1.00 91.94 832 VAL A N 1
ATOM 6484 C CA . VAL A 1 832 ? 26.029 -3.101 -44.825 1.00 91.94 832 VAL A CA 1
ATOM 6485 C C . VAL A 1 832 ? 24.812 -3.003 -43.888 1.00 91.94 832 VAL A C 1
ATOM 6487 O O . VAL A 1 832 ? 24.968 -3.008 -42.664 1.00 91.94 832 VAL A O 1
ATOM 6490 N N . GLY A 1 833 ? 23.591 -3.015 -44.434 1.00 92.44 833 GLY A N 1
ATOM 6491 C CA . GLY A 1 833 ? 22.360 -3.102 -43.655 1.00 92.44 833 GLY A CA 1
ATOM 6492 C C . GLY A 1 833 ? 22.168 -4.427 -42.900 1.00 92.44 833 GLY A C 1
ATOM 6493 O O . GLY A 1 833 ? 21.555 -4.408 -41.833 1.00 92.44 833 GLY A O 1
ATOM 6494 N N . ASP A 1 834 ? 22.712 -5.565 -43.358 1.00 93.94 834 ASP A N 1
ATOM 6495 C CA . ASP A 1 834 ? 22.662 -6.832 -42.598 1.00 93.94 834 ASP A CA 1
ATOM 6496 C C . ASP A 1 834 ? 23.489 -6.775 -41.311 1.00 93.94 834 ASP A C 1
ATOM 6498 O O . ASP A 1 834 ? 23.041 -7.274 -40.279 1.00 93.94 834 ASP A O 1
ATOM 6502 N N . LEU A 1 835 ? 24.657 -6.123 -41.331 1.00 92.88 835 LEU A N 1
ATOM 6503 C CA . LEU A 1 835 ? 25.473 -5.919 -40.127 1.00 92.88 835 LEU A CA 1
ATOM 6504 C C . LEU A 1 835 ? 24.684 -5.137 -39.063 1.00 92.88 835 LEU A C 1
ATOM 6506 O O . LEU A 1 835 ? 24.672 -5.512 -37.887 1.00 92.88 835 LEU A O 1
ATOM 6510 N N . VAL A 1 836 ? 23.948 -4.105 -39.487 1.00 93.31 836 VAL A N 1
ATOM 6511 C CA . VAL A 1 836 ? 23.027 -3.345 -38.627 1.00 93.31 836 VAL A CA 1
ATOM 6512 C C . VAL A 1 836 ? 21.847 -4.212 -38.161 1.00 93.31 836 VAL A C 1
ATOM 6514 O O . VAL A 1 836 ? 21.469 -4.148 -36.988 1.00 93.31 836 VAL A O 1
ATOM 6517 N N . MET A 1 837 ? 21.296 -5.061 -39.038 1.00 94.56 837 MET A N 1
ATOM 6518 C CA . MET A 1 837 ? 20.188 -5.977 -38.737 1.00 94.56 837 MET A CA 1
ATOM 6519 C C . MET A 1 837 ? 20.553 -6.985 -37.640 1.00 94.56 837 MET A C 1
ATOM 6521 O O . MET A 1 837 ? 19.826 -7.103 -36.653 1.00 94.56 837 MET A O 1
ATOM 6525 N N . VAL A 1 838 ? 21.684 -7.685 -37.796 1.00 93.44 838 VAL A N 1
ATOM 6526 C CA . VAL A 1 838 ? 22.195 -8.689 -36.848 1.00 93.44 838 VAL A CA 1
ATOM 6527 C C . VAL A 1 838 ? 22.474 -8.040 -35.495 1.00 93.44 838 VAL A C 1
ATOM 6529 O O . VAL A 1 838 ? 21.966 -8.508 -34.475 1.00 93.44 838 VAL A O 1
ATOM 6532 N N . ASN A 1 839 ? 23.205 -6.919 -35.493 1.00 92.94 839 ASN A N 1
ATOM 6533 C CA . ASN A 1 839 ? 23.491 -6.152 -34.284 1.00 92.94 839 ASN A CA 1
ATOM 6534 C C . ASN A 1 839 ? 22.200 -5.771 -33.535 1.00 92.94 839 ASN A C 1
ATOM 6536 O O . ASN A 1 839 ? 22.071 -6.029 -32.338 1.00 92.94 839 ASN A O 1
ATOM 6540 N N . GLN A 1 840 ? 21.214 -5.203 -34.235 1.00 93.75 840 GLN A N 1
ATOM 6541 C CA . GLN A 1 840 ? 20.001 -4.698 -33.595 1.00 93.75 840 GLN A CA 1
ATOM 6542 C C . GLN A 1 840 ? 19.057 -5.819 -33.118 1.00 93.75 840 GLN A C 1
ATOM 6544 O O . GLN A 1 840 ? 18.485 -5.686 -32.034 1.00 93.75 840 GLN A O 1
ATOM 6549 N N . LEU A 1 841 ? 18.916 -6.922 -33.869 1.00 93.25 841 LEU A N 1
ATOM 6550 C CA . LEU A 1 841 ? 18.114 -8.090 -33.463 1.00 93.25 841 LEU A CA 1
ATOM 6551 C C . LEU A 1 841 ? 18.657 -8.729 -32.178 1.00 93.25 841 LEU A C 1
ATOM 6553 O O . LEU A 1 841 ? 17.899 -8.988 -31.245 1.00 93.25 841 LEU A O 1
ATOM 6557 N N . VAL A 1 842 ? 19.974 -8.945 -32.103 1.00 91.69 842 VAL A N 1
ATOM 6558 C CA . VAL A 1 842 ? 20.624 -9.508 -30.909 1.00 91.69 842 VAL A CA 1
ATOM 6559 C C . VAL A 1 842 ? 20.541 -8.530 -29.736 1.00 91.69 842 VAL A C 1
ATOM 6561 O O . VAL A 1 842 ? 20.207 -8.929 -28.620 1.00 91.69 842 VAL A O 1
ATOM 6564 N N . PHE A 1 843 ? 20.793 -7.238 -29.973 1.00 91.44 843 PHE A N 1
ATOM 6565 C CA . PHE A 1 843 ? 20.746 -6.221 -28.923 1.00 91.44 843 PHE A CA 1
ATOM 6566 C C . PHE A 1 843 ? 19.350 -6.080 -28.294 1.00 91.44 843 PHE A C 1
ATOM 6568 O O . PHE A 1 843 ? 19.247 -5.939 -27.072 1.00 91.44 843 PHE A O 1
ATOM 6575 N N . GLN A 1 844 ? 18.270 -6.187 -29.083 1.00 90.81 844 GLN A N 1
ATOM 6576 C CA . GLN A 1 844 ? 16.891 -6.167 -28.572 1.00 90.81 844 GLN A CA 1
ATOM 6577 C C . GLN A 1 844 ? 16.640 -7.241 -27.497 1.00 90.81 844 GLN A C 1
ATOM 6579 O O . GLN A 1 844 ? 15.962 -6.947 -26.510 1.00 90.81 844 GLN A O 1
ATOM 6584 N N . LEU A 1 845 ? 17.232 -8.438 -27.625 1.00 90.50 845 LEU A N 1
ATOM 6585 C CA . LEU A 1 845 ? 17.076 -9.533 -26.653 1.00 90.50 845 LEU A CA 1
ATOM 6586 C C . LEU A 1 845 ? 17.666 -9.208 -25.268 1.00 90.50 845 LEU A C 1
ATOM 6588 O O . LEU A 1 845 ? 17.198 -9.741 -24.262 1.00 90.50 845 LEU A O 1
ATOM 6592 N N . SER A 1 846 ? 18.653 -8.308 -25.182 1.00 87.44 846 SER A N 1
ATOM 6593 C CA . SER A 1 846 ? 19.261 -7.914 -23.899 1.00 87.44 846 SER A CA 1
ATOM 6594 C C . SER A 1 846 ? 18.284 -7.175 -22.974 1.00 87.44 846 SER A C 1
ATOM 6596 O O . SER A 1 846 ? 18.314 -7.352 -21.754 1.00 87.44 846 SER A O 1
ATOM 6598 N N . LEU A 1 847 ? 17.371 -6.381 -23.546 1.00 86.62 847 LEU A N 1
ATOM 6599 C CA . LEU A 1 847 ? 16.484 -5.479 -22.812 1.00 86.62 847 LEU A CA 1
ATOM 6600 C C . LEU A 1 847 ? 15.519 -6.204 -21.849 1.00 86.62 847 LEU A C 1
ATOM 6602 O O . LEU A 1 847 ? 15.499 -5.834 -20.671 1.00 86.62 847 LEU A O 1
ATOM 6606 N N . PRO A 1 848 ? 14.747 -7.236 -22.260 1.00 85.12 848 PRO A N 1
ATOM 6607 C CA . PRO A 1 848 ? 13.932 -8.006 -21.319 1.00 85.12 848 PRO A CA 1
ATOM 6608 C C . PRO A 1 848 ? 14.784 -8.860 -20.367 1.00 85.12 848 PRO A C 1
ATOM 6610 O O . PRO A 1 848 ? 14.431 -9.015 -19.193 1.00 85.12 848 PRO A O 1
ATOM 6613 N N . LEU A 1 849 ? 15.919 -9.384 -20.845 1.00 85.75 849 LEU A N 1
ATOM 6614 C CA . LEU A 1 849 ? 16.790 -10.282 -20.086 1.00 85.75 849 LEU A CA 1
ATOM 6615 C C . LEU A 1 849 ? 17.484 -9.603 -18.895 1.00 85.75 849 LEU A C 1
ATOM 6617 O O . LEU A 1 849 ? 17.667 -10.252 -17.864 1.00 85.75 849 LEU A O 1
ATOM 6621 N N . ASN A 1 850 ? 17.742 -8.294 -18.956 1.00 83.94 850 ASN A N 1
ATOM 6622 C CA . ASN A 1 850 ? 18.272 -7.514 -17.826 1.00 83.94 850 ASN A CA 1
ATOM 6623 C C . ASN A 1 850 ? 17.401 -7.588 -16.554 1.00 83.94 850 ASN A C 1
ATOM 6625 O O . ASN A 1 850 ? 17.906 -7.420 -15.443 1.00 83.94 850 ASN A O 1
ATOM 6629 N N . PHE A 1 851 ? 16.112 -7.925 -16.676 1.00 80.38 851 PHE A N 1
ATOM 6630 C CA . PHE A 1 851 ? 15.217 -8.137 -15.533 1.00 80.38 851 PHE A CA 1
ATOM 6631 C C . PHE A 1 851 ? 15.146 -9.596 -15.049 1.00 80.38 851 PHE A C 1
ATOM 6633 O O . PHE A 1 851 ? 14.530 -9.867 -14.019 1.00 80.38 851 PHE A O 1
ATOM 6640 N N . LEU A 1 852 ? 15.779 -10.556 -15.732 1.00 83.81 852 LEU A N 1
ATOM 6641 C CA . LEU A 1 852 ? 15.670 -11.990 -15.425 1.00 83.81 852 LEU A CA 1
ATOM 6642 C C . LEU A 1 852 ? 16.091 -12.328 -13.982 1.00 83.81 852 LEU A C 1
ATOM 6644 O O . LEU A 1 852 ? 15.465 -13.166 -13.331 1.00 83.81 852 LEU A O 1
ATOM 6648 N N . GLY A 1 853 ? 17.103 -11.635 -13.448 1.00 81.31 853 GLY A N 1
ATOM 6649 C CA . GLY A 1 853 ? 17.565 -11.809 -12.067 1.00 81.31 853 GLY A CA 1
ATOM 6650 C C . GLY A 1 853 ? 16.543 -11.366 -11.010 1.00 81.31 853 GLY A C 1
ATOM 6651 O O . GLY A 1 853 ? 16.345 -12.067 -10.015 1.00 81.31 853 GLY A O 1
ATOM 6652 N N . SER A 1 854 ? 15.842 -10.241 -11.211 1.00 83.88 854 SER A N 1
ATOM 6653 C CA . SER A 1 854 ? 14.758 -9.850 -10.297 1.00 83.88 854 SER A CA 1
ATOM 6654 C C . SER A 1 854 ? 13.553 -10.772 -10.457 1.00 83.88 854 SER A C 1
ATOM 6656 O O . SER A 1 854 ? 13.051 -11.258 -9.445 1.00 83.88 854 SER A O 1
ATOM 6658 N N . ILE A 1 855 ? 13.183 -11.115 -11.699 1.00 87.50 855 ILE A N 1
ATOM 6659 C CA . ILE A 1 855 ? 12.070 -12.022 -12.011 1.00 87.50 855 ILE A CA 1
ATOM 6660 C C . ILE A 1 855 ? 12.244 -13.380 -11.327 1.00 87.50 855 ILE A C 1
ATOM 6662 O O . ILE A 1 855 ? 11.323 -13.837 -10.657 1.00 87.50 855 ILE A O 1
ATOM 6666 N N . TYR A 1 856 ? 13.421 -14.007 -11.427 1.00 83.94 856 TYR A N 1
ATOM 6667 C CA . TYR A 1 856 ? 13.679 -15.304 -10.792 1.00 83.94 856 TYR A CA 1
ATOM 6668 C C . TYR A 1 856 ? 13.488 -15.254 -9.266 1.00 83.94 856 TYR A C 1
ATOM 6670 O O . TYR A 1 856 ? 12.821 -16.116 -8.687 1.00 83.94 856 TYR A O 1
ATOM 6678 N N . ARG A 1 857 ? 14.037 -14.223 -8.607 1.00 82.12 857 ARG A N 1
ATOM 6679 C CA . ARG A 1 857 ? 13.919 -14.038 -7.152 1.00 82.12 857 ARG A CA 1
ATOM 6680 C C . ARG A 1 857 ? 12.481 -13.728 -6.729 1.00 82.12 857 ARG A C 1
ATOM 6682 O O . ARG A 1 857 ? 12.019 -14.261 -5.725 1.00 82.12 857 ARG A O 1
ATOM 6689 N N . GLU A 1 858 ? 11.784 -12.865 -7.461 1.00 85.75 858 GLU A N 1
ATOM 6690 C CA . GLU A 1 858 ? 10.420 -12.430 -7.133 1.00 85.75 858 GLU A CA 1
ATOM 6691 C C . GLU A 1 858 ? 9.392 -13.518 -7.425 1.00 85.75 858 GLU A C 1
ATOM 6693 O O . GLU A 1 858 ? 8.483 -13.704 -6.623 1.00 85.75 858 GLU A O 1
ATOM 6698 N N . MET A 1 859 ? 9.591 -14.328 -8.469 1.00 86.44 859 MET A N 1
ATOM 6699 C CA . MET A 1 859 ? 8.808 -15.540 -8.710 1.00 86.44 859 MET A CA 1
ATOM 6700 C C . MET A 1 859 ? 8.998 -16.546 -7.569 1.00 86.44 859 MET A C 1
ATOM 6702 O O . MET A 1 859 ? 8.018 -17.060 -7.039 1.00 86.44 859 MET A O 1
ATOM 6706 N N . ARG A 1 860 ? 10.245 -16.785 -7.132 1.00 82.88 860 ARG A N 1
ATOM 6707 C CA . ARG A 1 860 ? 10.543 -17.667 -5.989 1.00 82.88 860 ARG A CA 1
ATOM 6708 C C . ARG A 1 860 ? 9.905 -17.191 -4.684 1.00 82.88 860 ARG A C 1
ATOM 6710 O O . ARG A 1 860 ? 9.347 -18.011 -3.967 1.00 82.88 860 ARG A O 1
ATOM 6717 N N . GLN A 1 861 ? 9.960 -15.892 -4.397 1.00 82.88 861 GLN A N 1
ATOM 6718 C CA . GLN A 1 861 ? 9.312 -15.306 -3.221 1.00 82.88 861 GLN A CA 1
ATOM 6719 C C . GLN A 1 861 ? 7.781 -15.415 -3.312 1.00 82.88 861 GLN A C 1
ATOM 6721 O O . GLN A 1 861 ? 7.138 -15.898 -2.387 1.00 82.88 861 GLN A O 1
ATOM 6726 N N . SER A 1 862 ? 7.213 -15.065 -4.468 1.00 89.50 862 SER A N 1
ATOM 6727 C CA . SER A 1 862 ? 5.770 -15.105 -4.725 1.00 89.50 862 SER A CA 1
ATOM 6728 C C . SER A 1 862 ? 5.181 -16.514 -4.608 1.00 89.50 862 SER A C 1
ATOM 6730 O O . SER A 1 862 ? 4.078 -16.665 -4.095 1.00 89.50 862 SER A O 1
ATOM 6732 N N . LEU A 1 863 ? 5.908 -17.552 -5.044 1.00 86.25 863 LEU A N 1
ATOM 6733 C CA . LEU A 1 863 ? 5.502 -18.952 -4.859 1.00 86.25 863 LEU A CA 1
ATOM 6734 C C . LEU A 1 863 ? 5.371 -19.314 -3.372 1.00 86.25 863 LEU A C 1
ATOM 6736 O O . LEU A 1 863 ? 4.380 -19.929 -2.994 1.00 86.25 863 LEU A O 1
ATOM 6740 N N . LEU A 1 864 ? 6.315 -18.879 -2.529 1.00 82.25 864 LEU A N 1
ATOM 6741 C CA . LEU A 1 864 ? 6.279 -19.117 -1.080 1.00 82.25 864 LEU A CA 1
ATOM 6742 C C . LEU A 1 864 ? 5.163 -18.318 -0.389 1.00 82.25 864 LEU A C 1
ATOM 6744 O O . LEU A 1 864 ? 4.432 -18.868 0.430 1.00 82.25 864 LEU A O 1
ATOM 6748 N N . ASP A 1 865 ? 4.984 -17.043 -0.744 1.00 85.44 865 ASP A N 1
ATOM 6749 C CA . ASP A 1 865 ? 3.914 -16.205 -0.185 1.00 85.44 865 ASP A CA 1
ATOM 6750 C C . ASP A 1 865 ? 2.513 -16.736 -0.549 1.00 85.44 865 ASP A C 1
ATOM 6752 O O . ASP A 1 865 ? 1.590 -16.693 0.267 1.00 85.44 865 ASP A O 1
ATOM 6756 N N . MET A 1 866 ? 2.354 -17.299 -1.750 1.00 85.94 866 MET A N 1
ATOM 6757 C CA . MET A 1 866 ? 1.138 -18.015 -2.145 1.00 85.94 866 MET A CA 1
ATOM 6758 C C . MET A 1 866 ? 1.011 -19.396 -1.504 1.00 85.94 866 MET A C 1
ATOM 6760 O O . MET A 1 866 ? -0.108 -19.814 -1.229 1.00 85.94 866 MET A O 1
ATOM 6764 N N . GLU A 1 867 ? 2.106 -20.117 -1.255 1.00 84.81 867 GLU A N 1
ATOM 6765 C CA . GLU A 1 867 ? 2.044 -21.375 -0.508 1.00 84.81 867 GLU A CA 1
ATOM 6766 C C . GLU A 1 867 ? 1.490 -21.129 0.903 1.00 84.81 867 GLU A C 1
ATOM 6768 O O . GLU A 1 867 ? 0.589 -21.848 1.329 1.00 84.81 867 GLU A O 1
ATOM 6773 N N . VAL A 1 868 ? 1.925 -20.063 1.589 1.00 84.69 868 VAL A N 1
ATOM 6774 C CA . VAL A 1 868 ? 1.325 -19.640 2.868 1.00 84.69 868 VAL A CA 1
ATOM 6775 C C . VAL A 1 868 ? -0.170 -19.329 2.697 1.00 84.69 868 VAL A C 1
ATOM 6777 O O . VAL A 1 868 ? -0.982 -19.835 3.470 1.00 84.69 868 VAL A O 1
ATOM 6780 N N . LEU A 1 869 ? -0.553 -18.568 1.663 1.00 87.06 869 LEU A N 1
ATOM 6781 C CA . LEU A 1 869 ? -1.955 -18.226 1.381 1.00 87.06 869 LEU A CA 1
ATOM 6782 C C . LEU A 1 869 ? -2.843 -19.462 1.159 1.00 87.06 869 LEU A C 1
ATOM 6784 O O . LEU A 1 869 ? -3.928 -19.557 1.727 1.00 87.06 869 LEU A O 1
ATOM 6788 N N . PHE A 1 870 ? -2.395 -20.419 0.345 1.00 83.94 870 PHE A N 1
ATOM 6789 C CA . PHE A 1 870 ? -3.162 -21.633 0.063 1.00 83.94 870 PHE A CA 1
ATOM 6790 C C . PHE A 1 870 ? -3.132 -22.627 1.231 1.00 83.94 870 PHE A C 1
ATOM 6792 O O . PHE A 1 870 ? -4.117 -23.338 1.430 1.00 83.94 870 PHE A O 1
ATOM 6799 N N . ASN A 1 871 ? -2.061 -22.669 2.032 1.00 84.50 871 ASN A N 1
ATOM 6800 C CA . ASN A 1 871 ? -2.015 -23.463 3.265 1.00 84.50 871 ASN A CA 1
ATOM 6801 C C . ASN A 1 871 ? -3.067 -22.998 4.286 1.00 84.50 871 ASN A C 1
ATOM 6803 O O . ASN A 1 871 ? -3.707 -23.850 4.899 1.00 84.50 871 ASN A O 1
ATOM 6807 N N . LEU A 1 872 ? -3.329 -21.686 4.403 1.00 83.75 872 LEU A N 1
ATOM 6808 C CA . LEU A 1 872 ? -4.438 -21.169 5.222 1.00 83.75 872 LEU A CA 1
ATOM 6809 C C . LEU A 1 872 ? -5.785 -21.797 4.823 1.00 83.75 872 LEU A C 1
ATOM 6811 O O . LEU A 1 872 ? -6.487 -22.280 5.703 1.00 83.75 872 LEU A O 1
ATOM 6815 N N . GLN A 1 873 ? -6.088 -21.855 3.517 1.00 82.12 873 GLN A N 1
ATOM 6816 C CA . GLN A 1 873 ? -7.335 -22.407 2.956 1.00 82.12 873 GLN A CA 1
ATOM 6817 C C . GLN A 1 873 ? -7.461 -23.944 3.016 1.00 82.12 873 GLN A C 1
ATOM 6819 O O . GLN A 1 873 ? -8.547 -24.472 2.779 1.00 82.12 873 GLN A O 1
ATOM 6824 N N . THR A 1 874 ? -6.353 -24.677 3.194 1.00 80.00 874 THR A N 1
ATOM 6825 C CA . THR A 1 874 ? -6.310 -26.143 2.974 1.00 80.00 874 THR A CA 1
ATOM 6826 C C . THR A 1 874 ? -5.964 -26.966 4.203 1.00 80.00 874 THR A C 1
ATOM 6828 O O . THR A 1 874 ? -6.374 -28.123 4.273 1.00 80.00 874 THR A O 1
ATOM 6831 N N . GLN A 1 875 ? -5.201 -26.410 5.146 1.00 78.12 875 GLN A N 1
ATOM 6832 C CA . GLN A 1 875 ? -4.778 -27.124 6.355 1.00 78.12 875 GLN A CA 1
ATOM 6833 C C . GLN A 1 875 ? -5.761 -26.924 7.510 1.00 78.12 875 GLN A C 1
ATOM 6835 O O . GLN A 1 875 ? -5.961 -27.833 8.311 1.00 78.12 875 GLN A O 1
ATOM 6840 N N . ASN A 1 876 ? -6.399 -25.756 7.565 1.00 73.69 876 ASN A N 1
ATOM 6841 C CA . ASN A 1 876 ? -7.482 -25.458 8.493 1.00 73.69 876 ASN A CA 1
ATOM 6842 C C . ASN A 1 876 ? -8.807 -25.701 7.756 1.00 73.69 876 ASN A C 1
ATOM 6844 O O . ASN A 1 876 ? -8.910 -25.440 6.556 1.00 73.69 876 ASN A O 1
ATOM 6848 N N . GLN A 1 877 ? -9.822 -26.204 8.453 1.00 78.69 877 GLN A N 1
ATOM 6849 C CA . GLN A 1 877 ? -11.186 -26.259 7.928 1.00 78.69 877 GLN A CA 1
ATOM 6850 C C . GLN A 1 877 ? -12.122 -25.587 8.931 1.00 78.69 877 GLN A C 1
ATOM 6852 O O . GLN A 1 877 ? -11.926 -25.769 10.133 1.00 78.69 877 GLN A O 1
ATOM 6857 N N . PRO A 1 878 ? -13.131 -24.834 8.463 1.00 80.75 878 PRO A N 1
ATOM 6858 C CA . PRO A 1 878 ? -14.150 -24.298 9.352 1.00 80.75 878 PRO A CA 1
ATOM 6859 C C . PRO A 1 878 ? -14.903 -25.454 10.036 1.00 80.75 878 PRO A C 1
ATOM 6861 O O . PRO A 1 878 ? -15.108 -26.490 9.385 1.00 80.75 878 PRO A O 1
ATOM 6864 N N . PRO A 1 879 ? -15.337 -25.312 11.305 1.00 80.50 879 PRO A N 1
ATOM 6865 C CA . PRO A 1 879 ? -16.313 -26.227 11.885 1.00 80.50 879 PRO A CA 1
ATOM 6866 C C . PRO A 1 879 ? -17.559 -26.257 10.993 1.00 80.50 879 PRO A C 1
ATOM 6868 O O . PRO A 1 879 ? -18.050 -25.218 10.550 1.00 80.50 879 PRO A O 1
ATOM 6871 N N . LYS A 1 880 ? -18.033 -27.464 10.683 1.00 78.38 880 LYS A N 1
ATOM 6872 C CA . LYS A 1 880 ? -19.172 -27.698 9.792 1.00 78.38 880 LYS A CA 1
ATOM 6873 C C . LYS A 1 880 ? -20.378 -28.122 10.612 1.00 78.38 880 LYS A C 1
ATOM 6875 O O . LYS A 1 880 ? -20.244 -28.948 11.512 1.00 78.38 880 LYS A O 1
ATOM 6880 N N . ASP A 1 881 ? -21.541 -27.610 10.234 1.00 86.06 881 ASP A N 1
ATOM 6881 C CA . ASP A 1 881 ? -22.817 -28.170 10.666 1.00 86.06 881 ASP A CA 1
ATOM 6882 C C . ASP A 1 881 ? -22.912 -29.651 10.236 1.00 86.06 881 ASP A C 1
ATOM 6884 O O . ASP A 1 881 ? -22.357 -30.054 9.204 1.00 86.06 881 ASP A O 1
ATOM 6888 N N . ASN A 1 882 ? -23.623 -30.470 11.018 1.00 87.12 882 ASN A N 1
ATOM 6889 C CA . ASN A 1 882 ? -23.989 -31.833 10.623 1.00 87.12 882 ASN A CA 1
ATOM 6890 C C . ASN A 1 882 ? -24.763 -31.772 9.279 1.00 87.12 882 ASN A C 1
ATOM 6892 O O . ASN A 1 882 ? -25.627 -30.906 9.142 1.00 87.12 882 ASN A O 1
ATOM 6896 N N . PRO A 1 883 ? -24.514 -32.644 8.277 1.00 85.19 883 PRO A N 1
ATOM 6897 C CA . PRO A 1 883 ? -25.238 -32.620 6.998 1.00 85.19 883 PRO A CA 1
ATOM 6898 C C . PRO A 1 883 ? -26.774 -32.598 7.083 1.00 85.19 883 PRO A C 1
ATOM 6900 O O . PRO A 1 883 ? -27.414 -32.108 6.157 1.00 85.19 883 PRO A O 1
ATOM 6903 N N . ASN A 1 884 ? -27.360 -33.092 8.181 1.00 87.94 884 ASN A N 1
ATOM 6904 C CA . ASN A 1 884 ? -28.808 -33.071 8.432 1.00 87.94 884 ASN A CA 1
ATOM 6905 C C . ASN A 1 884 ? -29.260 -31.961 9.410 1.00 87.94 884 ASN A C 1
ATOM 6907 O O . ASN A 1 884 ? -30.403 -31.986 9.875 1.00 87.94 884 ASN A O 1
ATOM 6911 N N . ALA A 1 885 ? -28.382 -31.011 9.752 1.00 90.50 885 ALA A N 1
ATOM 6912 C CA . ALA A 1 885 ? -28.635 -30.005 10.778 1.00 90.50 885 ALA A CA 1
ATOM 6913 C C . ALA A 1 885 ? -29.793 -29.071 10.415 1.00 90.50 885 ALA A C 1
ATOM 6915 O O . ALA A 1 885 ? -29.861 -28.509 9.316 1.00 90.50 885 ALA A O 1
ATOM 6916 N N . LYS A 1 886 ? -30.689 -28.858 11.380 1.00 92.19 886 LYS A N 1
ATOM 6917 C CA . LYS A 1 886 ? -31.868 -27.991 11.240 1.00 92.19 886 LYS A CA 1
ATOM 6918 C C . LYS A 1 886 ? -31.636 -26.636 11.921 1.00 92.19 886 LYS A C 1
ATOM 6920 O O . LYS A 1 886 ? -30.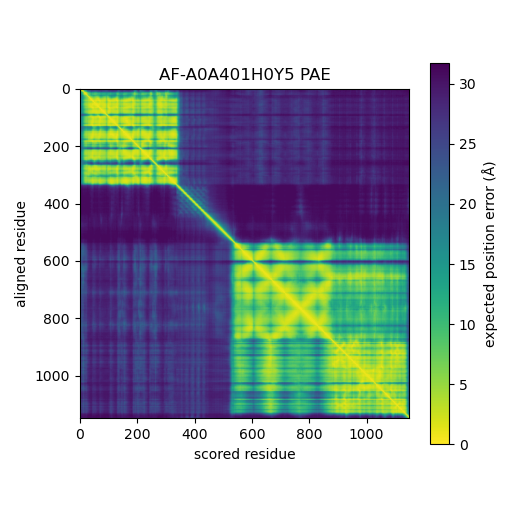784 -26.540 12.806 1.00 92.19 886 LYS A O 1
ATOM 6925 N N . PRO A 1 887 ? -32.375 -25.579 11.549 1.00 95.06 887 PRO A N 1
ATOM 6926 C CA . PRO A 1 887 ? -32.433 -24.367 12.357 1.00 95.06 887 PRO A CA 1
ATOM 6927 C C . PRO A 1 887 ? -32.951 -24.685 13.769 1.00 95.06 887 PRO A C 1
ATOM 6929 O O . PRO A 1 887 ? -33.910 -25.444 13.910 1.00 95.06 887 PRO A O 1
ATOM 6932 N N . LEU A 1 888 ? -32.331 -24.099 14.794 1.00 94.38 888 LEU A N 1
ATOM 6933 C CA . LEU A 1 888 ? -32.735 -24.228 16.196 1.00 94.38 888 LEU A CA 1
ATOM 6934 C C . LEU A 1 888 ? -34.172 -23.713 16.398 1.00 94.38 888 LEU A C 1
ATOM 6936 O O . LEU A 1 888 ? -34.452 -22.531 16.189 1.00 94.38 888 LEU A O 1
ATOM 6940 N N . ALA A 1 889 ? -35.078 -24.595 16.821 1.00 93.38 889 ALA A N 1
ATOM 6941 C CA . ALA A 1 889 ? -36.481 -24.276 17.054 1.00 93.38 889 ALA A CA 1
ATOM 6942 C C . ALA A 1 889 ? -36.699 -23.850 18.514 1.00 93.38 889 ALA A C 1
ATOM 6944 O O . ALA A 1 889 ? -36.942 -24.682 19.389 1.00 93.38 889 ALA A O 1
ATOM 6945 N N . MET A 1 890 ? -36.602 -22.545 18.769 1.00 90.50 890 MET A N 1
ATOM 6946 C CA . MET A 1 890 ? -36.824 -21.967 20.098 1.00 90.50 890 MET A CA 1
ATOM 6947 C C . MET A 1 890 ? -38.273 -22.154 20.577 1.00 90.50 890 MET A C 1
ATOM 6949 O O . MET A 1 890 ? -39.222 -21.936 19.824 1.00 90.50 890 MET A O 1
ATOM 6953 N N . ARG A 1 891 ? -38.430 -22.510 21.854 1.00 85.94 891 ARG A N 1
ATOM 6954 C CA . ARG A 1 891 ? -39.706 -22.681 22.575 1.00 85.94 891 ARG A CA 1
ATOM 6955 C C . ARG A 1 891 ? -39.751 -21.900 23.892 1.00 85.94 891 ARG A C 1
ATOM 6957 O O . ARG A 1 891 ? -40.823 -21.464 24.293 1.00 85.94 891 ARG A O 1
ATOM 6964 N N . GLY A 1 892 ? -38.603 -21.712 24.542 1.00 82.62 892 GLY A N 1
ATOM 6965 C CA . GLY A 1 892 ? -38.468 -20.932 25.778 1.00 82.62 892 GLY A CA 1
ATOM 6966 C C . GLY A 1 892 ? -37.026 -20.580 26.164 1.00 82.62 892 GLY A C 1
ATOM 6967 O O . GLY A 1 892 ? -36.816 -19.731 27.028 1.00 82.62 892 GLY A O 1
ATOM 6968 N N . GLY A 1 893 ? -36.026 -21.196 25.531 1.00 91.62 893 GLY A N 1
ATOM 6969 C CA . GLY A 1 893 ? -34.615 -20.991 25.833 1.00 91.62 893 GLY A CA 1
ATOM 6970 C C . GLY A 1 893 ? -34.164 -21.668 27.124 1.00 91.62 893 GLY A C 1
ATOM 6971 O O . GLY A 1 893 ? -33.304 -21.120 27.809 1.00 91.62 893 GLY A O 1
ATOM 6972 N N . ALA A 1 894 ? -34.730 -22.822 27.489 1.00 95.62 894 ALA A N 1
ATOM 6973 C CA . ALA A 1 894 ? -34.174 -23.649 28.557 1.00 95.62 894 ALA A CA 1
ATOM 6974 C C . ALA A 1 894 ? -32.848 -24.265 28.083 1.00 95.62 894 ALA A C 1
ATOM 6976 O O . ALA A 1 894 ? -32.787 -24.825 26.990 1.00 95.62 894 ALA A O 1
ATOM 6977 N N . ILE A 1 895 ? -31.789 -24.170 28.889 1.00 97.56 895 ILE A N 1
ATOM 6978 C CA . ILE A 1 895 ? -30.438 -24.629 28.521 1.00 97.56 895 ILE A CA 1
ATOM 6979 C C . ILE A 1 895 ? -29.999 -25.706 29.508 1.00 97.56 895 ILE A C 1
ATOM 6981 O O . ILE A 1 895 ? -30.085 -25.505 30.718 1.00 97.56 895 ILE A O 1
ATOM 6985 N N . ARG A 1 896 ? -29.487 -26.836 29.015 1.00 97.62 896 ARG A N 1
ATOM 6986 C CA . ARG A 1 896 ? -29.007 -27.938 29.860 1.00 97.62 896 ARG A CA 1
ATOM 6987 C C . ARG A 1 896 ? -27.598 -28.353 29.468 1.00 97.62 896 ARG A C 1
ATOM 6989 O O . ARG A 1 896 ? -27.325 -28.570 28.293 1.00 97.62 896 ARG A O 1
ATOM 6996 N N . PHE A 1 897 ? -26.718 -28.484 30.452 1.00 97.56 897 PHE A N 1
ATOM 6997 C CA . PHE A 1 897 ? -25.414 -29.123 30.297 1.00 97.56 897 PHE A CA 1
ATOM 6998 C C . PHE A 1 897 ? -25.535 -30.531 30.887 1.00 97.56 897 PHE A C 1
ATOM 7000 O O . PHE A 1 897 ? -25.934 -30.677 32.042 1.00 97.56 897 PHE A O 1
ATOM 7007 N N . GLU A 1 898 ? -25.215 -31.557 30.100 1.00 96.88 898 GLU A N 1
ATOM 7008 C CA . GLU A 1 898 ? -25.265 -32.964 30.509 1.00 96.88 898 GLU A CA 1
ATOM 7009 C C . GLU A 1 898 ? -23.856 -33.569 30.418 1.00 96.88 898 GLU A C 1
ATOM 7011 O O . GLU A 1 898 ? -23.322 -33.761 29.324 1.00 96.88 898 GLU A O 1
ATOM 7016 N N . ASN A 1 899 ? -23.248 -33.853 31.575 1.00 95.62 899 ASN A N 1
ATOM 7017 C CA . ASN A 1 899 ? -21.963 -34.547 31.732 1.00 95.62 899 ASN A CA 1
ATOM 7018 C C . ASN A 1 899 ? -20.777 -33.933 30.960 1.00 95.62 899 ASN A C 1
ATOM 7020 O O . ASN A 1 899 ? -19.900 -34.642 30.459 1.00 95.62 899 ASN A O 1
ATOM 7024 N N . VAL A 1 900 ? -20.739 -32.601 30.859 1.00 96.38 900 VAL A N 1
ATOM 7025 C CA . VAL A 1 900 ? -19.796 -31.874 30.002 1.00 96.38 900 VAL A CA 1
ATOM 7026 C C . VAL A 1 900 ? -18.368 -31.927 30.554 1.00 96.38 900 VAL A C 1
ATOM 7028 O O . VAL A 1 900 ? -18.063 -31.363 31.609 1.00 96.38 900 VAL A O 1
ATOM 7031 N N . ALA A 1 901 ? -17.464 -32.543 29.793 1.00 94.62 901 ALA A N 1
ATOM 7032 C CA . ALA A 1 901 ? -16.021 -32.448 29.993 1.00 94.62 901 ALA A CA 1
ATOM 7033 C C . ALA A 1 901 ? -15.393 -31.564 28.908 1.00 94.62 901 ALA A C 1
ATOM 7035 O O . ALA A 1 901 ? -15.752 -31.658 27.733 1.00 94.62 901 ALA A O 1
ATOM 7036 N N . PHE A 1 902 ? -14.440 -30.704 29.276 1.00 94.62 902 PHE A N 1
ATOM 7037 C CA . PHE A 1 902 ? -13.796 -29.795 28.326 1.00 94.62 902 PHE A CA 1
ATOM 7038 C C . PHE A 1 902 ? -12.402 -29.322 28.765 1.00 94.62 902 PHE A C 1
ATOM 7040 O O . PHE A 1 902 ? -12.143 -29.093 29.949 1.00 94.62 902 PHE A O 1
ATOM 7047 N N . ALA A 1 903 ? -11.519 -29.115 27.781 1.00 91.25 903 ALA A N 1
ATOM 7048 C CA . ALA A 1 903 ? -10.164 -28.599 27.944 1.00 91.25 903 ALA A CA 1
ATOM 7049 C C . ALA A 1 903 ? -9.696 -27.865 26.667 1.00 91.25 903 ALA A C 1
ATOM 7051 O O . ALA A 1 903 ? -9.797 -28.421 25.574 1.00 91.25 903 ALA A O 1
ATOM 7052 N N . TYR A 1 904 ? -9.106 -26.663 26.770 1.00 87.62 904 TYR A N 1
ATOM 7053 C CA . TYR A 1 904 ? -8.473 -26.004 25.603 1.00 87.62 904 TYR A CA 1
ATOM 7054 C C . TYR A 1 904 ? -7.212 -26.757 25.121 1.00 87.62 904 TYR A C 1
ATOM 7056 O O . TYR A 1 904 ? -6.905 -26.800 23.920 1.00 87.62 904 TYR A O 1
ATOM 7064 N N . HIS A 1 905 ? -6.503 -27.361 26.081 1.00 85.94 905 HIS A N 1
ATOM 7065 C CA . HIS A 1 905 ? -5.353 -28.248 25.918 1.00 85.94 905 HIS A CA 1
ATOM 7066 C C . HIS A 1 905 ? -5.626 -29.527 26.727 1.00 85.94 905 HIS A C 1
ATOM 7068 O O . HIS A 1 905 ? -5.968 -29.389 27.901 1.00 85.94 905 HIS A O 1
ATOM 7074 N N . PRO A 1 906 ? -5.468 -30.747 26.171 1.00 82.19 906 PRO A N 1
ATOM 7075 C CA . PRO A 1 906 ? -5.860 -31.993 26.850 1.00 82.19 906 PRO A CA 1
ATOM 7076 C C . PRO A 1 906 ? -5.241 -32.210 28.240 1.00 82.19 906 PRO A C 1
ATOM 7078 O O . PRO A 1 906 ? -5.851 -32.845 29.091 1.00 82.19 906 PRO A O 1
ATOM 7081 N N . GLU A 1 907 ? -4.052 -31.656 28.475 1.00 83.94 907 GLU A N 1
ATOM 7082 C CA . GLU A 1 907 ? -3.307 -31.741 29.740 1.00 83.94 907 GLU A CA 1
ATOM 7083 C C . GLU A 1 907 ? -3.912 -30.883 30.870 1.00 83.94 907 GLU A C 1
ATOM 7085 O O . GLU A 1 907 ? -3.631 -31.123 32.041 1.00 83.94 907 GLU A O 1
ATOM 7090 N N . ARG A 1 908 ? -4.762 -29.894 30.547 1.00 86.69 908 ARG A N 1
ATOM 7091 C CA . ARG A 1 908 ? -5.398 -28.986 31.517 1.00 86.69 908 ARG A CA 1
ATOM 7092 C C . ARG A 1 908 ? -6.912 -28.941 31.310 1.00 86.69 908 ARG A C 1
ATOM 7094 O O . ARG A 1 908 ? -7.446 -28.021 30.686 1.00 86.69 908 ARG A O 1
ATOM 7101 N N . ALA A 1 909 ? -7.596 -29.944 31.858 1.00 88.75 909 ALA A N 1
ATOM 7102 C CA . ALA A 1 909 ? -9.053 -29.967 31.949 1.00 88.75 909 ALA A CA 1
ATOM 7103 C C . ALA A 1 909 ? -9.587 -28.746 32.717 1.00 88.75 909 ALA A C 1
ATOM 7105 O O . ALA A 1 909 ? -9.047 -28.380 33.760 1.00 88.75 909 ALA A O 1
ATOM 7106 N N . ILE A 1 910 ? -10.654 -28.142 32.192 1.00 92.69 910 ILE A N 1
ATOM 7107 C CA . ILE A 1 910 ? -11.407 -27.058 32.838 1.00 92.69 910 ILE A CA 1
ATOM 7108 C C . ILE A 1 910 ? -12.705 -27.605 33.413 1.00 92.69 910 ILE A C 1
ATOM 7110 O O . ILE A 1 910 ? -13.024 -27.301 34.549 1.00 92.69 910 ILE A O 1
ATOM 7114 N N . PHE A 1 911 ? -13.420 -28.446 32.664 1.00 93.88 911 PHE A N 1
ATOM 7115 C CA . PHE A 1 911 ? -14.602 -29.157 33.149 1.00 93.88 911 PHE A CA 1
ATOM 7116 C C . PHE A 1 911 ? -14.350 -30.661 33.066 1.00 93.88 911 PHE A C 1
ATOM 7118 O O . PHE A 1 911 ? -13.796 -31.137 32.073 1.00 93.88 911 PHE A O 1
ATOM 7125 N N . ARG A 1 912 ? -14.733 -31.404 34.111 1.00 89.88 912 ARG A N 1
ATOM 7126 C CA . ARG A 1 912 ? -14.574 -32.872 34.175 1.00 89.88 912 ARG A CA 1
ATOM 7127 C C . ARG A 1 912 ? -15.888 -33.627 33.968 1.00 89.88 912 ARG A C 1
ATOM 7129 O O . ARG A 1 912 ? -15.870 -34.690 33.363 1.00 89.88 912 ARG A O 1
ATOM 7136 N N . ASN A 1 913 ? -16.991 -33.099 34.502 1.00 91.88 913 ASN A N 1
ATOM 7137 C CA . ASN A 1 913 ? -18.330 -33.700 34.460 1.00 91.88 913 ASN A CA 1
ATOM 7138 C C . ASN A 1 913 ? -19.405 -32.635 34.791 1.00 91.88 913 ASN A C 1
ATOM 7140 O O . ASN A 1 913 ? -20.234 -32.817 35.681 1.00 91.88 913 ASN A O 1
ATOM 7144 N N . LEU A 1 914 ? -19.326 -31.460 34.160 1.00 94.88 914 LEU A N 1
ATOM 7145 C CA . LEU A 1 914 ? -20.186 -30.321 34.487 1.00 94.88 914 LEU A CA 1
ATOM 7146 C C . LEU A 1 914 ? -21.621 -30.574 34.000 1.00 94.88 914 LEU A C 1
ATOM 7148 O O . LEU A 1 914 ? -21.842 -30.783 32.808 1.00 94.88 914 LEU A O 1
ATOM 7152 N N . SER A 1 915 ? -22.587 -30.537 34.919 1.00 95.38 915 SER A N 1
ATOM 7153 C CA . SER A 1 915 ? -24.009 -30.743 34.614 1.00 95.38 915 SER A CA 1
ATOM 7154 C C . SER A 1 915 ? -24.877 -29.742 35.375 1.00 95.38 915 SER A C 1
ATOM 7156 O O . SER A 1 915 ? -24.659 -29.548 36.567 1.00 95.38 915 SER A O 1
ATOM 7158 N N . PHE A 1 916 ? -25.833 -29.102 34.697 1.00 95.94 916 PHE A N 1
ATOM 7159 C CA . PHE A 1 916 ? -26.801 -28.162 35.288 1.00 95.94 916 PHE A CA 1
ATOM 7160 C C . PHE A 1 916 ? -27.946 -27.843 34.313 1.00 95.94 916 PHE A C 1
ATOM 7162 O O . PHE A 1 916 ? -27.841 -28.101 33.112 1.00 95.94 916 PHE A O 1
ATOM 7169 N N . THR A 1 917 ? -29.021 -27.228 34.820 1.00 96.56 917 THR A N 1
ATOM 7170 C CA . THR A 1 917 ? -30.143 -26.717 34.010 1.00 96.56 917 THR A CA 1
ATOM 7171 C C . THR A 1 917 ? -30.397 -25.239 34.305 1.00 96.56 917 THR A C 1
ATOM 7173 O O . THR A 1 917 ? -30.555 -24.856 35.459 1.00 96.56 917 THR A O 1
ATOM 7176 N N . ILE A 1 918 ? -30.484 -24.424 33.256 1.00 96.50 918 ILE A N 1
ATOM 7177 C CA . ILE A 1 918 ? -30.955 -23.036 33.273 1.00 96.50 918 ILE A CA 1
ATOM 7178 C C . ILE A 1 918 ? -32.409 -23.053 32.771 1.00 96.50 918 ILE A C 1
ATOM 7180 O O . ILE A 1 918 ? -32.628 -23.385 31.601 1.00 96.50 918 ILE A O 1
ATOM 7184 N N . PRO A 1 919 ? -33.413 -22.737 33.608 1.00 94.62 919 PRO A N 1
ATOM 7185 C CA . PRO A 1 919 ? -34.808 -22.736 33.173 1.00 94.62 919 PRO A CA 1
ATOM 7186 C C . PRO A 1 919 ? -35.108 -21.634 32.148 1.00 94.62 919 PRO A C 1
ATOM 7188 O O . PRO A 1 919 ? -34.502 -20.561 32.172 1.00 94.62 919 PRO A O 1
ATOM 7191 N N . ALA A 1 920 ? -36.087 -21.891 31.278 1.00 93.44 920 ALA A N 1
ATOM 7192 C CA . ALA A 1 920 ? -36.590 -20.924 30.305 1.00 93.44 920 ALA A CA 1
ATOM 7193 C C . ALA A 1 920 ? -37.026 -19.607 30.974 1.00 93.44 920 ALA A C 1
ATOM 7195 O O . ALA A 1 920 ? -37.725 -19.617 31.989 1.00 93.44 920 ALA A O 1
ATOM 7196 N N . GLY A 1 921 ? -36.628 -18.471 30.397 1.00 90.19 921 GLY A N 1
ATOM 7197 C CA . GLY A 1 921 ? -37.066 -17.140 30.828 1.00 90.19 921 GLY A CA 1
ATOM 7198 C C . GLY A 1 921 ? -36.506 -16.640 32.168 1.00 90.19 921 GLY A C 1
ATOM 7199 O O . GLY A 1 921 ? -36.896 -15.555 32.592 1.00 90.19 921 GLY A O 1
ATOM 7200 N N . LYS A 1 922 ? -35.621 -17.391 32.840 1.00 92.06 922 LYS A N 1
ATOM 7201 C CA . LYS A 1 922 ? -35.056 -17.023 34.151 1.00 92.06 922 LYS A CA 1
ATOM 7202 C C . LYS A 1 922 ? -33.746 -16.231 34.055 1.00 92.06 922 LYS A C 1
ATOM 7204 O O . LYS A 1 922 ? -32.971 -16.397 33.109 1.00 92.06 922 LYS A O 1
ATOM 7209 N N . LYS A 1 923 ? -33.481 -15.399 35.070 1.00 92.19 923 LYS A N 1
ATOM 7210 C CA . LYS A 1 923 ? -32.212 -14.691 35.283 1.00 92.19 923 LYS A CA 1
ATOM 7211 C C . LYS A 1 923 ? -31.294 -15.551 36.148 1.00 92.19 923 LYS A C 1
ATOM 7213 O O . LYS A 1 923 ? -31.578 -15.810 37.312 1.00 92.19 923 LYS A O 1
ATOM 7218 N N . VAL A 1 924 ? -30.176 -15.981 35.579 1.00 94.81 924 VAL A N 1
ATOM 7219 C CA . VAL A 1 924 ? -29.236 -16.920 36.193 1.00 94.81 924 VAL A CA 1
ATOM 7220 C C . VAL A 1 924 ? -27.838 -16.317 36.250 1.00 94.81 924 VAL A C 1
ATOM 7222 O O . VAL A 1 924 ? -27.391 -15.673 35.302 1.00 94.81 924 VAL A O 1
ATOM 7225 N N . ALA A 1 925 ? -27.134 -16.545 37.356 1.00 94.56 925 ALA A N 1
ATOM 7226 C CA . ALA A 1 925 ? -25.779 -16.059 37.573 1.00 94.56 925 ALA A CA 1
ATOM 7227 C C . ALA A 1 925 ? -24.759 -17.198 37.697 1.00 94.56 925 ALA A C 1
ATOM 7229 O O . ALA A 1 925 ? -25.041 -18.232 38.298 1.00 94.56 925 ALA A O 1
ATOM 7230 N N . PHE A 1 926 ? -23.550 -16.971 37.186 1.00 94.56 926 PHE A N 1
ATOM 7231 C CA . PHE A 1 926 ? -22.375 -17.812 37.395 1.00 94.56 926 PHE A CA 1
ATOM 7232 C C . PHE A 1 926 ? -21.296 -17.014 38.126 1.00 94.56 926 PHE A C 1
ATOM 7234 O O . PHE A 1 926 ? -20.773 -16.023 37.609 1.00 94.56 926 PHE A O 1
ATOM 7241 N N . VAL A 1 927 ? -20.951 -17.470 39.328 1.00 93.31 927 VAL A N 1
ATOM 7242 C CA . VAL A 1 927 ? -19.985 -16.826 40.228 1.00 93.31 927 VAL A CA 1
ATOM 7243 C C . VAL A 1 927 ? -18.906 -17.821 40.654 1.00 93.31 927 VAL A C 1
ATOM 7245 O O . VAL A 1 927 ? -19.022 -19.020 40.416 1.00 93.31 927 VAL A O 1
ATOM 7248 N N . GLY A 1 928 ? -17.825 -17.328 41.251 1.00 90.44 928 GLY A N 1
ATOM 7249 C CA . GLY A 1 928 ? -16.716 -18.148 41.744 1.00 90.44 928 GLY A CA 1
ATOM 7250 C C . GLY A 1 928 ? -15.357 -17.479 41.519 1.00 90.44 928 GLY A C 1
ATOM 7251 O O . GLY A 1 928 ? -15.296 -16.468 40.808 1.00 90.44 928 GLY A O 1
ATOM 7252 N N . PRO A 1 929 ? -14.266 -18.036 42.073 1.00 83.50 929 PRO A N 1
ATOM 7253 C CA . PRO A 1 929 ? -12.921 -17.476 41.954 1.00 83.50 929 PRO A CA 1
ATOM 7254 C C . PRO A 1 929 ? -12.413 -17.371 40.504 1.00 83.50 929 PRO A C 1
ATOM 7256 O O . PRO A 1 929 ? -12.958 -17.944 39.551 1.00 83.50 929 PRO A O 1
ATOM 7259 N N . SER A 1 930 ? -11.332 -16.617 40.320 1.00 80.50 930 SER A N 1
ATOM 7260 C CA . SER A 1 930 ? -10.650 -16.501 39.030 1.00 80.50 930 SER A CA 1
ATOM 7261 C C . SER A 1 930 ? -10.130 -17.857 38.544 1.00 80.50 930 SER A C 1
ATOM 7263 O O . SER A 1 930 ? -9.579 -18.648 39.302 1.00 80.50 930 SER A O 1
ATOM 7265 N N . GLY A 1 931 ? -10.329 -18.146 37.256 1.00 78.62 931 GLY A N 1
ATOM 7266 C CA . GLY A 1 931 ? -9.897 -19.402 36.633 1.00 78.62 931 GLY A CA 1
ATOM 7267 C C . GLY A 1 931 ? -10.842 -20.606 36.778 1.00 78.62 931 GLY A C 1
ATOM 7268 O O . GLY A 1 931 ? -10.626 -21.584 36.067 1.00 78.62 931 GLY A O 1
ATOM 7269 N N . CYS A 1 932 ? -11.921 -20.549 37.577 1.00 83.50 932 CYS A N 1
ATOM 7270 C CA . CYS A 1 932 ? -12.830 -21.697 37.789 1.00 83.50 932 CYS A CA 1
ATOM 7271 C C . CYS A 1 932 ? -13.678 -22.120 36.565 1.00 83.50 932 CYS A C 1
ATOM 7273 O O . CYS A 1 932 ? -14.438 -23.083 36.638 1.00 83.50 932 CYS A O 1
ATOM 7275 N N . GLY A 1 933 ? -13.543 -21.417 35.435 1.00 85.75 933 GLY A N 1
ATOM 7276 C CA . GLY A 1 933 ? -14.103 -21.814 34.140 1.00 85.75 933 GLY A CA 1
ATOM 7277 C C . GLY A 1 933 ? -15.249 -20.951 33.607 1.00 85.75 933 GLY A C 1
ATOM 7278 O O . GLY A 1 933 ? -15.594 -21.140 32.445 1.00 85.75 933 GLY A O 1
ATOM 7279 N N . LYS A 1 934 ? -15.783 -19.987 34.377 1.00 89.81 934 LYS A N 1
ATOM 7280 C CA . LYS A 1 934 ? -16.979 -19.162 34.060 1.00 89.81 934 LYS A CA 1
ATOM 7281 C C . LYS A 1 934 ? -17.174 -18.858 32.559 1.00 89.81 934 LYS A C 1
ATOM 7283 O O . LYS A 1 934 ? -18.045 -19.453 31.928 1.00 89.81 934 LYS A O 1
ATOM 7288 N N . SER A 1 935 ? -16.320 -18.041 31.936 1.00 86.38 935 SER A N 1
ATOM 7289 C CA . SER A 1 935 ? -16.464 -17.621 30.521 1.00 86.38 935 SER A CA 1
ATOM 7290 C C . SER A 1 935 ? -16.209 -18.737 29.486 1.00 86.38 935 SER A C 1
ATOM 7292 O O . SER A 1 935 ? -16.376 -18.542 28.282 1.00 86.38 935 SER A O 1
ATOM 7294 N N . THR A 1 936 ? -15.845 -19.945 29.926 1.00 91.69 936 THR A N 1
ATOM 7295 C CA . THR A 1 936 ? -15.822 -21.157 29.086 1.00 91.69 936 THR A CA 1
ATOM 7296 C C . THR A 1 936 ? -17.228 -21.734 28.889 1.00 91.69 936 THR A C 1
ATOM 7298 O O . THR A 1 936 ? -17.485 -22.304 27.833 1.00 91.69 936 THR A O 1
ATOM 7301 N N . ILE A 1 937 ? -18.165 -21.510 29.825 1.00 93.12 937 ILE A N 1
ATOM 7302 C CA . ILE A 1 937 ? -19.591 -21.853 29.654 1.00 93.12 937 ILE A CA 1
ATOM 7303 C C . ILE A 1 937 ? -20.141 -21.149 28.407 1.00 93.12 937 ILE A C 1
ATOM 7305 O O . ILE A 1 937 ? -20.703 -21.801 27.530 1.00 93.12 937 ILE A O 1
ATOM 7309 N N . PHE A 1 938 ? -19.888 -19.840 28.274 1.00 91.75 938 PHE A N 1
ATOM 7310 C CA . PHE A 1 938 ? -20.242 -19.067 27.079 1.00 91.75 938 PHE A CA 1
ATOM 7311 C C . PHE A 1 938 ? -19.627 -19.654 25.801 1.00 91.75 938 PHE A C 1
ATOM 7313 O O . PHE A 1 938 ? -20.322 -19.863 24.809 1.00 91.75 938 PHE A O 1
ATOM 7320 N N . ARG A 1 939 ? -18.320 -19.944 25.821 1.00 92.31 939 ARG A N 1
ATOM 7321 C CA . ARG A 1 939 ? -17.583 -20.425 24.639 1.00 92.31 939 ARG A CA 1
ATOM 7322 C C . ARG A 1 939 ? -18.054 -21.798 24.147 1.00 92.31 939 ARG A C 1
ATOM 7324 O O . ARG A 1 939 ? -17.951 -22.060 22.949 1.00 92.31 939 ARG A O 1
ATOM 7331 N N . LEU A 1 940 ? -18.585 -22.634 25.038 1.00 94.31 940 LEU A N 1
ATOM 7332 C CA . LEU A 1 940 ? -19.246 -23.892 24.688 1.00 94.31 940 LEU A CA 1
ATOM 7333 C C . LEU A 1 940 ? -20.686 -23.658 24.200 1.00 94.31 940 LEU A C 1
ATOM 7335 O O . LEU A 1 940 ? -21.042 -24.131 23.128 1.00 94.31 940 LEU A O 1
ATOM 7339 N N . LEU A 1 941 ? -21.488 -22.860 24.915 1.00 94.75 941 LEU A N 1
ATOM 7340 C CA . LEU A 1 941 ? -22.885 -22.563 24.558 1.00 94.75 941 LEU A CA 1
ATOM 7341 C C . LEU A 1 941 ? -23.028 -21.861 23.192 1.00 94.75 941 LEU A C 1
ATOM 7343 O O . LEU A 1 941 ? -23.932 -22.165 22.421 1.00 94.75 941 LEU A O 1
ATOM 7347 N N . PHE A 1 942 ? -22.109 -20.950 22.862 1.00 93.81 942 PHE A N 1
ATOM 7348 C CA . PHE A 1 942 ? -22.035 -20.273 21.558 1.00 93.81 942 PHE A CA 1
ATOM 7349 C C . PHE A 1 942 ? -21.324 -21.116 20.476 1.00 93.81 942 PHE A C 1
ATOM 7351 O O . PHE A 1 942 ? -21.117 -20.661 19.341 1.00 93.81 942 PHE A O 1
ATOM 7358 N N . ARG A 1 943 ? -20.915 -22.339 20.845 1.00 93.25 943 ARG A N 1
ATOM 7359 C CA . ARG A 1 943 ? -20.204 -23.322 20.026 1.00 93.25 943 ARG A CA 1
ATOM 7360 C C . ARG A 1 943 ? -19.000 -22.716 19.298 1.00 93.25 943 ARG A C 1
ATOM 7362 O O . ARG A 1 943 ? -18.877 -22.786 18.077 1.00 93.25 943 ARG A O 1
ATOM 7369 N N . PHE A 1 944 ? -18.116 -22.060 20.053 1.00 91.06 944 PHE A N 1
ATOM 7370 C CA . PHE A 1 944 ? -16.739 -21.782 19.611 1.00 91.06 944 PHE A CA 1
ATOM 7371 C C . PHE A 1 944 ? -15.827 -23.003 19.792 1.00 91.06 944 PHE A C 1
ATOM 7373 O O . PHE A 1 944 ? -14.786 -23.090 19.143 1.00 91.06 944 PHE A O 1
ATOM 7380 N N . TYR A 1 945 ? -16.233 -23.921 20.669 1.00 90.69 945 TYR A N 1
ATOM 7381 C CA . TYR A 1 945 ? -15.639 -25.228 20.909 1.00 90.69 945 TYR A CA 1
ATOM 7382 C C . TYR A 1 945 ? -16.774 -26.231 21.129 1.00 90.69 945 TYR A C 1
ATOM 7384 O O . TYR A 1 945 ? -17.776 -25.880 21.754 1.00 90.69 945 TYR A O 1
ATOM 7392 N N . ASP A 1 946 ? -16.600 -27.465 20.668 1.00 90.44 946 ASP A N 1
ATOM 7393 C CA . ASP A 1 946 ? -17.430 -28.599 21.078 1.00 90.44 946 ASP A CA 1
ATOM 7394 C C . ASP A 1 946 ? -16.856 -29.220 22.380 1.00 90.44 946 ASP A C 1
ATOM 7396 O O . ASP A 1 946 ? -15.647 -29.106 22.636 1.00 90.44 946 ASP A O 1
ATOM 7400 N N . PRO A 1 947 ? -17.682 -29.854 23.236 1.00 93.19 947 PRO A N 1
ATOM 7401 C CA . PRO A 1 947 ? -17.204 -30.550 24.430 1.00 93.19 947 PRO A CA 1
ATOM 7402 C C . PRO A 1 947 ? -16.411 -31.823 24.075 1.00 93.19 947 PRO A C 1
ATOM 7404 O O . PRO A 1 947 ? -16.583 -32.409 23.010 1.00 93.19 947 PRO A O 1
ATOM 7407 N N . ALA A 1 948 ? -15.542 -32.274 24.984 1.00 91.56 948 ALA A N 1
ATOM 7408 C CA . ALA A 1 948 ? -14.764 -33.508 24.811 1.00 91.56 948 ALA A CA 1
ATOM 7409 C C . ALA A 1 948 ? -15.574 -34.776 25.150 1.00 91.56 948 ALA A C 1
ATOM 7411 O O . ALA A 1 948 ? -15.316 -35.845 24.601 1.00 91.56 948 ALA A O 1
ATOM 7412 N N . SER A 1 949 ? -16.550 -34.648 26.051 1.00 93.25 949 SER A N 1
ATOM 7413 C CA . SER A 1 949 ? -17.616 -35.621 26.312 1.00 93.25 949 SER A CA 1
ATOM 7414 C C . SER A 1 949 ? -18.815 -34.908 26.940 1.00 93.25 949 SER A C 1
ATOM 7416 O O . SER A 1 949 ? -18.672 -33.786 27.431 1.00 93.25 949 SER A O 1
ATOM 7418 N N . GLY A 1 950 ? -19.975 -35.566 26.954 1.00 95.00 950 GLY A N 1
ATOM 7419 C CA . GLY A 1 950 ? -21.237 -34.927 27.329 1.00 95.00 950 GLY A CA 1
ATOM 7420 C C . GLY A 1 950 ? -21.789 -34.048 26.207 1.00 95.00 950 GLY A C 1
ATOM 7421 O O . GLY A 1 950 ? -21.247 -34.025 25.101 1.00 95.00 950 GLY A O 1
ATOM 7422 N N . ARG A 1 951 ? -22.881 -33.336 26.487 1.00 96.31 951 ARG A N 1
ATOM 7423 C CA . ARG A 1 951 ? -23.596 -32.511 25.502 1.00 96.31 951 ARG A CA 1
ATOM 7424 C C . ARG A 1 951 ? -24.254 -31.282 26.119 1.00 96.31 951 ARG A C 1
ATOM 7426 O O . ARG A 1 951 ? -24.371 -31.165 27.339 1.00 96.31 951 ARG A O 1
ATOM 7433 N N . ILE A 1 952 ? -24.679 -30.363 25.255 1.00 97.50 952 ILE A N 1
ATOM 7434 C CA . ILE A 1 952 ? -25.370 -29.129 25.634 1.00 97.50 952 ILE A CA 1
ATOM 7435 C C . ILE A 1 952 ? -26.653 -29.033 24.812 1.00 97.50 952 ILE A C 1
ATOM 7437 O O . ILE A 1 952 ? -26.617 -29.117 23.585 1.00 97.50 952 ILE A O 1
ATOM 7441 N N . LEU A 1 953 ? -27.776 -28.857 25.499 1.00 97.25 953 LEU A N 1
ATOM 7442 C CA . LEU A 1 953 ? -29.111 -28.790 24.916 1.00 97.25 953 LEU A CA 1
ATOM 7443 C C . LEU A 1 953 ? -29.686 -27.374 25.056 1.00 97.25 953 LEU A C 1
ATOM 7445 O O . LEU A 1 953 ? -29.494 -26.736 26.094 1.00 97.25 953 LEU A O 1
ATOM 7449 N N . ILE A 1 954 ? -30.443 -26.922 24.056 1.00 97.00 954 ILE A N 1
ATOM 7450 C CA . ILE A 1 954 ? -31.329 -25.750 24.131 1.00 97.00 954 ILE A CA 1
ATOM 7451 C C . ILE A 1 954 ? -32.725 -26.193 23.689 1.00 97.00 954 ILE A C 1
ATOM 7453 O O . ILE A 1 954 ? -32.875 -26.702 22.582 1.00 97.00 954 ILE A O 1
ATOM 7457 N N . ASP A 1 955 ? -33.737 -26.029 24.546 1.00 94.69 955 ASP A N 1
ATOM 7458 C CA . ASP A 1 955 ? -35.110 -26.518 24.320 1.00 94.69 955 ASP A CA 1
ATOM 7459 C C . ASP A 1 955 ? -35.131 -27.969 23.780 1.00 94.69 955 ASP A C 1
ATOM 7461 O O . ASP A 1 955 ? -35.683 -28.260 22.715 1.00 94.69 955 ASP A O 1
ATOM 7465 N N . ASP A 1 956 ? -34.432 -28.851 24.510 1.00 94.62 956 ASP A N 1
ATOM 7466 C CA . ASP A 1 956 ? -34.196 -30.282 24.237 1.00 94.62 956 ASP A CA 1
ATOM 7467 C C . ASP A 1 956 ? -33.496 -30.627 22.902 1.00 94.62 956 ASP A C 1
ATOM 7469 O O . ASP A 1 956 ? -33.361 -31.801 22.558 1.00 94.62 956 ASP A O 1
ATOM 7473 N N . GLN A 1 957 ? -32.983 -29.634 22.169 1.00 95.75 957 GLN A N 1
ATOM 7474 C CA . GLN A 1 957 ? -32.196 -29.825 20.945 1.00 95.75 957 GLN A CA 1
ATOM 7475 C C . GLN A 1 957 ? -30.698 -29.710 21.240 1.00 95.75 957 GLN A C 1
ATOM 7477 O O . GLN A 1 957 ? -30.256 -28.739 21.852 1.00 95.75 957 GLN A O 1
ATOM 7482 N N . ASP A 1 958 ? -29.908 -30.680 20.783 1.00 95.38 958 ASP A N 1
ATOM 7483 C CA . ASP A 1 958 ? -28.452 -30.668 20.940 1.00 95.38 958 ASP A CA 1
ATOM 7484 C C . ASP A 1 958 ? -27.809 -29.590 20.056 1.00 95.38 958 ASP A C 1
ATOM 7486 O O . ASP A 1 958 ? -28.048 -29.536 18.845 1.00 95.38 958 ASP A O 1
ATOM 7490 N N . ILE A 1 959 ? -26.970 -28.729 20.644 1.00 95.00 959 ILE A N 1
ATOM 7491 C CA . ILE A 1 959 ? -26.327 -27.635 19.899 1.00 95.00 959 ILE A CA 1
ATOM 7492 C C . ILE A 1 959 ? -25.326 -28.131 18.841 1.00 95.00 959 ILE A C 1
ATOM 7494 O O . ILE A 1 959 ? -24.900 -27.349 17.984 1.00 95.00 959 ILE A O 1
ATOM 7498 N N . SER A 1 960 ? -24.947 -29.415 18.884 1.00 91.69 960 SER A N 1
ATOM 7499 C CA . SER A 1 960 ? -24.116 -30.056 17.862 1.00 91.69 960 SER A CA 1
ATOM 7500 C C . SER A 1 960 ? -24.874 -30.361 16.556 1.00 91.69 960 SER A C 1
ATOM 7502 O O . SER A 1 960 ? -24.284 -30.251 15.474 1.00 91.69 960 SER A O 1
ATOM 7504 N N . ASP A 1 961 ? -26.184 -30.625 16.647 1.00 93.00 961 ASP A N 1
ATOM 7505 C CA . ASP A 1 961 ? -27.068 -31.042 15.545 1.00 93.00 961 ASP A CA 1
ATOM 7506 C C . ASP A 1 961 ? -27.932 -29.909 14.952 1.00 93.00 961 ASP A C 1
ATOM 7508 O O . ASP A 1 961 ? -28.681 -30.125 13.995 1.00 93.00 961 ASP A O 1
ATOM 7512 N N . VAL A 1 962 ? -27.818 -28.683 15.471 1.00 94.50 962 VAL A N 1
ATOM 7513 C CA . VAL A 1 962 ? -28.450 -27.483 14.890 1.00 94.50 962 VAL A CA 1
ATOM 7514 C C . VAL A 1 962 ? -27.457 -26.637 14.093 1.00 94.50 962 VAL A C 1
ATOM 7516 O O . VAL A 1 962 ? -26.250 -26.669 14.327 1.00 94.50 962 VAL A O 1
ATOM 7519 N N . GLN A 1 963 ? -27.977 -25.845 13.155 1.00 94.25 963 GLN A N 1
ATOM 7520 C CA . GLN A 1 963 ? -27.175 -24.954 12.311 1.00 94.25 963 GLN A CA 1
ATOM 7521 C C . GLN A 1 963 ? -26.537 -23.828 13.137 1.00 94.25 963 GLN A C 1
ATOM 7523 O O . GLN A 1 963 ? -27.253 -23.061 13.796 1.00 94.25 963 GLN A O 1
ATOM 7528 N N . LEU A 1 964 ? -25.212 -23.666 13.050 1.00 92.19 964 LEU A N 1
ATOM 7529 C CA . LEU A 1 964 ? -24.434 -22.663 13.794 1.00 92.19 964 LEU A CA 1
ATOM 7530 C C . LEU A 1 964 ? -24.957 -21.228 13.622 1.00 92.19 964 LEU A C 1
ATOM 7532 O O . LEU A 1 964 ? -24.896 -20.426 14.556 1.00 92.19 964 LEU A O 1
ATOM 7536 N N . THR A 1 965 ? -25.490 -20.899 12.443 1.00 92.06 965 THR A N 1
ATOM 7537 C CA . THR A 1 965 ? -26.107 -19.598 12.139 1.00 92.06 965 THR A CA 1
ATOM 7538 C C . THR A 1 965 ? -27.353 -19.338 12.985 1.00 92.06 965 THR A C 1
ATOM 7540 O O . THR A 1 965 ? -27.497 -18.250 13.541 1.00 92.06 965 THR A O 1
ATOM 7543 N N . SER A 1 966 ? -28.225 -20.338 13.138 1.00 94.69 966 SER A N 1
ATOM 7544 C CA . SER A 1 966 ? -29.452 -20.243 13.939 1.00 94.69 966 SER A CA 1
ATOM 7545 C C . SER A 1 966 ? -29.158 -20.170 15.443 1.00 94.69 966 SER A C 1
ATOM 7547 O O . SER A 1 966 ? -29.670 -19.282 16.125 1.00 94.69 966 SER A O 1
ATOM 7549 N N . LEU A 1 967 ? -28.239 -21.011 15.932 1.00 94.88 967 LEU A N 1
ATOM 7550 C CA . LEU A 1 967 ? -27.762 -21.024 17.319 1.00 94.88 967 LEU A CA 1
ATOM 7551 C C . LEU A 1 967 ? -27.190 -19.660 17.730 1.00 94.88 967 LEU A C 1
ATOM 7553 O O . LEU A 1 967 ? -27.614 -19.057 18.716 1.00 94.88 967 LEU A O 1
ATOM 7557 N N . ARG A 1 968 ? -26.255 -19.130 16.933 1.00 94.56 968 ARG A N 1
ATOM 7558 C CA . ARG A 1 968 ? -25.636 -17.819 17.183 1.00 94.56 968 ARG A CA 1
ATOM 7559 C C . ARG A 1 968 ? -26.583 -16.653 16.878 1.00 94.56 968 ARG A C 1
ATOM 7561 O O . ARG A 1 968 ? -26.346 -15.544 17.355 1.00 94.56 968 ARG A O 1
ATOM 7568 N N . GLY A 1 969 ? -27.666 -16.883 16.136 1.00 93.06 969 GLY A N 1
ATOM 7569 C CA . GLY A 1 969 ? -28.790 -15.958 15.994 1.00 93.06 969 GLY A CA 1
ATOM 7570 C C . GLY A 1 969 ? -29.558 -15.786 17.307 1.00 93.06 969 GLY A C 1
ATOM 7571 O O . GLY A 1 969 ? -29.728 -14.657 17.764 1.00 93.06 969 GLY A O 1
ATOM 7572 N N . ALA A 1 970 ? -29.931 -16.893 17.956 1.00 94.19 970 ALA A N 1
ATOM 7573 C CA . ALA A 1 970 ? -30.749 -16.907 19.174 1.00 94.19 970 ALA A CA 1
ATOM 7574 C C . ALA A 1 970 ? -30.076 -16.310 20.432 1.00 94.19 970 ALA A C 1
ATOM 7576 O O . ALA A 1 970 ? -30.786 -15.931 21.367 1.00 94.19 970 ALA A O 1
ATOM 7577 N N . ILE A 1 971 ? -28.738 -16.211 20.457 1.00 95.19 971 ILE A N 1
ATOM 7578 C CA . ILE A 1 971 ? -27.942 -15.767 21.618 1.00 95.19 971 ILE A CA 1
ATOM 7579 C C . ILE A 1 971 ? -27.399 -14.337 21.426 1.00 95.19 971 ILE A C 1
ATOM 7581 O O . ILE A 1 971 ? -26.673 -14.047 20.471 1.00 95.19 971 ILE A O 1
ATOM 7585 N N . GLY A 1 972 ? -27.709 -13.435 22.358 1.00 93.81 972 GLY A N 1
ATOM 7586 C CA . GLY A 1 972 ? -27.093 -12.111 22.517 1.00 93.81 972 GLY A CA 1
ATOM 7587 C C . GLY A 1 972 ? -25.932 -12.133 23.502 1.00 93.81 972 GLY A C 1
ATOM 7588 O O . GLY A 1 972 ? -25.957 -12.906 24.452 1.00 93.81 972 GLY A O 1
ATOM 7589 N N . VAL A 1 973 ? -24.922 -11.285 23.286 1.00 93.06 973 VAL A N 1
ATOM 7590 C CA . VAL A 1 973 ? -23.695 -11.276 24.098 1.00 93.06 973 VAL A CA 1
ATOM 7591 C C . VAL A 1 973 ? -23.229 -9.845 24.353 1.00 93.06 973 VAL A C 1
ATOM 7593 O O . VAL A 1 973 ? -22.929 -9.118 23.405 1.00 93.06 973 VAL A O 1
ATOM 7596 N N . VAL A 1 974 ? -23.124 -9.465 25.625 1.00 91.62 974 VAL A N 1
ATOM 7597 C CA . VAL A 1 974 ? -22.402 -8.277 26.093 1.00 91.62 974 VAL A CA 1
ATOM 7598 C C . VAL A 1 974 ? -21.079 -8.757 26.708 1.00 91.62 974 VAL A C 1
ATOM 7600 O O . VAL A 1 974 ? -21.100 -9.321 27.803 1.00 91.62 974 VAL A O 1
ATOM 7603 N N . PRO A 1 975 ? -19.944 -8.623 25.996 1.00 89.62 975 PRO A N 1
ATOM 7604 C CA . PRO A 1 975 ? -18.638 -9.056 26.486 1.00 89.62 975 PRO A CA 1
ATOM 7605 C C . PRO A 1 975 ? -17.994 -8.016 27.415 1.00 89.62 975 PRO A C 1
ATOM 7607 O O . PRO A 1 975 ? -18.214 -6.813 27.247 1.00 89.62 975 PRO A O 1
ATOM 7610 N N . GLN A 1 976 ? -17.132 -8.499 28.316 1.00 84.50 976 GLN A N 1
ATOM 7611 C CA . GLN A 1 976 ? -16.312 -7.729 29.262 1.00 84.50 976 GLN A CA 1
ATOM 7612 C C . GLN A 1 976 ? -15.642 -6.532 28.565 1.00 84.50 976 GLN A C 1
ATOM 7614 O O . GLN A 1 976 ? -15.954 -5.373 28.848 1.00 84.50 976 GLN A O 1
ATOM 7619 N N . GLU A 1 977 ? -14.809 -6.819 27.560 1.00 82.38 977 GLU A N 1
ATOM 7620 C CA . GLU A 1 977 ? -14.294 -5.832 26.615 1.00 82.38 977 GLU A CA 1
ATOM 7621 C C . GLU A 1 977 ? -15.163 -5.775 25.356 1.00 82.38 977 GLU A C 1
ATOM 7623 O O . GLU A 1 977 ? -15.316 -6.754 24.624 1.00 82.38 977 GLU A O 1
ATOM 7628 N N . THR A 1 978 ? -15.703 -4.593 25.057 1.00 86.69 978 THR A N 1
ATOM 7629 C CA . THR A 1 978 ? -16.488 -4.367 23.839 1.00 86.69 978 THR A CA 1
ATOM 7630 C C . THR A 1 978 ? -15.606 -3.862 22.689 1.00 86.69 978 THR A C 1
ATOM 7632 O O . THR A 1 978 ? -15.151 -2.714 22.736 1.00 86.69 978 THR A O 1
ATOM 7635 N N . PRO A 1 979 ? -15.415 -4.643 21.605 1.00 88.25 979 PRO A N 1
ATOM 7636 C CA . PRO A 1 979 ? -14.686 -4.178 20.430 1.00 88.25 979 PRO A CA 1
ATOM 7637 C C . PRO A 1 979 ? -15.506 -3.147 19.643 1.00 88.25 979 PRO A C 1
ATOM 7639 O O . PRO A 1 979 ? -16.715 -3.306 19.431 1.00 88.25 979 PRO A O 1
ATOM 7642 N N . LEU A 1 980 ? -14.835 -2.103 19.156 1.00 90.81 980 LEU A N 1
ATOM 7643 C CA . LEU A 1 980 ? -15.405 -1.090 18.265 1.00 90.81 980 LEU A CA 1
ATOM 7644 C C . LEU A 1 980 ? -14.774 -1.205 16.878 1.00 90.81 980 LEU A C 1
ATOM 7646 O O . LEU A 1 980 ? -13.556 -1.122 16.731 1.00 90.81 980 LEU A O 1
ATOM 7650 N N . PHE A 1 981 ? -15.609 -1.347 15.851 1.00 91.69 981 PHE A N 1
ATOM 7651 C CA . PHE A 1 981 ? -15.154 -1.299 14.466 1.00 91.69 981 PHE A CA 1
ATOM 7652 C C . PHE A 1 981 ? -14.725 0.124 14.115 1.00 91.69 981 PHE A C 1
ATOM 7654 O O . PHE A 1 981 ? -15.371 1.086 14.543 1.00 91.69 981 PHE A O 1
ATOM 7661 N N . HIS A 1 982 ? -13.679 0.260 13.293 1.00 90.62 982 HIS A N 1
ATOM 7662 C CA . HIS A 1 982 ? -13.222 1.561 12.804 1.00 90.62 982 HIS A CA 1
ATOM 7663 C C . HIS A 1 982 ? -14.199 2.131 11.764 1.00 90.62 982 HIS A C 1
ATOM 7665 O O . HIS A 1 982 ? -14.042 1.986 10.553 1.00 90.62 982 HIS A O 1
ATOM 7671 N N . SER A 1 983 ? -15.270 2.714 12.288 1.00 92.25 983 SER A N 1
ATOM 7672 C CA . SER A 1 983 ? -16.441 3.244 11.598 1.00 92.25 983 SER A CA 1
ATOM 7673 C C . SER A 1 983 ? -17.117 4.260 12.528 1.00 92.25 983 SER A C 1
ATOM 7675 O O . SER A 1 983 ? -16.602 4.558 13.609 1.00 92.25 983 SER A O 1
ATOM 7677 N N . ASN A 1 984 ? -18.267 4.804 12.137 1.00 93.94 984 ASN A N 1
ATOM 7678 C CA . ASN A 1 984 ? -19.036 5.681 13.016 1.00 93.94 984 ASN A CA 1
ATOM 7679 C C . ASN A 1 984 ? -19.853 4.913 14.073 1.00 93.94 984 ASN A C 1
ATOM 7681 O O . ASN A 1 984 ? -19.974 3.683 14.027 1.00 93.94 984 ASN A O 1
ATOM 7685 N N . ILE A 1 985 ? -20.399 5.645 15.046 1.00 95.25 985 ILE A N 1
ATOM 7686 C CA . ILE A 1 985 ? -21.218 5.077 16.125 1.00 95.25 985 ILE A CA 1
ATOM 7687 C C . ILE A 1 985 ? -22.508 4.447 15.577 1.00 95.25 985 ILE A C 1
ATOM 7689 O O . ILE A 1 985 ? -22.848 3.340 15.990 1.00 95.25 985 ILE A O 1
ATOM 7693 N N . LEU A 1 986 ? -23.178 5.084 14.604 1.00 96.12 986 LEU A N 1
ATOM 7694 C CA . LEU A 1 986 ? -24.387 4.548 13.956 1.00 96.12 986 LEU A CA 1
ATOM 7695 C C . LEU A 1 986 ? -24.173 3.114 13.444 1.00 96.12 986 LEU A C 1
ATOM 7697 O O . LEU A 1 986 ? -24.916 2.202 13.797 1.00 96.12 986 LEU A O 1
ATOM 7701 N N . GLN A 1 987 ? -23.114 2.905 12.657 1.00 96.00 987 GLN A N 1
ATOM 7702 C CA . GLN A 1 987 ? -22.772 1.601 12.089 1.00 96.00 987 GLN A CA 1
ATOM 7703 C C . GLN A 1 987 ? -22.270 0.618 13.156 1.00 96.00 987 GLN A C 1
ATOM 7705 O O . GLN A 1 987 ? -22.512 -0.582 13.052 1.00 96.00 987 GLN A O 1
ATOM 7710 N N . ASN A 1 988 ? -21.623 1.109 14.219 1.00 94.88 988 ASN A N 1
ATOM 7711 C CA . ASN A 1 988 ? -21.239 0.270 15.352 1.00 94.88 988 ASN A CA 1
ATOM 7712 C C . ASN A 1 988 ? -22.447 -0.271 16.131 1.00 94.88 988 ASN A C 1
ATOM 7714 O O . ASN A 1 988 ? -22.367 -1.408 16.588 1.00 94.88 988 ASN A O 1
ATOM 7718 N N . VAL A 1 989 ? -23.547 0.479 16.268 1.00 95.88 989 VAL A N 1
ATOM 7719 C CA . VAL A 1 989 ? -24.791 -0.026 16.884 1.00 95.88 989 VAL A CA 1
ATOM 7720 C C . VAL A 1 989 ? -25.573 -0.900 15.897 1.00 95.88 989 VAL A C 1
ATOM 7722 O O . VAL A 1 989 ? -25.955 -2.014 16.256 1.00 95.88 989 VAL A O 1
ATOM 7725 N N . ARG A 1 990 ? -25.711 -0.467 14.632 1.00 97.06 990 ARG A N 1
ATOM 7726 C CA . ARG A 1 990 ? -26.329 -1.243 13.534 1.00 97.06 990 ARG A CA 1
ATOM 7727 C C . ARG A 1 990 ? -25.697 -2.622 13.330 1.00 97.06 990 ARG A C 1
ATOM 7729 O O . ARG A 1 990 ? -26.371 -3.532 12.869 1.00 97.06 990 ARG A O 1
ATOM 7736 N N . TYR A 1 991 ? -24.446 -2.832 13.742 1.00 96.06 991 TYR A N 1
ATOM 7737 C CA . TYR A 1 991 ? -23.819 -4.159 13.740 1.00 96.06 991 TYR A CA 1
ATOM 7738 C C . TYR A 1 991 ? -24.596 -5.229 14.543 1.00 96.06 991 TYR A C 1
ATOM 7740 O O . TYR A 1 991 ? -24.413 -6.418 14.301 1.00 96.06 991 TYR A O 1
ATOM 7748 N N . GLY A 1 992 ? -25.482 -4.838 15.471 1.00 93.56 992 GLY A N 1
ATOM 7749 C CA . GLY A 1 992 ? -26.403 -5.767 16.139 1.00 93.56 992 GLY A CA 1
ATOM 7750 C C . GLY A 1 992 ? -27.435 -6.410 15.199 1.00 93.56 992 GLY A C 1
ATOM 7751 O O . GLY A 1 992 ? -27.747 -7.589 15.358 1.00 93.56 992 GLY A O 1
ATOM 7752 N N . ARG A 1 993 ? -27.926 -5.652 14.206 1.00 95.44 993 ARG A N 1
ATOM 7753 C CA . ARG A 1 993 ? -28.859 -6.095 13.158 1.00 95.44 993 ARG A CA 1
ATOM 7754 C C . ARG A 1 993 ? -28.740 -5.164 11.941 1.00 95.44 993 ARG A C 1
ATOM 7756 O O . ARG A 1 993 ? -29.175 -4.015 11.990 1.00 95.44 993 ARG A O 1
ATOM 7763 N N . LEU A 1 994 ? -28.090 -5.635 10.874 1.00 94.06 994 LEU A N 1
ATOM 7764 C CA . LEU A 1 994 ? -27.600 -4.780 9.775 1.00 94.06 994 LEU A CA 1
ATOM 7765 C C . LEU A 1 994 ? -28.712 -4.146 8.922 1.00 94.06 994 LEU A C 1
ATOM 7767 O O . LEU A 1 994 ? -28.495 -3.096 8.321 1.00 94.06 994 LEU A O 1
ATOM 7771 N N . ASP A 1 995 ? -29.876 -4.784 8.885 1.00 94.94 995 ASP A N 1
ATOM 7772 C CA . ASP A 1 995 ? -31.116 -4.360 8.228 1.00 94.94 995 ASP A CA 1
ATOM 7773 C C . ASP A 1 995 ? -31.931 -3.320 9.025 1.00 94.94 995 ASP A C 1
ATOM 7775 O O . ASP A 1 995 ? -32.874 -2.751 8.480 1.00 94.94 995 ASP A O 1
ATOM 7779 N N . ALA A 1 996 ? -31.577 -3.040 10.285 1.00 96.12 996 ALA A N 1
ATOM 7780 C CA . ALA A 1 996 ? -32.341 -2.132 11.142 1.00 96.12 996 ALA A CA 1
ATOM 7781 C C . ALA A 1 996 ? -32.225 -0.653 10.728 1.00 96.12 996 ALA A C 1
ATOM 7783 O O . ALA A 1 996 ? -31.139 -0.175 10.375 1.00 96.12 996 ALA A O 1
ATOM 7784 N N . SER A 1 997 ? -33.326 0.096 10.843 1.00 96.88 997 SER A N 1
ATOM 7785 C CA . SER A 1 997 ? -33.416 1.507 10.429 1.00 96.88 997 SER A CA 1
ATOM 7786 C C . SER A 1 997 ? -32.593 2.458 11.318 1.00 96.88 997 SER A C 1
ATOM 7788 O O . SER A 1 997 ? -32.018 2.047 12.332 1.00 96.88 997 SER A O 1
ATOM 7790 N N . ASP A 1 998 ? -32.448 3.733 10.928 1.00 96.62 998 ASP A N 1
ATOM 7791 C CA . ASP A 1 998 ? -31.760 4.736 11.766 1.00 96.62 998 ASP A CA 1
ATOM 7792 C C . ASP A 1 998 ? -32.566 5.001 13.052 1.00 96.62 998 ASP A C 1
ATOM 7794 O O . ASP A 1 998 ? -31.995 5.085 14.138 1.00 96.62 998 ASP A O 1
ATOM 7798 N N . GLU A 1 999 ? -33.895 5.007 12.955 1.00 96.88 999 GLU A N 1
ATOM 7799 C CA . GLU A 1 999 ? -34.839 5.160 14.065 1.00 96.88 999 GLU A CA 1
ATOM 7800 C C . GLU A 1 999 ? -34.736 4.004 15.070 1.00 96.88 999 GLU A C 1
ATOM 7802 O O . GLU A 1 999 ? -34.683 4.245 16.276 1.00 96.88 999 GLU A O 1
ATOM 7807 N N . GLU A 1 1000 ? -34.646 2.756 14.597 1.00 95.88 1000 GLU A N 1
ATOM 7808 C CA . GLU A 1 1000 ? -34.455 1.582 15.459 1.00 95.88 1000 GLU A CA 1
ATOM 7809 C C . GLU A 1 1000 ? -33.102 1.613 16.178 1.00 95.88 1000 GLU A C 1
ATOM 7811 O O . GLU A 1 1000 ? -33.021 1.321 17.374 1.00 95.88 1000 GLU A O 1
ATOM 7816 N N . VAL A 1 1001 ? -32.040 2.034 15.482 1.00 97.12 1001 VAL A N 1
ATOM 7817 C CA . VAL A 1 1001 ? -30.713 2.248 16.080 1.00 97.12 1001 VAL A CA 1
ATOM 7818 C C . VAL A 1 1001 ? -30.765 3.338 17.157 1.00 97.12 1001 VAL A C 1
ATOM 7820 O O . VAL A 1 1001 ? -30.189 3.160 18.234 1.00 97.12 1001 VAL A O 1
ATOM 7823 N N . PHE A 1 1002 ? -31.491 4.437 16.925 1.00 96.56 1002 PHE A N 1
ATOM 7824 C CA . PHE A 1 1002 ? -31.685 5.483 17.932 1.00 96.56 1002 PHE A CA 1
ATOM 7825 C C . PHE A 1 1002 ? -32.528 4.998 19.119 1.00 96.56 1002 PHE A C 1
ATOM 7827 O O . PHE A 1 1002 ? -32.214 5.335 20.260 1.00 96.56 1002 PHE A O 1
ATOM 7834 N N . ALA A 1 1003 ? -33.559 4.182 18.886 1.00 92.56 1003 ALA A N 1
ATOM 7835 C CA . ALA A 1 1003 ? -34.380 3.594 19.942 1.00 92.56 1003 ALA A CA 1
ATOM 7836 C C . ALA A 1 1003 ? -33.576 2.615 20.817 1.00 92.56 1003 ALA A C 1
ATOM 7838 O O . ALA A 1 1003 ? -33.643 2.695 22.045 1.00 92.56 1003 ALA A O 1
ATOM 7839 N N . ALA A 1 1004 ? -32.759 1.747 20.213 1.00 92.06 1004 ALA A N 1
ATOM 7840 C CA . ALA A 1 1004 ? -31.874 0.836 20.938 1.00 92.06 1004 ALA A CA 1
ATOM 7841 C C . ALA A 1 1004 ? -30.806 1.591 21.753 1.00 92.06 1004 ALA A C 1
ATOM 7843 O O . ALA A 1 1004 ? -30.570 1.268 22.917 1.00 92.06 1004 ALA A O 1
ATOM 7844 N N . ALA A 1 1005 ? -30.212 2.647 21.186 1.00 93.00 1005 ALA A N 1
ATOM 7845 C CA . ALA A 1 1005 ? -29.251 3.498 21.889 1.00 93.00 1005 ALA A CA 1
ATOM 7846 C C . ALA A 1 1005 ? -29.884 4.329 23.024 1.00 93.00 1005 ALA A C 1
ATOM 7848 O O . ALA A 1 1005 ? -29.218 4.581 24.028 1.00 93.00 1005 ALA A O 1
ATOM 7849 N N . LYS A 1 1006 ? -31.164 4.719 22.914 1.00 90.75 1006 LYS A N 1
ATOM 7850 C CA . LYS A 1 1006 ? -31.930 5.311 24.027 1.00 90.75 1006 LYS A CA 1
ATOM 7851 C C . LYS A 1 1006 ? -32.169 4.293 25.143 1.00 90.75 1006 LYS A C 1
ATOM 7853 O O . LYS A 1 1006 ? -31.828 4.573 26.286 1.00 90.75 1006 LYS A O 1
ATOM 7858 N N . LYS A 1 1007 ? -32.656 3.087 24.818 1.00 85.44 1007 LYS A N 1
ATOM 7859 C CA . LYS A 1 1007 ? -32.871 2.003 25.802 1.00 85.44 1007 LYS A CA 1
ATOM 7860 C C . LYS A 1 1007 ? -31.586 1.566 26.524 1.00 85.44 1007 LYS A C 1
ATOM 7862 O O . LYS A 1 1007 ? -31.652 1.139 27.668 1.00 85.44 1007 LYS A O 1
ATOM 7867 N N . ALA A 1 1008 ? -30.424 1.701 25.884 1.00 86.62 1008 ALA A N 1
ATOM 7868 C CA . ALA A 1 1008 ? -29.114 1.414 26.476 1.00 86.62 1008 ALA A CA 1
ATOM 7869 C C . ALA A 1 1008 ? -28.469 2.602 27.232 1.00 86.62 1008 ALA A C 1
ATOM 7871 O O . ALA A 1 1008 ? -27.291 2.526 27.581 1.00 86.62 1008 ALA A O 1
ATOM 7872 N N . ASN A 1 1009 ? -29.189 3.716 27.421 1.00 86.25 1009 ASN A N 1
ATOM 7873 C CA . ASN A 1 1009 ? -28.677 4.981 27.973 1.00 86.25 1009 ASN A CA 1
ATOM 7874 C C . ASN A 1 1009 ? -27.384 5.497 27.290 1.00 86.25 1009 ASN A C 1
ATOM 7876 O O . ASN A 1 1009 ? -26.521 6.122 27.903 1.00 86.25 1009 ASN A O 1
ATOM 7880 N N . ALA A 1 1010 ? -27.221 5.202 25.997 1.00 89.44 1010 ALA A N 1
ATOM 7881 C CA . ALA A 1 1010 ? -26.091 5.659 25.189 1.00 89.44 1010 ALA A CA 1
ATOM 7882 C C . ALA A 1 1010 ? -26.410 6.964 24.439 1.00 89.44 1010 ALA A C 1
ATOM 7884 O O . ALA A 1 1010 ? -25.501 7.723 24.106 1.00 89.44 1010 ALA A O 1
ATOM 7885 N N . HIS A 1 1011 ? -27.691 7.226 24.152 1.00 93.06 1011 HIS A N 1
ATOM 7886 C CA . HIS A 1 1011 ? -28.119 8.301 23.254 1.00 93.06 1011 HIS A CA 1
ATOM 7887 C C . HIS A 1 1011 ? -27.571 9.679 23.631 1.00 93.06 1011 HIS A C 1
ATOM 7889 O O . HIS A 1 1011 ? -26.992 10.343 22.775 1.00 93.06 1011 HIS A O 1
ATOM 7895 N N . ASP A 1 1012 ? -27.707 10.097 24.888 1.00 90.31 1012 ASP A N 1
ATOM 7896 C CA . ASP A 1 1012 ? -27.381 11.472 25.275 1.00 90.31 1012 ASP A CA 1
ATOM 7897 C C . ASP A 1 1012 ? -25.869 11.700 25.376 1.00 90.31 1012 ASP A C 1
ATOM 7899 O O . ASP A 1 1012 ? -25.382 12.774 25.023 1.00 90.31 1012 ASP A O 1
ATOM 7903 N N . ALA A 1 1013 ? -25.103 10.663 25.737 1.00 87.69 1013 ALA A N 1
ATOM 7904 C CA . ALA A 1 1013 ? -23.647 10.665 25.603 1.00 87.69 1013 ALA A CA 1
ATOM 7905 C C . ALA A 1 1013 ? -23.230 10.839 24.131 1.00 87.69 1013 ALA A C 1
ATOM 7907 O O . ALA A 1 1013 ? -22.449 11.732 23.811 1.00 87.69 1013 ALA A O 1
ATOM 7908 N N . ILE A 1 1014 ? -23.839 10.078 23.211 1.00 94.00 1014 ILE A N 1
ATOM 7909 C CA . ILE A 1 1014 ? -23.600 10.217 21.765 1.00 94.00 1014 ILE A CA 1
ATOM 7910 C C . ILE A 1 1014 ? -23.995 11.617 21.272 1.00 94.00 1014 ILE A C 1
ATOM 7912 O O . ILE A 1 1014 ? -23.276 12.201 20.468 1.00 94.00 1014 ILE A O 1
ATOM 7916 N N . MET A 1 1015 ? -25.110 12.184 21.739 1.00 94.81 1015 MET A N 1
ATOM 7917 C CA . MET A 1 1015 ? -25.603 13.498 21.301 1.00 94.81 1015 MET A CA 1
ATOM 7918 C C . MET A 1 1015 ? -24.745 14.679 21.783 1.00 94.81 1015 MET A C 1
ATOM 7920 O O . MET A 1 1015 ? -24.786 15.736 21.147 1.00 94.81 1015 MET A O 1
ATOM 7924 N N . ARG A 1 1016 ? -23.943 14.498 22.845 1.00 92.31 1016 ARG A N 1
ATOM 7925 C CA . ARG A 1 1016 ? -22.920 15.458 23.307 1.00 92.31 1016 ARG A CA 1
ATOM 7926 C C . ARG A 1 1016 ? -21.665 15.476 22.421 1.00 92.31 1016 ARG A C 1
ATOM 7928 O O . ARG A 1 1016 ? -20.923 16.453 22.458 1.00 92.31 1016 ARG A O 1
ATOM 7935 N N . LEU A 1 1017 ? -21.418 14.437 21.615 1.00 92.56 1017 LEU A N 1
ATOM 7936 C CA . LEU A 1 1017 ? -20.259 14.380 20.715 1.00 92.56 1017 LEU A CA 1
ATOM 7937 C C . LEU A 1 1017 ? -20.436 15.331 19.511 1.00 92.56 1017 LEU A C 1
ATOM 7939 O O . LEU A 1 1017 ? -21.535 15.382 18.952 1.00 92.56 1017 LEU A O 1
ATOM 7943 N N . PRO A 1 1018 ? -19.376 16.014 19.023 1.00 89.44 1018 PRO A N 1
ATOM 7944 C CA . PRO A 1 1018 ? -19.491 17.006 17.944 1.00 89.44 1018 PRO A CA 1
ATOM 7945 C C . PRO A 1 1018 ? -20.132 16.486 16.645 1.00 89.44 1018 PRO A C 1
ATOM 7947 O O . PRO A 1 1018 ? -20.973 17.159 16.054 1.00 89.44 1018 PRO A O 1
ATOM 7950 N N . GLU A 1 1019 ? -19.788 15.267 16.216 1.00 93.25 1019 GLU A N 1
ATOM 7951 C CA . GLU A 1 1019 ? -20.383 14.610 15.039 1.00 93.25 1019 GLU A CA 1
ATOM 7952 C C . GLU A 1 1019 ? -21.572 13.689 15.397 1.00 93.25 1019 GLU A C 1
ATOM 7954 O O . GLU A 1 1019 ? -22.153 13.029 14.527 1.00 93.25 1019 GLU A O 1
ATOM 7959 N N . ARG A 1 1020 ? -21.966 13.627 16.675 1.00 95.38 1020 ARG A N 1
ATOM 7960 C CA . ARG A 1 1020 ? -23.035 12.766 17.207 1.00 95.38 1020 ARG A CA 1
ATOM 7961 C C . ARG A 1 1020 ? -22.869 11.308 16.753 1.00 95.38 1020 ARG A C 1
ATOM 7963 O O . ARG A 1 1020 ? 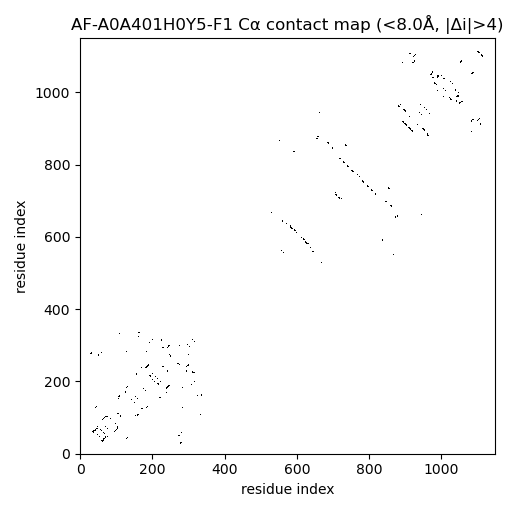-21.773 10.756 16.833 1.00 95.38 1020 ARG A O 1
ATOM 7970 N N . TYR A 1 1021 ? -23.910 10.686 16.197 1.00 95.75 1021 TYR A N 1
ATOM 7971 C CA . TYR A 1 1021 ? -23.856 9.329 15.633 1.00 95.75 1021 TYR A CA 1
ATOM 7972 C C . TYR A 1 1021 ? -22.884 9.148 14.449 1.00 95.75 1021 TYR A C 1
ATOM 7974 O O . TYR A 1 1021 ? -22.537 8.009 14.124 1.00 95.75 1021 TYR A O 1
ATOM 7982 N N . LYS A 1 1022 ? -22.432 10.234 13.801 1.00 95.19 1022 LYS A N 1
ATOM 7983 C CA . LYS A 1 1022 ? -21.440 10.186 12.712 1.00 95.19 1022 LYS A CA 1
ATOM 7984 C C . LYS A 1 1022 ? -19.992 10.149 13.224 1.00 95.19 1022 LYS A C 1
ATOM 7986 O O . LYS A 1 1022 ? -19.122 9.740 12.458 1.00 95.19 1022 LYS A O 1
ATOM 7991 N N . THR A 1 1023 ? -19.763 10.451 14.509 1.00 94.00 1023 THR A N 1
ATOM 7992 C CA . THR A 1 1023 ? -18.443 10.394 15.163 1.00 94.00 1023 THR A CA 1
ATOM 7993 C C . THR A 1 1023 ? -17.773 9.042 14.929 1.00 94.00 1023 THR A C 1
ATOM 7995 O O . THR A 1 1023 ? -18.385 7.995 15.155 1.00 94.00 1023 THR A O 1
ATOM 7998 N N . LYS A 1 1024 ? -16.515 9.059 14.477 1.00 92.81 1024 LYS A N 1
ATOM 7999 C CA . LYS A 1 1024 ? -15.716 7.856 14.192 1.00 92.81 1024 LYS A CA 1
ATOM 8000 C C . LYS A 1 1024 ? -15.030 7.332 15.451 1.00 92.81 1024 LYS A C 1
ATOM 8002 O O . LYS A 1 1024 ? -14.381 8.093 16.163 1.00 92.81 1024 LYS A O 1
ATOM 8007 N N . VAL A 1 1025 ? -15.122 6.025 15.674 1.00 91.88 1025 VAL A N 1
ATOM 8008 C CA . VAL A 1 1025 ? -14.578 5.322 16.849 1.00 91.88 1025 VAL A CA 1
ATOM 8009 C C . VAL A 1 1025 ? -13.680 4.140 16.429 1.00 91.88 1025 VAL A C 1
ATOM 8011 O O . VAL A 1 1025 ? -13.331 4.002 15.252 1.00 91.88 1025 VAL A O 1
ATOM 8014 N N . GLY A 1 1026 ? -13.254 3.313 17.389 1.00 87.00 1026 GLY A N 1
ATOM 8015 C CA . GLY A 1 1026 ? -12.252 2.253 17.197 1.00 87.00 1026 GLY A CA 1
ATOM 8016 C C . GLY A 1 1026 ? -10.821 2.742 17.454 1.00 87.00 1026 GLY A C 1
ATOM 8017 O O . GLY A 1 1026 ? -10.616 3.905 17.783 1.00 87.00 1026 GLY A O 1
ATOM 8018 N N . GLU A 1 1027 ? -9.828 1.864 17.281 1.00 73.94 1027 GLU A N 1
ATOM 8019 C CA . GLU A 1 1027 ? -8.407 2.088 17.648 1.00 73.94 1027 GLU A CA 1
ATOM 8020 C C . GLU A 1 1027 ? -7.766 3.372 17.083 1.00 73.94 1027 GLU A C 1
ATOM 8022 O O . GLU A 1 1027 ? -6.786 3.867 17.629 1.00 73.94 1027 GLU A O 1
ATOM 8027 N N . ARG A 1 1028 ? -8.300 3.900 15.974 1.00 59.22 1028 ARG A N 1
ATOM 8028 C CA . ARG A 1 1028 ? -7.830 5.120 15.287 1.00 59.22 1028 ARG A CA 1
ATOM 8029 C C . ARG A 1 1028 ? -8.903 6.214 15.199 1.00 59.22 1028 ARG A C 1
ATOM 8031 O O . ARG A 1 1028 ? -8.839 7.074 14.324 1.00 59.22 1028 ARG A O 1
ATOM 8038 N N . GLY A 1 1029 ? -9.948 6.118 16.018 1.00 65.88 1029 GLY A N 1
ATOM 8039 C CA . GLY A 1 1029 ? -11.013 7.116 16.139 1.00 65.88 1029 GLY A CA 1
ATOM 8040 C C . GLY A 1 1029 ? -10.971 7.817 17.496 1.00 65.88 1029 GLY A C 1
ATOM 8041 O O . GLY A 1 1029 ? -9.979 7.738 18.217 1.00 65.88 1029 GLY A O 1
ATOM 8042 N N . LEU A 1 1030 ? -12.073 8.470 17.866 1.00 74.00 1030 LEU A N 1
ATOM 8043 C CA . LEU A 1 1030 ? -12.252 8.968 19.226 1.00 74.00 1030 LEU A CA 1
ATOM 8044 C C . LEU A 1 1030 ? -12.324 7.783 20.202 1.00 74.00 1030 LEU A C 1
ATOM 8046 O O . LEU A 1 1030 ? -13.151 6.879 20.033 1.00 74.00 1030 LEU A O 1
ATOM 8050 N N . MET A 1 1031 ? -11.484 7.801 21.238 1.00 72.88 1031 MET A N 1
ATOM 8051 C CA . MET A 1 1031 ? -11.596 6.864 22.353 1.00 72.88 1031 MET A CA 1
ATOM 8052 C C . MET A 1 1031 ? -12.700 7.328 23.306 1.00 72.88 1031 MET A C 1
ATOM 8054 O O . MET A 1 1031 ? -12.501 8.236 24.105 1.00 72.88 1031 MET A O 1
ATOM 8058 N N . ILE A 1 1032 ? -13.863 6.687 23.209 1.00 83.38 1032 ILE A N 1
ATOM 8059 C CA . ILE A 1 1032 ? -14.927 6.784 24.218 1.00 83.38 1032 ILE A CA 1
ATOM 8060 C C . ILE A 1 1032 ? -14.561 5.950 25.461 1.00 83.38 1032 ILE A C 1
ATOM 8062 O O . ILE A 1 1032 ? -13.784 4.991 25.364 1.00 83.38 1032 ILE A O 1
ATOM 8066 N N . SER A 1 1033 ? -15.132 6.293 26.616 1.00 84.62 1033 SER A N 1
ATOM 8067 C CA . SER A 1 1033 ? -14.872 5.631 27.904 1.00 84.62 1033 SER A CA 1
ATOM 8068 C C . SER A 1 1033 ? -15.287 4.151 27.922 1.00 84.62 1033 SER A C 1
ATOM 8070 O O . SER A 1 1033 ? -16.107 3.705 27.114 1.00 84.62 1033 SER A O 1
ATOM 8072 N N . GLY A 1 1034 ? -14.755 3.371 28.874 1.00 81.50 1034 GLY A N 1
ATOM 8073 C CA . GLY A 1 1034 ? -15.124 1.957 29.062 1.00 81.50 1034 GLY A CA 1
ATOM 8074 C C . GLY A 1 1034 ? -16.638 1.751 29.196 1.00 81.50 1034 GLY A C 1
ATOM 8075 O O . GLY A 1 1034 ? -17.217 0.926 28.486 1.00 81.50 1034 GLY A O 1
ATOM 8076 N N . GLY A 1 1035 ? -17.297 2.588 30.000 1.00 80.94 1035 GLY A N 1
ATOM 8077 C CA . GLY A 1 1035 ? -18.747 2.552 30.175 1.00 80.94 1035 GLY A CA 1
ATOM 8078 C C . GLY A 1 1035 ? -19.564 2.963 28.951 1.00 80.94 1035 GLY A C 1
ATOM 8079 O O . GLY A 1 1035 ? -20.658 2.446 28.734 1.00 80.94 1035 GLY A O 1
ATOM 8080 N N . GLU A 1 1036 ? -19.061 3.861 28.103 1.00 86.62 1036 GLU A N 1
ATOM 8081 C CA . GLU A 1 1036 ? -19.697 4.139 26.808 1.00 86.62 1036 GLU A CA 1
ATOM 8082 C C . GLU A 1 1036 ? -19.533 2.960 25.838 1.00 86.62 1036 GLU A C 1
ATOM 8084 O O . GLU A 1 1036 ? -20.489 2.620 25.142 1.00 86.62 1036 GLU A O 1
ATOM 8089 N N . LYS A 1 1037 ? -18.383 2.265 25.837 1.00 88.38 1037 LYS A N 1
ATOM 8090 C CA . LYS A 1 1037 ? -18.210 1.020 25.061 1.00 88.38 1037 LYS A CA 1
ATOM 8091 C C . LYS A 1 1037 ? -19.220 -0.045 25.500 1.00 88.38 1037 LYS A C 1
ATOM 8093 O O . LYS A 1 1037 ? -19.909 -0.598 24.645 1.00 88.38 1037 LYS A O 1
ATOM 8098 N N . GLN A 1 1038 ? -19.360 -0.295 26.805 1.00 86.38 1038 GLN A N 1
ATOM 8099 C CA . GLN A 1 1038 ? -20.311 -1.285 27.331 1.00 86.38 1038 GLN A CA 1
ATOM 8100 C C . GLN A 1 1038 ? -21.774 -0.895 27.037 1.00 86.38 1038 GLN A C 1
ATOM 8102 O O . GLN A 1 1038 ? -22.535 -1.729 26.541 1.00 86.38 1038 GLN A O 1
ATOM 8107 N N . ARG A 1 1039 ? -22.156 0.386 27.178 1.00 87.88 1039 ARG A N 1
ATOM 8108 C CA . ARG A 1 1039 ? -23.481 0.883 26.745 1.00 87.88 1039 ARG A CA 1
ATOM 8109 C C . ARG A 1 1039 ? -23.732 0.698 25.239 1.00 87.88 1039 ARG A C 1
ATOM 8111 O O . ARG A 1 1039 ? -24.837 0.320 24.850 1.00 87.88 1039 ARG A O 1
ATOM 8118 N N . LEU A 1 1040 ? -22.722 0.857 24.376 1.00 91.38 1040 LEU A N 1
ATOM 8119 C CA . LEU A 1 1040 ? -22.851 0.530 22.946 1.00 91.38 1040 LEU A CA 1
ATOM 8120 C C . LEU A 1 1040 ? -23.001 -0.981 22.676 1.00 91.38 1040 LEU A C 1
ATOM 8122 O O . LEU A 1 1040 ? -23.712 -1.347 21.739 1.00 91.38 1040 LEU A O 1
ATOM 8126 N N . ALA A 1 1041 ? -22.395 -1.871 23.471 1.00 90.88 1041 ALA A N 1
ATOM 8127 C CA . ALA A 1 1041 ? -22.663 -3.311 23.364 1.00 90.88 1041 ALA A CA 1
ATOM 8128 C C . ALA A 1 1041 ? -24.088 -3.673 23.790 1.00 90.88 1041 ALA A C 1
ATOM 8130 O O . ALA A 1 1041 ? -24.749 -4.430 23.079 1.00 90.88 1041 ALA A O 1
ATOM 8131 N N . VAL A 1 1042 ? -24.594 -3.084 24.877 1.00 89.50 1042 VAL A N 1
ATOM 8132 C CA . VAL A 1 1042 ? -26.004 -3.233 25.265 1.00 89.50 1042 VAL A CA 1
ATOM 8133 C C . VAL A 1 1042 ? -26.914 -2.751 24.128 1.00 89.50 1042 VAL A C 1
ATOM 8135 O O . VAL A 1 1042 ? -27.799 -3.495 23.716 1.00 89.50 1042 VAL A O 1
ATOM 8138 N N . ALA A 1 1043 ? -26.636 -1.597 23.508 1.00 92.44 1043 ALA A N 1
ATOM 8139 C CA . ALA A 1 1043 ? -27.397 -1.117 22.347 1.00 92.44 1043 ALA A CA 1
ATOM 8140 C C . ALA A 1 1043 ? -27.398 -2.111 21.163 1.00 92.44 1043 ALA A C 1
ATOM 8142 O O . ALA A 1 1043 ? -28.457 -2.370 20.591 1.00 92.44 1043 ALA A O 1
ATOM 8143 N N . ARG A 1 1044 ? -26.249 -2.721 20.821 1.00 94.56 1044 ARG A N 1
ATOM 8144 C CA . ARG A 1 1044 ? -26.167 -3.782 19.789 1.00 94.56 1044 ARG A CA 1
ATOM 8145 C C . ARG A 1 1044 ? -27.045 -4.989 20.136 1.00 94.56 1044 ARG A C 1
ATOM 8147 O O . ARG A 1 1044 ? -27.731 -5.518 19.265 1.00 94.56 1044 ARG A O 1
ATOM 8154 N N . VAL A 1 1045 ? -27.016 -5.441 21.390 1.00 92.44 1045 VAL A N 1
ATOM 8155 C CA . VAL A 1 1045 ? -27.764 -6.626 21.843 1.00 92.44 1045 VAL A CA 1
ATOM 8156 C C . VAL A 1 1045 ? -29.269 -6.357 21.905 1.00 92.44 1045 VAL A C 1
ATOM 8158 O O . VAL A 1 1045 ? -30.049 -7.216 21.501 1.00 92.44 1045 VAL A O 1
ATOM 8161 N N . LEU A 1 1046 ? -29.685 -5.156 22.315 1.00 89.94 1046 LEU A N 1
ATOM 8162 C CA . LEU A 1 1046 ? -31.091 -4.746 22.280 1.00 89.94 1046 LEU A CA 1
ATOM 8163 C C . LEU A 1 1046 ? -31.623 -4.625 20.844 1.00 89.94 1046 LEU A C 1
ATOM 8165 O O . LEU A 1 1046 ? -32.750 -5.040 20.590 1.00 89.94 1046 LEU A O 1
ATOM 8169 N N . LEU A 1 1047 ? -30.813 -4.135 19.897 1.00 93.75 1047 LEU A N 1
ATOM 8170 C CA . LEU A 1 1047 ? -31.175 -4.064 18.473 1.00 93.75 1047 LEU A CA 1
ATOM 8171 C C . LEU A 1 1047 ? -31.324 -5.455 17.820 1.00 93.75 1047 LEU A C 1
ATOM 8173 O O . LEU A 1 1047 ? -32.140 -5.639 16.915 1.00 93.75 1047 LEU A O 1
ATOM 8177 N N . LYS A 1 1048 ? -30.546 -6.438 18.294 1.00 94.19 1048 LYS A N 1
ATOM 8178 C CA . LYS A 1 1048 ? -30.614 -7.841 17.854 1.00 94.19 1048 LYS A CA 1
ATOM 8179 C C . LYS A 1 1048 ? -31.873 -8.576 18.356 1.00 94.19 1048 LYS A C 1
ATOM 8181 O O . LYS A 1 1048 ? -32.270 -9.564 17.752 1.00 94.19 1048 LYS A O 1
ATOM 8186 N N . ASP A 1 1049 ? -32.462 -8.124 19.465 1.00 90.50 1049 ASP A N 1
ATOM 8187 C CA . ASP A 1 1049 ? -33.596 -8.745 20.175 1.00 90.50 1049 ASP A CA 1
ATOM 8188 C C . ASP A 1 1049 ? -33.550 -10.295 20.358 1.00 90.50 1049 ASP A C 1
ATOM 8190 O O . ASP A 1 1049 ? -34.538 -10.989 20.099 1.00 90.50 1049 ASP A O 1
ATOM 8194 N N . PRO A 1 1050 ? -32.435 -10.881 20.842 1.00 92.44 1050 PRO A N 1
ATOM 8195 C CA . PRO A 1 1050 ? -32.304 -12.328 21.016 1.00 92.44 1050 PRO A CA 1
ATOM 8196 C C . PRO A 1 1050 ? -33.065 -12.841 22.252 1.00 92.44 1050 PRO A C 1
ATOM 8198 O O . PRO A 1 1050 ? -33.297 -12.101 23.215 1.00 92.44 1050 PRO A O 1
ATOM 8201 N N . GLN A 1 1051 ? -33.440 -14.125 22.231 1.00 91.19 1051 GLN A N 1
ATOM 8202 C CA . GLN A 1 1051 ? -34.191 -14.776 23.317 1.00 91.19 1051 GLN A CA 1
ATOM 8203 C C . GLN A 1 1051 ? -33.300 -15.238 24.477 1.00 91.19 1051 GLN A C 1
ATOM 8205 O O . GLN A 1 1051 ? -33.739 -15.214 25.625 1.00 91.19 1051 GLN A O 1
ATOM 8210 N N . ILE A 1 1052 ? -32.059 -15.636 24.182 1.00 94.06 1052 ILE A N 1
ATOM 8211 C CA . ILE A 1 1052 ? -31.036 -15.930 25.188 1.00 94.06 1052 ILE A CA 1
ATOM 8212 C C . ILE A 1 1052 ? -30.107 -14.719 25.269 1.00 94.06 1052 ILE A C 1
ATOM 8214 O O . ILE A 1 1052 ? -29.605 -14.249 24.247 1.00 94.06 1052 ILE A O 1
ATOM 8218 N N . LEU A 1 1053 ? -29.858 -14.217 26.475 1.00 93.62 1053 LEU A N 1
ATOM 8219 C CA . LEU A 1 1053 ? -28.938 -13.113 26.738 1.00 93.62 1053 LEU A CA 1
ATOM 8220 C C . LEU A 1 1053 ? -27.757 -13.586 27.580 1.00 93.62 1053 LEU A C 1
ATOM 8222 O O . LEU A 1 1053 ? -27.932 -14.330 28.541 1.00 93.62 1053 LEU A O 1
ATOM 8226 N N . PHE A 1 1054 ? -26.560 -13.127 27.227 1.00 93.12 1054 PHE A N 1
ATOM 8227 C CA . PHE A 1 1054 ? -25.325 -13.425 27.935 1.00 93.12 1054 PHE A CA 1
ATOM 8228 C C . PHE A 1 1054 ? -24.578 -12.133 28.280 1.00 93.12 1054 PHE A C 1
ATOM 8230 O O . PHE A 1 1054 ? -24.297 -11.322 27.397 1.00 93.12 1054 PHE A O 1
ATOM 8237 N N . PHE A 1 1055 ? -24.220 -11.965 29.548 1.00 91.56 1055 PHE A N 1
ATOM 8238 C CA . PHE A 1 1055 ? -23.451 -10.841 30.075 1.00 91.56 1055 PHE A CA 1
ATOM 8239 C C . PHE A 1 1055 ? -22.169 -11.396 30.715 1.00 91.56 1055 PHE A C 1
ATOM 8241 O O . PHE A 1 1055 ? -22.228 -12.023 31.770 1.00 91.56 1055 PHE A O 1
ATOM 8248 N N . ASP A 1 1056 ? -21.019 -11.216 30.063 1.00 90.06 1056 ASP A N 1
ATOM 8249 C CA . ASP A 1 1056 ? -19.713 -11.711 30.534 1.00 90.06 1056 ASP A CA 1
ATOM 8250 C C . ASP A 1 1056 ? -18.980 -10.553 31.226 1.00 90.06 1056 ASP A C 1
ATOM 8252 O O . ASP A 1 1056 ? -18.351 -9.747 30.552 1.00 90.06 1056 ASP A O 1
ATOM 8256 N N . GLU A 1 1057 ? -19.154 -10.390 32.543 1.00 85.00 1057 GLU A N 1
ATOM 8257 C CA . GLU A 1 1057 ? -18.614 -9.265 33.335 1.00 85.00 1057 GLU A CA 1
ATOM 8258 C C . GLU A 1 1057 ? -18.937 -7.867 32.757 1.00 85.00 1057 GLU A C 1
ATOM 8260 O O . GLU A 1 1057 ? -18.128 -6.940 32.796 1.00 85.00 1057 GLU A O 1
ATOM 8265 N N . ALA A 1 1058 ? -20.158 -7.705 32.237 1.00 78.81 1058 ALA A N 1
ATOM 8266 C CA . ALA A 1 1058 ? -20.631 -6.558 31.450 1.00 78.81 1058 ALA A CA 1
ATOM 8267 C C . ALA A 1 1058 ? -20.655 -5.177 32.155 1.00 78.81 1058 ALA A C 1
ATOM 8269 O O . ALA A 1 1058 ? -21.114 -4.204 3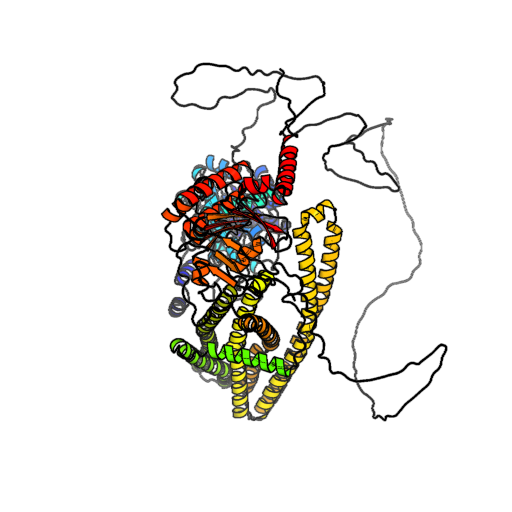1.557 1.00 78.81 1058 ALA A O 1
ATOM 8270 N N . THR A 1 1059 ? -20.189 -5.092 33.403 1.00 81.00 1059 THR A N 1
ATOM 8271 C CA . THR A 1 1059 ? -20.119 -3.877 34.233 1.00 81.00 1059 THR A CA 1
ATOM 8272 C C . THR A 1 1059 ? -18.740 -3.649 34.868 1.00 81.00 1059 THR A C 1
ATOM 8274 O O . THR A 1 1059 ? -18.543 -2.653 35.557 1.00 81.00 1059 THR A O 1
ATOM 8277 N N . SER A 1 1060 ? -17.753 -4.528 34.646 1.00 75.25 1060 SER A N 1
ATOM 8278 C CA . SER A 1 1060 ? -16.450 -4.467 35.338 1.00 75.25 1060 SER A CA 1
ATOM 8279 C C . SER A 1 1060 ? -15.637 -3.195 35.058 1.00 75.25 1060 SER A C 1
ATOM 8281 O O . SER A 1 1060 ? -14.804 -2.810 35.875 1.00 75.25 1060 SER A O 1
ATOM 8283 N N . ALA A 1 1061 ? -15.907 -2.520 33.936 1.00 69.88 1061 ALA A N 1
ATOM 8284 C CA . ALA A 1 1061 ? -15.289 -1.259 33.529 1.00 69.88 1061 ALA A CA 1
ATOM 8285 C C . ALA A 1 1061 ? -16.130 -0.016 33.905 1.00 69.88 1061 ALA A C 1
ATOM 8287 O O . ALA A 1 1061 ? -15.952 1.048 33.304 1.00 69.88 1061 ALA A O 1
ATOM 8288 N N . LEU A 1 1062 ? -17.061 -0.155 34.859 1.00 73.38 1062 LEU A N 1
ATOM 8289 C CA . LEU A 1 1062 ? -17.915 0.915 35.376 1.00 73.38 1062 LEU A CA 1
ATOM 8290 C C . LEU A 1 1062 ? -17.600 1.266 36.833 1.00 73.38 1062 LEU A C 1
ATOM 8292 O O . LEU A 1 1062 ? -17.312 0.402 37.673 1.00 73.38 1062 LEU A O 1
ATOM 8296 N N . ASP A 1 1063 ? -17.753 2.556 37.124 1.00 76.06 1063 ASP A N 1
ATOM 8297 C CA . ASP A 1 1063 ? -17.966 3.073 38.471 1.00 76.06 1063 ASP A CA 1
ATOM 8298 C C . ASP A 1 1063 ? -19.278 2.528 39.067 1.00 76.06 1063 ASP A C 1
ATOM 8300 O O . ASP A 1 1063 ? -20.197 2.131 38.344 1.00 76.06 1063 ASP A O 1
ATOM 8304 N N . ALA A 1 1064 ? -19.384 2.519 40.397 1.00 74.88 1064 ALA A N 1
ATOM 8305 C CA . ALA A 1 1064 ? -20.514 1.907 41.097 1.00 74.88 1064 ALA A CA 1
ATOM 8306 C C . ALA A 1 1064 ? -21.874 2.574 40.792 1.00 74.88 1064 ALA A C 1
ATOM 8308 O O . ALA A 1 1064 ? -22.907 1.902 40.830 1.00 74.88 1064 ALA A O 1
ATOM 8309 N N . HIS A 1 1065 ? -21.896 3.872 40.463 1.00 72.50 1065 HIS A N 1
ATOM 8310 C CA . HIS A 1 1065 ? -23.132 4.585 40.140 1.00 72.50 1065 HIS A CA 1
ATOM 8311 C C . HIS A 1 1065 ? -23.641 4.201 38.742 1.00 72.50 1065 HIS A C 1
ATOM 8313 O O . HIS A 1 1065 ? -24.798 3.798 38.592 1.00 72.50 1065 HIS A O 1
ATOM 8319 N N . THR A 1 1066 ? -22.777 4.253 37.725 1.00 72.44 1066 THR A N 1
ATOM 8320 C CA . THR A 1 1066 ? -23.117 3.844 36.354 1.00 72.44 1066 THR A CA 1
ATOM 8321 C C . THR A 1 1066 ? -23.378 2.338 36.258 1.00 72.44 1066 THR A C 1
ATOM 8323 O O . THR A 1 1066 ? -24.247 1.925 35.492 1.00 72.44 1066 THR A O 1
ATOM 8326 N N . GLU A 1 1067 ? -22.694 1.503 37.051 1.00 78.44 1067 GLU A N 1
ATOM 8327 C CA . GLU A 1 1067 ? -23.008 0.071 37.190 1.00 78.44 1067 GLU A CA 1
ATOM 8328 C C . GLU A 1 1067 ? -24.442 -0.135 37.700 1.00 78.44 1067 GLU A C 1
ATOM 8330 O O . GLU A 1 1067 ? -25.217 -0.865 37.076 1.00 78.44 1067 GLU A O 1
ATOM 8335 N N . ALA A 1 1068 ? -24.829 0.545 38.784 1.00 77.44 1068 ALA A N 1
ATOM 8336 C CA . ALA A 1 1068 ? -26.179 0.453 39.333 1.00 77.44 1068 ALA A CA 1
ATOM 8337 C C . ALA A 1 1068 ? -27.247 0.973 38.352 1.00 77.44 1068 ALA A C 1
ATOM 8339 O O . ALA A 1 1068 ? -28.300 0.351 38.200 1.00 77.44 1068 ALA A O 1
ATOM 8340 N N . GLU A 1 1069 ? -26.988 2.084 37.657 1.00 74.56 1069 GLU A N 1
ATOM 8341 C CA . GLU A 1 1069 ? -27.890 2.627 36.635 1.00 74.56 1069 GLU A CA 1
ATOM 8342 C C . GLU A 1 1069 ? -28.056 1.666 35.444 1.00 74.56 1069 GLU A C 1
ATOM 8344 O O . GLU A 1 1069 ? -29.182 1.377 35.026 1.00 74.56 1069 GLU A O 1
ATOM 8349 N N . LEU A 1 1070 ? -26.955 1.120 34.916 1.00 76.81 1070 LEU A N 1
ATOM 8350 C CA . LEU A 1 1070 ? -26.998 0.180 33.797 1.00 76.81 1070 LEU A CA 1
ATOM 8351 C C . LEU A 1 1070 ? -27.723 -1.114 34.184 1.00 76.81 1070 LEU A C 1
ATOM 8353 O O . LEU A 1 1070 ? -28.558 -1.592 33.417 1.00 76.81 1070 LEU A O 1
ATOM 8357 N N . MET A 1 1071 ? -27.468 -1.647 35.382 1.00 80.00 1071 MET A N 1
ATOM 8358 C CA . MET A 1 1071 ? -28.141 -2.854 35.865 1.00 80.00 1071 MET A CA 1
ATOM 8359 C C . MET A 1 1071 ? -29.643 -2.638 36.079 1.00 80.00 1071 MET A C 1
ATOM 8361 O O . MET A 1 1071 ? -30.421 -3.498 35.674 1.00 80.00 1071 MET A O 1
ATOM 8365 N N . ARG A 1 1072 ? -30.093 -1.486 36.605 1.00 79.25 1072 ARG A N 1
ATOM 8366 C CA . ARG A 1 1072 ? -31.534 -1.143 36.663 1.00 79.25 1072 ARG A CA 1
ATOM 8367 C C . ARG A 1 1072 ? -32.182 -1.176 35.274 1.00 79.25 1072 ARG A C 1
ATOM 8369 O O . ARG A 1 1072 ? -33.243 -1.776 35.120 1.00 79.25 1072 ARG A O 1
ATOM 8376 N N . ASN A 1 1073 ? -31.526 -0.585 34.273 1.00 74.69 1073 ASN A N 1
ATOM 8377 C CA . ASN A 1 1073 ? -32.025 -0.537 32.895 1.00 74.69 1073 ASN A CA 1
ATOM 8378 C C . ASN A 1 1073 ? -32.013 -1.911 32.204 1.00 74.69 1073 ASN A C 1
ATOM 8380 O O . ASN A 1 1073 ? -32.938 -2.236 31.465 1.00 74.69 1073 ASN A O 1
ATOM 8384 N N . ILE A 1 1074 ? -31.011 -2.756 32.464 1.00 79.69 1074 ILE A N 1
ATOM 8385 C CA . ILE A 1 1074 ? -31.022 -4.152 32.001 1.00 79.69 1074 ILE A CA 1
ATOM 8386 C C . ILE A 1 1074 ? -32.176 -4.908 32.676 1.00 79.69 1074 ILE A C 1
ATOM 8388 O O . ILE A 1 1074 ? -32.960 -5.566 31.998 1.00 79.69 1074 ILE A O 1
ATOM 8392 N N . ASN A 1 1075 ? -32.333 -4.774 33.993 1.00 80.06 1075 ASN A N 1
ATOM 8393 C CA . ASN A 1 1075 ? -33.360 -5.467 34.769 1.00 80.06 1075 ASN A CA 1
ATOM 8394 C C . ASN A 1 1075 ? -34.798 -5.106 34.370 1.00 80.06 1075 ASN A C 1
ATOM 8396 O O . ASN A 1 1075 ? -35.651 -5.991 34.389 1.00 80.06 1075 ASN A O 1
ATOM 8400 N N . SER A 1 1076 ? -35.097 -3.854 34.004 1.00 77.19 1076 SER A N 1
ATOM 8401 C CA . SER A 1 1076 ? -36.423 -3.492 33.479 1.00 77.19 1076 SER A CA 1
ATOM 8402 C C . SER A 1 1076 ? -36.678 -4.139 32.113 1.00 77.19 1076 SER A C 1
ATOM 8404 O O . SER A 1 1076 ? -37.693 -4.808 31.933 1.00 77.19 1076 SER A O 1
ATOM 8406 N N . LEU A 1 1077 ? -35.707 -4.079 31.197 1.00 72.38 1077 LEU A N 1
ATOM 8407 C CA . LEU A 1 1077 ? -35.793 -4.700 29.867 1.00 72.38 1077 LEU A CA 1
ATOM 8408 C C . LEU A 1 1077 ? -35.903 -6.240 29.905 1.00 72.38 1077 LEU A C 1
ATOM 8410 O O . LEU A 1 1077 ? -36.395 -6.840 28.946 1.00 72.38 1077 LEU A O 1
ATOM 8414 N N . LEU A 1 1078 ? -35.468 -6.882 30.997 1.00 75.88 1078 LEU A N 1
ATOM 8415 C CA . LEU A 1 1078 ? -35.688 -8.310 31.267 1.00 75.88 1078 LEU A CA 1
ATOM 8416 C C . LEU A 1 1078 ? -37.085 -8.628 31.829 1.00 75.88 1078 LEU A C 1
ATOM 8418 O O . LEU A 1 1078 ? -37.539 -9.763 31.696 1.00 75.88 1078 LEU A O 1
ATOM 8422 N N . ARG A 1 1079 ? -37.777 -7.653 32.435 1.00 75.25 1079 ARG A N 1
ATOM 8423 C CA . ARG A 1 1079 ? -39.166 -7.800 32.911 1.00 75.25 1079 ARG A CA 1
ATOM 8424 C C . ARG A 1 1079 ? -40.178 -7.597 31.778 1.00 75.25 1079 ARG A C 1
ATOM 8426 O O . ARG A 1 1079 ? -41.170 -8.315 31.736 1.00 75.25 1079 ARG A O 1
ATOM 8433 N N . ASP A 1 1080 ? -39.895 -6.693 30.835 1.00 74.56 1080 ASP A N 1
ATOM 8434 C CA . ASP A 1 1080 ? -40.756 -6.400 29.672 1.00 74.56 1080 ASP A CA 1
ATOM 8435 C C . ASP A 1 1080 ? -41.008 -7.618 28.760 1.00 74.56 1080 ASP A C 1
ATOM 8437 O O . ASP A 1 1080 ? -42.046 -7.724 28.107 1.00 74.56 1080 ASP A O 1
ATOM 8441 N N . LYS A 1 1081 ? -40.025 -8.521 28.655 1.00 79.00 1081 LYS A N 1
ATOM 8442 C CA . LYS A 1 1081 ? -40.057 -9.700 27.779 1.00 79.00 1081 LYS A CA 1
ATOM 8443 C C . LYS A 1 1081 ? -39.232 -10.807 28.423 1.00 79.00 1081 LYS A C 1
ATOM 8445 O O . LYS A 1 1081 ? -38.015 -10.668 28.522 1.00 79.00 1081 LYS A O 1
ATOM 8450 N N . ALA A 1 1082 ? -39.882 -11.906 28.808 1.00 80.25 1082 ALA A N 1
ATOM 8451 C CA . ALA A 1 1082 ? -39.213 -13.062 29.400 1.00 80.25 1082 ALA A CA 1
ATOM 8452 C C . ALA A 1 1082 ? -38.115 -13.604 28.463 1.00 80.25 1082 ALA A C 1
ATOM 8454 O O . ALA A 1 1082 ? -38.379 -13.962 27.313 1.00 80.25 1082 ALA A O 1
ATOM 8455 N N . ARG A 1 1083 ? -36.874 -13.637 28.959 1.00 89.25 1083 ARG A N 1
ATOM 8456 C CA . ARG A 1 1083 ? -35.667 -14.065 28.235 1.00 89.25 1083 ARG A CA 1
ATOM 8457 C C . ARG A 1 1083 ? -34.744 -14.809 29.185 1.00 89.25 1083 ARG A C 1
ATOM 8459 O O . ARG A 1 1083 ? -34.435 -14.295 30.262 1.00 89.25 1083 ARG A O 1
ATOM 8466 N N . THR A 1 1084 ? -34.240 -15.967 28.775 1.00 93.81 1084 THR A N 1
ATOM 8467 C CA . THR A 1 1084 ? -33.211 -16.674 29.546 1.00 93.81 1084 THR A CA 1
ATOM 8468 C C . THR A 1 1084 ? -31.941 -15.830 29.571 1.00 93.81 1084 THR A C 1
ATOM 8470 O O . THR A 1 1084 ? -31.355 -15.559 28.523 1.00 93.81 1084 THR A O 1
ATOM 8473 N N . SER A 1 1085 ? -31.531 -15.384 30.755 1.00 92.81 1085 SER A N 1
ATOM 8474 C CA . SER A 1 1085 ? -30.533 -14.320 30.900 1.00 92.81 1085 SER A CA 1
ATOM 8475 C C . SER A 1 1085 ? -29.412 -14.752 31.830 1.00 92.81 1085 SER A C 1
ATOM 8477 O O . SER A 1 1085 ? -29.646 -14.993 33.009 1.00 92.81 1085 SER A O 1
ATOM 8479 N N . ILE A 1 1086 ? -28.199 -14.854 31.294 1.00 94.38 1086 ILE A N 1
ATOM 8480 C CA . ILE A 1 1086 ? -27.035 -15.431 31.965 1.00 94.38 1086 ILE A CA 1
ATOM 8481 C C . ILE A 1 1086 ? -26.028 -14.329 32.289 1.00 94.38 1086 ILE A C 1
ATOM 8483 O O . ILE A 1 1086 ? -25.559 -13.635 31.388 1.00 94.38 1086 ILE A O 1
ATOM 8487 N N . PHE A 1 1087 ? -25.661 -14.204 33.561 1.00 92.94 1087 PHE A N 1
ATOM 8488 C CA . PHE A 1 1087 ? -24.696 -13.227 34.061 1.00 92.94 1087 PHE A CA 1
ATOM 8489 C C . PHE A 1 1087 ? -23.461 -13.932 34.628 1.00 92.94 1087 PHE A C 1
ATOM 8491 O O . PHE A 1 1087 ? -23.557 -14.643 35.624 1.00 92.94 1087 PHE A O 1
ATOM 8498 N N . ILE A 1 1088 ? -22.285 -13.712 34.043 1.00 91.62 1088 ILE A N 1
ATOM 8499 C CA . ILE A 1 1088 ? -21.014 -13.947 34.737 1.00 91.62 1088 ILE A CA 1
ATOM 8500 C C . ILE A 1 1088 ? -20.663 -12.665 35.480 1.00 91.62 1088 ILE A C 1
ATOM 8502 O O . ILE A 1 1088 ? -20.552 -11.602 34.867 1.00 91.62 1088 ILE A O 1
ATOM 8506 N N . ALA A 1 1089 ? -20.467 -12.778 36.791 1.00 84.19 1089 ALA A N 1
ATOM 8507 C CA . ALA A 1 1089 ? -20.124 -11.653 37.646 1.00 84.19 1089 ALA A CA 1
ATOM 8508 C C . ALA A 1 1089 ? -18.859 -11.930 38.462 1.00 84.19 1089 ALA A C 1
ATOM 8510 O O . ALA A 1 1089 ? -18.710 -12.995 39.066 1.00 84.19 1089 ALA A O 1
ATOM 8511 N N . HIS A 1 1090 ? -17.981 -10.926 38.519 1.00 81.19 1090 HIS A N 1
ATOM 8512 C CA . HIS A 1 1090 ? -16.947 -10.831 39.547 1.00 81.19 1090 HIS A CA 1
ATOM 8513 C C . HIS A 1 1090 ? -17.513 -10.161 40.811 1.00 81.19 1090 HIS A C 1
ATOM 8515 O O . HIS A 1 1090 ? -17.396 -10.714 41.899 1.00 81.19 1090 HIS A O 1
ATOM 8521 N N . ARG A 1 1091 ? -18.184 -9.005 40.663 1.00 83.50 1091 ARG A N 1
ATOM 8522 C CA . ARG A 1 1091 ? -18.865 -8.270 41.747 1.00 83.50 1091 ARG A CA 1
ATOM 8523 C C . ARG A 1 1091 ? -20.194 -8.947 42.106 1.00 83.50 1091 ARG A C 1
ATOM 8525 O O . ARG A 1 1091 ? -21.175 -8.805 41.374 1.00 83.50 1091 ARG A O 1
ATOM 8532 N N . LEU A 1 1092 ? -20.262 -9.639 43.244 1.00 87.88 1092 LEU A N 1
ATOM 8533 C CA . LEU A 1 1092 ? -21.445 -10.407 43.669 1.00 87.88 1092 LEU A CA 1
ATOM 8534 C C . LEU A 1 1092 ? -22.705 -9.545 43.852 1.00 87.88 1092 LEU A C 1
ATOM 8536 O O . LEU A 1 1092 ? -23.814 -10.013 43.592 1.00 87.88 1092 LEU A O 1
ATOM 8540 N N . ARG A 1 1093 ? -22.542 -8.266 44.220 1.00 84.88 1093 ARG A N 1
ATOM 8541 C CA . ARG A 1 1093 ? -23.639 -7.290 44.370 1.00 84.88 1093 ARG A CA 1
ATOM 8542 C C . ARG A 1 1093 ? -24.497 -7.143 43.098 1.00 84.88 1093 ARG A C 1
ATOM 8544 O O . ARG A 1 1093 ? -25.682 -6.851 43.202 1.00 84.88 1093 ARG A O 1
ATOM 8551 N N . THR A 1 1094 ? -23.939 -7.403 41.910 1.00 83.94 1094 THR A N 1
ATOM 8552 C CA . THR A 1 1094 ? -24.662 -7.321 40.620 1.00 83.94 1094 THR A CA 1
ATOM 8553 C C . THR A 1 1094 ? -25.660 -8.463 40.382 1.00 83.94 1094 THR A C 1
ATOM 8555 O O . THR A 1 1094 ? -26.567 -8.329 39.560 1.00 83.94 1094 THR A O 1
ATOM 8558 N N . VAL A 1 1095 ? -25.520 -9.584 41.099 1.00 87.56 1095 VAL A N 1
ATOM 8559 C CA . VAL A 1 1095 ? -26.278 -10.829 40.865 1.00 87.56 1095 VAL A CA 1
ATOM 8560 C C . VAL A 1 1095 ? -27.141 -11.266 42.053 1.00 87.56 1095 VAL A C 1
ATOM 8562 O O . VAL A 1 1095 ? -27.678 -12.367 42.044 1.00 87.56 1095 VAL A O 1
ATOM 8565 N N . VAL A 1 1096 ? -27.332 -10.388 43.043 1.00 89.44 1096 VAL A N 1
ATOM 8566 C CA . VAL A 1 1096 ? -28.249 -10.594 44.183 1.00 89.44 1096 VAL A CA 1
ATOM 8567 C C . VAL A 1 1096 ? -29.672 -10.920 43.709 1.00 89.44 1096 VAL A C 1
ATOM 8569 O O . VAL A 1 1096 ? -30.301 -11.845 44.206 1.00 89.44 1096 VAL A O 1
ATOM 8572 N N . GLU A 1 1097 ? -30.153 -10.205 42.690 1.00 86.62 1097 GLU A N 1
ATOM 8573 C CA . GLU A 1 1097 ? -31.473 -10.395 42.073 1.00 86.62 1097 GLU A CA 1
ATOM 8574 C C . GLU A 1 1097 ? -31.495 -11.500 40.985 1.00 86.62 1097 GLU A C 1
ATOM 8576 O O . GLU A 1 1097 ? -32.159 -11.338 39.956 1.00 86.62 1097 GLU A O 1
ATOM 8581 N N . ALA A 1 1098 ? -30.701 -12.564 41.105 1.00 91.88 1098 ALA A N 1
ATOM 8582 C CA . ALA A 1 1098 ? -30.792 -13.715 40.204 1.00 91.88 1098 ALA A CA 1
ATOM 8583 C C . ALA A 1 1098 ? -31.768 -14.761 40.767 1.00 91.88 1098 ALA A C 1
ATOM 8585 O O . ALA A 1 1098 ? -31.730 -15.064 41.957 1.00 91.88 1098 ALA A O 1
ATOM 8586 N N . ASP A 1 1099 ? -32.600 -15.353 39.905 1.00 93.06 1099 ASP A N 1
ATOM 8587 C CA . ASP A 1 1099 ? -33.481 -16.470 40.271 1.00 93.06 1099 ASP A CA 1
ATOM 8588 C C . ASP A 1 1099 ? -32.681 -17.697 40.732 1.00 93.06 1099 ASP A C 1
ATOM 8590 O O . ASP A 1 1099 ? -33.136 -18.457 41.582 1.00 93.06 1099 ASP A O 1
ATOM 8594 N N . ILE A 1 1100 ? -31.504 -17.914 40.130 1.00 95.62 1100 ILE A N 1
ATOM 8595 C CA . ILE A 1 1100 ? -30.573 -18.993 40.473 1.00 95.62 1100 ILE A CA 1
ATOM 8596 C C . ILE A 1 1100 ? -29.143 -18.468 40.342 1.00 95.62 1100 ILE A C 1
ATOM 8598 O O . ILE A 1 1100 ? -28.746 -17.966 39.289 1.00 95.62 1100 ILE A O 1
ATOM 8602 N N . ILE A 1 1101 ? -28.346 -18.646 41.388 1.00 96.50 1101 ILE A N 1
ATOM 8603 C CA . ILE A 1 1101 ? -26.900 -18.441 41.390 1.00 96.50 1101 ILE A CA 1
ATOM 8604 C C . ILE A 1 1101 ? -26.229 -19.818 41.397 1.00 96.50 1101 ILE A C 1
ATOM 8606 O O . ILE A 1 1101 ? -26.517 -20.651 42.254 1.00 96.50 1101 ILE A O 1
ATOM 8610 N N . PHE A 1 1102 ? -25.319 -20.044 40.453 1.00 95.56 1102 PHE A N 1
ATOM 8611 C CA . PHE A 1 1102 ? -24.435 -21.206 40.390 1.00 95.56 1102 PHE A CA 1
ATOM 8612 C C . PHE A 1 1102 ? -23.014 -20.798 40.790 1.00 95.56 1102 PHE A C 1
ATOM 8614 O O . PHE A 1 1102 ? -22.402 -19.932 40.153 1.00 95.56 1102 PHE A O 1
ATOM 8621 N N . VAL A 1 1103 ? -22.462 -21.446 41.814 1.00 94.69 1103 VAL A N 1
ATOM 8622 C CA . VAL A 1 1103 ? -21.098 -21.196 42.300 1.00 94.69 1103 VAL A CA 1
ATOM 8623 C C . VAL A 1 1103 ? -20.155 -22.240 41.712 1.00 94.69 1103 VAL A C 1
ATOM 8625 O O . VAL A 1 1103 ? -20.277 -23.429 42.008 1.00 94.69 1103 VAL A O 1
ATOM 8628 N N . LEU A 1 1104 ? -19.204 -21.809 40.880 1.00 92.50 1104 LEU A N 1
ATOM 8629 C CA . LEU A 1 1104 ? -18.189 -22.683 40.292 1.00 92.50 1104 LEU A CA 1
ATOM 8630 C C . LEU A 1 1104 ? -16.887 -22.664 41.095 1.00 92.50 1104 LEU A C 1
ATOM 8632 O O . LEU A 1 1104 ? -16.277 -21.609 41.278 1.00 92.50 1104 LEU A O 1
ATOM 8636 N N . ARG A 1 1105 ? -16.389 -23.853 41.444 1.00 90.25 1105 ARG A N 1
ATOM 8637 C CA . ARG A 1 1105 ? -15.039 -24.078 41.980 1.00 90.25 1105 ARG A CA 1
ATOM 8638 C C . ARG A 1 1105 ? -14.394 -25.239 41.224 1.00 90.25 1105 ARG A C 1
ATOM 8640 O O . ARG A 1 1105 ? -15.048 -26.242 40.963 1.00 90.25 1105 ARG A O 1
ATOM 8647 N N . ASP A 1 1106 ? -13.138 -25.073 40.814 1.00 86.50 1106 ASP A N 1
ATOM 8648 C CA . ASP A 1 1106 ? -12.301 -26.120 40.195 1.00 86.50 1106 ASP A CA 1
ATOM 8649 C C . ASP A 1 1106 ? -12.943 -26.924 39.041 1.00 86.50 1106 ASP A C 1
ATOM 8651 O O . ASP A 1 1106 ? -12.619 -28.092 38.812 1.00 86.50 1106 ASP A O 1
ATOM 8655 N N . GLY A 1 1107 ? -13.841 -26.288 38.279 1.00 85.12 1107 GLY A N 1
ATOM 8656 C CA . GLY A 1 1107 ? -14.510 -26.906 37.132 1.00 85.12 1107 GLY A CA 1
ATOM 8657 C C . GLY A 1 1107 ? -15.811 -27.655 37.431 1.00 85.12 1107 GLY A C 1
ATOM 8658 O O . GLY A 1 1107 ? -16.345 -28.316 36.537 1.00 85.12 1107 GLY A O 1
ATOM 8659 N N . ALA A 1 1108 ? -16.317 -27.562 38.659 1.00 89.94 1108 ALA A N 1
ATOM 8660 C CA . ALA A 1 1108 ? -17.603 -28.097 39.089 1.00 89.94 1108 ALA A CA 1
ATOM 8661 C C . ALA A 1 1108 ? -18.478 -26.988 39.694 1.00 89.94 1108 ALA A C 1
ATOM 8663 O O . ALA A 1 1108 ? -17.975 -25.955 40.137 1.00 89.94 1108 ALA A O 1
ATOM 8664 N N . ILE A 1 1109 ? -19.790 -27.216 39.727 1.00 93.31 1109 ILE A N 1
ATOM 8665 C CA . ILE A 1 1109 ? -20.710 -26.436 40.560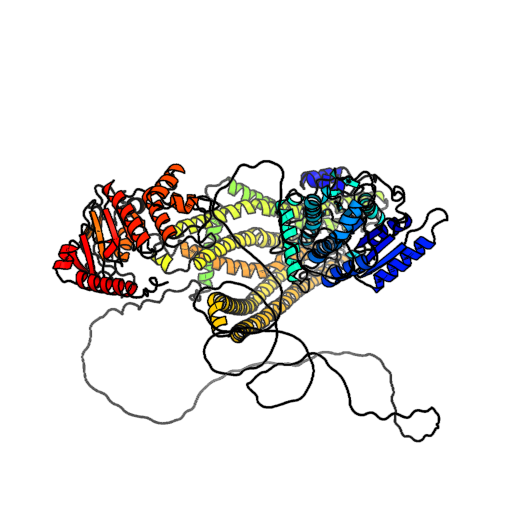 1.00 93.31 1109 ILE A CA 1
ATOM 8666 C C . ILE A 1 1109 ? -20.649 -27.028 41.968 1.00 93.31 1109 ILE A C 1
ATOM 8668 O O . ILE A 1 1109 ? -20.823 -28.236 42.124 1.00 93.31 1109 ILE A O 1
ATOM 8672 N N . VAL A 1 1110 ? -20.365 -26.190 42.965 1.00 93.94 1110 VAL A N 1
ATOM 8673 C CA . VAL A 1 1110 ? -20.285 -26.597 44.382 1.00 93.94 1110 VAL A CA 1
ATOM 8674 C C . VAL A 1 1110 ? -21.521 -26.190 45.179 1.00 93.94 1110 VAL A C 1
ATOM 8676 O O . VAL A 1 1110 ? -21.914 -26.901 46.096 1.00 93.94 1110 VAL A O 1
ATOM 8679 N N . GLU A 1 1111 ? -22.163 -25.088 44.792 1.00 94.44 1111 GLU A N 1
ATOM 8680 C CA . GLU A 1 1111 ? -23.361 -24.536 45.425 1.00 94.44 1111 GLU A CA 1
ATOM 8681 C C . GLU A 1 1111 ? -24.326 -24.015 44.348 1.00 94.44 1111 GLU A C 1
ATOM 8683 O O . GLU A 1 1111 ? -23.901 -23.487 43.313 1.00 94.44 1111 GLU A O 1
ATOM 8688 N N . GLN A 1 1112 ? -25.627 -24.145 44.609 1.00 95.06 1112 GLN A N 1
ATOM 8689 C CA . GLN A 1 1112 ? -26.711 -23.622 43.779 1.00 95.06 1112 GLN A CA 1
ATOM 8690 C C . GLN A 1 1112 ? -27.850 -23.135 44.686 1.00 95.06 1112 GLN A C 1
ATOM 8692 O O . GLN A 1 1112 ? -28.263 -23.866 45.582 1.00 95.06 1112 GLN A O 1
ATOM 8697 N N . GLY A 1 1113 ? -28.379 -21.937 44.433 1.00 94.81 1113 GLY A N 1
ATOM 8698 C CA . GLY A 1 1113 ? -29.524 -21.387 45.170 1.00 94.81 1113 GLY A CA 1
ATOM 8699 C C . GLY A 1 1113 ? -29.773 -19.912 44.862 1.00 94.81 1113 GLY A C 1
ATOM 8700 O O . GLY A 1 1113 ? -29.110 -19.331 44.002 1.00 94.81 1113 GLY A O 1
ATOM 8701 N N . THR A 1 1114 ? -30.716 -19.295 45.565 1.00 95.62 1114 THR A N 1
ATOM 8702 C CA . THR A 1 1114 ? -30.864 -17.831 45.620 1.00 95.62 1114 THR A CA 1
ATOM 8703 C C . THR A 1 1114 ? -29.794 -17.196 46.518 1.00 95.62 1114 THR A C 1
ATOM 8705 O O . THR A 1 1114 ? -29.141 -17.874 47.313 1.00 95.62 1114 THR A O 1
ATOM 8708 N N . HIS A 1 1115 ? -29.624 -15.872 46.432 1.00 94.31 1115 HIS A N 1
ATOM 8709 C CA . HIS A 1 1115 ? -28.692 -15.116 47.280 1.00 94.31 1115 HIS A CA 1
ATOM 8710 C C . HIS A 1 1115 ? -28.876 -15.402 48.783 1.00 94.31 1115 HIS A C 1
ATOM 8712 O O . HIS A 1 1115 ? -27.901 -15.672 49.485 1.00 94.31 1115 HIS A O 1
ATOM 8718 N N . GLU A 1 1116 ? -30.117 -15.397 49.277 1.00 94.38 1116 GLU A N 1
ATOM 8719 C CA . GLU A 1 1116 ? -30.395 -15.623 50.699 1.00 94.38 1116 GLU A CA 1
ATOM 8720 C C . GLU A 1 1116 ? -30.128 -17.059 51.154 1.00 94.38 1116 GLU A C 1
ATOM 8722 O O . GLU A 1 1116 ? -29.664 -17.268 52.273 1.00 94.38 1116 GLU A O 1
ATOM 8727 N N . GLU A 1 1117 ? -30.438 -18.052 50.317 1.00 94.50 1117 GLU A N 1
ATOM 8728 C CA . GLU A 1 1117 ? -30.184 -19.463 50.623 1.00 94.50 1117 GLU A CA 1
ATOM 8729 C C . GLU A 1 1117 ? -28.680 -19.730 50.695 1.00 94.50 1117 GLU A C 1
ATOM 8731 O O . GLU A 1 1117 ? -28.214 -20.378 51.630 1.00 94.50 1117 GLU A O 1
ATOM 8736 N N . LEU A 1 1118 ? -27.908 -19.162 49.765 1.00 94.38 1118 LEU A N 1
ATOM 8737 C CA . LEU A 1 1118 ? -26.452 -19.293 49.734 1.00 94.38 1118 LEU A CA 1
ATOM 8738 C C . LEU A 1 1118 ? -25.755 -18.545 50.882 1.00 94.38 1118 LEU A C 1
ATOM 8740 O O . LEU A 1 1118 ? -24.768 -19.045 51.423 1.00 94.38 1118 LEU A O 1
ATOM 8744 N N . LEU A 1 1119 ? -26.279 -17.388 51.311 1.00 93.62 1119 LEU A N 1
ATOM 8745 C CA . LEU A 1 1119 ? -25.810 -16.728 52.534 1.00 93.62 1119 LEU A CA 1
ATOM 8746 C C . LEU A 1 1119 ? -26.163 -17.527 53.796 1.00 93.62 1119 LEU A C 1
ATOM 8748 O O . LEU A 1 1119 ? -25.327 -17.618 54.695 1.00 93.62 1119 LEU A O 1
ATOM 8752 N N . ARG A 1 1120 ? -27.358 -18.132 53.867 1.00 93.50 1120 ARG A N 1
ATOM 8753 C CA . ARG A 1 1120 ? -27.781 -18.993 54.989 1.00 93.50 1120 ARG A CA 1
ATOM 8754 C C . ARG A 1 1120 ? -27.015 -20.319 55.051 1.00 93.50 1120 ARG A C 1
ATOM 8756 O O . ARG A 1 1120 ? -26.826 -20.845 56.141 1.00 93.50 1120 ARG A O 1
ATOM 8763 N N . ALA A 1 1121 ? -26.546 -20.835 53.915 1.00 91.38 1121 ALA A N 1
ATOM 8764 C CA . ALA A 1 1121 ? -25.780 -22.079 53.833 1.00 91.38 1121 ALA A CA 1
ATOM 8765 C C . ALA A 1 1121 ? -24.336 -21.977 54.370 1.00 91.38 1121 ALA A C 1
ATOM 8767 O O . ALA A 1 1121 ? -23.704 -23.009 54.578 1.00 91.38 1121 ALA A O 1
ATOM 8768 N N . GLY A 1 1122 ? -23.794 -20.767 54.575 1.00 89.00 1122 GLY A N 1
ATOM 8769 C CA . GLY A 1 1122 ? -22.431 -20.575 55.102 1.00 89.00 1122 GLY A CA 1
ATOM 8770 C C . GLY A 1 1122 ? -21.305 -21.039 54.165 1.00 89.00 1122 GLY A C 1
ATOM 8771 O O . GLY A 1 1122 ? -20.201 -21.323 54.621 1.00 89.00 1122 GLY A O 1
ATOM 8772 N N . GLY A 1 1123 ? -21.597 -21.169 52.867 1.00 92.38 1123 GLY A N 1
ATOM 8773 C CA . GLY A 1 1123 ? -20.703 -21.777 51.880 1.00 92.38 1123 GLY A CA 1
ATOM 8774 C C . GLY A 1 1123 ? -19.660 -20.839 51.264 1.00 92.38 1123 GLY A C 1
ATOM 8775 O O . GLY A 1 1123 ? -19.415 -19.715 51.713 1.00 92.38 1123 GLY A O 1
ATOM 8776 N N . VAL A 1 1124 ? -19.072 -21.300 50.160 1.00 91.19 1124 VAL A N 1
ATOM 8777 C CA . VAL A 1 1124 ? -18.119 -20.565 49.319 1.00 91.19 1124 VAL A CA 1
ATOM 8778 C C . VAL A 1 1124 ? -18.706 -19.222 48.883 1.00 91.19 1124 VAL A C 1
ATOM 8780 O O . VAL A 1 1124 ? -18.001 -18.211 48.934 1.00 91.19 1124 VAL A O 1
ATOM 8783 N N . TYR A 1 1125 ? -20.000 -19.174 48.547 1.00 93.81 1125 TYR A N 1
ATOM 8784 C CA . TYR A 1 1125 ? -20.696 -17.921 48.247 1.00 93.81 1125 TYR A CA 1
ATOM 8785 C C . TYR A 1 1125 ? -20.603 -16.902 49.391 1.00 93.81 1125 TYR A C 1
ATOM 8787 O O . TYR A 1 1125 ? -20.273 -15.741 49.149 1.00 93.81 1125 TYR A O 1
ATOM 8795 N N . GLN A 1 1126 ? -20.846 -17.332 50.635 1.00 93.75 1126 GLN A N 1
ATOM 8796 C CA . GLN A 1 1126 ? -20.791 -16.456 51.805 1.00 93.75 1126 GLN A CA 1
ATOM 8797 C C . GLN A 1 1126 ? -19.360 -15.953 52.050 1.00 93.75 1126 GLN A C 1
ATOM 8799 O O . GLN A 1 1126 ? -19.174 -14.758 52.269 1.00 93.75 1126 GLN A O 1
ATOM 8804 N N . SER A 1 1127 ? -18.344 -16.819 51.931 1.00 90.06 1127 SER A N 1
ATOM 8805 C CA . SER A 1 1127 ? -16.943 -16.390 52.088 1.00 90.06 1127 SER A CA 1
ATOM 8806 C C . SER A 1 1127 ? -16.535 -15.314 51.073 1.00 90.06 1127 SER A C 1
ATOM 8808 O O . SER A 1 1127 ? -15.978 -14.291 51.463 1.00 90.06 1127 SER A O 1
ATOM 8810 N N . MET A 1 1128 ? -16.901 -15.483 49.797 1.00 90.06 1128 MET A N 1
ATOM 8811 C CA . MET A 1 1128 ? -16.624 -14.495 48.749 1.00 90.06 1128 MET A CA 1
ATOM 8812 C C . MET A 1 1128 ? -17.444 -13.207 48.929 1.00 90.06 1128 MET A C 1
ATOM 8814 O O . MET A 1 1128 ? -16.995 -12.127 48.549 1.00 90.06 1128 MET A O 1
ATOM 8818 N N . TRP A 1 1129 ? -18.655 -13.300 49.491 1.00 91.06 1129 TRP A N 1
ATOM 8819 C CA . TRP A 1 1129 ? -19.485 -12.133 49.799 1.00 91.06 1129 TRP A CA 1
ATOM 8820 C C . TRP A 1 1129 ? -18.867 -11.275 50.907 1.00 91.06 1129 TRP A C 1
ATOM 8822 O O . TRP A 1 1129 ? -18.785 -10.058 50.760 1.00 91.06 1129 TRP A O 1
ATOM 8832 N N . LEU A 1 1130 ? -18.390 -11.905 51.985 1.00 90.12 1130 LEU A N 1
ATOM 8833 C CA . LEU A 1 1130 ? -17.717 -11.225 53.095 1.00 90.12 1130 LEU A CA 1
ATOM 8834 C C . LEU A 1 1130 ? -16.383 -10.603 52.656 1.00 90.12 1130 LEU A C 1
ATOM 8836 O O . LEU A 1 1130 ? -16.121 -9.444 52.969 1.00 90.12 1130 LEU A O 1
ATOM 8840 N N . GLU A 1 1131 ? -15.588 -11.328 51.864 1.00 87.00 1131 GLU A N 1
ATOM 8841 C CA . GLU A 1 1131 ? -14.350 -10.833 51.246 1.00 87.00 1131 GLU A CA 1
ATOM 8842 C C . GLU A 1 1131 ? -14.615 -9.553 50.427 1.00 87.00 1131 GLU A C 1
ATOM 8844 O O . GLU A 1 1131 ? -14.023 -8.505 50.691 1.00 87.00 1131 GLU A O 1
ATOM 8849 N N . GLN A 1 1132 ? -15.596 -9.575 49.515 1.00 84.31 1132 GLN A N 1
ATOM 8850 C CA . GLN A 1 1132 ? -15.957 -8.396 48.714 1.00 84.31 1132 GLN A CA 1
ATOM 8851 C C . GLN A 1 1132 ? -16.584 -7.255 49.531 1.00 84.31 1132 GLN A C 1
ATOM 8853 O O . GLN A 1 1132 ? -16.406 -6.091 49.172 1.00 84.31 1132 GLN A O 1
ATOM 8858 N N . ALA A 1 1133 ? -17.294 -7.554 50.622 1.00 82.00 1133 ALA A N 1
ATOM 8859 C CA . ALA A 1 1133 ? -17.819 -6.534 51.529 1.00 82.00 1133 ALA A CA 1
ATOM 8860 C C . ALA A 1 1133 ? -16.697 -5.828 52.310 1.00 82.00 1133 ALA A C 1
ATOM 8862 O O . ALA A 1 1133 ? -16.726 -4.606 52.434 1.00 82.00 1133 ALA A O 1
ATOM 8863 N N . SER A 1 1134 ? -15.685 -6.569 52.776 1.00 75.19 1134 SER A N 1
ATOM 8864 C CA . SER A 1 1134 ? -14.542 -5.988 53.492 1.00 75.19 1134 SER A CA 1
ATOM 8865 C C . SER A 1 1134 ? -13.710 -5.044 52.615 1.00 75.19 1134 SER A C 1
ATOM 8867 O O . SER A 1 1134 ? -13.363 -3.955 53.064 1.00 75.19 1134 SER A O 1
ATOM 8869 N N . HIS A 1 1135 ? -13.490 -5.390 51.341 1.00 64.94 1135 HIS A N 1
ATOM 8870 C CA . HIS A 1 1135 ? -12.844 -4.485 50.384 1.00 64.94 1135 HIS A CA 1
ATOM 8871 C C . HIS A 1 1135 ? -13.667 -3.216 50.114 1.00 64.94 1135 HIS A C 1
ATOM 8873 O O . HIS A 1 1135 ? -13.109 -2.126 50.111 1.00 64.94 1135 HIS A O 1
ATOM 8879 N N . ALA A 1 1136 ? -14.989 -3.335 49.946 1.00 60.81 1136 ALA A N 1
ATOM 8880 C CA . ALA A 1 1136 ? -15.844 -2.179 49.666 1.00 60.81 1136 ALA A CA 1
ATOM 8881 C C . ALA A 1 1136 ? -15.899 -1.156 50.819 1.00 60.81 1136 ALA A C 1
ATOM 8883 O O . ALA A 1 1136 ? -16.081 0.030 50.561 1.00 60.81 1136 ALA A O 1
ATOM 8884 N N . ASN A 1 1137 ? -15.751 -1.599 52.072 1.00 53.31 1137 ASN A N 1
ATOM 8885 C CA . ASN A 1 1137 ? -15.714 -0.690 53.219 1.00 53.31 1137 ASN A CA 1
ATOM 8886 C C . ASN A 1 1137 ? -14.365 0.039 53.335 1.00 53.31 1137 ASN A C 1
ATOM 8888 O O . ASN A 1 1137 ? -14.361 1.228 53.635 1.00 53.31 1137 ASN A O 1
ATOM 8892 N N . ALA A 1 1138 ? -13.243 -0.637 53.052 1.00 50.53 1138 ALA A N 1
ATOM 8893 C CA . ALA A 1 1138 ? -11.910 -0.030 53.109 1.00 50.53 1138 ALA A CA 1
ATOM 8894 C C . ALA A 1 1138 ? -11.773 1.173 52.153 1.00 50.53 1138 ALA A C 1
ATOM 8896 O O . ALA A 1 1138 ? -11.257 2.213 52.549 1.00 50.53 1138 ALA A O 1
ATOM 8897 N N . ASP A 1 1139 ? -12.341 1.073 50.945 1.00 47.78 1139 ASP A N 1
ATOM 8898 C CA . ASP A 1 1139 ? -12.398 2.169 49.961 1.00 47.78 1139 ASP A CA 1
ATOM 8899 C C . ASP A 1 1139 ? -13.255 3.381 50.421 1.00 47.78 1139 ASP A C 1
ATOM 8901 O O . ASP A 1 1139 ? -13.350 4.370 49.696 1.00 47.78 1139 ASP A O 1
ATOM 8905 N N . THR A 1 1140 ? -13.915 3.316 51.589 1.00 46.62 1140 THR A N 1
ATOM 8906 C CA . THR A 1 1140 ? -14.830 4.359 52.105 1.00 46.62 1140 THR A CA 1
ATOM 8907 C C . THR A 1 1140 ? -14.290 5.092 53.348 1.00 46.62 1140 THR A C 1
ATOM 8909 O O . THR A 1 1140 ? -14.881 6.083 53.767 1.00 46.62 1140 THR A O 1
ATOM 8912 N N . GLU A 1 1141 ? -13.177 4.652 53.950 1.00 40.84 1141 GLU A N 1
ATOM 8913 C CA . GLU A 1 1141 ? -12.630 5.252 55.188 1.00 40.84 1141 GLU A CA 1
ATOM 8914 C C . GLU A 1 1141 ? -11.521 6.308 54.944 1.00 40.84 1141 GLU A C 1
ATOM 8916 O O . GLU A 1 1141 ? -11.021 6.899 55.900 1.00 40.84 1141 GLU A O 1
ATOM 8921 N N . GLU A 1 1142 ? -11.162 6.604 53.684 1.00 37.38 1142 GLU A N 1
ATOM 8922 C CA . GLU A 1 1142 ? -10.108 7.578 53.311 1.00 37.38 1142 GLU A CA 1
ATOM 8923 C C . GLU A 1 1142 ? -10.616 8.973 52.846 1.00 37.38 1142 GLU A C 1
ATOM 8925 O O . GLU A 1 1142 ? -9.870 9.711 52.200 1.00 37.38 1142 GLU A O 1
ATOM 8930 N N . GLU A 1 1143 ? -11.840 9.402 53.194 1.00 34.53 1143 GLU A N 1
ATOM 8931 C CA . GLU A 1 1143 ? -12.240 10.826 53.081 1.00 34.53 1143 GLU A CA 1
ATOM 8932 C C . GLU A 1 1143 ? -12.021 11.583 54.415 1.00 34.53 1143 GLU A C 1
ATOM 8934 O O . GLU A 1 1143 ? -12.746 11.343 55.385 1.00 34.53 1143 GLU A O 1
ATOM 8939 N N . PRO A 1 1144 ? -11.048 12.517 54.508 1.00 40.47 1144 PRO A N 1
ATOM 8940 C CA . PRO A 1 1144 ? -10.802 13.283 55.729 1.00 40.47 1144 PRO A CA 1
ATOM 8941 C C . PRO A 1 1144 ? -11.837 14.404 55.925 1.00 40.47 1144 PRO A C 1
ATOM 8943 O O . PRO A 1 1144 ? -12.011 15.278 55.075 1.00 40.47 1144 PRO A O 1
ATOM 8946 N N . ALA A 1 1145 ? -12.490 14.413 57.087 1.00 38.50 1145 ALA A N 1
ATOM 8947 C CA . ALA A 1 1145 ? -13.525 15.385 57.431 1.00 38.50 1145 ALA A CA 1
ATOM 8948 C C . ALA A 1 1145 ? -12.951 16.731 57.931 1.00 38.50 1145 ALA A C 1
ATOM 8950 O O . ALA A 1 1145 ? -12.831 16.951 59.135 1.00 38.50 1145 ALA A O 1
ATOM 8951 N N . GLU A 1 1146 ? -12.658 17.662 57.016 1.00 40.94 1146 GLU A N 1
ATOM 8952 C CA . GLU A 1 1146 ? -12.336 19.068 57.332 1.00 40.94 1146 GLU A CA 1
ATOM 8953 C C . GLU A 1 1146 ? -13.232 20.047 56.548 1.00 40.94 1146 GLU A C 1
ATOM 8955 O O . GLU A 1 1146 ? -12.876 20.499 55.460 1.00 40.94 1146 GLU A O 1
ATOM 8960 N N . ALA A 1 1147 ? -14.411 20.384 57.092 1.00 40.25 1147 ALA A N 1
ATOM 8961 C CA . ALA A 1 1147 ? -15.318 21.368 56.478 1.00 40.25 1147 ALA A CA 1
ATOM 8962 C C . ALA A 1 1147 ? -16.296 22.073 57.452 1.00 40.25 1147 ALA A C 1
ATOM 8964 O O . ALA A 1 1147 ? -17.385 22.459 57.030 1.00 40.25 1147 ALA A O 1
ATOM 8965 N N . GLU A 1 1148 ? -15.960 22.258 58.740 1.00 36.81 1148 GLU A N 1
ATOM 8966 C CA . GLU A 1 1148 ? -16.875 22.954 59.672 1.00 36.81 1148 GLU A CA 1
ATOM 8967 C C . GLU A 1 1148 ? -16.185 23.808 60.762 1.00 36.81 1148 GLU A C 1
ATOM 8969 O O . GLU A 1 1148 ? -16.380 23.607 61.960 1.00 36.81 1148 GLU A O 1
ATOM 8974 N N . THR A 1 1149 ? -15.381 24.812 60.374 1.00 33.81 1149 THR A N 1
ATOM 8975 C CA . THR A 1 1149 ? -15.235 26.058 61.170 1.00 33.81 1149 THR A CA 1
ATOM 8976 C C . THR A 1 1149 ? -14.616 27.222 60.378 1.00 33.81 1149 THR A C 1
ATOM 8978 O O . THR A 1 1149 ? -13.558 27.051 59.785 1.00 33.81 1149 THR A O 1
ATOM 8981 N N . GLN A 1 1150 ? -15.236 28.408 60.513 1.00 31.25 1150 GLN A N 1
ATOM 8982 C CA . GLN A 1 1150 ? -14.842 29.746 60.005 1.00 31.25 1150 GLN A CA 1
ATOM 8983 C C . GLN A 1 1150 ? -14.934 29.981 58.487 1.00 31.25 1150 GLN A C 1
ATOM 8985 O O . GLN A 1 1150 ? -13.992 29.630 57.749 1.00 31.25 1150 GLN A O 1
#

Radius of gyration: 43.99 Å; Cα contacts (8 Å, |Δi|>4): 1428; chains: 1; bounding box: 118×128×121 Å

Solvent-accessible surface area (backbone atoms only — not comparable to full-atom values): 67226 Å² total; per-residue (Å²): 112,70,73,59,54,57,60,49,60,75,78,45,66,73,68,53,61,53,49,49,50,50,60,54,66,93,79,67,81,69,57,89,80,74,61,69,87,30,66,84,40,32,35,42,26,32,41,21,51,50,63,46,25,27,54,43,46,46,55,46,16,64,36,13,13,38,24,36,34,20,15,66,46,61,72,55,24,47,56,37,33,55,53,44,46,53,59,48,73,68,57,73,93,81,71,67,63,32,44,62,42,70,40,64,31,35,41,74,38,66,72,34,28,51,50,36,41,56,54,47,62,74,75,43,88,54,34,43,29,40,37,45,36,52,80,62,67,82,68,68,92,91,48,55,39,102,81,75,40,52,43,58,41,31,37,48,29,50,24,46,50,54,39,49,58,71,38,39,72,32,34,48,51,26,5,74,68,37,97,85,42,45,21,34,41,39,28,50,35,48,83,45,29,68,51,23,58,94,77,39,64,50,91,89,54,59,84,49,92,55,96,56,95,44,30,45,56,4,23,23,29,29,40,24,39,19,48,20,32,39,51,15,76,73,30,34,91,65,14,36,31,14,29,19,32,20,42,52,57,48,58,64,85,58,61,82,79,67,63,78,91,71,68,58,76,88,82,57,84,63,40,61,43,67,64,23,22,44,26,52,48,43,70,67,68,42,82,88,66,46,68,91,43,35,44,37,38,27,37,46,39,72,35,82,51,78,78,58,48,75,56,43,76,34,66,67,54,19,48,55,52,48,60,49,46,47,54,52,33,40,74,71,77,43,65,74,78,67,91,83,69,70,86,87,84,84,87,83,84,95,76,90,86,88,86,82,90,87,80,89,84,77,91,85,86,85,85,91,87,89,86,82,85,88,86,90,86,87,85,83,85,82,84,88,88,78,88,90,86,84,84,90,86,91,85,85,83,89,85,89,81,89,84,91,89,87,89,88,86,82,92,83,90,92,89,90,90,91,88,84,91,81,91,88,89,86,82,90,86,83,98,73,89,83,88,90,88,83,88,87,87,84,88,88,85,87,82,85,82,82,81,78,86,79,83,87,77,89,78,88,84,88,82,84,90,80,88,84,93,86,91,84,91,90,91,82,86,88,84,88,89,87,85,92,89,82,89,83,89,82,89,90,88,88,87,88,85,87,86,86,90,89,81,92,86,80,85,90,83,88,89,91,85,84,88,85,88,80,92,79,78,84,80,81,82,82,86,78,78,92,74,65,101,76,68,78,76,77,85,65,49,78,66,56,49,53,54,50,51,50,53,51,52,51,60,49,49,52,57,68,54,45,94,87,42,65,76,51,44,52,43,53,53,53,27,53,51,28,47,51,54,14,50,54,27,49,62,40,29,31,56,37,49,17,52,37,47,49,70,67,72,56,92,72,93,46,78,68,56,52,55,56,56,46,43,50,35,50,50,48,30,50,49,28,48,51,47,16,50,48,25,49,50,50,26,51,59,52,46,48,62,52,51,53,49,43,42,53,49,54,54,46,55,48,52,59,49,59,75,45,43,44,55,65,62,55,76,71,44,63,63,74,56,55,54,51,33,54,54,43,13,45,51,16,53,55,48,45,54,48,43,42,65,73,42,51,53,53,48,53,53,47,52,52,51,52,36,50,51,33,31,75,75,70,36,58,66,60,21,50,54,49,51,52,44,54,51,52,47,50,51,51,40,50,58,50,42,65,59,52,48,51,34,51,50,52,16,54,55,23,47,53,49,24,51,47,47,54,48,52,54,58,75,41,38,66,59,40,57,77,67,69,38,61,70,55,58,52,48,59,29,45,60,23,46,56,48,21,47,63,20,45,52,51,43,52,54,53,44,53,54,49,54,52,52,51,48,52,52,50,53,51,53,49,50,52,52,44,50,54,34,50,51,30,34,76,70,70,76,40,52,77,19,48,37,54,23,55,49,45,56,58,53,59,59,49,65,69,52,72,46,47,47,57,50,55,54,50,44,57,50,19,50,52,32,32,47,56,40,51,43,59,70,67,76,54,69,49,82,72,60,45,97,84,38,41,71,62,75,83,81,51,47,26,36,36,37,44,48,26,16,34,48,97,47,88,93,53,67,44,25,76,59,31,62,53,75,46,60,49,38,38,41,34,29,43,37,55,63,91,86,24,38,71,77,52,55,53,39,42,76,66,60,58,44,82,64,79,38,57,50,48,29,46,53,88,38,49,65,72,51,24,26,64,69,43,53,53,54,42,46,27,67,29,49,59,76,53,87,57,59,82,40,30,46,52,60,52,32,27,68,37,33,80,87,57,51,73,67,51,44,50,52,22,22,47,69,33,73,33,40,68,65,38,63,71,39,96,56,27,52,63,36,47,24,25,99,89,38,56,83,71,53,61,50,56,37,37,24,43,34,44,12,13,35,58,55,47,65,40,51,29,39,37,28,42,35,55,49,77,66,42,58,74,65,60,34,53,53,50,49,53,49,51,54,49,62,47,67,80,46,76,31,15,30,41,35,38,43,83,61,65,83,80,49,52,90,23,72,36,36,39,32,29,51,87,21,35,76,80,47,74,38,34,53,68,56,35,51,71,64,68,40,72,62,31,55,55,49,52,54,55,49,55,55,60,52,61,80,64,72,80,73,82,92,81,87,88,81,137

Foldseek 3Di:
DVVVVVVDPVPDPPLVVVVVCLLDPDDFPDALVNFAACAPAEEEFEPCLFFLSVVLQLSSQLRHYAYEYEYADPVSQVVSQVVSVVVQVPDDPDHDGHHYDYFHADLLALVRLLVSLVVVVVPDLAHQEYHLDDDDDPDPQPDHGVLRHHRLLSNQALSLLSNCLSCVQRQLVRLCVDPQSAGEYEREAALLLVLEPDLQADPPDLSDPDPDSSHNNNSSRLNSLLQQLLCLVPCLVSHYQREYEHLHQADTPSCVPDDCPPVPVPPDDHHHSSQSSQCSVCSRGPPVRHSVCRSFYYGGNRHTDPSRDPSSNDVVNSVVSSVVSQVVCVVSVHHGDPPPDDDDDDDDDDDDDDDDDDDDDDDDDDDDDDDDDDDDDDDDDDDDDDDDDDDDDDDDDDDDDDDDDDDDDDDDDDDDDDDDDDDDDDDDDDDDDDDDDDDDDDDDDDDDDDDDDDDDDDDDDDDDDDDDDDDDDDDDDDDDDDDDDDDDDDDDDDDDDDDDDDDDDDDDDDDDDDDDDDDDDDDDDDDDDQDAPPDDDPPDDPVRLVVLLVVLVVVLVCLQVPPPDVVSVVLVVVLVVLLVLLLVLVLCLLVLLLQLVVVVVDPDPDPVVNCVRNVVSVVSSVCSNVSSVVSLVVSVVSCVVSLVVSLVVLLCVLVVQVVQFFVLVVVSYDPVSSVLLSVLLSVLSSLVSCCVSNFVVSLVVLLVVLLVVCCVQPNNPLSVLLVVLVVVLLCLLQVLLVVLVVLVVQLVVLVVQLVVLVVVCVVCVVVCVVVVVVVVSVVSSVVSVVSNVVSVVSNVVSVVVSVVVSCVSLVVSLVVLLVVQVVCVVVVNHPPSVSSSSNSSSVVSSVSSVCSSVSVVSNVSNSVSNVSSVCSVPVTGRDDADPQAAQDDADFFKKWWAQFWADPDPVDTLAGGATDIQDGLFFEEEEEDPSSCVCVVVCCQLPSDDTPDTFMDTPNHTPRRHDSVNSNLQEAEQAPFFAADQFFLQVLLCLLPVPDDSVLLLVLLVLLVLQVVLVPDPCRRRFTDGPPGDDDARLSSLSSSSSSRVSSPHQEYEYHQSCVRDDPVSLVVSLVSVVVVSVVDRGRYYYYHPQVVSCQPGQKYFYGDSNYGPDMGHPVVVCVVVDPSVVSVVVNVVVVVVVVPPDDDDDDDD

Nearest PDB structures (foldseek):
  7n58-assembly1_A  TM=8.795E-01  e=2.383E-50  Arabidopsis thaliana
  7n5a-assembly1_B  TM=8.828E-01  e=1.704E-47  Arabidopsis thaliana
  7n5b-assembly1_A  TM=8.390E-01  e=3.059E-47  Arabidopsis thaliana
  6paq-assembly1_A  TM=8.552E-01  e=6.401E-43  Novosphingobium aromaticivorans DSM 12444
  9dbq-assembly1_B  TM=8.680E-01  e=1.790E-41  Homo sapiens

Organism: NCBI:txid139825

Mean predicted aligned error: 20.82 Å

InterPro domains:
  IPR002347 Short-chain dehydrogenase/reductase SDR [PF00106] (41-258)
  IPR002347 Short-chain dehydrogenase/reductase SDR [PR00081] (42-59)
  IPR002347 Short-chain dehydrogenase/reductase SDR [PR00081] (125-136)
  IPR002347 Short-chain dehydrogenase/reductase SDR [PR00081] (177-193)
  IPR002347 Short-chain dehydrogenase/reductase SDR [PR00081] (217-236)
  IPR002347 Short-chain dehydrogenase/reductase SDR [PR00081] (238-255)
  IPR003439 ABC transporter-like, ATP-binding domain [PF00005] (912-1060)
  IPR003439 ABC transporter-like, ATP-binding domain [PS50893] (895-1131)
  IPR003593 AAA+ ATPase domain [SM00382] (920-1114)
  IPR011527 ABC transporter type 1, transmembrane domain [PF00664] (573-848)
  IPR011527 ABC transporter type 1, transmembrane domain [PS50929] (573-861)
  IPR017871 ABC transporter-like, conserved site [PS00211] (1032-1046)
  IPR027417 P-loop containing nucleoside triphosphate hydrolase [G3DSA:3.40.50.300] (889-1148)
  IPR027417 P-loop containing nucleoside triphosphate hydrolase [SSF52540] (884-1132)
  IPR036291 NAD(P)-binding domain superfamily [SSF51735] (38-299)
  IPR036640 ABC transporter type 1, transmembrane domain superfamily [G3DSA:1.20.1560.10] (538-883)
  IPR036640 ABC transporter type 1, transmembrane domain superfamily [SSF90123] (566-867)
  IPR039421 Type 1 protein exporter [PTHR24221] (580-1128)